Protein AF-0000000065783357 (afdb_homodimer)

Nearest PDB structures (foldseek):
  4jev-assembly1_B  TM=9.595E-01  e=3.327E-47  Salmonella enterica subsp. enterica serovar Typhimurium str. LT2
  8ht4-assembly1_A  TM=9.584E-01  e=3.482E-45  Corynebacterium glutamicum ATCC 13032
  6hx7-assembly3_C-3  TM=9.502E-01  e=4.377E-44  Homo sapiens
  7lom-assembly1_A  TM=9.579E-01  e=1.894E-42  Homo sapiens
  4jey-assembly1_A  TM=9.416E-01  e=1.497E-42  Salmonella enterica subsp. enterica serovar Typhimurium str. LT2

Structure (mmCIF, N/CA/C/O backbone):
data_AF-0000000065783357-model_v1
#
loop_
_entity.id
_entity.type
_entity.pdbx_description
1 polymer 'Acetylornithine aminotransferase'
#
loop_
_atom_site.group_PDB
_atom_site.id
_atom_site.type_symbol
_atom_site.label_atom_id
_atom_site.label_alt_id
_atom_site.label_comp_id
_atom_site.label_asym_id
_atom_site.label_entity_id
_atom_site.label_seq_id
_atom_site.pdbx_PDB_ins_code
_atom_site.Cartn_x
_atom_site.Cartn_y
_atom_site.Cartn_z
_atom_site.occupancy
_atom_site.B_iso_or_equiv
_atom_site.auth_seq_id
_atom_site.auth_comp_id
_atom_site.auth_asym_id
_atom_site.auth_atom_id
_atom_site.pdbx_PDB_model_num
ATOM 1 N N . MET A 1 1 ? 15.234 -8.477 22.422 1 91.56 1 MET A N 1
ATOM 2 C CA . MET A 1 1 ? 16.422 -7.871 21.828 1 91.56 1 MET A CA 1
ATOM 3 C C . MET A 1 1 ? 16.734 -6.527 22.484 1 91.56 1 MET A C 1
ATOM 5 O O . MET A 1 1 ? 15.836 -5.871 23.016 1 91.56 1 MET A O 1
ATOM 9 N N . THR A 1 2 ? 18 -6.133 22.375 1 95.94 2 THR A N 1
ATOM 10 C CA . THR A 1 2 ? 18.391 -4.812 22.859 1 95.94 2 THR A CA 1
ATOM 11 C C . THR A 1 2 ? 18.25 -3.768 21.75 1 95.94 2 THR A C 1
ATOM 13 O O . THR A 1 2 ? 18.125 -4.117 20.578 1 95.94 2 THR A O 1
ATOM 16 N N . SER A 1 3 ? 18.219 -2.535 22.188 1 97.06 3 SER A N 1
ATOM 17 C CA . SER A 1 3 ? 18.188 -1.426 21.234 1 97.06 3 SER A CA 1
ATOM 18 C C . SER A 1 3 ? 19.328 -1.528 20.234 1 97.06 3 SER A C 1
ATOM 20 O O . SER A 1 3 ? 19.109 -1.356 19.031 1 97.06 3 SER A O 1
ATOM 22 N N . ASP A 1 4 ? 20.5 -1.827 20.703 1 97.56 4 ASP A N 1
ATOM 23 C CA . ASP A 1 4 ? 21.688 -1.896 19.844 1 97.56 4 ASP A CA 1
ATOM 24 C C . ASP A 1 4 ? 21.562 -3.027 18.828 1 97.56 4 ASP A C 1
ATOM 26 O O . ASP A 1 4 ? 21.953 -2.873 17.672 1 97.56 4 ASP A O 1
ATOM 30 N N . GLN A 1 5 ? 21.078 -4.148 19.281 1 98.25 5 GLN A N 1
ATOM 31 C CA . GLN A 1 5 ? 20.875 -5.277 18.375 1 98.25 5 GLN A CA 1
ATOM 32 C C . GLN A 1 5 ? 19.891 -4.93 17.266 1 98.25 5 GLN A C 1
ATOM 34 O O . GLN A 1 5 ? 20.109 -5.258 16.109 1 98.25 5 GLN A O 1
ATOM 39 N N . ILE A 1 6 ? 18.812 -4.281 17.641 1 98.5 6 ILE A N 1
ATOM 40 C CA . ILE A 1 6 ? 17.781 -3.898 16.672 1 98.5 6 ILE A CA 1
ATOM 41 C C . ILE A 1 6 ? 18.359 -2.939 15.641 1 98.5 6 ILE A C 1
ATOM 43 O O . ILE A 1 6 ? 18.141 -3.102 14.438 1 98.5 6 ILE A O 1
ATOM 47 N N . LYS A 1 7 ? 19.109 -1.965 16.109 1 98.31 7 LYS A N 1
ATOM 48 C CA . LYS A 1 7 ? 19.734 -0.977 15.242 1 98.31 7 LYS A CA 1
ATOM 49 C C . LYS A 1 7 ? 20.75 -1.631 14.312 1 98.31 7 LYS A C 1
ATOM 51 O O . LYS A 1 7 ? 20.859 -1.253 13.141 1 98.31 7 LYS A O 1
ATOM 56 N N . GLN A 1 8 ? 21.453 -2.623 14.812 1 98.5 8 GLN A N 1
ATOM 57 C CA . GLN A 1 8 ? 22.438 -3.334 14.008 1 98.5 8 GLN A CA 1
ATOM 58 C C . GLN A 1 8 ? 21.766 -4.152 12.906 1 98.5 8 GLN A C 1
ATOM 60 O O . GLN A 1 8 ? 22.25 -4.184 11.773 1 98.5 8 GLN A O 1
ATOM 65 N N . LEU A 1 9 ? 20.719 -4.863 13.281 1 98.75 9 LEU A N 1
ATOM 66 C CA . LEU A 1 9 ? 19.969 -5.617 12.273 1 98.75 9 LEU A CA 1
ATOM 67 C C . LEU A 1 9 ? 19.422 -4.691 11.195 1 98.75 9 LEU A C 1
ATOM 69 O O . LEU A 1 9 ? 19.469 -5.012 10.008 1 98.75 9 LEU A O 1
ATOM 73 N N . ASP A 1 10 ? 18.859 -3.598 11.641 1 98.5 10 ASP A N 1
ATOM 74 C CA . ASP A 1 10 ? 18.375 -2.607 10.688 1 98.5 10 ASP A CA 1
ATOM 75 C C . ASP A 1 10 ? 19.469 -2.146 9.742 1 98.5 10 ASP A C 1
ATOM 77 O O . ASP A 1 10 ? 19.312 -2.191 8.523 1 98.5 10 ASP A O 1
ATOM 81 N N . ALA A 1 11 ? 20.656 -1.774 10.25 1 98.25 11 ALA A N 1
ATOM 82 C CA . ALA A 1 11 ? 21.781 -1.286 9.461 1 98.25 11 ALA A CA 1
ATOM 83 C C . ALA A 1 11 ? 22.266 -2.346 8.477 1 98.25 11 ALA A C 1
ATOM 85 O O . ALA A 1 11 ? 22.672 -2.025 7.359 1 98.25 11 ALA A O 1
ATOM 86 N N . ASN A 1 12 ? 22.188 -3.602 8.891 1 98.5 12 ASN A N 1
ATOM 87 C CA . ASN A 1 12 ? 22.734 -4.691 8.094 1 98.5 12 ASN A CA 1
ATOM 88 C C . ASN A 1 12 ? 21.781 -5.117 6.988 1 98.5 12 ASN A C 1
ATOM 90 O O . ASN A 1 12 ? 22.203 -5.492 5.898 1 98.5 12 ASN A O 1
ATOM 94 N N . TYR A 1 13 ? 20.422 -5.012 7.281 1 98.81 13 TYR A N 1
ATOM 95 C CA . TYR A 1 13 ? 19.562 -5.816 6.426 1 98.81 13 TYR A CA 1
ATOM 96 C C . TYR A 1 13 ? 18.469 -4.957 5.785 1 98.81 13 TYR A C 1
ATOM 98 O O . TYR A 1 13 ? 17.812 -5.391 4.848 1 98.81 13 TYR A O 1
ATOM 106 N N . ILE A 1 14 ? 18.25 -3.795 6.25 1 98.69 14 ILE A N 1
ATOM 107 C CA . ILE A 1 14 ? 17.219 -2.93 5.711 1 98.69 14 ILE A CA 1
ATOM 108 C C . ILE A 1 14 ? 17.844 -1.845 4.84 1 98.69 14 ILE A C 1
ATOM 110 O O . ILE A 1 14 ? 18.906 -1.304 5.18 1 98.69 14 ILE A O 1
ATOM 114 N N . ALA A 1 15 ? 17.266 -1.526 3.656 1 98.69 15 ALA A N 1
ATOM 115 C CA . ALA A 1 15 ? 17.719 -0.427 2.803 1 98.69 15 ALA A CA 1
ATOM 116 C C . ALA A 1 15 ? 17.781 0.883 3.584 1 98.69 15 ALA A C 1
ATOM 118 O O . ALA A 1 15 ? 16.859 1.198 4.352 1 98.69 15 ALA A O 1
ATOM 119 N N . GLN A 1 16 ? 18.844 1.651 3.494 1 98 16 GLN A N 1
ATOM 120 C CA . GLN A 1 16 ? 19.094 2.824 4.32 1 98 16 GLN A CA 1
ATOM 121 C C . GLN A 1 16 ? 18.562 4.09 3.668 1 98 16 GLN A C 1
ATOM 123 O O . GLN A 1 16 ? 19.312 5.016 3.367 1 98 16 GLN A O 1
ATOM 128 N N . THR A 1 17 ? 17.234 4.176 3.572 1 98.06 17 THR A N 1
ATOM 129 C CA . THR A 1 17 ? 16.594 5.262 2.844 1 98.06 17 THR A CA 1
ATOM 130 C C . THR A 1 17 ? 16.078 6.328 3.807 1 98.06 17 THR A C 1
ATOM 132 O O . THR A 1 17 ? 15.641 7.398 3.381 1 98.06 17 THR A O 1
ATOM 135 N N . TYR A 1 18 ? 16.109 6.094 5.133 1 96.88 18 TYR A N 1
ATOM 136 C CA . TYR A 1 18 ? 15.531 7 6.117 1 96.88 18 TYR A CA 1
ATOM 137 C C . TYR A 1 18 ? 16.594 7.504 7.078 1 96.88 18 TYR A C 1
ATOM 139 O O . TYR A 1 18 ? 17.484 6.75 7.48 1 96.88 18 TYR A O 1
ATOM 147 N N . ALA A 1 19 ? 16.547 8.789 7.418 1 95.44 19 ALA A N 1
ATOM 148 C CA . ALA A 1 19 ? 17.328 9.344 8.523 1 95.44 19 ALA A CA 1
ATOM 149 C C . ALA A 1 19 ? 16.594 9.18 9.852 1 95.44 19 ALA A C 1
ATOM 151 O O . ALA A 1 19 ? 15.867 10.078 10.281 1 95.44 19 ALA A O 1
ATOM 152 N N . LYS A 1 20 ? 16.875 8.148 10.586 1 97.06 20 LYS A N 1
ATOM 153 C CA . LYS A 1 20 ? 16.109 7.785 11.781 1 97.06 20 LYS A CA 1
ATOM 154 C C . LYS A 1 20 ? 16.688 8.469 13.023 1 97.06 20 LYS A C 1
ATOM 156 O O . LYS A 1 20 ? 17.891 8.695 13.117 1 97.06 20 LYS A O 1
ATOM 161 N N . PHE A 1 21 ? 15.711 8.719 13.914 1 97.31 21 PHE A N 1
ATOM 162 C CA . PHE A 1 21 ? 16.172 8.969 15.273 1 97.31 21 PHE A CA 1
ATOM 163 C C . PHE A 1 21 ? 16.938 7.762 15.812 1 97.31 21 PHE A C 1
ATOM 165 O O . PHE A 1 21 ? 16.594 6.621 15.492 1 97.31 21 PHE A O 1
ATOM 172 N N . ASP A 1 22 ? 18.031 8.031 16.547 1 97.06 22 ASP A N 1
ATOM 173 C CA . ASP A 1 22 ? 18.734 6.934 17.188 1 97.06 22 ASP A CA 1
ATOM 174 C C . ASP A 1 22 ? 17.938 6.371 18.359 1 97.06 22 ASP A C 1
ATOM 176 O O . ASP A 1 22 ? 18.391 6.418 19.516 1 97.06 22 ASP A O 1
ATOM 180 N N . LEU A 1 23 ? 16.75 5.859 18.031 1 97.94 23 LEU A N 1
ATOM 181 C CA . LEU A 1 23 ? 15.773 5.453 19.047 1 97.94 23 LEU A CA 1
ATOM 182 C C . LEU A 1 23 ? 15.016 4.207 18.594 1 97.94 23 LEU A C 1
ATOM 184 O O . LEU A 1 23 ? 14.344 4.219 17.562 1 97.94 23 LEU A O 1
ATOM 188 N N . ALA A 1 24 ? 15.164 3.096 19.266 1 98.38 24 ALA A N 1
ATOM 189 C CA . ALA A 1 24 ? 14.375 1.884 19.078 1 98.38 24 ALA A CA 1
ATOM 190 C C . ALA A 1 24 ? 13.195 1.843 20.062 1 98.38 24 ALA A C 1
ATOM 192 O O . ALA A 1 24 ? 13.391 1.843 21.281 1 98.38 24 ALA A O 1
ATOM 193 N N . LEU A 1 25 ? 12.016 1.84 19.562 1 98.69 25 LEU A N 1
ATOM 194 C CA . LEU A 1 25 ? 10.82 1.899 20.391 1 98.69 25 LEU A CA 1
ATOM 195 C C . LEU A 1 25 ? 10.344 0.499 20.766 1 98.69 25 LEU A C 1
ATOM 197 O O . LEU A 1 25 ? 10.391 -0.414 19.938 1 98.69 25 LEU A O 1
ATOM 201 N N . SER A 1 26 ? 9.883 0.353 21.984 1 98.5 26 SER A N 1
ATOM 202 C CA . SER A 1 26 ? 9.508 -0.957 22.516 1 98.5 26 SER A CA 1
ATOM 203 C C . SER A 1 26 ? 7.992 -1.106 22.594 1 98.5 26 SER A C 1
ATOM 205 O O . SER A 1 26 ? 7.438 -2.109 22.141 1 98.5 26 SER A O 1
ATOM 207 N N . HIS A 1 27 ? 7.336 -0.182 23.219 1 98.62 27 HIS A N 1
ATOM 208 C CA . HIS A 1 27 ? 5.891 -0.209 23.422 1 98.62 27 HIS A CA 1
ATOM 209 C C . HIS A 1 27 ? 5.352 1.184 23.734 1 98.62 27 HIS A C 1
ATOM 211 O O . HIS A 1 27 ? 6.109 2.08 24.109 1 98.62 27 HIS A O 1
ATOM 217 N N . GLY A 1 28 ? 4.078 1.383 23.438 1 98.56 28 GLY A N 1
ATOM 218 C CA . GLY A 1 28 ? 3.432 2.656 23.719 1 98.56 28 GLY A CA 1
ATOM 219 C C . GLY A 1 28 ? 2.033 2.506 24.281 1 98.56 28 GLY A C 1
ATOM 220 O O . GLY A 1 28 ? 1.443 1.426 24.219 1 98.56 28 GLY A O 1
ATOM 221 N N . GLN A 1 29 ? 1.503 3.518 24.859 1 98.44 29 GLN A N 1
ATOM 222 C CA . GLN A 1 29 ? 0.152 3.633 25.406 1 98.44 29 GLN A CA 1
ATOM 223 C C . GLN A 1 29 ? -0.334 5.078 25.375 1 98.44 29 GLN A C 1
ATOM 225 O O . GLN A 1 29 ? 0.333 5.977 25.891 1 98.44 29 GLN A O 1
ATOM 230 N N . GLY A 1 30 ? -1.524 5.195 24.797 1 98.38 30 GLY A N 1
ATOM 231 C CA . GLY A 1 30 ? -1.982 6.57 24.656 1 98.38 30 GLY A CA 1
ATOM 232 C C . GLY A 1 30 ? -1.014 7.445 23.891 1 98.38 30 GLY A C 1
ATOM 233 O O . GLY A 1 30 ? -0.6 7.098 22.781 1 98.38 30 GLY A O 1
ATOM 234 N N . CYS A 1 31 ? -0.59 8.57 24.516 1 98.75 31 CYS A N 1
ATOM 235 C CA . CYS A 1 31 ? 0.297 9.516 23.844 1 98.75 31 CYS A CA 1
ATOM 236 C C . CYS A 1 31 ? 1.736 9.344 24.312 1 98.75 31 CYS A C 1
ATOM 238 O O . CYS A 1 31 ? 2.584 10.203 24.078 1 98.75 31 CYS A O 1
ATOM 240 N N . GLU A 1 32 ? 2 8.195 24.984 1 98.75 32 GLU A N 1
ATOM 241 C CA . GLU A 1 32 ? 3.334 7.914 25.516 1 98.75 32 GLU A CA 1
ATOM 242 C C . GLU A 1 32 ? 3.93 6.664 24.875 1 98.75 32 GLU A C 1
ATOM 244 O O . GLU A 1 32 ? 3.211 5.707 24.578 1 98.75 32 GLU A O 1
ATOM 249 N N . VAL A 1 33 ? 5.223 6.684 24.719 1 98.69 33 VAL A N 1
ATOM 250 C CA . VAL A 1 33 ? 5.926 5.543 24.141 1 98.69 33 VAL A CA 1
ATOM 251 C C . VAL A 1 33 ? 7.258 5.34 24.859 1 98.69 33 VAL A C 1
ATOM 253 O O . VAL A 1 33 ? 7.836 6.293 25.391 1 98.69 33 VAL A O 1
ATOM 256 N N . TRP A 1 34 ? 7.711 4.145 24.922 1 98.69 34 TRP A N 1
ATOM 257 C CA . TRP A 1 34 ? 8.938 3.777 25.625 1 98.69 34 TRP A CA 1
ATOM 258 C C . TRP A 1 34 ? 9.945 3.139 24.688 1 98.69 34 TRP A C 1
ATOM 260 O O . TRP A 1 34 ? 9.562 2.508 23.688 1 98.69 34 TRP A O 1
ATOM 270 N N . ASP A 1 35 ? 11.25 3.357 24.953 1 98.06 35 ASP A N 1
ATOM 271 C CA . ASP A 1 35 ? 12.289 2.637 24.234 1 98.06 35 ASP A CA 1
ATOM 272 C C . ASP A 1 35 ? 12.719 1.38 24.984 1 98.06 35 ASP A C 1
ATOM 274 O O . ASP A 1 35 ? 12.117 1.032 26.016 1 98.06 35 ASP A O 1
ATOM 278 N N . PHE A 1 36 ? 13.664 0.66 24.5 1 97.56 36 PHE A N 1
ATOM 279 C CA . PHE A 1 36 ? 14.07 -0.624 25.062 1 97.56 36 PHE A CA 1
ATOM 280 C C . PHE A 1 36 ? 14.891 -0.425 26.328 1 97.56 36 PHE A C 1
ATOM 282 O O . PHE A 1 36 ? 15.109 -1.375 27.094 1 97.56 36 PHE A O 1
ATOM 289 N N . ASP A 1 37 ? 15.242 0.806 26.641 1 96.19 37 ASP A N 1
ATOM 290 C CA . ASP A 1 37 ? 16.016 1.104 27.844 1 96.19 37 ASP A CA 1
ATOM 291 C C . ASP A 1 37 ? 15.102 1.61 28.953 1 96.19 37 ASP A C 1
ATOM 293 O O . ASP A 1 37 ? 15.57 1.953 30.047 1 96.19 37 ASP A O 1
ATOM 297 N N . GLY A 1 38 ? 13.844 1.803 28.656 1 96.94 38 GLY A N 1
ATOM 298 C CA . GLY A 1 38 ? 12.867 2.191 29.672 1 96.94 38 GLY A CA 1
ATOM 299 C C . GLY A 1 38 ? 12.586 3.682 29.688 1 96.94 38 GLY A C 1
ATOM 300 O O . GLY A 1 38 ? 11.789 4.16 30.484 1 96.94 38 GLY A O 1
ATOM 301 N N . ASN A 1 39 ? 13.195 4.461 28.812 1 98.06 39 ASN A N 1
ATOM 302 C CA . ASN A 1 39 ? 12.891 5.887 28.703 1 98.06 39 ASN A CA 1
ATOM 303 C C . ASN A 1 39 ? 11.516 6.117 28.094 1 98.06 39 ASN A C 1
ATOM 305 O O . ASN A 1 39 ? 11.109 5.398 27.172 1 98.06 39 ASN A O 1
ATOM 309 N N . LYS A 1 40 ? 10.898 7.09 28.672 1 98.5 40 LYS A N 1
ATOM 310 C CA . LYS A 1 40 ? 9.547 7.434 28.234 1 98.5 40 LYS A CA 1
ATOM 311 C C . LYS A 1 40 ? 9.539 8.711 27.406 1 98.5 40 LYS A C 1
ATOM 313 O O . LYS A 1 40 ? 10.242 9.672 27.719 1 98.5 40 LYS A O 1
ATOM 318 N N . TYR A 1 41 ? 8.711 8.766 26.359 1 98.81 41 TYR A N 1
ATOM 319 C CA . TYR A 1 41 ? 8.602 9.922 25.484 1 98.81 41 TYR A CA 1
ATOM 320 C C . TYR A 1 41 ? 7.141 10.305 25.266 1 98.81 41 TYR A C 1
ATOM 322 O O . TYR A 1 41 ? 6.281 9.438 25.094 1 98.81 41 TYR A O 1
ATOM 330 N N . LEU A 1 42 ? 6.879 11.609 25.391 1 98.94 42 LEU A N 1
ATOM 331 C CA . LEU A 1 42 ? 5.586 12.148 24.984 1 98.94 42 LEU A CA 1
ATOM 332 C C . LEU A 1 42 ? 5.543 12.375 23.469 1 98.94 42 LEU A C 1
ATOM 334 O O . LEU A 1 42 ? 6.418 13.039 22.922 1 98.94 42 LEU A O 1
ATOM 338 N N . ASP A 1 43 ? 4.539 11.883 22.828 1 98.81 43 ASP A N 1
ATOM 339 C CA . ASP A 1 43 ? 4.496 11.805 21.375 1 98.81 43 ASP A CA 1
ATOM 340 C C . ASP A 1 43 ? 3.736 12.992 20.781 1 98.81 43 ASP A C 1
ATOM 342 O O . ASP A 1 43 ? 2.523 13.109 20.969 1 98.81 43 ASP A O 1
ATOM 346 N N . PHE A 1 44 ? 4.375 13.844 20.031 1 98.88 44 PHE A N 1
ATOM 347 C CA . PHE A 1 44 ? 3.746 14.891 19.234 1 98.88 44 PHE A CA 1
ATOM 348 C C . PHE A 1 44 ? 3.908 14.609 17.75 1 98.88 44 PHE A C 1
ATOM 350 O O . PHE A 1 44 ? 3.867 15.523 16.922 1 98.88 44 PHE A O 1
ATOM 357 N N . THR A 1 45 ? 4.141 13.336 17.391 1 98.62 45 THR A N 1
ATOM 358 C CA . THR A 1 45 ? 4.398 12.977 16 1 98.62 45 THR A CA 1
ATOM 359 C C . THR A 1 45 ? 3.26 12.117 15.453 1 98.62 45 THR A C 1
ATOM 361 O O . THR A 1 45 ? 2.92 12.211 14.273 1 98.62 45 THR A O 1
ATOM 364 N N . SER A 1 46 ? 2.73 11.18 16.359 1 98.38 46 SER A N 1
ATOM 365 C CA . SER A 1 46 ? 1.71 10.195 16.016 1 98.38 46 SER A CA 1
ATOM 366 C C . SER A 1 46 ? 2.131 9.359 14.82 1 98.38 46 SER A C 1
ATOM 368 O O . SER A 1 46 ? 1.317 9.086 13.93 1 98.38 46 SER A O 1
ATOM 370 N N . GLY A 1 47 ? 3.391 9 14.727 1 98.31 47 GLY A N 1
ATOM 371 C CA . GLY A 1 47 ? 3.861 8.258 13.562 1 98.31 47 GLY A CA 1
ATOM 372 C C . GLY A 1 47 ? 3.68 9.016 12.258 1 98.31 47 GLY A C 1
ATOM 373 O O . GLY A 1 47 ? 3.312 8.43 11.242 1 98.31 47 GLY A O 1
ATOM 374 N N . ILE A 1 48 ? 3.836 10.305 12.25 1 98.25 48 ILE A N 1
ATOM 375 C CA . ILE A 1 48 ? 3.639 11.242 11.148 1 98.25 48 ILE A CA 1
ATOM 376 C C . ILE A 1 48 ? 2.154 11.32 10.797 1 98.25 48 ILE A C 1
ATOM 378 O O . ILE A 1 48 ? 1.779 11.211 9.625 1 98.25 48 ILE A O 1
ATOM 382 N N . GLY A 1 49 ? 1.363 11.414 11.75 1 98.5 49 GLY A N 1
ATOM 383 C CA . GLY A 1 49 ? -0.057 11.672 11.586 1 98.5 49 GLY A CA 1
ATOM 384 C C . GLY A 1 49 ? -0.883 10.406 11.453 1 98.5 49 GLY A C 1
ATOM 385 O O . GLY A 1 49 ? -2.043 10.461 11.039 1 98.5 49 GLY A O 1
ATOM 386 N N . VAL A 1 50 ? -0.344 9.219 11.805 1 98.81 50 VAL A N 1
ATOM 387 C CA . VAL A 1 50 ? -1.014 7.945 11.562 1 98.81 50 VAL A CA 1
ATOM 388 C C . VAL A 1 50 ? -1.778 7.512 12.812 1 98.81 50 VAL A C 1
ATOM 390 O O . VAL A 1 50 ? -2.914 7.039 12.719 1 98.81 50 VAL A O 1
ATOM 393 N N . ASN A 1 51 ? -1.169 7.672 13.992 1 98.62 51 ASN A N 1
ATOM 394 C CA . ASN A 1 51 ? -1.746 7.191 15.242 1 98.62 51 ASN A CA 1
ATOM 395 C C . ASN A 1 51 ? -2.777 8.172 15.797 1 98.62 51 ASN A C 1
ATOM 397 O O . ASN A 1 51 ? -2.58 8.75 16.859 1 98.62 51 ASN A O 1
ATOM 401 N N . SER A 1 52 ? -3.891 8.227 15.133 1 98.38 52 SER A N 1
ATOM 402 C CA . SER A 1 52 ? -4.934 9.18 15.492 1 98.38 52 SER A CA 1
ATOM 403 C C . SER A 1 52 ? -5.352 9.016 16.953 1 98.38 52 SER A C 1
ATOM 405 O O . SER A 1 52 ? -5.637 10 17.641 1 98.38 52 SER A O 1
ATOM 407 N N . LEU A 1 53 ? -5.379 7.762 17.453 1 98.56 53 LEU A N 1
ATOM 408 C CA . LEU A 1 53 ? -5.875 7.488 18.797 1 98.56 53 LEU A CA 1
ATOM 409 C C . LEU A 1 53 ? -4.727 7.121 19.719 1 98.56 53 LEU A C 1
ATOM 411 O O . LEU A 1 53 ? -4.949 6.523 20.781 1 98.56 53 LEU A O 1
ATOM 415 N N . GLY A 1 54 ? -3.473 7.406 19.297 1 98.44 54 GLY A N 1
ATOM 416 C CA . GLY A 1 54 ? -2.318 7.016 20.094 1 98.44 54 GLY A CA 1
ATOM 417 C C . GLY A 1 54 ? -2.025 5.527 20.031 1 98.44 54 GLY A C 1
ATOM 418 O O . GLY A 1 54 ? -2.389 4.863 19.062 1 98.44 54 GLY A O 1
ATOM 419 N N . TRP A 1 55 ? -1.272 5.078 21 1 97.5 55 TRP A N 1
ATOM 420 C CA . TRP A 1 55 ? -0.842 3.684 21.031 1 97.5 55 TRP A CA 1
ATOM 421 C C . TRP A 1 55 ? -1.803 2.83 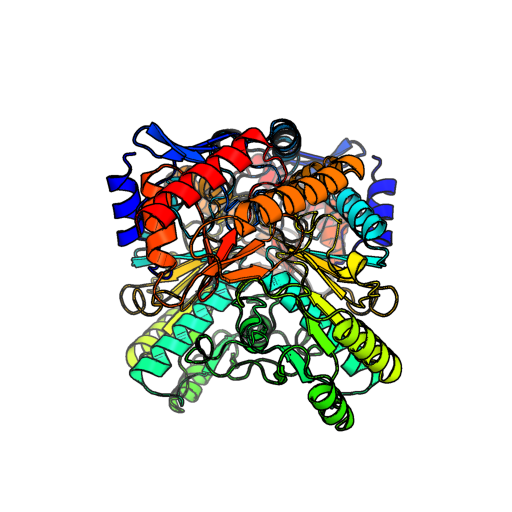21.844 1 97.5 55 TRP A C 1
ATOM 423 O O . TRP A 1 55 ? -2.221 3.23 22.938 1 97.5 55 TRP A O 1
ATOM 433 N N . ALA A 1 56 ? -2.172 1.702 21.266 1 97.75 56 ALA A N 1
ATOM 434 C CA . ALA A 1 56 ? -2.875 0.632 21.969 1 97.75 56 ALA A CA 1
ATOM 435 C C . ALA A 1 56 ? -4.188 1.137 22.562 1 97.75 56 ALA A C 1
ATOM 437 O O . ALA A 1 56 ? -4.496 0.863 23.734 1 97.75 56 ALA A O 1
ATOM 438 N N . ASP A 1 57 ? -4.91 1.949 21.828 1 98.38 57 ASP A N 1
ATOM 439 C CA . ASP A 1 57 ? -6.246 2.348 22.266 1 98.38 57 ASP A CA 1
ATOM 440 C C . ASP A 1 57 ? -7.133 1.128 22.5 1 98.38 57 ASP A C 1
ATOM 442 O O . ASP A 1 57 ? -7.254 0.264 21.625 1 98.38 57 ASP A O 1
ATOM 446 N N . PRO A 1 58 ? -7.801 1.045 23.672 1 98.38 58 PRO A N 1
ATOM 447 C CA . PRO A 1 58 ? -8.508 -0.189 24.016 1 98.38 58 PRO A CA 1
ATOM 448 C C . PRO A 1 58 ? -9.648 -0.516 23.062 1 98.38 58 PRO A C 1
ATOM 450 O O . PRO A 1 58 ? -9.867 -1.685 22.734 1 98.38 58 PRO A O 1
ATOM 453 N N . ASP A 1 59 ? -10.445 0.471 22.641 1 98.44 59 ASP A N 1
ATOM 454 C CA . ASP A 1 59 ? -11.547 0.237 21.719 1 98.44 59 ASP A CA 1
ATOM 455 C C . ASP A 1 59 ? -11.031 -0.194 20.344 1 98.44 59 ASP A C 1
ATOM 457 O O . ASP A 1 59 ? -11.609 -1.075 19.703 1 98.44 59 ASP A O 1
ATOM 461 N N . TRP A 1 60 ? -9.977 0.462 19.938 1 98.69 60 TRP A N 1
ATOM 462 C CA . TRP A 1 60 ? -9.32 0.116 18.688 1 98.69 60 TRP A CA 1
ATOM 463 C C . TRP A 1 60 ? -8.805 -1.318 18.719 1 98.69 60 TRP A C 1
ATOM 465 O O . TRP A 1 60 ? -9.039 -2.092 17.797 1 98.69 60 TRP A O 1
ATOM 475 N N . LEU A 1 61 ? -8.133 -1.711 19.812 1 98.75 61 LEU A N 1
ATOM 476 C CA . LEU A 1 61 ? -7.598 -3.057 20 1 98.75 61 LEU A CA 1
ATOM 477 C C . LEU A 1 61 ? -8.711 -4.098 19.938 1 98.75 61 LEU A C 1
ATOM 479 O O . LEU A 1 61 ? -8.57 -5.121 19.25 1 98.75 61 LEU A O 1
ATOM 483 N N . GLU A 1 62 ? -9.742 -3.822 20.609 1 98.75 62 GLU A N 1
ATOM 484 C CA . GLU A 1 62 ? -10.859 -4.766 20.656 1 98.75 62 GLU A CA 1
ATOM 485 C C . GLU A 1 62 ? -11.422 -5.023 19.266 1 98.75 62 GLU A C 1
ATOM 487 O O . GLU A 1 62 ? -11.641 -6.176 18.891 1 98.75 62 GLU A O 1
ATOM 492 N N . ALA A 1 63 ? -11.656 -3.982 18.5 1 98.81 63 ALA A N 1
ATOM 493 C CA . ALA A 1 63 ? -12.227 -4.09 17.156 1 98.81 63 ALA A CA 1
ATOM 494 C C . ALA A 1 63 ? -11.297 -4.867 16.234 1 98.81 63 ALA A C 1
ATOM 496 O O . ALA A 1 63 ? -11.742 -5.727 15.477 1 98.81 63 ALA A O 1
ATOM 497 N N . VAL A 1 64 ? -10.023 -4.547 16.312 1 98.88 64 VAL A N 1
ATOM 498 C CA . VAL A 1 64 ? -9.039 -5.16 15.422 1 98.88 64 VAL A CA 1
ATOM 499 C C . VAL A 1 64 ? -8.883 -6.641 15.773 1 98.88 64 VAL A C 1
ATOM 501 O O . VAL A 1 64 ? -8.898 -7.496 14.883 1 98.88 64 VAL A O 1
ATOM 504 N N . ILE A 1 65 ? -8.75 -6.949 17.047 1 98.81 65 ILE A N 1
ATOM 505 C CA . ILE A 1 65 ? -8.547 -8.32 17.5 1 98.81 65 ILE A CA 1
ATOM 506 C C . ILE A 1 65 ? -9.773 -9.164 17.172 1 98.81 65 ILE A C 1
ATOM 508 O O . ILE A 1 65 ? -9.641 -10.305 16.719 1 98.81 65 ILE A O 1
ATOM 512 N N . ALA A 1 66 ? -10.961 -8.625 17.391 1 98.81 66 ALA A N 1
ATOM 513 C CA . ALA A 1 66 ? -12.188 -9.344 17.031 1 98.81 66 ALA A CA 1
ATOM 514 C C . ALA A 1 66 ? -12.195 -9.719 15.555 1 98.81 66 ALA A C 1
ATOM 516 O O . ALA A 1 66 ? -12.562 -10.836 15.195 1 98.81 66 ALA A O 1
ATOM 517 N N . GLN A 1 67 ? -11.805 -8.82 14.719 1 98.81 67 GLN A N 1
ATOM 518 C CA . GLN A 1 67 ? -11.797 -9.07 13.281 1 98.81 67 GLN A CA 1
ATOM 519 C C . GLN A 1 67 ? -10.727 -10.102 12.906 1 98.81 67 GLN A C 1
ATOM 521 O O . GLN A 1 67 ? -10.938 -10.922 12.008 1 98.81 67 GLN A O 1
ATOM 526 N N . LEU A 1 68 ? -9.57 -10.023 13.547 1 98.75 68 LEU A N 1
ATOM 527 C CA . LEU A 1 68 ? -8.492 -10.969 13.289 1 98.75 68 LEU A CA 1
ATOM 528 C C . LEU A 1 68 ? -8.969 -12.406 13.492 1 98.75 68 LEU A C 1
ATOM 530 O O . LEU A 1 68 ? -8.539 -13.312 12.781 1 98.75 68 LEU A O 1
ATOM 534 N N . HIS A 1 69 ? -9.836 -12.586 14.414 1 98.56 69 HIS A N 1
ATOM 535 C CA . HIS A 1 69 ? -10.32 -13.922 14.742 1 98.56 69 HIS A CA 1
ATOM 536 C C . HIS A 1 69 ? -11.352 -14.398 13.719 1 98.56 69 HIS A C 1
ATOM 538 O O . HIS A 1 69 ? -11.719 -15.578 13.695 1 98.56 69 HIS A O 1
ATOM 544 N N . LYS A 1 70 ? -11.836 -13.555 12.812 1 98.31 70 LYS A N 1
ATOM 545 C CA . LYS A 1 70 ? -12.844 -13.891 11.812 1 98.31 70 LYS A CA 1
ATOM 546 C C . LYS A 1 70 ? -12.211 -14.039 10.422 1 98.31 70 LYS A C 1
ATOM 548 O O . LYS A 1 70 ? -12.094 -15.148 9.906 1 98.31 70 LYS A O 1
ATOM 553 N N . LEU A 1 71 ? -11.781 -12.961 9.82 1 97.88 71 LEU A N 1
ATOM 554 C CA . LEU A 1 71 ? -11.203 -12.875 8.477 1 97.88 71 LEU A CA 1
ATOM 555 C C . LEU A 1 71 ? -10.07 -11.859 8.438 1 97.88 71 LEU A C 1
ATOM 557 O O . LEU A 1 71 ? -10.289 -10.664 8.656 1 97.88 71 LEU A O 1
ATOM 561 N N . SER A 1 72 ? -8.906 -12.344 8.125 1 97.81 72 SER A N 1
ATOM 562 C CA . SER A 1 72 ? -7.793 -11.414 7.961 1 97.81 72 SER A CA 1
ATOM 563 C C . SER A 1 72 ? -7.734 -10.859 6.539 1 97.81 72 SER A C 1
ATOM 565 O O . SER A 1 72 ? -7.332 -9.719 6.328 1 97.81 72 SER A O 1
ATOM 567 N N . HIS A 1 73 ? -8.094 -11.656 5.582 1 98.62 73 HIS A N 1
ATOM 568 C CA . HIS A 1 73 ? -8.062 -11.273 4.176 1 98.62 73 HIS A CA 1
ATOM 569 C C . HIS A 1 73 ? -8.984 -12.148 3.342 1 98.62 73 HIS A C 1
ATOM 571 O O . HIS A 1 73 ? -9.086 -13.352 3.574 1 98.62 73 HIS A O 1
ATOM 577 N N . THR A 1 74 ? -9.688 -11.523 2.328 1 98.12 74 THR A N 1
ATOM 578 C CA . THR A 1 74 ? -10.609 -12.289 1.497 1 98.12 74 THR A CA 1
ATOM 579 C C . THR A 1 74 ? -10.383 -11.984 0.019 1 98.12 74 THR A C 1
ATOM 581 O O . THR A 1 74 ? -11.086 -12.516 -0.844 1 98.12 74 THR A O 1
ATOM 584 N N . SER A 1 75 ? -9.422 -11.102 -0.332 1 95.88 75 SER A N 1
ATOM 585 C CA . SER A 1 75 ? -9.266 -10.539 -1.67 1 95.88 75 SER A CA 1
ATOM 586 C C . SER A 1 75 ? -10.406 -9.586 -2.004 1 95.88 75 SER A C 1
ATOM 588 O O . SER A 1 75 ? -11.078 -9.07 -1.106 1 95.88 75 SER A O 1
ATOM 590 N N . ASN A 1 76 ? -10.555 -9.25 -3.23 1 95.62 76 ASN A N 1
ATOM 591 C CA . ASN A 1 76 ? -11.602 -8.336 -3.689 1 95.62 76 ASN A CA 1
ATOM 592 C C . ASN A 1 76 ? -12.758 -9.094 -4.332 1 95.62 76 ASN A C 1
ATOM 594 O O . ASN A 1 76 ? -13.602 -8.492 -5.004 1 95.62 76 ASN A O 1
ATOM 598 N N . LEU A 1 77 ? -12.727 -10.438 -4.09 1 96.88 77 LEU A N 1
ATOM 599 C CA . LEU A 1 77 ? -13.672 -11.281 -4.805 1 96.88 77 LEU A CA 1
ATOM 600 C C . LEU A 1 77 ? -14.891 -11.594 -3.939 1 96.88 77 LEU A C 1
ATOM 602 O O . LEU A 1 77 ? -15.844 -12.211 -4.406 1 96.88 77 LEU A O 1
ATOM 606 N N . PHE A 1 78 ? -14.883 -11.133 -2.658 1 98.44 78 PHE A N 1
ATOM 607 C CA . PHE A 1 78 ? -15.961 -11.414 -1.726 1 98.44 78 PHE A CA 1
ATOM 608 C C . PHE A 1 78 ? -16.391 -10.141 -1 1 98.44 78 PHE A C 1
ATOM 610 O O . PHE A 1 78 ? -15.664 -9.148 -0.986 1 98.44 78 PHE A O 1
ATOM 617 N N . TYR A 1 79 ? -17.625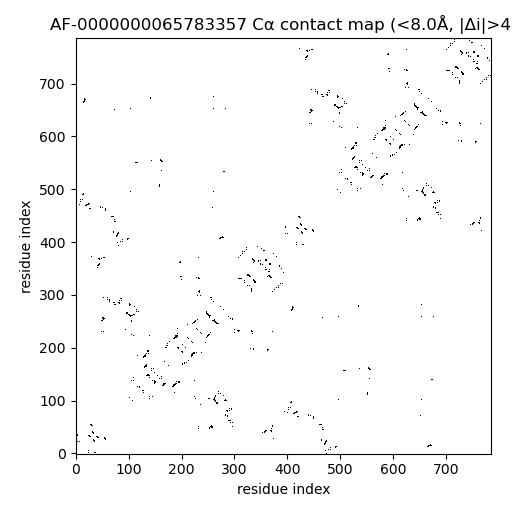 -10.172 -0.504 1 98.44 79 TYR A N 1
ATOM 618 C CA . TYR A 1 79 ? -18.125 -9.078 0.317 1 98.44 79 TYR A CA 1
ATOM 619 C C . TYR A 1 79 ? -17.75 -9.273 1.78 1 98.44 79 TYR A C 1
ATOM 621 O O . TYR A 1 79 ? -17.766 -10.398 2.287 1 98.44 79 TYR A O 1
ATOM 629 N N . THR A 1 80 ? -17.344 -8.242 2.434 1 98.44 80 THR A N 1
ATOM 630 C CA . THR A 1 80 ? -17.047 -8.289 3.861 1 98.44 80 THR A CA 1
ATOM 631 C C . THR A 1 80 ? -17.781 -7.176 4.605 1 98.44 80 THR A C 1
ATOM 633 O O . THR A 1 80 ? -18 -6.09 4.059 1 98.44 80 THR A O 1
ATOM 636 N N . GLU A 1 81 ? -18.125 -7.387 5.789 1 98.69 81 GLU A N 1
ATOM 637 C CA . GLU A 1 81 ? -18.875 -6.438 6.598 1 98.69 81 GLU A CA 1
ATOM 638 C C . GLU A 1 81 ? -18.047 -5.211 6.945 1 98.69 81 GLU A C 1
ATOM 640 O O . GLU A 1 81 ? -18.516 -4.078 6.824 1 98.69 81 GLU A O 1
ATOM 645 N N . PRO A 1 82 ? -16.766 -5.355 7.371 1 98.75 82 PRO A N 1
ATOM 646 C CA . PRO A 1 82 ? -16 -4.176 7.793 1 98.75 82 PRO A CA 1
ATOM 647 C C . PRO A 1 82 ? -15.844 -3.148 6.676 1 98.75 82 PRO A C 1
ATOM 649 O O . PRO A 1 82 ? -15.953 -1.944 6.918 1 98.75 82 PRO A O 1
ATOM 652 N N . SER A 1 83 ? -15.602 -3.584 5.453 1 98.62 83 SER A N 1
ATOM 653 C CA . SER A 1 83 ? -15.406 -2.645 4.355 1 98.62 83 SER A CA 1
ATOM 654 C C . SER A 1 83 ? -16.719 -1.952 3.98 1 98.62 83 SER A C 1
ATOM 656 O O . SER A 1 83 ? -16.719 -0.761 3.664 1 98.62 83 SER A O 1
ATOM 658 N N . ALA A 1 84 ? -17.812 -2.695 4.035 1 98.75 84 ALA A N 1
ATOM 659 C CA . ALA A 1 84 ? -19.125 -2.125 3.727 1 98.75 84 ALA A CA 1
ATOM 660 C C . ALA A 1 84 ? -19.5 -1.038 4.73 1 98.75 84 ALA A C 1
ATOM 662 O O . ALA A 1 84 ? -19.969 0.036 4.344 1 98.75 84 ALA A O 1
ATOM 663 N N . ARG A 1 85 ? -19.266 -1.327 6 1 98.81 85 ARG A N 1
ATOM 664 C CA . ARG A 1 85 ? -19.562 -0.365 7.059 1 98.81 85 ARG A CA 1
ATOM 665 C C . ARG A 1 85 ? -18.688 0.88 6.922 1 98.81 85 ARG A C 1
ATOM 667 O O . ARG A 1 85 ? -19.188 2.004 7.062 1 98.81 85 ARG A O 1
ATOM 674 N N . LEU A 1 86 ? -17.469 0.66 6.66 1 98.94 86 LEU A N 1
ATOM 675 C CA . LEU A 1 86 ? -16.531 1.77 6.531 1 98.94 86 LEU A CA 1
ATOM 676 C C . LEU A 1 86 ? -16.906 2.662 5.352 1 98.94 86 LEU A C 1
ATOM 678 O O . LEU A 1 86 ? -16.859 3.891 5.457 1 98.94 86 LEU A O 1
ATOM 682 N N . ALA A 1 87 ? -17.219 2.031 4.211 1 98.94 87 ALA A N 1
ATOM 683 C CA . ALA A 1 87 ? -17.594 2.783 3.018 1 98.94 87 ALA A CA 1
ATOM 684 C C . ALA A 1 87 ? -18.797 3.678 3.295 1 98.94 87 ALA A C 1
ATOM 686 O O . ALA A 1 87 ? -18.797 4.859 2.941 1 98.94 87 ALA A O 1
ATOM 687 N N . LYS A 1 88 ? -19.781 3.111 3.932 1 98.88 88 LYS A N 1
ATOM 688 C CA . LYS A 1 88 ? -20.969 3.879 4.281 1 98.88 88 LYS A CA 1
ATOM 689 C C . LYS A 1 88 ? -20.625 5.078 5.156 1 98.88 88 LYS A C 1
ATOM 691 O O . LYS A 1 88 ? -21.062 6.199 4.891 1 98.88 88 LYS A O 1
ATOM 696 N N . HIS A 1 89 ? -19.844 4.805 6.168 1 98.75 89 HIS A N 1
ATOM 697 C CA . HIS A 1 89 ? -19.453 5.859 7.102 1 98.75 89 HIS A CA 1
ATOM 698 C C . HIS A 1 89 ? -18.719 6.984 6.391 1 98.75 89 HIS A C 1
ATOM 700 O O . HIS A 1 89 ? -19.031 8.156 6.578 1 98.75 89 HIS A O 1
ATOM 706 N N . LEU A 1 90 ? -17.766 6.703 5.57 1 98.88 90 LEU A N 1
ATOM 707 C CA . LEU A 1 90 ? -16.938 7.691 4.875 1 98.88 90 LEU A CA 1
ATOM 708 C C . LEU A 1 90 ? -17.781 8.516 3.912 1 98.88 90 LEU A C 1
ATOM 710 O O . LEU A 1 90 ? -17.594 9.734 3.799 1 98.88 90 LEU A O 1
ATOM 714 N N . VAL A 1 91 ? -18.672 7.859 3.205 1 98.75 91 VAL A N 1
ATOM 715 C CA . VAL A 1 91 ? -19.531 8.547 2.254 1 98.75 91 VAL A CA 1
ATOM 716 C C . VAL A 1 91 ? -20.469 9.5 3 1 98.75 91 VAL A C 1
ATOM 718 O O . VAL A 1 91 ? -20.672 10.641 2.57 1 98.75 91 VAL A O 1
ATOM 721 N N . GLN A 1 92 ? -20.953 9.078 4.117 1 98.31 92 GLN A N 1
ATOM 722 C CA . GLN A 1 92 ? -21.891 9.883 4.887 1 98.31 92 GLN A CA 1
ATOM 723 C C . GLN A 1 92 ? -21.219 11.133 5.449 1 98.31 92 GLN A C 1
ATOM 725 O O . GLN A 1 92 ? -21.781 12.227 5.398 1 98.31 92 GLN A O 1
ATOM 730 N N . VAL A 1 93 ? -20.031 10.984 5.922 1 98.06 93 VAL A N 1
ATOM 731 C CA . VAL A 1 93 ? -19.391 12.117 6.594 1 98.06 93 VAL A CA 1
ATOM 732 C C . VAL A 1 93 ? -18.766 13.047 5.555 1 98.06 93 VAL A C 1
ATOM 734 O O . VAL A 1 93 ? -18.531 14.219 5.832 1 98.06 93 VAL A O 1
ATOM 737 N N . SER A 1 94 ? -18.453 12.555 4.352 1 98.38 94 SER A N 1
ATOM 738 C CA . SER A 1 94 ? -17.828 13.375 3.322 1 98.38 94 SER A CA 1
ATOM 739 C C . SER A 1 94 ? -18.875 14.047 2.436 1 98.38 94 SER A C 1
ATOM 741 O O . SER A 1 94 ? -18.625 15.094 1.845 1 98.38 94 SER A O 1
ATOM 743 N N . GLY A 1 95 ? -20.047 13.391 2.324 1 98.19 95 GLY A N 1
ATOM 744 C CA . GLY A 1 95 ? -21.047 13.844 1.378 1 98.19 95 GLY A CA 1
ATOM 745 C C . GLY A 1 95 ? -20.766 13.398 -0.047 1 98.19 95 GLY A C 1
ATOM 746 O O . GLY A 1 95 ? -21.484 13.781 -0.972 1 98.19 95 GLY A O 1
ATOM 747 N N . LEU A 1 96 ? -19.75 12.633 -0.286 1 98.69 96 LEU A N 1
ATOM 748 C CA . LEU A 1 96 ? -19.453 12.094 -1.607 1 98.69 96 LEU A CA 1
ATOM 749 C C . LEU A 1 96 ? -20.234 10.812 -1.857 1 98.69 96 LEU A C 1
ATOM 751 O O . LEU A 1 96 ? -21.188 10.516 -1.137 1 98.69 96 LEU A O 1
ATOM 755 N N . LYS A 1 97 ? -19.859 10.047 -2.916 1 98.88 97 LYS A N 1
ATOM 756 C CA . LYS A 1 97 ? -20.812 9.055 -3.379 1 98.88 97 LYS A CA 1
ATOM 757 C C . LYS A 1 97 ? -20.266 7.637 -3.191 1 98.88 97 LYS A C 1
ATOM 759 O O . LYS A 1 97 ? -21.016 6.723 -2.842 1 98.88 97 LYS A O 1
ATOM 764 N N . ARG A 1 98 ? -19 7.418 -3.52 1 98.81 98 ARG A N 1
ATOM 765 C CA . ARG A 1 98 ? -18.406 6.09 -3.453 1 98.81 98 ARG A CA 1
ATOM 766 C C . ARG A 1 98 ? -16.969 6.156 -2.955 1 98.81 98 ARG A C 1
ATOM 768 O O . ARG A 1 98 ? -16.328 7.211 -3.021 1 98.81 98 ARG A O 1
ATOM 775 N N . VAL A 1 99 ? -16.516 5.039 -2.473 1 98.88 99 VAL A N 1
ATOM 776 C CA . VAL A 1 99 ? -15.133 4.953 -2.012 1 98.88 99 VAL A CA 1
ATOM 777 C C . VAL A 1 99 ? -14.43 3.783 -2.695 1 98.88 99 VAL A C 1
ATOM 779 O O . VAL A 1 99 ? -15.047 2.746 -2.951 1 98.88 99 VAL A O 1
ATOM 782 N N . PHE A 1 100 ? -13.195 3.924 -3.109 1 98.88 100 PHE A N 1
ATOM 783 C CA . PHE A 1 100 ? -12.266 2.844 -3.41 1 98.88 100 PHE A CA 1
ATOM 784 C C . PHE A 1 100 ? -11.188 2.746 -2.338 1 98.88 100 PHE A C 1
ATOM 786 O O . PHE A 1 100 ? -10.602 3.758 -1.94 1 98.88 100 PHE A O 1
ATOM 793 N N . PHE A 1 101 ? -10.914 1.492 -1.882 1 98.88 101 PHE A N 1
ATOM 794 C CA . PHE A 1 101 ? -9.938 1.293 -0.823 1 98.88 101 PHE A CA 1
ATOM 795 C C . PHE A 1 101 ? -8.602 0.829 -1.4 1 98.88 101 PHE A C 1
ATOM 797 O O . PHE A 1 101 ? -8.57 -0.013 -2.301 1 98.88 101 PHE A O 1
ATOM 804 N N . ALA A 1 102 ? -7.547 1.429 -0.909 1 98.69 102 ALA A N 1
ATOM 805 C CA . ALA A 1 102 ? -6.16 1.107 -1.247 1 98.69 102 ALA A CA 1
ATOM 806 C C . ALA A 1 102 ? -5.336 0.843 0.009 1 98.69 102 ALA A C 1
ATOM 808 O O . ALA A 1 102 ? -5.887 0.517 1.063 1 98.69 102 ALA A O 1
ATOM 809 N N . ASN A 1 103 ? -3.947 0.935 -0.096 1 98.56 103 ASN A N 1
ATOM 810 C CA . ASN A 1 103 ? -3.117 0.506 1.023 1 98.56 103 ASN A CA 1
ATOM 811 C C . ASN A 1 103 ? -2.287 1.66 1.579 1 98.56 103 ASN A C 1
ATOM 813 O O . ASN A 1 103 ? -1.699 1.545 2.656 1 98.56 103 ASN A O 1
ATOM 817 N N . SER A 1 104 ? -2.238 2.773 0.881 1 98.75 104 SER A N 1
ATOM 818 C CA . SER A 1 104 ? -1.422 3.922 1.263 1 98.75 104 SER A CA 1
ATOM 819 C C . SER A 1 104 ? -1.932 5.203 0.613 1 98.75 104 SER A C 1
ATOM 821 O O . SER A 1 104 ? -2.824 5.164 -0.237 1 98.75 104 SER A O 1
ATOM 823 N N . GLY A 1 105 ? -1.377 6.324 1.068 1 98.81 105 GLY A N 1
ATOM 824 C CA . GLY A 1 105 ? -1.685 7.586 0.412 1 98.81 105 GLY A CA 1
ATOM 825 C C . GLY A 1 105 ? -1.25 7.621 -1.041 1 98.81 105 GLY A C 1
ATOM 826 O O . GLY A 1 105 ? -1.957 8.164 -1.893 1 98.81 105 GLY A O 1
ATOM 827 N N . ALA A 1 106 ? -0.068 7.051 -1.32 1 98.81 106 ALA A N 1
ATOM 828 C CA . ALA A 1 106 ? 0.43 6.992 -2.691 1 98.81 106 ALA A CA 1
ATOM 829 C C . ALA A 1 106 ? -0.537 6.234 -3.596 1 98.81 106 ALA A C 1
ATOM 831 O O . ALA A 1 106 ? -0.847 6.684 -4.703 1 98.81 106 ALA A O 1
ATOM 832 N N . GLU A 1 107 ? -1.041 5.129 -3.146 1 98.88 107 GLU A N 1
ATOM 833 C CA . GLU A 1 107 ? -1.969 4.344 -3.955 1 98.88 107 GLU A CA 1
ATOM 834 C C . GLU A 1 107 ? -3.318 5.043 -4.082 1 98.88 107 GLU A C 1
ATOM 836 O O . GLU A 1 107 ? -3.98 4.941 -5.117 1 98.88 107 GLU A O 1
ATOM 841 N N . ALA A 1 108 ? -3.744 5.707 -3.016 1 98.94 108 ALA A N 1
ATOM 842 C CA . ALA A 1 108 ? -4.969 6.5 -3.104 1 98.94 108 ALA A CA 1
ATOM 843 C C . ALA A 1 108 ? -4.84 7.59 -4.164 1 98.94 108 ALA A C 1
ATOM 845 O O . ALA A 1 108 ? -5.742 7.773 -4.984 1 98.94 108 ALA A O 1
ATOM 846 N N . ASN A 1 109 ? -3.691 8.289 -4.172 1 98.94 109 ASN A N 1
ATOM 847 C CA . ASN A 1 109 ? -3.473 9.352 -5.148 1 98.94 109 ASN A CA 1
ATOM 848 C C . ASN A 1 109 ? -3.299 8.789 -6.559 1 98.94 109 ASN A C 1
ATOM 850 O O . ASN A 1 109 ? -3.705 9.422 -7.535 1 98.94 109 ASN A O 1
ATOM 854 N N . GLU A 1 110 ? -2.678 7.609 -6.699 1 98.88 110 GLU A N 1
ATOM 855 C CA . GLU A 1 110 ? -2.66 6.906 -7.977 1 98.88 110 GLU A CA 1
ATOM 856 C C . GLU A 1 110 ? -4.074 6.703 -8.516 1 98.88 110 GLU A C 1
ATOM 858 O O . GLU A 1 110 ? -4.332 6.914 -9.703 1 98.88 110 GLU A O 1
ATOM 863 N N . GLY A 1 111 ? -4.961 6.23 -7.617 1 98.88 111 GLY A N 1
ATOM 864 C CA . GLY A 1 111 ? -6.344 6.035 -8.016 1 98.88 111 GLY A CA 1
ATOM 865 C C . GLY A 1 111 ? -7.031 7.316 -8.438 1 98.88 111 GLY A C 1
ATOM 866 O O . GLY A 1 111 ? -7.727 7.348 -9.461 1 98.88 111 GLY A O 1
ATOM 867 N N . ALA A 1 112 ? -6.84 8.391 -7.668 1 98.94 112 ALA A N 1
ATOM 868 C CA . ALA A 1 112 ? -7.434 9.688 -7.98 1 98.94 112 ALA A CA 1
ATOM 869 C C . ALA A 1 112 ? -6.957 10.195 -9.336 1 98.94 112 ALA A C 1
ATOM 871 O O . ALA A 1 112 ? -7.754 10.703 -10.133 1 98.94 112 ALA A O 1
ATOM 872 N N . ILE A 1 113 ? -5.637 10.086 -9.602 1 98.94 113 ILE A N 1
ATOM 873 C CA . ILE A 1 113 ? -5.031 10.508 -10.859 1 98.94 113 ILE A CA 1
ATOM 874 C C . ILE A 1 113 ? -5.645 9.711 -12.016 1 98.94 113 ILE A C 1
ATOM 876 O O . ILE A 1 113 ? -6.004 10.289 -13.047 1 98.94 113 ILE A O 1
ATOM 880 N N . LYS A 1 114 ? -5.816 8.461 -11.852 1 98.81 114 LYS A N 1
ATOM 881 C CA . LYS A 1 114 ? -6.375 7.59 -12.883 1 98.81 114 LYS A CA 1
ATOM 882 C C . LYS A 1 114 ? -7.828 7.945 -13.172 1 98.81 114 LYS A C 1
ATOM 884 O O . LYS A 1 114 ? -8.242 7.977 -14.336 1 98.81 114 LYS A O 1
ATOM 889 N N . VAL A 1 115 ? -8.594 8.211 -12.102 1 98.88 115 VAL A N 1
ATOM 890 C CA . VAL A 1 115 ? -9.992 8.594 -12.273 1 98.88 115 VAL A CA 1
ATOM 891 C C . VAL A 1 115 ? -10.07 9.898 -13.062 1 98.88 115 VAL A C 1
ATOM 893 O O . VAL A 1 115 ? -10.867 10.023 -14 1 98.88 115 VAL A O 1
ATOM 896 N N . ALA A 1 116 ? -9.227 10.844 -12.688 1 98.88 116 ALA A N 1
ATOM 897 C CA . ALA A 1 116 ? -9.242 12.148 -13.344 1 98.88 116 ALA A CA 1
ATOM 898 C C . ALA A 1 116 ? -8.922 12.016 -14.828 1 98.88 116 ALA A C 1
ATOM 900 O O . ALA A 1 116 ? -9.617 12.594 -15.672 1 98.88 116 ALA A O 1
ATOM 901 N N . ARG A 1 117 ? -7.93 11.312 -15.141 1 98.69 117 ARG A N 1
ATOM 902 C CA . ARG A 1 117 ? -7.496 11.172 -16.531 1 98.69 117 ARG A CA 1
ATOM 903 C C . ARG A 1 117 ? -8.516 10.383 -17.344 1 98.69 117 ARG A C 1
ATOM 905 O O . ARG A 1 117 ? -8.805 10.727 -18.484 1 98.69 117 ARG A O 1
ATOM 912 N N . LYS A 1 118 ? -9.07 9.312 -16.766 1 98.62 118 LYS A N 1
ATOM 913 C CA . LYS A 1 118 ? -10.07 8.531 -17.484 1 98.62 118 LYS A CA 1
ATOM 914 C C . LYS A 1 118 ? -11.336 9.352 -17.719 1 98.62 118 LYS A C 1
ATOM 916 O O . LYS A 1 118 ? -11.914 9.32 -18.797 1 98.62 118 LYS A O 1
ATOM 921 N N . TYR A 1 119 ? -11.797 10.062 -16.656 1 98.62 119 TYR A N 1
ATOM 922 C CA . TYR A 1 119 ? -12.977 10.906 -16.781 1 98.62 119 TYR A CA 1
ATOM 923 C C . TYR A 1 119 ? -12.82 11.898 -17.922 1 98.62 119 TYR A C 1
ATOM 925 O O . TYR A 1 119 ? -13.719 12.031 -18.766 1 98.62 119 TYR A O 1
ATOM 933 N N . SER A 1 120 ? -11.695 12.555 -17.922 1 98.38 120 SER A N 1
ATOM 934 C CA . SER A 1 120 ? -11.43 13.57 -18.938 1 98.38 120 SER A CA 1
ATOM 935 C C . SER A 1 120 ? -11.312 12.945 -20.312 1 98.38 120 SER A C 1
ATOM 937 O O . SER A 1 120 ? -11.844 13.484 -21.297 1 98.38 120 SER A O 1
ATOM 939 N N . HIS A 1 121 ? -10.617 11.867 -20.391 1 97.25 121 HIS A N 1
ATOM 940 C CA . HIS A 1 121 ? -10.453 11.164 -21.656 1 97.25 121 HIS A CA 1
ATOM 941 C C . HIS A 1 121 ? -11.805 10.75 -22.234 1 97.25 121 HIS A C 1
ATOM 943 O O . HIS A 1 121 ? -12.047 10.906 -23.438 1 97.25 121 HIS A O 1
ATOM 949 N N . ASP A 1 122 ? -12.633 10.156 -21.438 1 97.12 122 ASP A N 1
ATOM 950 C CA . ASP A 1 122 ? -13.93 9.656 -21.875 1 97.12 122 ASP A CA 1
ATOM 951 C C . ASP A 1 122 ? -14.812 10.797 -22.391 1 97.12 122 ASP A C 1
ATOM 953 O O . ASP A 1 122 ? -15.617 10.602 -23.297 1 97.12 122 ASP A O 1
ATOM 957 N N . LYS A 1 123 ? -14.648 11.93 -21.828 1 96.56 123 LYS A N 1
ATOM 958 C CA . LYS A 1 123 ? -15.539 13.047 -22.125 1 96.56 123 LYS A CA 1
ATOM 959 C C . LYS A 1 123 ? -14.938 13.945 -23.203 1 96.56 123 LYS A C 1
ATOM 961 O O . LYS A 1 123 ? -15.664 14.492 -24.047 1 96.56 123 LYS A O 1
ATOM 966 N N . TYR A 1 124 ? -13.531 14.156 -23.203 1 96.44 124 TYR A N 1
ATOM 967 C CA . TYR A 1 124 ? -12.953 15.219 -24.031 1 96.44 124 TYR A CA 1
ATOM 968 C C . TYR A 1 124 ? -11.891 14.664 -24.969 1 96.44 124 TYR A C 1
ATOM 970 O O . TYR A 1 124 ? -11.359 15.391 -25.812 1 96.44 124 TYR A O 1
ATOM 978 N N . GLY A 1 125 ? -11.562 13.398 -24.859 1 93.5 125 GLY A N 1
ATOM 979 C CA . GLY A 1 125 ? -10.531 12.797 -25.688 1 93.5 125 GLY A CA 1
ATOM 980 C C . GLY A 1 125 ? -9.156 12.859 -25.062 1 93.5 125 GLY A C 1
ATOM 981 O O . GLY A 1 125 ? -9.031 12.914 -23.844 1 93.5 125 GLY A O 1
ATOM 982 N N . ASP A 1 126 ? -8.094 12.805 -25.781 1 88.69 126 ASP A N 1
ATOM 983 C CA . ASP A 1 126 ? -6.754 12.508 -25.281 1 88.69 126 ASP A CA 1
ATOM 984 C C . ASP A 1 126 ? -5.941 13.789 -25.109 1 88.69 126 ASP A C 1
ATOM 986 O O . ASP A 1 126 ? -4.754 13.734 -24.781 1 88.69 126 ASP A O 1
ATOM 990 N N . THR A 1 127 ? -6.527 14.898 -25.25 1 90.81 127 THR A N 1
ATOM 991 C CA . THR A 1 127 ? -5.734 16.125 -25.25 1 90.81 127 THR A CA 1
ATOM 992 C C . THR A 1 127 ? -5.805 16.812 -23.906 1 90.81 127 THR A C 1
ATOM 994 O O . THR A 1 127 ? -5.125 17.828 -23.672 1 90.81 127 THR A O 1
ATOM 997 N N . ARG A 1 128 ? -6.609 16.375 -23.047 1 96.62 128 ARG A N 1
ATOM 998 C CA . ARG A 1 128 ? -6.832 16.984 -21.734 1 96.62 128 ARG A CA 1
ATOM 999 C C . ARG A 1 128 ? -6.449 16.047 -20.609 1 96.62 128 ARG A C 1
ATOM 1001 O O . ARG A 1 128 ? -7.316 15.43 -19.984 1 96.62 128 ARG A O 1
ATOM 1008 N N . SER A 1 129 ? -5.129 15.938 -20.359 1 98 129 SER A N 1
ATOM 1009 C CA . SER A 1 129 ? -4.684 14.938 -19.391 1 98 129 SER A CA 1
ATOM 1010 C C . SER A 1 129 ? -3.766 15.555 -18.344 1 98 129 SER A C 1
ATOM 1012 O O . SER A 1 129 ? -3.348 14.883 -17.391 1 98 129 SER A O 1
ATOM 1014 N N . THR A 1 130 ? -3.438 16.844 -18.422 1 98.75 130 THR A N 1
ATOM 1015 C CA . THR A 1 130 ? -2.502 17.5 -17.516 1 98.75 130 THR A CA 1
ATOM 1016 C C . THR A 1 130 ? -3.125 17.672 -16.141 1 98.75 130 THR A C 1
ATOM 1018 O O . THR A 1 130 ? -4.285 18.078 -16.016 1 98.75 130 THR A O 1
ATOM 1021 N N . ILE A 1 131 ? -2.426 17.328 -15.109 1 98.88 131 ILE A N 1
ATOM 1022 C CA . ILE A 1 131 ? -2.842 17.531 -13.727 1 98.88 131 ILE A CA 1
ATOM 1023 C C . ILE A 1 131 ? -1.932 18.562 -13.062 1 98.88 131 ILE A C 1
ATOM 1025 O O . ILE A 1 131 ? -0.708 18.406 -13.07 1 98.88 131 ILE A O 1
ATOM 1029 N N . ILE A 1 132 ? -2.52 19.578 -12.523 1 98.88 132 ILE A N 1
ATOM 1030 C CA . ILE A 1 132 ? -1.795 20.641 -11.812 1 98.88 132 ILE A CA 1
ATOM 1031 C C . ILE A 1 132 ? -1.684 20.281 -10.336 1 98.88 132 ILE A C 1
ATOM 1033 O O . ILE A 1 132 ? -2.646 19.797 -9.727 1 98.88 132 ILE A O 1
ATOM 1037 N N . SER A 1 133 ? -0.527 20.344 -9.773 1 98.81 133 SER A N 1
ATOM 1038 C CA . SER A 1 133 ? -0.289 20.391 -8.336 1 98.81 133 SER A CA 1
ATOM 1039 C C . SER A 1 133 ? 0.481 21.656 -7.945 1 98.81 133 SER A C 1
ATOM 1041 O O . SER A 1 133 ? 0.676 22.547 -8.766 1 98.81 133 SER A O 1
ATOM 1043 N N . LEU A 1 134 ? 0.842 21.781 -6.66 1 98.88 134 LEU A N 1
ATOM 1044 C CA . LEU A 1 134 ? 1.445 23.031 -6.227 1 98.88 134 LEU A CA 1
ATOM 1045 C C . LEU A 1 134 ? 2.904 22.828 -5.828 1 98.88 134 LEU A C 1
ATOM 1047 O O . LEU A 1 134 ? 3.277 21.75 -5.363 1 98.88 134 LEU A O 1
ATOM 1051 N N . VAL A 1 135 ? 3.689 23.875 -5.996 1 98.31 135 VAL A N 1
ATOM 1052 C CA . VAL A 1 135 ? 5.059 23.875 -5.492 1 98.31 135 VAL A CA 1
ATOM 1053 C C . VAL A 1 135 ? 5.059 23.594 -3.992 1 98.31 135 VAL A C 1
ATOM 1055 O O . VAL A 1 135 ? 4.219 24.109 -3.256 1 98.31 135 VAL A O 1
ATOM 1058 N N . ASN A 1 136 ? 5.902 22.672 -3.531 1 97.5 136 ASN A N 1
ATOM 1059 C CA . ASN A 1 136 ? 6.102 22.25 -2.148 1 97.5 136 ASN A CA 1
ATOM 1060 C C . ASN A 1 136 ? 5.074 21.203 -1.725 1 97.5 136 ASN A C 1
ATOM 1062 O O . ASN A 1 136 ? 5.039 20.797 -0.562 1 97.5 136 ASN A O 1
ATOM 1066 N N . SER A 1 137 ? 4.289 20.766 -2.646 1 98.5 137 SER A N 1
ATOM 1067 C CA . SER A 1 137 ? 3.324 19.719 -2.334 1 98.5 137 SER A CA 1
ATOM 1068 C C . SER A 1 137 ? 4 18.359 -2.225 1 98.5 137 SER A C 1
ATOM 1070 O O . SER A 1 137 ? 5.156 18.188 -2.627 1 98.5 137 SER A O 1
ATOM 1072 N N . PHE A 1 138 ? 3.359 17.406 -1.646 1 98.5 138 PHE A N 1
ATOM 1073 C CA . PHE A 1 138 ? 3.752 16.016 -1.542 1 98.5 138 PHE A CA 1
ATOM 1074 C C . PHE A 1 138 ? 2.557 15.094 -1.771 1 98.5 138 PHE A C 1
ATOM 1076 O O . PHE A 1 138 ? 1.563 15.164 -1.045 1 98.5 138 PHE A O 1
ATOM 1083 N N . HIS A 1 139 ? 2.693 14.156 -2.73 1 98.81 139 HIS A N 1
ATOM 1084 C CA . HIS A 1 139 ? 1.531 13.344 -3.084 1 98.81 139 HIS A CA 1
ATOM 1085 C C . HIS A 1 139 ? 1.893 11.867 -3.164 1 98.81 139 HIS A C 1
ATOM 1087 O O . HIS A 1 139 ? 1.074 11.047 -3.582 1 98.81 139 HIS A O 1
ATOM 1093 N N . GLY A 1 140 ? 3.088 11.5 -2.805 1 98.19 140 GLY A N 1
ATOM 1094 C CA . GLY A 1 140 ? 3.438 10.094 -2.744 1 98.19 140 GLY A CA 1
ATOM 1095 C C . GLY A 1 140 ? 4.793 9.781 -3.354 1 98.19 140 GLY A C 1
ATOM 1096 O O . GLY A 1 140 ? 5.473 10.688 -3.846 1 98.19 140 GLY A O 1
ATOM 1097 N N . ARG A 1 141 ? 5.164 8.484 -3.359 1 97.88 141 ARG A N 1
ATOM 1098 C CA . ARG A 1 141 ? 6.523 8.094 -3.734 1 97.88 141 ARG A CA 1
ATOM 1099 C C . ARG A 1 141 ? 6.512 7.141 -4.926 1 97.88 141 ARG A C 1
ATOM 1101 O O . ARG A 1 141 ? 7.559 6.652 -5.344 1 97.88 141 ARG A O 1
ATOM 1108 N N . THR A 1 142 ? 5.348 6.77 -5.523 1 98.56 142 THR A N 1
ATOM 1109 C CA . THR A 1 142 ? 5.371 6.094 -6.816 1 98.56 142 THR A CA 1
ATOM 1110 C C . THR A 1 142 ? 5.852 7.039 -7.914 1 98.56 142 THR A C 1
ATOM 1112 O O . THR A 1 142 ? 5.855 8.258 -7.73 1 98.56 142 THR A O 1
ATOM 1115 N N . ILE A 1 143 ? 6.176 6.516 -9.023 1 98.69 143 ILE A N 1
ATOM 1116 C CA . ILE A 1 143 ? 6.734 7.34 -10.094 1 98.69 143 ILE A CA 1
ATOM 1117 C C . ILE A 1 143 ? 5.719 8.406 -10.508 1 98.69 143 ILE A C 1
ATOM 1119 O O . ILE A 1 143 ? 6.066 9.57 -10.68 1 98.69 143 ILE A O 1
ATOM 1123 N N . SER A 1 144 ? 4.449 8.047 -10.609 1 98.75 144 SER A N 1
ATOM 1124 C CA . SER A 1 144 ? 3.424 8.992 -11.039 1 98.75 144 SER A CA 1
ATOM 1125 C C . SER A 1 144 ? 3.107 10 -9.938 1 98.75 144 SER A C 1
ATOM 1127 O O . SER A 1 144 ? 2.975 11.195 -10.203 1 98.75 144 SER A O 1
ATOM 1129 N N . THR A 1 145 ? 2.979 9.5 -8.695 1 98.81 145 THR A N 1
ATOM 1130 C CA . THR A 1 145 ? 2.674 10.422 -7.605 1 98.81 145 THR A CA 1
ATOM 1131 C C . THR A 1 145 ? 3.881 11.297 -7.285 1 98.81 145 THR A C 1
ATOM 1133 O O . THR A 1 145 ? 3.729 12.445 -6.855 1 98.81 145 THR A O 1
ATOM 1136 N N . LEU A 1 146 ? 5.047 10.781 -7.535 1 98.44 146 LEU A N 1
ATOM 1137 C CA . LEU A 1 146 ? 6.254 11.586 -7.398 1 98.44 146 LEU A CA 1
ATOM 1138 C C . LEU A 1 146 ? 6.27 12.719 -8.422 1 98.44 146 LEU A C 1
ATOM 1140 O O . LEU A 1 146 ? 6.684 13.836 -8.109 1 98.44 146 LEU A O 1
ATOM 1144 N N . ALA A 1 147 ? 5.828 12.383 -9.648 1 98.56 147 ALA A N 1
ATOM 1145 C CA . ALA A 1 147 ? 5.707 13.406 -10.68 1 98.56 147 ALA A CA 1
ATOM 1146 C C . ALA A 1 147 ? 4.727 14.5 -10.258 1 98.56 147 ALA A C 1
ATOM 1148 O O . ALA A 1 147 ? 4.918 15.672 -10.578 1 98.56 147 ALA A O 1
ATOM 1149 N N . ALA A 1 148 ? 3.725 14.141 -9.531 1 98.75 148 ALA A N 1
ATOM 1150 C CA . ALA A 1 148 ? 2.721 15.086 -9.039 1 98.75 148 ALA A CA 1
ATOM 1151 C C . ALA A 1 148 ? 3.266 15.914 -7.879 1 98.75 148 ALA A C 1
ATOM 1153 O O . ALA A 1 148 ? 2.807 17.031 -7.641 1 98.75 148 ALA A O 1
ATOM 1154 N N . THR A 1 149 ? 4.227 15.367 -7.125 1 98.69 149 THR A N 1
ATOM 1155 C CA . THR A 1 149 ? 4.82 16.031 -5.969 1 98.69 149 THR A CA 1
ATOM 1156 C C . THR A 1 149 ? 5.637 17.25 -6.406 1 98.69 149 THR A C 1
ATOM 1158 O O . THR A 1 149 ? 6.559 17.125 -7.215 1 98.69 149 THR A O 1
ATOM 1161 N N . GLY A 1 150 ? 5.312 18.469 -5.855 1 98.31 150 GLY A N 1
ATOM 1162 C CA . GLY A 1 150 ? 5.918 19.703 -6.312 1 98.31 150 GLY A CA 1
ATOM 1163 C C . GLY A 1 150 ? 7.195 20.062 -5.574 1 98.31 150 GLY A C 1
ATOM 1164 O O . GLY A 1 150 ? 7.355 21.172 -5.086 1 98.31 150 GLY A O 1
ATOM 1165 N N . GLN A 1 151 ? 8.109 19.125 -5.426 1 97.12 151 GLN A N 1
ATOM 1166 C CA . GLN A 1 151 ? 9.414 19.312 -4.805 1 97.12 151 GLN A CA 1
ATOM 1167 C C . GLN A 1 151 ? 10.531 18.812 -5.715 1 97.12 151 GLN A C 1
ATOM 1169 O O . GLN A 1 151 ? 10.703 17.609 -5.891 1 97.12 151 GLN A O 1
ATOM 1174 N N . LYS A 1 152 ? 11.414 19.594 -6.18 1 94.62 152 LYS A N 1
ATOM 1175 C CA . LYS A 1 152 ? 12.43 19.312 -7.191 1 94.62 152 LYS A CA 1
ATOM 1176 C C . LYS A 1 152 ? 13.406 18.25 -6.707 1 94.62 152 LYS A C 1
ATOM 1178 O O . LYS A 1 152 ? 13.953 17.5 -7.512 1 94.62 152 LYS A O 1
ATOM 1183 N N . LEU A 1 153 ? 13.555 18.188 -5.426 1 93.31 153 LEU A N 1
ATOM 1184 C CA . LEU A 1 153 ? 14.539 17.266 -4.859 1 93.31 153 LEU A CA 1
ATOM 1185 C C . LEU A 1 153 ? 14.172 15.812 -5.18 1 93.31 153 LEU A C 1
ATOM 1187 O O . LEU A 1 153 ? 15.047 14.953 -5.25 1 93.31 153 LEU A O 1
ATOM 1191 N N . PHE A 1 154 ? 12.93 15.5 -5.492 1 94.5 154 PHE A N 1
ATOM 1192 C CA . PHE A 1 154 ? 12.484 14.133 -5.734 1 94.5 154 PHE A CA 1
ATOM 1193 C C . PHE A 1 154 ? 12.562 13.797 -7.219 1 94.5 154 PHE A C 1
ATOM 1195 O O . PHE A 1 154 ? 12.273 12.664 -7.617 1 94.5 154 PHE A O 1
ATOM 1202 N N . HIS A 1 155 ? 12.984 14.727 -8.039 1 95.5 155 HIS A N 1
ATOM 1203 C CA . HIS A 1 155 ? 12.961 14.523 -9.484 1 95.5 155 HIS A CA 1
ATOM 1204 C C . HIS A 1 155 ? 14.375 14.375 -10.047 1 95.5 155 HIS A C 1
ATOM 1206 O O . HIS A 1 155 ? 14.648 14.773 -11.18 1 95.5 155 HIS A O 1
ATOM 1212 N N . GLN A 1 156 ? 15.242 13.891 -9.234 1 92.44 156 GLN A N 1
ATOM 1213 C CA . GLN A 1 156 ? 16.641 13.812 -9.641 1 92.44 156 GLN A CA 1
ATOM 1214 C C . GLN A 1 156 ? 16.953 12.461 -10.266 1 92.44 156 GLN A C 1
ATOM 1216 O O . GLN A 1 156 ? 17.906 12.336 -11.039 1 92.44 156 GLN A O 1
ATOM 1221 N N . HIS A 1 157 ? 16.125 11.492 -9.828 1 91.88 157 HIS A N 1
ATOM 1222 C CA . HIS A 1 157 ? 16.359 10.125 -10.258 1 91.88 157 HIS A CA 1
ATOM 1223 C C . HIS A 1 157 ? 15.086 9.484 -10.797 1 91.88 157 HIS A C 1
ATOM 1225 O O . HIS A 1 157 ? 14.023 10.117 -10.805 1 91.88 157 HIS A O 1
ATOM 1231 N N . PHE A 1 158 ? 15.188 8.234 -11.438 1 96.25 158 PHE A N 1
ATOM 1232 C CA . PHE A 1 158 ? 14.094 7.316 -11.727 1 96.25 158 PHE A CA 1
ATOM 1233 C C . PHE A 1 158 ? 13.445 7.645 -13.062 1 96.25 158 PHE A C 1
ATOM 1235 O O . PHE A 1 158 ? 12.336 7.176 -13.352 1 96.25 158 PHE A O 1
ATOM 1242 N N . PHE A 1 159 ? 14.039 8.492 -13.852 1 96.31 159 PHE A N 1
ATOM 1243 C CA . PHE A 1 159 ? 13.492 8.844 -15.164 1 96.31 159 PHE A CA 1
ATOM 1244 C C . PHE A 1 159 ? 13.312 7.605 -16.031 1 96.31 159 PHE A C 1
ATOM 1246 O O . PHE A 1 159 ? 14.062 6.633 -15.891 1 96.31 159 PHE A O 1
ATOM 1253 N N . PRO A 1 160 ? 12.375 7.711 -16.984 1 97.12 160 PRO A N 1
ATOM 1254 C CA . PRO A 1 160 ? 11.445 8.805 -17.25 1 97.12 160 PRO A CA 1
ATOM 1255 C C . PRO A 1 160 ? 10.258 8.82 -16.281 1 97.12 160 PRO A C 1
ATOM 1257 O O . PRO A 1 160 ? 9.742 7.766 -15.914 1 97.12 160 PRO A O 1
ATOM 1260 N N . PHE A 1 161 ? 9.844 9.992 -15.898 1 97.62 161 PHE A N 1
ATOM 1261 C CA . PHE A 1 161 ? 8.648 10.156 -15.086 1 97.62 161 PHE A CA 1
ATOM 1262 C C . PHE A 1 161 ? 7.395 10.109 -15.945 1 97.62 161 PHE A C 1
ATOM 1264 O O . PHE A 1 161 ? 7.465 10.312 -17.156 1 97.62 161 PHE A O 1
ATOM 1271 N N . THR A 1 162 ? 6.297 9.773 -15.336 1 98.25 162 THR A N 1
ATOM 1272 C CA . THR A 1 162 ? 5.012 9.891 -16.016 1 98.25 162 THR A CA 1
ATOM 1273 C C . THR A 1 162 ? 4.762 11.328 -16.453 1 98.25 162 THR A C 1
ATOM 1275 O O . THR A 1 162 ? 4.91 12.266 -15.672 1 98.25 162 THR A O 1
ATOM 1278 N N . ALA A 1 163 ? 4.379 11.57 -17.656 1 97.75 163 ALA A N 1
ATOM 1279 C CA . ALA A 1 163 ? 4.141 12.906 -18.203 1 97.75 163 ALA A CA 1
ATOM 1280 C C . ALA A 1 163 ? 2.789 13.453 -17.75 1 97.75 163 ALA A C 1
ATOM 1282 O O . ALA A 1 163 ? 1.964 12.711 -17.219 1 97.75 163 ALA A O 1
ATOM 1283 N N . GLY A 1 164 ? 2.598 14.742 -17.891 1 98.12 164 GLY A N 1
ATOM 1284 C CA . GLY A 1 164 ? 1.284 15.336 -17.688 1 98.12 164 GLY A CA 1
ATOM 1285 C C . GLY A 1 164 ? 1.101 15.93 -16.312 1 98.12 164 GLY A C 1
ATOM 1286 O O . GLY A 1 164 ? -0.018 15.992 -15.797 1 98.12 164 GLY A O 1
ATOM 1287 N N . PHE A 1 165 ? 2.154 16.312 -15.688 1 98.62 165 PHE A N 1
ATOM 1288 C CA . PHE A 1 165 ? 2.076 17 -14.406 1 98.62 165 PHE A CA 1
ATOM 1289 C C . PHE A 1 165 ? 2.783 18.359 -14.469 1 98.62 165 PHE A C 1
ATOM 1291 O O . PHE A 1 165 ? 3.824 18.484 -15.117 1 98.62 165 PHE A O 1
ATOM 1298 N N . GLU A 1 166 ? 2.209 19.312 -13.867 1 98.69 166 GLU A N 1
ATOM 1299 C CA . GLU A 1 166 ? 2.791 20.641 -13.742 1 98.69 166 GLU A CA 1
ATOM 1300 C C . GLU A 1 166 ? 2.576 21.219 -12.344 1 98.69 166 GLU A C 1
ATOM 1302 O O . GLU A 1 166 ? 1.596 20.891 -11.68 1 98.69 166 GLU A O 1
ATOM 1307 N N . HIS A 1 167 ? 3.506 22.062 -11.891 1 98.69 167 HIS A N 1
ATOM 1308 C CA . HIS A 1 167 ? 3.457 22.625 -10.547 1 98.69 167 HIS A CA 1
ATOM 1309 C C . HIS A 1 167 ? 3.33 24.141 -10.594 1 98.69 167 HIS A C 1
ATOM 1311 O O . HIS A 1 167 ? 4.176 24.828 -11.18 1 98.69 167 HIS A O 1
ATOM 1317 N N . LEU A 1 168 ? 2.303 24.641 -9.992 1 98.75 168 LEU A N 1
ATOM 1318 C CA . LEU A 1 168 ? 2.121 26.078 -9.883 1 98.75 168 LEU A CA 1
ATOM 1319 C C . LEU A 1 168 ? 2.426 26.562 -8.469 1 98.75 168 LEU A C 1
ATOM 1321 O O . LEU A 1 168 ? 2.408 25.766 -7.523 1 98.75 168 LEU A O 1
ATOM 1325 N N . ILE A 1 169 ? 2.686 27.859 -8.32 1 98.19 169 ILE A N 1
ATOM 1326 C CA . ILE A 1 169 ? 2.961 28.453 -7.02 1 98.19 169 ILE A CA 1
ATOM 1327 C C . ILE A 1 169 ? 1.672 28.531 -6.207 1 98.19 169 ILE A C 1
ATOM 1329 O O . ILE A 1 169 ? 0.627 28.938 -6.719 1 98.19 169 ILE A O 1
ATOM 1333 N N . ALA A 1 170 ? 1.753 28.109 -4.984 1 97.81 170 ALA A N 1
ATOM 1334 C CA . ALA A 1 170 ? 0.607 28.156 -4.078 1 97.81 170 ALA A CA 1
ATOM 1335 C C . ALA A 1 170 ? 0.06 29.578 -3.959 1 97.81 170 ALA A C 1
ATOM 1337 O O . ALA A 1 170 ? 0.827 30.547 -3.891 1 97.81 170 ALA A O 1
ATOM 1338 N N . ASN A 1 171 ? -1.28 29.734 -4.023 1 98.12 171 ASN A N 1
ATOM 1339 C CA . ASN A 1 171 ? -2.014 30.969 -3.811 1 98.12 171 ASN A CA 1
ATOM 1340 C C . ASN A 1 171 ? -1.795 31.953 -4.953 1 98.12 171 ASN A C 1
ATOM 1342 O O . ASN A 1 171 ? -2.1 33.156 -4.824 1 98.12 171 ASN A O 1
ATOM 1346 N N . ASP A 1 172 ? -1.233 31.531 -6.051 1 98.44 172 ASP A N 1
ATOM 1347 C CA . ASP A 1 172 ? -1.12 32.344 -7.258 1 98.44 172 ASP A CA 1
ATOM 1348 C C . ASP A 1 172 ? -2.277 32.062 -8.219 1 98.44 172 ASP A C 1
ATOM 1350 O O . ASP A 1 172 ? -2.115 31.344 -9.203 1 98.44 172 ASP A O 1
ATOM 1354 N N . LEU A 1 173 ? -3.348 32.812 -7.945 1 98.31 173 LEU A N 1
ATOM 1355 C CA . LEU A 1 173 ? -4.566 32.594 -8.719 1 98.31 173 LEU A CA 1
ATOM 1356 C C . LEU A 1 173 ? -4.359 32.969 -10.18 1 98.31 173 LEU A C 1
ATOM 1358 O O . LEU A 1 173 ? -4.93 32.344 -11.078 1 98.31 173 LEU A O 1
ATOM 1362 N N . ASN A 1 174 ? -3.594 33.969 -10.453 1 98.31 174 ASN A N 1
ATOM 1363 C CA . ASN A 1 174 ? -3.344 34.438 -11.82 1 98.31 174 ASN A CA 1
ATOM 1364 C C . ASN A 1 174 ? -2.627 33.344 -12.633 1 98.31 174 ASN A C 1
ATOM 1366 O O . ASN A 1 174 ? -2.936 33.156 -13.812 1 98.31 174 ASN A O 1
ATOM 1370 N N . ALA A 1 175 ? -1.71 32.719 -12.031 1 98.38 175 ALA A N 1
ATOM 1371 C CA . ALA A 1 175 ? -1.009 31.641 -12.711 1 98.38 175 ALA A CA 1
ATOM 1372 C C . ALA A 1 175 ? -1.976 30.531 -13.109 1 98.38 175 ALA A C 1
ATOM 1374 O O . ALA A 1 175 ? -1.866 29.969 -14.195 1 98.38 175 ALA A O 1
ATOM 1375 N N . PHE A 1 176 ? -2.871 30.266 -12.227 1 98.25 176 PHE A N 1
ATOM 1376 C CA . PHE A 1 176 ? -3.85 29.219 -12.516 1 98.25 176 PHE A CA 1
ATOM 1377 C C . PHE A 1 176 ? -4.777 29.656 -13.648 1 98.25 176 PHE A C 1
ATOM 1379 O O . PHE A 1 176 ? -5.023 28.875 -14.578 1 98.25 176 PHE A O 1
ATOM 1386 N N . LYS A 1 177 ? -5.242 30.812 -13.594 1 97.94 177 LYS A N 1
ATOM 1387 C CA . LYS A 1 177 ? -6.121 31.344 -14.633 1 97.94 177 LYS A CA 1
ATOM 1388 C C . LYS A 1 177 ? -5.449 31.297 -16 1 97.94 177 LYS A C 1
ATOM 1390 O O . LYS A 1 177 ? -6.074 30.922 -16.984 1 97.94 177 LYS A O 1
ATOM 1395 N N . THR A 1 178 ? -4.246 31.672 -16 1 98.19 178 THR A N 1
ATOM 1396 C CA . THR A 1 178 ? -3.494 31.688 -17.25 1 98.19 178 THR A CA 1
ATOM 1397 C C . THR A 1 178 ? -3.332 30.266 -17.797 1 98.19 178 THR A C 1
ATOM 1399 O O . THR A 1 178 ? -3.496 30.016 -18.984 1 98.19 178 THR A O 1
ATOM 1402 N N . ARG A 1 179 ? -3.062 29.406 -16.922 1 97.94 179 ARG A N 1
ATOM 1403 C CA . ARG A 1 179 ? -2.74 28.047 -17.344 1 97.94 179 ARG A CA 1
ATOM 1404 C C . ARG A 1 179 ? -3.984 27.328 -17.859 1 97.94 179 ARG A C 1
ATOM 1406 O O . ARG A 1 179 ? -3.904 26.531 -18.797 1 97.94 179 ARG A O 1
ATOM 1413 N N . ILE A 1 180 ? -5.102 27.5 -17.219 1 96.56 180 ILE A N 1
ATOM 1414 C CA . ILE A 1 180 ? -6.297 26.766 -17.594 1 96.56 180 ILE A CA 1
ATOM 1415 C C . ILE A 1 180 ? -6.781 27.219 -18.969 1 96.56 180 ILE A C 1
ATOM 1417 O O . ILE A 1 180 ? -7.555 26.516 -19.625 1 96.56 180 ILE A O 1
ATOM 1421 N N . ALA A 1 181 ? -6.328 28.344 -19.438 1 95.38 181 ALA A N 1
ATOM 1422 C CA . ALA A 1 181 ? -6.719 28.875 -20.75 1 95.38 181 ALA A CA 1
ATOM 1423 C C . ALA A 1 181 ? -6.223 27.969 -21.875 1 95.38 181 ALA A C 1
ATOM 1425 O O . ALA A 1 181 ? -6.77 27.984 -22.969 1 95.38 181 ALA A O 1
ATOM 1426 N N . GLN A 1 182 ? -5.25 27.172 -21.625 1 95.81 182 GLN A N 1
ATOM 1427 C CA . GLN A 1 182 ? -4.691 26.266 -22.625 1 95.81 182 GLN A CA 1
ATOM 1428 C C . GLN A 1 182 ? -5.609 25.062 -22.859 1 95.81 182 GLN A C 1
ATOM 1430 O O . GLN A 1 182 ? -5.445 24.344 -23.828 1 95.81 182 GLN A O 1
ATOM 1435 N N . ASN A 1 183 ? -6.543 24.766 -22.016 1 96.62 183 ASN A N 1
ATOM 1436 C CA . ASN A 1 183 ? -7.629 23.797 -22.156 1 96.62 183 ASN A CA 1
ATOM 1437 C C . ASN A 1 183 ? -7.102 22.375 -22.25 1 96.62 183 ASN A C 1
ATOM 1439 O O . ASN A 1 183 ? -7.566 21.594 -23.078 1 96.62 183 ASN A O 1
ATOM 1443 N N . ASP A 1 184 ? -6.035 22.047 -21.5 1 98 184 ASP A N 1
ATOM 1444 C CA . ASP A 1 184 ? -5.492 20.703 -21.531 1 98 184 ASP A CA 1
ATOM 1445 C C . ASP A 1 184 ? -5.391 20.109 -20.125 1 98 184 ASP A C 1
ATOM 1447 O O . ASP A 1 184 ? -4.773 19.062 -19.922 1 98 184 ASP A O 1
ATOM 1451 N N . ILE A 1 185 ? -6 20.828 -19.172 1 98.56 185 ILE A N 1
ATOM 1452 C CA . ILE A 1 185 ? -5.953 20.391 -17.781 1 98.56 185 ILE A CA 1
ATOM 1453 C C . ILE A 1 185 ? -7.172 19.531 -17.453 1 98.56 185 ILE A C 1
ATOM 1455 O O . ILE A 1 185 ? -8.305 19.922 -17.75 1 98.56 185 ILE A O 1
ATOM 1459 N N . CYS A 1 186 ? -6.902 18.359 -16.844 1 98.56 186 CYS A N 1
ATOM 1460 C CA . CYS A 1 186 ? -8.023 17.5 -16.484 1 98.56 186 CYS A CA 1
ATOM 1461 C C . CYS A 1 186 ? -8.336 17.609 -14.992 1 98.56 186 CYS A C 1
ATOM 1463 O O . CYS A 1 186 ? -9.469 17.375 -14.57 1 98.56 186 CYS A O 1
ATOM 1465 N N . ALA A 1 187 ? -7.312 17.984 -14.188 1 98.94 187 ALA A N 1
ATOM 1466 C CA . ALA A 1 187 ? -7.547 18.062 -12.742 1 98.94 187 ALA A CA 1
ATOM 1467 C C . ALA A 1 187 ? -6.508 18.953 -12.062 1 98.94 187 ALA A C 1
ATOM 1469 O O . ALA A 1 187 ? -5.461 19.25 -12.648 1 98.94 187 ALA A O 1
ATOM 1470 N N . ILE A 1 188 ? -6.809 19.422 -10.922 1 98.94 188 ILE A N 1
ATOM 1471 C CA . ILE A 1 188 ? -5.863 20 -9.969 1 98.94 188 ILE A CA 1
ATOM 1472 C C . ILE A 1 188 ? -5.938 19.219 -8.648 1 98.94 188 ILE A C 1
ATOM 1474 O O . ILE A 1 188 ? -7.023 18.859 -8.203 1 98.94 188 ILE A O 1
ATOM 1478 N N . ILE A 1 189 ? -4.816 18.812 -8.078 1 98.94 189 ILE A N 1
ATOM 1479 C CA . ILE A 1 189 ? -4.734 18.125 -6.797 1 98.94 189 ILE A CA 1
ATOM 1480 C C . ILE A 1 189 ? -4.062 19.031 -5.766 1 98.94 189 ILE A C 1
ATOM 1482 O O . ILE A 1 189 ? -2.971 19.547 -6.004 1 98.94 189 ILE A O 1
ATOM 1486 N N . LEU A 1 190 ? -4.762 19.172 -4.602 1 98.5 190 LEU A N 1
ATOM 1487 C CA . LEU A 1 190 ? -4.316 20.141 -3.602 1 98.5 190 LEU A CA 1
ATOM 1488 C C . LEU A 1 190 ? -4.332 19.531 -2.207 1 98.5 190 LEU A C 1
ATOM 1490 O O . LEU A 1 190 ? -5.172 18.688 -1.905 1 98.5 190 LEU A O 1
ATOM 1494 N N . GLU A 1 191 ? -3.373 19.953 -1.407 1 98.44 191 GLU A N 1
ATOM 1495 C CA . GLU A 1 191 ? -3.465 19.891 0.048 1 98.44 191 GLU A CA 1
ATOM 1496 C C . GLU A 1 191 ? -3.955 21.203 0.637 1 98.44 191 GLU A C 1
ATOM 1498 O O . GLU A 1 191 ? -3.316 22.25 0.464 1 98.44 191 GLU A O 1
ATOM 1503 N N . VAL A 1 192 ? -5.012 21.109 1.394 1 98.06 192 VAL A N 1
ATOM 1504 C CA . VAL A 1 192 ? -5.504 22.344 2.016 1 98.06 192 VAL A CA 1
ATOM 1505 C C . VAL A 1 192 ? -4.426 22.922 2.928 1 98.06 192 VAL A C 1
ATOM 1507 O O . VAL A 1 192 ? -4.25 24.141 2.992 1 98.06 192 VAL A O 1
ATOM 1510 N N . VAL A 1 193 ? -3.764 22.078 3.654 1 98.44 193 VAL A N 1
ATOM 1511 C CA . VAL A 1 193 ? -2.541 22.391 4.391 1 98.44 193 VAL A CA 1
ATOM 1512 C C . VAL A 1 193 ? -1.399 21.516 3.875 1 98.44 193 VAL A C 1
ATOM 1514 O O . VAL A 1 193 ? -1.458 20.281 3.973 1 98.44 193 VAL A O 1
ATOM 1517 N N . GLN A 1 194 ? -0.434 22.141 3.262 1 98.19 194 GLN A N 1
ATOM 1518 C CA . GLN A 1 194 ? 0.718 21.375 2.816 1 98.19 194 GLN A CA 1
ATOM 1519 C C . GLN A 1 194 ? 1.54 20.875 4.004 1 98.19 194 GLN A C 1
ATOM 1521 O O . GLN A 1 194 ? 2.203 21.656 4.68 1 98.19 194 GLN A O 1
ATOM 1526 N N . GLY A 1 195 ? 1.564 19.578 4.277 1 96.56 195 GLY A N 1
ATOM 1527 C CA . GLY A 1 195 ? 2.252 19 5.422 1 96.56 195 GLY A CA 1
ATOM 1528 C C . GLY A 1 195 ? 3.764 19.047 5.293 1 96.56 195 GLY A C 1
ATOM 1529 O O . GLY A 1 195 ? 4.422 19.875 5.918 1 96.56 195 GLY A O 1
ATOM 1530 N N . GLU A 1 196 ? 4.285 18.281 4.336 1 92.5 196 GLU A N 1
ATOM 1531 C CA . GLU A 1 196 ? 5.719 18.188 4.09 1 92.5 196 GLU A CA 1
ATOM 1532 C C . GLU A 1 196 ? 6.277 19.531 3.619 1 92.5 196 GLU A C 1
ATOM 1534 O O . GLU A 1 196 ? 7.453 19.828 3.83 1 92.5 196 GLU A O 1
ATOM 1539 N N . GLY A 1 197 ? 5.363 20.297 3.072 1 94.56 197 GLY A N 1
ATOM 1540 C CA . GLY A 1 197 ? 5.762 21.578 2.508 1 94.56 197 GLY A CA 1
ATOM 1541 C C . GLY A 1 197 ? 5.922 22.672 3.553 1 94.56 197 GLY A C 1
ATOM 1542 O O . GLY A 1 197 ? 6.086 23.844 3.215 1 94.56 197 GLY A O 1
ATOM 1543 N N . GLY A 1 198 ? 5.801 22.328 4.844 1 95.69 198 GLY A N 1
ATOM 1544 C CA . GLY A 1 198 ? 6.047 23.328 5.879 1 95.69 198 GLY A CA 1
ATOM 1545 C C . GLY A 1 198 ? 4.801 23.688 6.672 1 95.69 198 GLY A C 1
ATOM 1546 O O . GLY A 1 198 ? 4.738 24.75 7.285 1 95.69 198 GLY A O 1
ATOM 1547 N N . VAL A 1 199 ? 3.834 22.812 6.547 1 97.81 199 VAL A N 1
ATOM 1548 C CA . VAL A 1 199 ? 2.584 23.016 7.273 1 97.81 199 VAL A CA 1
ATOM 1549 C C . VAL A 1 199 ? 1.994 24.375 6.922 1 97.81 199 VAL A C 1
ATOM 1551 O O . VAL A 1 199 ? 1.672 25.172 7.809 1 97.81 199 VAL A O 1
ATOM 1554 N N . CYS A 1 200 ? 1.876 24.656 5.672 1 96.12 200 CYS A N 1
ATOM 1555 C CA . CYS A 1 200 ? 1.346 25.938 5.18 1 96.12 200 CYS A CA 1
ATOM 1556 C C . CYS A 1 200 ? -0.055 25.75 4.609 1 96.12 200 CYS A C 1
ATOM 1558 O O . CYS A 1 200 ? -0.259 24.953 3.691 1 96.12 200 CYS A O 1
ATOM 1560 N N . SER A 1 201 ? -0.993 26.516 5.07 1 95.62 201 SER A N 1
ATOM 1561 C CA . SER A 1 201 ? -2.369 26.469 4.586 1 95.62 201 SER A CA 1
ATOM 1562 C C . SER A 1 201 ? -2.545 27.312 3.33 1 95.62 201 SER A C 1
ATOM 1564 O O . SER A 1 201 ? -1.942 28.375 3.209 1 95.62 201 SER A O 1
ATOM 1566 N N . LEU A 1 202 ? -3.348 26.859 2.441 1 97.88 202 LEU A N 1
ATOM 1567 C CA . LEU A 1 202 ? -3.775 27.688 1.312 1 97.88 202 LEU A CA 1
ATOM 1568 C C . LEU A 1 202 ? -4.797 28.719 1.755 1 97.88 202 LEU A C 1
ATOM 1570 O O . LEU A 1 202 ? -5.516 28.516 2.736 1 97.88 202 LEU A O 1
ATOM 1574 N N . ASP A 1 203 ? -4.836 29.828 1.01 1 97.75 203 ASP A N 1
ATOM 1575 C CA . ASP A 1 203 ? -5.789 30.891 1.311 1 97.75 203 ASP A CA 1
ATOM 1576 C C . ASP A 1 203 ? -7.211 30.484 0.934 1 97.75 203 ASP A C 1
ATOM 1578 O O . ASP A 1 203 ? -7.43 29.859 -0.114 1 97.75 203 ASP A O 1
ATOM 1582 N N . GLN A 1 204 ? -8.117 30.844 1.816 1 97.5 204 GLN A N 1
ATOM 1583 C CA . GLN A 1 204 ? -9.523 30.531 1.557 1 97.5 204 GLN A CA 1
ATOM 1584 C C . GLN A 1 204 ? -9.969 31.109 0.22 1 97.5 204 GLN A C 1
ATOM 1586 O O . GLN A 1 204 ? -10.656 30.438 -0.558 1 97.5 204 GLN A O 1
ATOM 1591 N N . ALA A 1 205 ? -9.602 32.375 -0.047 1 98.06 205 ALA A N 1
ATOM 1592 C CA . ALA A 1 205 ? -10 33.031 -1.286 1 98.06 205 ALA A CA 1
ATOM 1593 C C . ALA A 1 205 ? -9.43 32.312 -2.502 1 98.06 205 ALA A C 1
ATOM 1595 O O . ALA A 1 205 ? -10.102 32.188 -3.529 1 98.06 205 ALA A O 1
ATOM 1596 N N . TYR A 1 206 ? -8.203 31.922 -2.412 1 98.38 206 TYR A N 1
ATOM 1597 C CA . TYR A 1 206 ? -7.57 31.156 -3.48 1 98.38 206 TYR A CA 1
ATOM 1598 C C . TYR A 1 206 ? -8.312 29.859 -3.732 1 98.38 206 TYR A C 1
ATOM 1600 O O . TYR A 1 206 ? -8.648 29.531 -4.875 1 98.38 206 TYR A O 1
ATOM 1608 N N . LEU A 1 207 ? -8.625 29.078 -2.639 1 98.81 207 LEU A N 1
ATOM 1609 C CA . LEU A 1 207 ? -9.305 27.781 -2.736 1 98.81 207 LEU A CA 1
ATOM 1610 C C . LEU A 1 207 ? -10.68 27.938 -3.371 1 98.81 207 LEU A C 1
ATOM 1612 O O . LEU A 1 207 ? -11.055 27.156 -4.246 1 98.81 207 LEU A O 1
ATOM 1616 N N . GLN A 1 208 ? -11.398 28.938 -2.953 1 98.44 208 GLN A N 1
ATOM 1617 C CA . GLN A 1 208 ? -12.734 29.172 -3.484 1 98.44 208 GLN A CA 1
ATOM 1618 C C . GLN A 1 208 ? -12.68 29.562 -4.957 1 98.44 208 GLN A C 1
ATOM 1620 O O . GLN A 1 208 ? -13.508 29.125 -5.754 1 98.44 208 GLN A O 1
ATOM 1625 N N . ALA A 1 209 ? -11.727 30.406 -5.27 1 98.62 209 ALA A N 1
ATOM 1626 C CA . ALA A 1 209 ? -11.578 30.844 -6.66 1 98.62 209 ALA A CA 1
ATOM 1627 C C . ALA A 1 209 ? -11.195 29.672 -7.559 1 98.62 209 ALA A C 1
ATOM 1629 O O . ALA A 1 209 ? -11.727 29.531 -8.664 1 98.62 209 ALA A O 1
ATOM 1630 N N . VAL A 1 210 ? -10.281 28.844 -7.098 1 98.75 210 VAL A N 1
ATOM 1631 C CA . VAL A 1 210 ? -9.859 27.672 -7.855 1 98.75 210 VAL A CA 1
ATOM 1632 C C . VAL A 1 210 ? -11.047 26.734 -8.078 1 98.75 210 VAL A C 1
ATOM 1634 O O . VAL A 1 210 ? -11.258 26.25 -9.195 1 98.75 210 VAL A O 1
ATOM 1637 N N . GLN A 1 211 ? -11.805 26.5 -7.012 1 98.69 211 GLN A N 1
ATOM 1638 C CA . GLN A 1 211 ? -12.992 25.656 -7.129 1 98.69 211 GLN A CA 1
ATOM 1639 C C . GLN A 1 211 ? -13.945 26.203 -8.188 1 98.69 211 GLN A C 1
ATOM 1641 O O . GLN A 1 211 ? -14.461 25.438 -9.008 1 98.69 211 GLN A O 1
ATOM 1646 N N . GLY A 1 212 ? -14.211 27.484 -8.094 1 98.62 212 GLY A N 1
ATOM 1647 C CA . GLY A 1 212 ? -15.094 28.094 -9.078 1 98.62 212 GLY A CA 1
ATOM 1648 C C . GLY A 1 212 ? -14.609 27.906 -10.508 1 98.62 212 GLY A C 1
ATOM 1649 O O . GLY A 1 212 ? -15.398 27.578 -11.391 1 98.62 212 GLY A O 1
ATOM 1650 N N . LEU A 1 213 ? -13.336 28.141 -10.766 1 98.56 213 LEU A N 1
ATOM 1651 C CA . LEU A 1 213 ? -12.742 28 -12.086 1 98.56 213 LEU A CA 1
ATOM 1652 C C . LEU A 1 213 ? -12.805 26.547 -12.562 1 98.56 213 LEU A C 1
ATOM 1654 O O . LEU A 1 213 ? -13.062 26.281 -13.734 1 98.56 213 LEU A O 1
ATOM 1658 N N . CYS A 1 214 ? -12.516 25.625 -11.633 1 98.62 214 CYS A N 1
ATOM 1659 C CA . CYS A 1 214 ? -12.594 24.203 -11.945 1 98.62 214 CYS A CA 1
ATOM 1660 C C . CYS A 1 214 ? -14 23.812 -12.391 1 98.62 214 CYS A C 1
ATOM 1662 O O . CYS A 1 214 ? -14.164 23.078 -13.359 1 98.62 214 CYS A O 1
ATOM 1664 N N . GLN A 1 215 ? -15.016 24.328 -11.68 1 98 215 GLN A N 1
ATOM 1665 C CA . GLN A 1 215 ? -16.406 24.031 -12.008 1 98 215 GLN A CA 1
ATOM 1666 C C . GLN A 1 215 ? -16.766 24.531 -13.406 1 98 215 GLN A C 1
ATOM 1668 O O . GLN A 1 215 ? -17.391 23.812 -14.188 1 98 215 GLN A O 1
ATOM 1673 N N . VAL A 1 216 ? -16.297 25.672 -13.711 1 97.56 216 VAL A N 1
ATOM 1674 C CA . VAL A 1 216 ? -16.641 26.312 -14.977 1 97.56 216 VAL A CA 1
ATOM 1675 C C . VAL A 1 216 ? -16 25.547 -16.125 1 97.56 216 VAL A C 1
ATOM 1677 O O . VAL A 1 216 ? -16.609 25.375 -17.188 1 97.56 216 VAL A O 1
ATOM 1680 N N . GLN A 1 217 ? -14.844 25.062 -15.961 1 97.44 217 GLN A N 1
ATOM 1681 C CA . GLN A 1 217 ? -14.078 24.469 -17.047 1 97.44 217 GLN A CA 1
ATOM 1682 C C . GLN A 1 217 ? -14.109 22.938 -16.984 1 97.44 217 GLN A C 1
ATOM 1684 O O . GLN A 1 217 ? -13.406 22.266 -17.734 1 97.44 217 GLN A O 1
ATOM 1689 N N . ASP A 1 218 ? -14.852 22.375 -16.094 1 98.25 218 ASP A N 1
ATOM 1690 C CA . ASP A 1 218 ? -14.953 20.938 -15.859 1 98.25 218 ASP A CA 1
ATOM 1691 C C . ASP A 1 218 ? -13.586 20.312 -15.586 1 98.25 218 ASP A C 1
ATOM 1693 O O . ASP A 1 218 ? -13.211 19.328 -16.219 1 98.25 218 ASP A O 1
ATOM 1697 N N . ILE A 1 219 ? -12.734 20.984 -14.859 1 98.75 219 ILE A N 1
ATOM 1698 C CA . ILE A 1 219 ? -11.5 20.484 -14.273 1 98.75 219 ILE A CA 1
ATOM 1699 C C . ILE A 1 219 ? -11.789 19.844 -12.922 1 98.75 219 ILE A C 1
ATOM 1701 O O . ILE A 1 219 ? -12.453 20.438 -12.07 1 98.75 219 ILE A O 1
ATOM 1705 N N . LEU A 1 220 ? -11.383 18.594 -12.719 1 98.94 220 LEU A N 1
ATOM 1706 C CA . LEU A 1 220 ? -11.695 17.922 -11.461 1 98.94 220 LEU A CA 1
ATOM 1707 C C . LEU A 1 220 ? -10.867 18.484 -10.312 1 98.94 220 LEU A C 1
ATOM 1709 O O . LEU A 1 220 ? -9.656 18.672 -10.453 1 98.94 220 LEU A O 1
ATOM 1713 N N . LEU A 1 221 ? -11.516 18.797 -9.25 1 98.94 221 LEU A N 1
ATOM 1714 C CA . LEU A 1 221 ? -10.867 19.234 -8.016 1 98.94 221 LEU A CA 1
ATOM 1715 C C . LEU A 1 221 ? -10.594 18.047 -7.098 1 98.94 221 LEU A C 1
ATOM 1717 O O . LEU A 1 221 ? -11.523 17.453 -6.559 1 98.94 221 LEU A O 1
ATOM 1721 N N . ILE A 1 222 ? -9.352 17.703 -6.918 1 99 222 ILE A N 1
ATOM 1722 C CA . ILE A 1 222 ? -8.914 16.641 -6.027 1 99 222 ILE A CA 1
ATOM 1723 C C . ILE A 1 222 ? -8.336 17.234 -4.746 1 99 222 ILE A C 1
ATOM 1725 O O . ILE A 1 222 ? -7.418 18.062 -4.797 1 99 222 ILE A O 1
ATOM 1729 N N . ILE A 1 223 ? -8.867 16.844 -3.625 1 98.94 223 ILE A N 1
ATOM 1730 C CA . ILE A 1 223 ? -8.297 17.281 -2.35 1 98.94 223 ILE A CA 1
ATOM 1731 C C . ILE A 1 223 ? -7.582 16.109 -1.681 1 98.94 223 ILE A C 1
ATOM 1733 O O . ILE A 1 223 ? -8.195 15.094 -1.366 1 98.94 223 ILE A O 1
ATOM 1737 N N . ASP A 1 224 ? -6.309 16.281 -1.506 1 98.94 224 ASP A N 1
ATOM 1738 C CA . ASP A 1 224 ? -5.461 15.328 -0.802 1 98.94 224 ASP A CA 1
ATOM 1739 C C . ASP A 1 224 ? -5.562 15.508 0.711 1 98.94 224 ASP A C 1
ATOM 1741 O O . ASP A 1 224 ? -4.91 16.391 1.279 1 98.94 224 ASP A O 1
ATOM 1745 N N . GLU A 1 225 ? -6.387 14.672 1.354 1 98.81 225 GLU A N 1
ATOM 1746 C CA . GLU A 1 225 ? -6.645 14.719 2.789 1 98.81 225 GLU A CA 1
ATOM 1747 C C . GLU A 1 225 ? -5.832 13.664 3.531 1 98.81 225 GLU A C 1
ATOM 1749 O O . GLU A 1 225 ? -6.145 13.32 4.676 1 98.81 225 GLU A O 1
ATOM 1754 N N . VAL A 1 226 ? -4.789 13.141 2.918 1 98.88 226 VAL A N 1
ATOM 1755 C CA . VAL A 1 226 ? -4.008 12.047 3.488 1 98.88 226 VAL A CA 1
ATOM 1756 C C . VAL A 1 226 ? -3.516 12.43 4.883 1 98.88 226 VAL A C 1
ATOM 1758 O O . VAL A 1 226 ? -3.619 11.641 5.824 1 98.88 226 VAL A O 1
ATOM 1761 N N . GLN A 1 227 ? -2.99 13.609 5.062 1 98.56 227 GLN A N 1
ATOM 1762 C CA . GLN A 1 227 ? -2.486 13.992 6.379 1 98.56 227 GLN A CA 1
ATOM 1763 C C . GLN A 1 227 ? -3.498 14.859 7.121 1 98.56 227 GLN A C 1
ATOM 1765 O O . GLN A 1 227 ? -3.605 14.781 8.352 1 98.56 227 GLN A O 1
ATOM 1770 N N . THR A 1 228 ? -4.332 15.648 6.422 1 98.69 228 THR A N 1
ATOM 1771 C CA . THR A 1 228 ? -5.211 16.641 7.031 1 98.69 228 THR A CA 1
ATOM 1772 C C . THR A 1 228 ? -6.52 16 7.48 1 98.69 228 THR A C 1
ATOM 1774 O O . THR A 1 228 ? -7.211 16.531 8.352 1 98.69 228 THR A O 1
ATOM 1777 N N . GLY A 1 229 ? -6.891 14.859 6.887 1 98.5 229 GLY A N 1
ATOM 1778 C CA . GLY A 1 229 ? -8.211 14.297 7.113 1 98.5 229 GLY A CA 1
ATOM 1779 C C . GLY A 1 229 ? -8.32 13.547 8.43 1 98.5 229 GLY A C 1
ATOM 1780 O O . GLY A 1 229 ? -7.422 13.617 9.266 1 98.5 229 GLY A O 1
ATOM 1781 N N . ILE A 1 230 ? -9.453 12.992 8.609 1 98.81 230 ILE A N 1
ATOM 1782 C CA . ILE A 1 230 ? -9.781 12.102 9.719 1 98.81 230 ILE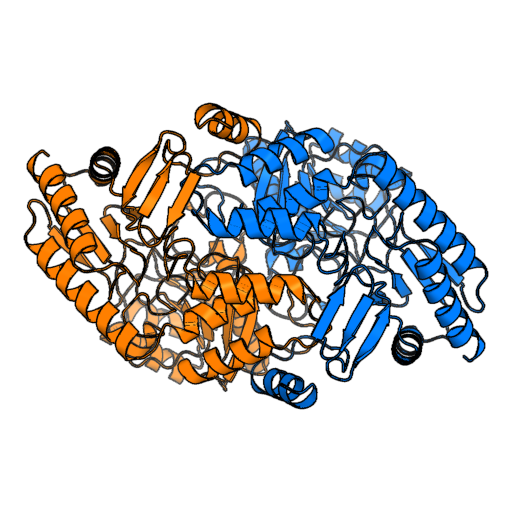 A CA 1
ATOM 1783 C C . ILE A 1 230 ? -9.609 12.844 11.047 1 98.81 230 ILE A C 1
ATOM 1785 O O . ILE A 1 230 ? -8.914 12.359 11.945 1 98.81 230 ILE A O 1
ATOM 1789 N N . GLY A 1 231 ? -10.086 14.031 11.156 1 98.81 231 GLY A N 1
ATOM 1790 C CA . GLY A 1 231 ? -10.211 14.773 12.406 1 98.81 231 GLY A CA 1
ATOM 1791 C C . GLY A 1 231 ? -8.977 15.586 12.742 1 98.81 231 GLY A C 1
ATOM 1792 O O . GLY A 1 231 ? -8.984 16.359 13.695 1 98.81 231 GLY A O 1
ATOM 1793 N N . ARG A 1 232 ? -7.855 15.469 12 1 98.88 232 ARG A N 1
ATOM 1794 C CA . ARG A 1 232 ? -6.555 16.078 12.289 1 98.88 232 ARG A CA 1
ATOM 1795 C C . ARG A 1 232 ? -6.668 17.578 12.43 1 98.88 232 ARG A C 1
ATOM 1797 O O . ARG A 1 232 ? -6.035 18.188 13.305 1 98.88 232 ARG A O 1
ATOM 1804 N N . THR A 1 233 ? -7.59 18.219 11.602 1 98.44 233 THR A N 1
ATOM 1805 C CA . THR A 1 233 ? -7.652 19.672 11.539 1 98.44 233 THR A CA 1
ATOM 1806 C C . THR A 1 233 ? -8.844 20.203 12.336 1 98.44 233 THR A C 1
ATOM 1808 O O . THR A 1 233 ? -9.094 21.406 12.375 1 98.44 233 THR A O 1
ATOM 1811 N N . GLY A 1 234 ? -9.586 19.281 12.945 1 98.19 234 GLY A N 1
ATOM 1812 C CA . GLY A 1 234 ? -10.695 19.703 13.781 1 98.19 234 GLY A CA 1
ATOM 1813 C C . GLY A 1 234 ? -12.055 19.406 13.172 1 98.19 234 GLY A C 1
ATOM 1814 O O . GLY A 1 234 ? -13.07 19.438 13.875 1 98.19 234 GLY A O 1
ATOM 1815 N N . THR A 1 235 ? -12.188 19.219 11.93 1 98.38 235 THR A N 1
ATOM 1816 C CA . THR A 1 235 ? -13.312 18.625 11.219 1 98.38 235 THR A CA 1
ATOM 1817 C C . THR A 1 235 ? -12.922 17.266 10.633 1 98.38 235 THR A C 1
ATOM 1819 O O . THR A 1 235 ? -11.742 16.906 10.633 1 98.38 235 THR A O 1
ATOM 1822 N N . MET A 1 236 ? -13.914 16.484 10.227 1 98.69 236 MET A N 1
ATOM 1823 C CA . MET A 1 236 ? -13.57 15.18 9.656 1 98.69 236 MET A CA 1
ATOM 1824 C C . MET A 1 236 ? -12.57 15.328 8.516 1 98.69 236 MET A C 1
ATOM 1826 O O . MET A 1 236 ? -11.617 14.555 8.414 1 98.69 236 MET A O 1
ATOM 1830 N N . PHE A 1 237 ? -12.867 16.312 7.648 1 98.75 237 PHE A N 1
ATOM 1831 C CA . PHE A 1 237 ? -11.969 16.656 6.551 1 98.75 237 PHE A CA 1
ATOM 1832 C C . PHE A 1 237 ? -11.688 18.156 6.539 1 98.75 237 PHE A C 1
ATOM 1834 O O . PHE A 1 237 ? -12.578 18.969 6.824 1 98.75 237 PHE A O 1
ATOM 1841 N N . ALA A 1 238 ? -10.469 18.531 6.145 1 98.69 238 ALA A N 1
ATOM 1842 C CA . ALA A 1 238 ? -10.055 19.922 6.152 1 98.69 238 ALA A CA 1
ATOM 1843 C C . ALA A 1 238 ? -10.836 20.75 5.133 1 98.69 238 ALA A C 1
ATOM 1845 O O . ALA A 1 238 ? -11.156 21.906 5.375 1 98.69 238 ALA A O 1
ATOM 1846 N N . TYR A 1 239 ? -11.148 20.141 3.969 1 98.62 239 TYR A N 1
ATOM 1847 C CA . TYR A 1 239 ? -11.812 20.891 2.9 1 98.62 239 TYR A CA 1
ATOM 1848 C C . TYR A 1 239 ? -13.172 21.406 3.359 1 98.62 239 TYR A C 1
ATOM 1850 O O . TYR A 1 239 ? -13.688 22.375 2.811 1 98.62 239 TYR A O 1
ATOM 1858 N N . GLN A 1 240 ? -13.766 20.781 4.41 1 98.38 240 GLN A N 1
ATOM 1859 C CA . GLN A 1 240 ? -15.078 21.172 4.926 1 98.38 240 GLN A CA 1
ATOM 1860 C C . GLN A 1 240 ? -15.008 22.547 5.602 1 98.38 240 GLN A C 1
ATOM 1862 O O . GLN A 1 240 ? -16.016 23.266 5.656 1 98.38 240 GLN A O 1
ATOM 1867 N N . GLN A 1 241 ? -13.852 22.922 6.086 1 97.88 241 GLN A N 1
ATOM 1868 C CA . GLN A 1 241 ? -13.648 24.219 6.742 1 97.88 241 GLN A CA 1
ATOM 1869 C C . GLN A 1 241 ? -13.539 25.344 5.723 1 97.88 241 GLN A C 1
ATOM 1871 O O . GLN A 1 241 ? -13.625 26.516 6.078 1 97.88 241 GLN A O 1
ATOM 1876 N N . PHE A 1 242 ? -13.383 24.969 4.469 1 97.94 242 PHE A N 1
ATOM 1877 C CA . PHE A 1 242 ? -13.172 25.969 3.418 1 97.94 242 PHE A CA 1
ATOM 1878 C C . PHE A 1 242 ? -14.336 25.953 2.43 1 97.94 242 PHE A C 1
ATOM 1880 O O . PHE A 1 242 ? -14.258 26.578 1.371 1 97.94 242 PHE A O 1
ATOM 1887 N N . GLU A 1 243 ? -15.375 25.172 2.734 1 96.5 243 GLU A N 1
ATOM 1888 C CA . GLU A 1 243 ? -16.594 25.078 1.936 1 96.5 243 GLU A CA 1
ATOM 1889 C C . GLU A 1 243 ? -16.297 24.625 0.51 1 96.5 243 GLU A C 1
ATOM 1891 O O . GLU A 1 243 ? -16.781 25.234 -0.453 1 96.5 243 GLU A O 1
ATOM 1896 N N . LEU A 1 244 ? -15.414 23.75 0.405 1 98.56 244 LEU A N 1
ATOM 1897 C CA . LEU A 1 244 ? -15.086 23.172 -0.89 1 98.56 244 LEU A CA 1
ATOM 1898 C C . LEU A 1 244 ? -15.984 21.969 -1.197 1 98.56 244 LEU A C 1
ATOM 1900 O O . LEU A 1 244 ? -16.484 21.312 -0.282 1 98.56 244 LEU A O 1
ATOM 1904 N N . LYS A 1 245 ? -16.266 21.719 -2.43 1 98.31 245 LYS A N 1
ATOM 1905 C CA . LYS A 1 245 ? -16.984 20.562 -2.957 1 98.31 245 LYS A CA 1
ATOM 1906 C C . LYS A 1 245 ? -16.125 19.766 -3.926 1 98.31 245 LYS A C 1
ATOM 1908 O O . LYS A 1 245 ? -16.359 19.781 -5.137 1 98.31 245 LYS A O 1
ATOM 1913 N N . PRO A 1 246 ? -15.18 19.047 -3.361 1 98.88 246 PRO A N 1
ATOM 1914 C CA . PRO A 1 246 ? -14.234 18.312 -4.219 1 98.88 246 PRO A CA 1
ATOM 1915 C C . PRO A 1 246 ? -14.906 17.234 -5.055 1 98.88 246 PRO A C 1
ATOM 1917 O O . PRO A 1 246 ? -15.945 16.703 -4.66 1 98.88 246 PRO A O 1
ATOM 1920 N N . ASP A 1 247 ? -14.289 16.891 -6.199 1 98.94 247 ASP A N 1
ATOM 1921 C CA . ASP A 1 247 ? -14.719 15.758 -7.02 1 98.94 247 ASP A CA 1
ATOM 1922 C C . ASP A 1 247 ? -14.133 14.445 -6.496 1 98.94 247 ASP A C 1
ATOM 1924 O O . ASP A 1 247 ? -14.727 13.383 -6.664 1 98.94 247 ASP A O 1
ATOM 1928 N N . ILE A 1 248 ? -12.945 14.508 -5.977 1 98.94 248 ILE A N 1
ATOM 1929 C CA . ILE A 1 248 ? -12.234 13.359 -5.426 1 98.94 248 ILE A CA 1
ATOM 1930 C C . ILE A 1 248 ? -11.523 13.766 -4.141 1 98.94 248 ILE A C 1
ATOM 1932 O O . ILE A 1 248 ? -10.938 14.852 -4.062 1 98.94 248 ILE A O 1
ATOM 1936 N N . VAL A 1 249 ? -11.555 12.945 -3.105 1 99 249 VAL A N 1
ATOM 1937 C CA . VAL A 1 249 ? -10.828 13.133 -1.854 1 99 249 VAL A CA 1
ATOM 1938 C C . VAL A 1 249 ? -9.992 11.891 -1.553 1 99 249 VAL A C 1
ATOM 1940 O O . VAL A 1 249 ? -10.484 10.766 -1.643 1 99 249 VAL A O 1
ATOM 1943 N N . THR A 1 250 ? -8.734 12.062 -1.271 1 98.94 250 THR A N 1
ATOM 1944 C CA . THR A 1 250 ? -7.879 10.93 -0.939 1 98.94 250 THR A CA 1
ATOM 1945 C C . THR A 1 250 ? -7.582 10.891 0.558 1 98.94 250 THR A C 1
ATOM 1947 O O . THR A 1 250 ? -7.461 11.938 1.195 1 98.94 250 THR A O 1
ATOM 1950 N N . LEU A 1 251 ? -7.535 9.688 1.123 1 98.94 251 LEU A N 1
ATOM 1951 C CA . LEU A 1 251 ? -7.344 9.445 2.551 1 98.94 251 LEU A CA 1
ATOM 1952 C C . LEU A 1 251 ? -6.273 8.391 2.785 1 98.94 251 LEU A C 1
ATOM 1954 O O . LEU A 1 251 ? -6.047 7.527 1.932 1 98.94 251 LEU A O 1
ATOM 1958 N N . ALA A 1 252 ? -5.656 8.445 3.908 1 98.81 252 ALA A N 1
ATOM 1959 C CA . ALA A 1 252 ? -4.77 7.414 4.441 1 98.81 252 ALA A CA 1
ATOM 1960 C C . ALA A 1 252 ? -4.434 7.688 5.906 1 98.81 252 ALA A C 1
ATOM 1962 O O . ALA A 1 252 ? -5.328 7.879 6.73 1 98.81 252 ALA A O 1
ATOM 1963 N N . LYS A 1 253 ? -3.254 7.523 6.27 1 98.56 253 LYS A N 1
ATOM 1964 C CA . LYS A 1 253 ? -2.639 7.816 7.559 1 98.56 253 LYS A CA 1
ATOM 1965 C C . LYS A 1 253 ? -3.621 7.586 8.703 1 98.56 253 LYS A C 1
ATOM 1967 O O . LYS A 1 253 ? -3.943 6.441 9.031 1 98.56 253 LYS A O 1
ATOM 1972 N N . GLY A 1 254 ? -4.191 8.641 9.219 1 98.81 254 GLY A N 1
ATOM 1973 C CA . GLY A 1 254 ? -4.992 8.586 10.43 1 98.81 254 GLY A CA 1
ATOM 1974 C C . GLY A 1 254 ? -6.215 7.695 10.297 1 98.81 254 GLY A C 1
ATOM 1975 O O . GLY A 1 254 ? -6.84 7.34 11.297 1 98.81 254 GLY A O 1
ATOM 1976 N N . LEU A 1 255 ? -6.5 7.172 9.164 1 98.88 255 LEU A N 1
ATOM 1977 C CA . LEU A 1 255 ? -7.762 6.504 8.859 1 98.88 255 LEU A CA 1
ATOM 1978 C C . LEU A 1 255 ? -7.906 5.219 9.672 1 98.88 255 LEU A C 1
ATOM 1980 O O . LEU A 1 255 ? -8.961 4.969 10.258 1 98.88 255 LEU A O 1
ATOM 1984 N N . ALA A 1 256 ? -6.816 4.422 9.703 1 98.81 256 ALA A N 1
ATOM 1985 C CA . ALA A 1 256 ? -6.926 3.148 10.406 1 98.81 256 ALA A CA 1
ATOM 1986 C C . ALA A 1 256 ? -6.141 3.178 11.719 1 98.81 256 ALA A C 1
ATOM 1988 O O . ALA A 1 256 ? -5.973 2.145 12.367 1 98.81 256 ALA A O 1
ATOM 1989 N N . GLY A 1 257 ? -5.578 4.297 12.109 1 98.31 257 GLY A N 1
ATOM 1990 C CA . GLY A 1 257 ? -4.969 4.488 13.414 1 98.31 257 GLY A CA 1
ATOM 1991 C C . GLY A 1 257 ? -3.77 3.592 13.656 1 98.31 257 GLY A C 1
ATOM 1992 O O . GLY A 1 257 ? -3.496 3.197 14.789 1 98.31 257 GLY A O 1
ATOM 1993 N N . GLY A 1 258 ? -3.102 3.209 12.617 1 98.5 258 GLY A N 1
ATOM 1994 C CA . GLY A 1 258 ? -1.901 2.416 12.828 1 98.5 258 GLY A CA 1
ATOM 1995 C C . GLY A 1 258 ? -1.654 1.407 11.719 1 98.5 258 GLY A C 1
ATOM 1996 O O . GLY A 1 258 ? -0.504 1.115 11.383 1 98.5 258 GLY A O 1
ATOM 1997 N N . LEU A 1 259 ? -2.705 0.895 11.117 1 98.81 259 LEU A N 1
ATOM 1998 C CA . LEU A 1 259 ? -2.58 -0.153 10.109 1 98.81 259 LEU A CA 1
ATOM 1999 C C . LEU A 1 259 ? -2.6 0.439 8.703 1 98.81 259 LEU A C 1
ATOM 2001 O O . LEU A 1 259 ? -3.197 1.495 8.477 1 98.81 259 LEU A O 1
ATOM 2005 N N . PRO A 1 260 ? -1.944 -0.23 7.723 1 98.81 260 PRO A N 1
ATOM 2006 C CA . PRO A 1 260 ? -1.915 0.287 6.355 1 98.81 260 PRO A CA 1
ATOM 2007 C C . PRO A 1 260 ? -3.305 0.39 5.73 1 98.81 260 PRO A C 1
ATOM 2009 O O . PRO A 1 260 ? -4.094 -0.556 5.812 1 98.81 260 PRO A O 1
ATOM 2012 N N . ILE A 1 261 ? -3.6 1.541 5.152 1 98.81 261 ILE A N 1
ATOM 2013 C CA . ILE A 1 261 ? -4.855 1.77 4.449 1 98.81 261 ILE A CA 1
ATOM 2014 C C . ILE A 1 261 ? -4.754 3.039 3.607 1 98.81 261 ILE A C 1
ATOM 2016 O O . ILE A 1 261 ? -4 3.955 3.945 1 98.81 261 ILE A O 1
ATOM 2020 N N . GLY A 1 262 ? -5.289 3.102 2.516 1 98.81 262 GLY A N 1
ATOM 2021 C CA . GLY A 1 262 ? -5.602 4.254 1.686 1 98.81 262 GLY A CA 1
ATOM 2022 C C . GLY A 1 262 ? -6.992 4.199 1.086 1 98.81 262 GLY A C 1
ATOM 2023 O O . GLY A 1 262 ? -7.621 3.139 1.053 1 98.81 262 GLY A O 1
ATOM 2024 N N . ALA A 1 263 ? -7.496 5.289 0.69 1 98.94 263 ALA A N 1
ATOM 2025 C CA . ALA A 1 263 ? -8.797 5.34 0.029 1 98.94 263 ALA A CA 1
ATOM 2026 C C . ALA A 1 263 ? -8.938 6.605 -0.811 1 98.94 263 ALA A C 1
ATOM 2028 O O . ALA A 1 263 ? -8.25 7.602 -0.562 1 98.94 263 ALA A O 1
ATOM 2029 N N . PHE A 1 264 ? -9.688 6.535 -1.771 1 98.94 264 PHE A N 1
ATOM 2030 C CA . PHE A 1 264 ? -10.148 7.758 -2.42 1 98.94 264 PHE A CA 1
ATOM 2031 C C . PHE A 1 264 ? -11.664 7.742 -2.588 1 98.94 264 PHE A C 1
ATOM 2033 O O . PHE A 1 264 ? -12.258 6.695 -2.859 1 98.94 264 PHE A O 1
ATOM 2040 N N . LEU A 1 265 ? -12.266 8.828 -2.227 1 98.94 265 LEU A N 1
ATOM 2041 C CA . LEU A 1 265 ? -13.703 9.047 -2.334 1 98.94 265 LEU A CA 1
ATOM 2042 C C . LEU A 1 265 ? -14.047 9.742 -3.648 1 98.94 265 LEU A C 1
ATOM 2044 O O . LEU A 1 265 ? -13.297 10.602 -4.121 1 98.94 265 LEU A O 1
ATOM 2048 N N . LEU A 1 266 ? -15.164 9.375 -4.203 1 98.94 266 LEU A N 1
ATOM 2049 C CA . LEU A 1 266 ? -15.617 9.898 -5.488 1 98.94 266 LEU A CA 1
ATOM 2050 C C . LEU A 1 266 ? -16.953 10.617 -5.34 1 98.94 266 LEU A C 1
ATOM 2052 O O . LEU A 1 266 ? -17.906 10.07 -4.773 1 98.94 266 LEU A O 1
ATOM 2056 N N . ALA A 1 267 ? -16.984 11.844 -5.836 1 98.88 267 ALA A N 1
ATOM 2057 C CA . ALA A 1 267 ? -18.266 12.555 -5.898 1 98.88 267 ALA A CA 1
ATOM 2058 C C . ALA A 1 267 ? -19.188 11.945 -6.953 1 98.88 267 ALA A C 1
ATOM 2060 O O . ALA A 1 267 ? -18.766 11.062 -7.711 1 98.88 267 ALA A O 1
ATOM 2061 N N . ASP A 1 268 ? -20.469 12.422 -6.98 1 98.44 268 ASP A N 1
ATOM 2062 C CA . ASP A 1 268 ? -21.469 11.891 -7.891 1 98.44 268 ASP A CA 1
ATOM 2063 C C . ASP A 1 268 ? -21 11.953 -9.336 1 98.44 268 ASP A C 1
ATOM 2065 O O . ASP A 1 268 ? -21.141 10.992 -10.094 1 98.44 268 ASP A O 1
ATOM 2069 N N . LYS A 1 269 ? -20.328 13.031 -9.672 1 97.88 269 LYS A N 1
ATOM 2070 C CA . LYS A 1 269 ? -19.875 13.336 -11.031 1 97.88 269 LYS A CA 1
ATOM 2071 C C . LYS A 1 269 ? -18.922 12.258 -11.547 1 97.88 269 LYS A C 1
ATOM 2073 O O . LYS A 1 269 ? -18.922 11.953 -12.742 1 97.88 269 LYS A O 1
ATOM 2078 N N . VAL A 1 270 ? -18.109 11.633 -10.664 1 98.81 270 VAL A N 1
ATOM 2079 C CA . VAL A 1 270 ? -17.062 10.727 -11.117 1 98.81 270 VAL A CA 1
ATOM 2080 C C . VAL A 1 270 ? -17.266 9.344 -10.5 1 98.81 270 VAL A C 1
ATOM 2082 O O . VAL A 1 270 ? -16.422 8.461 -10.633 1 98.81 270 VAL A O 1
ATOM 2085 N N . ALA A 1 271 ? -18.375 9.023 -9.898 1 98.62 271 ALA A N 1
ATOM 2086 C CA . ALA A 1 271 ? -18.625 7.832 -9.086 1 98.62 271 ALA A CA 1
ATOM 2087 C C . ALA A 1 271 ? -18.625 6.574 -9.945 1 98.62 271 ALA A C 1
ATOM 2089 O O . ALA A 1 271 ? -18.344 5.477 -9.453 1 98.62 271 ALA A O 1
ATOM 2090 N N . GLU A 1 272 ? -18.922 6.695 -11.227 1 98.12 272 GLU A N 1
ATOM 2091 C CA . GLU A 1 272 ? -19.031 5.535 -12.102 1 98.12 272 GLU A CA 1
ATOM 2092 C C . GLU A 1 272 ? -17.906 5.512 -13.141 1 98.12 272 GLU A C 1
ATOM 2094 O O . GLU A 1 272 ? -17.984 4.766 -14.117 1 98.12 272 GLU A O 1
ATOM 2099 N N . THR A 1 273 ? -16.891 6.34 -12.914 1 98.62 273 THR A N 1
ATOM 2100 C CA . THR A 1 273 ? -15.812 6.469 -13.898 1 98.62 273 THR A CA 1
ATOM 2101 C C . THR A 1 273 ? -15.047 5.156 -14.039 1 98.62 273 THR A C 1
ATOM 2103 O O . THR A 1 273 ? -14.672 4.766 -15.141 1 98.62 273 THR A O 1
ATOM 2106 N N . LEU A 1 274 ? -14.789 4.488 -12.938 1 98.25 274 LEU A N 1
ATOM 2107 C CA . LEU A 1 274 ? -14.086 3.211 -12.969 1 98.25 274 LEU A CA 1
ATOM 2108 C C . LEU A 1 274 ? -15.062 2.053 -13.125 1 98.25 274 LEU A C 1
ATOM 2110 O O . LEU A 1 274 ? -15.961 1.876 -12.297 1 98.25 274 LEU A O 1
ATOM 2114 N N . ALA A 1 275 ? -14.859 1.301 -14.133 1 97.06 275 ALA A N 1
ATOM 2115 C CA . ALA A 1 275 ? -15.664 0.11 -14.383 1 97.06 275 ALA A CA 1
ATOM 2116 C C . ALA A 1 275 ? -14.961 -1.146 -13.875 1 97.06 275 ALA A C 1
ATOM 2118 O O . ALA A 1 275 ? -13.828 -1.08 -13.398 1 97.06 275 ALA A O 1
ATOM 2119 N N . LYS A 1 276 ? -15.703 -2.268 -13.93 1 96.31 276 LYS A N 1
ATOM 2120 C CA . LYS A 1 276 ? -15.125 -3.553 -13.539 1 96.31 276 LYS A CA 1
ATOM 2121 C C . LYS A 1 276 ? -13.836 -3.83 -14.305 1 96.31 276 LYS A C 1
ATOM 2123 O O . LYS A 1 276 ? -13.789 -3.715 -15.531 1 96.31 276 LYS A O 1
ATOM 2128 N N . GLY A 1 277 ? -12.781 -4.082 -13.5 1 95.38 277 GLY A N 1
ATOM 2129 C CA . GLY A 1 277 ? -11.508 -4.418 -14.109 1 95.38 277 GLY A CA 1
ATOM 2130 C C . GLY A 1 277 ? -10.602 -3.217 -14.297 1 95.38 277 GLY A C 1
ATOM 2131 O O . GLY A 1 277 ? -9.391 -3.367 -14.484 1 95.38 277 GLY A O 1
ATOM 2132 N N . ASP A 1 278 ? -11.062 -1.984 -14.219 1 97.12 278 ASP A N 1
ATOM 2133 C CA . ASP A 1 278 ? -10.297 -0.776 -14.516 1 97.12 278 ASP A CA 1
ATOM 2134 C C . ASP A 1 278 ? -9.203 -0.553 -13.477 1 97.12 278 ASP A C 1
ATOM 2136 O O . ASP A 1 278 ? -8.148 0.004 -13.781 1 97.12 278 ASP A O 1
ATOM 2140 N N . HIS A 1 279 ? -9.516 -0.907 -12.281 1 97.94 279 HIS A N 1
ATOM 2141 C CA . HIS A 1 279 ? -8.594 -0.7 -11.172 1 97.94 279 HIS A CA 1
ATOM 2142 C C . HIS A 1 279 ? -8.797 -1.742 -10.078 1 97.94 279 HIS A C 1
ATOM 2144 O O . HIS A 1 279 ? -9.836 -2.414 -10.039 1 97.94 279 HIS A O 1
ATOM 2150 N N . GLY A 1 280 ? -7.766 -1.975 -9.312 1 97.56 280 GLY A N 1
ATOM 2151 C CA . GLY A 1 280 ? -7.832 -2.961 -8.242 1 97.56 280 GLY A CA 1
ATOM 2152 C C . GLY A 1 280 ? -6.613 -2.953 -7.344 1 97.56 280 GLY A C 1
ATOM 2153 O O . GLY A 1 280 ? -5.598 -2.336 -7.672 1 97.56 280 GLY A O 1
ATOM 2154 N N . SER A 1 281 ? -6.738 -3.566 -6.254 1 97.75 281 SER A N 1
ATOM 2155 C CA . SER A 1 281 ? -5.684 -3.771 -5.27 1 97.75 281 SER A CA 1
ATOM 2156 C C . SER A 1 281 ? -5.945 -5.02 -4.43 1 97.75 281 SER A C 1
ATOM 2158 O O . SER A 1 281 ? -6.98 -5.117 -3.762 1 97.75 281 SER A O 1
ATOM 2160 N N . THR A 1 282 ? -4.988 -5.926 -4.383 1 97.88 282 THR A N 1
ATOM 2161 C CA . THR A 1 282 ? -5.176 -7.191 -3.678 1 97.88 282 THR A CA 1
ATOM 2162 C C . THR A 1 282 ? -5.574 -6.945 -2.225 1 97.88 282 THR A C 1
ATOM 2164 O O . THR A 1 282 ? -6.543 -7.527 -1.732 1 97.88 282 THR A O 1
ATOM 2167 N N . PHE A 1 283 ? -4.918 -6.027 -1.558 1 98.56 283 PHE A N 1
ATOM 2168 C CA . PHE A 1 283 ? -5.121 -5.805 -0.131 1 98.56 283 PHE A CA 1
ATOM 2169 C C . PHE A 1 283 ? -6.184 -4.738 0.104 1 98.56 283 PHE A C 1
ATOM 2171 O O . PHE A 1 283 ? -6.531 -4.441 1.25 1 98.56 283 PHE A O 1
ATOM 2178 N N . GLY A 1 284 ? -6.656 -4.051 -1.01 1 98.38 284 GLY A N 1
ATOM 2179 C CA . GLY A 1 284 ? -7.656 -3.01 -0.83 1 98.38 284 GLY A CA 1
ATOM 2180 C C . GLY A 1 284 ? -8.867 -3.48 -0.049 1 98.38 284 GLY A C 1
ATOM 2181 O O . GLY A 1 284 ? -9.383 -4.578 -0.285 1 98.38 284 GLY A O 1
ATOM 2182 N N . ALA A 1 285 ? -9.281 -2.707 0.927 1 98.38 285 ALA A N 1
ATOM 2183 C CA . ALA A 1 285 ? -10.422 -3.014 1.79 1 98.38 285 ALA A CA 1
ATOM 2184 C C . ALA A 1 285 ? -10.117 -4.211 2.688 1 98.38 285 ALA A C 1
ATOM 2186 O O . ALA A 1 285 ? -11.016 -5.008 2.99 1 98.38 285 ALA A O 1
ATOM 2187 N N . ASN A 1 286 ? -8.852 -4.402 3.051 1 98.75 286 ASN A N 1
ATOM 2188 C CA . ASN A 1 286 ? -8.508 -5.441 4.016 1 98.75 286 ASN A CA 1
ATOM 2189 C C . ASN A 1 286 ? -9.406 -5.395 5.242 1 98.75 286 ASN A C 1
ATOM 2191 O O . ASN A 1 286 ? -9.523 -4.355 5.895 1 98.75 286 ASN A O 1
ATOM 2195 N N . PRO A 1 287 ? -10.031 -6.516 5.559 1 98.81 287 PRO A N 1
ATOM 2196 C CA . PRO A 1 287 ? -11.039 -6.508 6.617 1 98.81 287 PRO A CA 1
ATOM 2197 C C . PRO A 1 287 ? -10.492 -6.008 7.953 1 98.81 287 PRO A C 1
ATOM 2199 O O . PRO A 1 287 ? -11.195 -5.312 8.695 1 98.81 287 PRO A O 1
ATOM 2202 N N . VAL A 1 288 ? -9.289 -6.297 8.258 1 98.94 288 VAL A N 1
ATOM 2203 C CA . VAL A 1 288 ? -8.695 -5.922 9.539 1 98.94 288 VAL A CA 1
ATOM 2204 C C . VAL A 1 288 ? -8.43 -4.418 9.562 1 98.94 288 VAL A C 1
ATOM 2206 O O . VAL A 1 288 ? -8.75 -3.74 10.539 1 98.94 288 VAL A O 1
ATOM 2209 N N . SER A 1 289 ? -7.836 -3.871 8.516 1 98.94 289 SER A N 1
ATOM 2210 C CA . SER A 1 289 ? -7.621 -2.432 8.406 1 98.94 289 SER A CA 1
ATOM 2211 C C . SER A 1 289 ? -8.945 -1.672 8.43 1 98.94 289 SER A C 1
ATOM 2213 O O . SER A 1 289 ? -9.039 -0.593 9.016 1 98.94 289 SER A O 1
ATOM 2215 N N . CYS A 1 290 ? -9.961 -2.236 7.77 1 98.94 290 CYS A N 1
ATOM 2216 C CA . CYS A 1 290 ? -11.266 -1.588 7.754 1 98.94 290 CYS A CA 1
ATOM 2217 C C . CYS A 1 290 ? -11.891 -1.584 9.141 1 98.94 290 CYS A C 1
ATOM 2219 O O . CYS A 1 290 ? -12.539 -0.613 9.531 1 98.94 290 CYS A O 1
ATOM 2221 N N . ALA A 1 291 ? -11.727 -2.686 9.852 1 98.94 291 ALA A N 1
ATOM 2222 C CA . ALA A 1 291 ? -12.211 -2.725 11.227 1 98.94 291 ALA A CA 1
ATOM 2223 C C . ALA A 1 291 ? -11.531 -1.665 12.086 1 98.94 291 ALA A C 1
ATOM 2225 O O . ALA A 1 291 ? -12.172 -1.007 12.906 1 98.94 291 ALA A O 1
ATOM 2226 N N . ALA A 1 292 ? -10.25 -1.531 11.914 1 98.94 292 ALA A N 1
ATOM 2227 C CA . ALA A 1 292 ? -9.484 -0.498 12.602 1 98.94 292 ALA A CA 1
ATOM 2228 C C . ALA A 1 292 ? -10.023 0.893 12.281 1 98.94 292 ALA A C 1
ATOM 2230 O O . ALA A 1 292 ? -10.219 1.716 13.18 1 98.94 292 ALA A O 1
ATOM 2231 N N . ALA A 1 293 ? -10.25 1.124 11.016 1 98.94 293 ALA A N 1
ATOM 2232 C CA . ALA A 1 293 ? -10.75 2.422 10.555 1 98.94 293 ALA A CA 1
ATOM 2233 C C . ALA A 1 293 ? -12.125 2.715 11.133 1 98.94 293 ALA A C 1
ATOM 2235 O O . ALA A 1 293 ? -12.414 3.85 11.523 1 98.94 293 ALA A O 1
ATOM 2236 N N . ASN A 1 294 ? -12.984 1.687 11.141 1 98.88 294 ASN A N 1
ATOM 2237 C CA . ASN A 1 294 ? -14.305 1.857 11.742 1 98.88 294 ASN A CA 1
ATOM 2238 C C . ASN A 1 294 ? -14.203 2.271 13.211 1 98.88 294 ASN A C 1
ATOM 2240 O O . ASN A 1 294 ? -14.984 3.104 13.68 1 98.88 294 ASN A O 1
ATOM 2244 N N . ALA A 1 295 ? -13.266 1.671 13.906 1 98.88 295 ALA A N 1
ATOM 2245 C CA . ALA A 1 295 ? -13.078 2.021 15.312 1 98.88 295 ALA A CA 1
ATOM 2246 C C . ALA A 1 295 ? -12.641 3.479 15.461 1 98.88 295 ALA A C 1
ATOM 2248 O O . ALA A 1 295 ? -13.102 4.18 16.359 1 98.88 295 ALA A O 1
ATOM 2249 N N . VAL A 1 296 ? -11.766 3.961 14.602 1 98.88 296 VAL A N 1
ATOM 2250 C CA . VAL A 1 296 ? -11.305 5.348 14.625 1 98.88 296 VAL A CA 1
ATOM 2251 C C . VAL A 1 296 ? -12.484 6.281 14.367 1 98.88 296 VAL A C 1
ATOM 2253 O O . VAL A 1 296 ? -12.719 7.223 15.133 1 98.88 296 VAL A O 1
ATOM 2256 N N . LEU A 1 297 ? -13.234 6.004 13.289 1 98.75 297 LEU A N 1
ATOM 2257 C CA . LEU A 1 297 ? -14.32 6.891 12.898 1 98.75 297 LEU A CA 1
ATOM 2258 C C . LEU A 1 297 ? -15.406 6.926 13.961 1 98.75 297 LEU A C 1
ATOM 2260 O O . LEU A 1 297 ? -16.047 7.961 14.164 1 98.75 297 LEU A O 1
ATOM 2264 N N . THR A 1 298 ? -15.625 5.801 14.625 1 98.12 298 THR A N 1
ATOM 2265 C CA . THR A 1 298 ? -16.625 5.742 15.68 1 98.12 298 THR A CA 1
ATOM 2266 C C . THR A 1 298 ? -16.266 6.699 16.812 1 98.12 298 THR A C 1
ATOM 2268 O O . THR A 1 298 ? -17.156 7.297 17.438 1 98.12 298 THR A O 1
ATOM 2271 N N . LYS A 1 299 ? -15.008 6.906 17.062 1 97.69 299 LYS A N 1
ATOM 2272 C CA . LYS A 1 299 ? -14.555 7.754 18.156 1 97.69 299 LYS A CA 1
ATOM 2273 C C . LYS A 1 299 ? -14.594 9.227 17.766 1 97.69 299 LYS A C 1
ATOM 2275 O O . LYS A 1 299 ? -14.633 10.102 18.641 1 97.69 299 LYS A O 1
ATOM 2280 N N . LEU A 1 300 ? -14.57 9.508 16.453 1 97.94 300 LEU A N 1
ATOM 2281 C CA . LEU A 1 300 ? -14.477 10.883 15.977 1 97.94 300 LEU A CA 1
ATOM 2282 C C . LEU A 1 300 ? -15.859 11.523 15.891 1 97.94 300 LEU A C 1
ATOM 2284 O O . LEU A 1 300 ? -16.219 12.094 14.852 1 97.94 300 LEU A O 1
ATOM 2288 N N . GLU A 1 301 ? -16.594 11.508 16.938 1 96.25 301 GLU A N 1
ATOM 2289 C CA . GLU A 1 301 ? -17.891 12.164 17.047 1 96.25 301 GLU A CA 1
ATOM 2290 C C . GLU A 1 301 ? -17.734 13.68 17.125 1 96.25 301 GLU A C 1
ATOM 2292 O O . GLU A 1 301 ? -16.641 14.18 17.406 1 96.25 301 GLU A O 1
ATOM 2297 N N . PRO A 1 302 ? -18.797 14.438 16.922 1 96.19 302 PRO A N 1
ATOM 2298 C CA . PRO A 1 302 ? -18.703 15.898 16.859 1 96.19 302 PRO A CA 1
ATOM 2299 C C . PRO A 1 302 ? -18.031 16.5 18.078 1 96.19 302 PRO A C 1
ATOM 2301 O O . PRO A 1 302 ? -17.203 17.406 17.953 1 96.19 302 PRO A O 1
ATOM 2304 N N . LEU A 1 303 ? -18.344 16 19.25 1 97.56 303 LEU A N 1
ATOM 2305 C CA . LEU A 1 303 ? -17.75 16.547 20.469 1 97.56 303 LEU A CA 1
ATOM 2306 C C . LEU A 1 303 ? -16.234 16.281 20.484 1 97.56 303 LEU A C 1
ATOM 2308 O O . LEU A 1 303 ? -15.477 17.109 20.984 1 97.56 303 LEU A O 1
ATOM 2312 N N . PHE A 1 304 ? -15.828 15.125 20.031 1 98.19 304 PHE A N 1
ATOM 2313 C CA . PHE A 1 304 ? -14.414 14.797 19.922 1 98.19 304 PHE A CA 1
ATOM 2314 C C . PHE A 1 304 ? -13.695 15.789 19.031 1 98.19 304 PHE A C 1
ATOM 2316 O O . PHE A 1 304 ? -12.617 16.281 19.375 1 98.19 304 PHE A O 1
ATOM 2323 N N . LEU A 1 305 ? -14.273 16.109 17.891 1 98.44 305 LEU A N 1
ATOM 2324 C CA . LEU A 1 305 ? -13.68 17 16.906 1 98.44 305 LEU A CA 1
ATOM 2325 C C . LEU A 1 305 ? -13.617 18.438 17.453 1 98.44 305 LEU A C 1
ATOM 2327 O O . LEU A 1 305 ? -12.664 19.156 17.188 1 98.44 305 LEU A O 1
ATOM 2331 N N . THR A 1 306 ? -14.625 18.812 18.219 1 98.19 306 THR A N 1
ATOM 2332 C CA . THR A 1 306 ? -14.617 20.109 18.875 1 98.19 306 THR A CA 1
ATOM 2333 C C . THR A 1 306 ? -13.438 20.234 19.828 1 98.19 306 THR A C 1
ATOM 2335 O O . THR A 1 306 ? -12.805 21.297 19.922 1 98.19 306 THR A O 1
ATOM 2338 N N . GLU A 1 307 ? -13.195 19.156 20.5 1 98.25 307 GLU A N 1
ATOM 2339 C CA . GLU A 1 307 ? -12.062 19.141 21.406 1 98.25 307 GLU A CA 1
ATOM 2340 C C . GLU A 1 307 ? -10.742 19.25 20.656 1 98.25 307 GLU A C 1
ATOM 2342 O O . GLU A 1 307 ? -9.789 19.859 21.156 1 98.25 307 GLU A O 1
ATOM 2347 N N . VAL A 1 308 ? -10.641 18.641 19.484 1 98.69 308 VAL A N 1
ATOM 2348 C CA . VAL A 1 308 ? -9.445 18.766 18.672 1 98.69 308 VAL A CA 1
ATOM 2349 C C . VAL A 1 308 ? -9.203 20.234 18.312 1 98.69 308 VAL A C 1
ATOM 2351 O O . VAL A 1 308 ? -8.078 20.719 18.406 1 98.69 308 VAL A O 1
ATOM 2354 N N . MET A 1 309 ? -10.25 20.922 17.953 1 98.12 309 MET A N 1
ATOM 2355 C CA . MET A 1 309 ? -10.172 22.328 17.609 1 98.12 309 MET A CA 1
ATOM 2356 C C . MET A 1 309 ? -9.742 23.156 18.828 1 98.12 309 MET A C 1
ATOM 2358 O O . MET A 1 309 ? -8.875 24.031 18.719 1 98.12 309 MET A O 1
ATOM 2362 N N . ARG A 1 310 ? -10.383 22.891 19.922 1 98.56 310 ARG A N 1
ATOM 2363 C CA . ARG A 1 310 ? -10.07 23.609 21.156 1 98.56 310 ARG A CA 1
ATOM 2364 C C . ARG A 1 310 ? -8.609 23.422 21.547 1 98.56 310 ARG A C 1
ATOM 2366 O O . ARG A 1 310 ? -7.918 24.375 21.875 1 98.56 310 ARG A O 1
ATOM 2373 N N . LYS A 1 311 ? -8.156 22.203 21.562 1 98.81 311 LYS A N 1
ATOM 2374 C CA . LYS A 1 311 ? -6.773 21.891 21.906 1 98.81 311 LYS A CA 1
ATOM 2375 C C . LYS A 1 311 ? -5.793 22.547 20.953 1 98.81 311 LYS A C 1
ATOM 2377 O O . LYS A 1 311 ? -4.723 23 21.359 1 98.81 311 LYS A O 1
ATOM 2382 N N . GLY A 1 312 ? -6.168 22.531 19.625 1 98.5 312 GLY A N 1
ATOM 2383 C CA . GLY A 1 312 ? -5.344 23.219 18.656 1 98.5 312 GLY A CA 1
ATOM 2384 C C . GLY A 1 312 ? -5.18 24.703 18.953 1 98.5 312 GLY A C 1
ATOM 2385 O O . GLY A 1 312 ? -4.078 25.25 18.844 1 98.5 312 GLY A O 1
ATOM 2386 N N . GLN A 1 313 ? -6.266 25.328 19.328 1 98.25 313 GLN A N 1
ATOM 2387 C CA . GLN A 1 313 ? -6.238 26.75 19.672 1 98.25 313 GLN A CA 1
ATOM 2388 C C . GLN A 1 313 ? -5.41 27 20.938 1 98.25 313 GLN A C 1
ATOM 2390 O O . GLN A 1 313 ? -4.633 27.953 20.984 1 98.25 313 GLN A O 1
ATOM 2395 N N . LYS A 1 314 ? -5.625 26.156 21.891 1 98.19 314 LYS A N 1
ATOM 2396 C CA . LYS A 1 314 ? -4.855 26.266 23.125 1 98.19 314 LYS A CA 1
ATOM 2397 C C . LYS A 1 314 ? -3.359 26.141 22.844 1 98.19 314 LYS A C 1
ATOM 2399 O O . LYS A 1 314 ? -2.561 26.922 23.375 1 98.19 314 LYS A O 1
ATOM 2404 N N . LEU A 1 315 ? -3.016 25.141 22.125 1 98.56 315 LEU A N 1
ATOM 2405 C CA . LEU A 1 315 ? -1.617 24.906 21.781 1 98.56 315 LEU A CA 1
ATOM 2406 C C . LEU A 1 315 ? -1.026 26.094 21.031 1 98.56 315 LEU A C 1
ATOM 2408 O O . LEU A 1 315 ? 0.092 26.516 21.328 1 98.56 315 LEU A O 1
ATOM 2412 N N . ARG A 1 316 ? -1.745 26.609 20.047 1 98.12 316 ARG A N 1
ATOM 2413 C CA . ARG A 1 316 ? -1.298 27.75 19.266 1 98.12 316 ARG A CA 1
ATOM 2414 C C . ARG A 1 316 ? -1 28.938 20.172 1 98.12 316 ARG A C 1
ATOM 2416 O O . ARG A 1 316 ? 0.034 29.594 20.016 1 98.12 316 ARG A O 1
ATOM 2423 N N . LYS A 1 317 ? -1.9 29.234 21.078 1 98.12 317 LYS A N 1
ATOM 2424 C CA . LYS A 1 317 ? -1.732 30.359 22 1 98.12 317 LYS A CA 1
ATOM 2425 C C . LYS A 1 317 ? -0.497 30.172 22.875 1 98.12 317 LYS A C 1
ATOM 2427 O O . LYS A 1 317 ? 0.27 31.109 23.078 1 98.12 317 LYS A O 1
ATOM 2432 N N . ALA A 1 318 ? -0.357 29 23.344 1 98.5 318 ALA A N 1
ATOM 2433 C CA . ALA A 1 318 ? 0.788 28.688 24.188 1 98.5 318 ALA A CA 1
ATOM 2434 C C . ALA A 1 318 ? 2.1 28.844 23.422 1 98.5 318 ALA A C 1
ATOM 2436 O O . ALA A 1 318 ? 3.088 29.344 23.969 1 98.5 318 ALA A O 1
ATOM 2437 N N . LEU A 1 319 ? 2.125 28.406 22.172 1 98.69 319 LEU A N 1
ATOM 2438 C CA . LEU A 1 319 ? 3.326 28.453 21.344 1 98.69 319 LEU A CA 1
ATOM 2439 C C . LEU A 1 319 ? 3.697 29.891 21 1 98.69 319 LEU A C 1
ATOM 2441 O O . LEU A 1 319 ? 4.883 30.219 20.922 1 98.69 319 LEU A O 1
ATOM 2445 N N . GLN A 1 320 ? 2.697 30.703 20.766 1 97.56 320 GLN A N 1
ATOM 2446 C CA . GLN A 1 320 ? 2.9 32.094 20.359 1 97.56 320 GLN A CA 1
ATOM 2447 C C . GLN A 1 320 ? 3.674 32.875 21.422 1 97.56 320 GLN A C 1
ATOM 2449 O O . GLN A 1 320 ? 4.395 33.812 21.109 1 97.56 320 GLN A O 1
ATOM 2454 N N . SER A 1 321 ? 3.592 32.438 22.625 1 96.5 321 SER A N 1
ATOM 2455 C CA . SER A 1 321 ? 4.176 33.156 23.75 1 96.5 321 SER A CA 1
ATOM 2456 C C . SER A 1 321 ? 5.609 32.688 24.016 1 96.5 321 SER A C 1
ATOM 2458 O O . SER A 1 321 ? 6.305 33.281 24.844 1 96.5 321 SER A O 1
ATOM 2460 N N . LEU A 1 322 ? 6.062 31.781 23.312 1 98.31 322 LEU A N 1
ATOM 2461 C CA . LEU A 1 322 ? 7.391 31.234 23.562 1 98.31 322 LEU A CA 1
ATOM 2462 C C . LEU A 1 322 ? 8.469 32.125 22.922 1 98.31 322 LEU A C 1
ATOM 2464 O O . LEU A 1 322 ? 8.227 32.75 21.906 1 98.31 322 LEU A O 1
ATOM 2468 N N . PRO A 1 323 ? 9.648 32.125 23.5 1 97.44 323 PRO A N 1
ATOM 2469 C CA . PRO A 1 323 ? 10.75 32.875 22.875 1 97.44 323 PRO A CA 1
ATOM 2470 C C . PRO A 1 323 ? 11.141 32.312 21.5 1 97.44 323 PRO A C 1
ATOM 2472 O O . PRO A 1 323 ? 11.055 31.094 21.281 1 97.44 323 PRO A O 1
ATOM 2475 N N . HIS A 1 324 ? 11.523 33.125 20.578 1 97.75 324 HIS A N 1
ATOM 2476 C CA . HIS A 1 324 ? 12.117 32.812 19.297 1 97.75 324 HIS A CA 1
ATOM 2477 C C . HIS A 1 324 ? 11.062 32.344 18.297 1 97.75 324 HIS A C 1
ATOM 2479 O O . HIS A 1 324 ? 11.383 32 17.156 1 97.75 324 HIS A O 1
ATOM 2485 N N . VAL A 1 325 ? 9.828 32.25 18.719 1 98.44 325 VAL A N 1
ATOM 2486 C CA . VAL A 1 325 ? 8.773 31.859 17.781 1 98.44 325 VAL A CA 1
ATOM 2487 C C . VAL A 1 325 ? 8.43 33.031 16.859 1 98.44 325 VAL A C 1
ATOM 2489 O O . VAL A 1 325 ? 8.055 34.125 17.328 1 98.44 325 VAL A O 1
ATOM 2492 N N . LYS A 1 326 ? 8.516 32.812 15.578 1 98 326 LYS A N 1
ATOM 2493 C CA . LYS A 1 326 ? 8.242 33.844 14.57 1 98 326 LYS A CA 1
ATOM 2494 C C . LYS A 1 326 ? 6.805 33.75 14.07 1 98 326 LYS A C 1
ATOM 2496 O O . LYS A 1 326 ? 6.152 34.781 13.867 1 98 326 LYS A O 1
ATOM 2501 N N . SER A 1 327 ? 6.332 32.531 13.789 1 97.75 327 SER A N 1
ATOM 2502 C CA . SER A 1 327 ? 4.977 32.344 13.281 1 97.75 327 SER A CA 1
ATOM 2503 C C . SER A 1 327 ? 4.484 30.938 13.523 1 97.75 327 SER A C 1
ATOM 2505 O O . SER A 1 327 ? 5.285 30.016 13.75 1 97.75 327 SER A O 1
ATOM 2507 N N . ILE A 1 328 ? 3.27 30.797 13.594 1 98.12 328 ILE A N 1
ATOM 2508 C CA . ILE A 1 328 ? 2.596 29.5 13.75 1 98.12 328 ILE A CA 1
ATOM 2509 C C . ILE A 1 328 ? 1.635 29.281 12.586 1 98.12 328 ILE A C 1
ATOM 2511 O O . ILE A 1 328 ? 0.909 30.203 12.188 1 98.12 328 ILE A O 1
ATOM 2515 N N . SER A 1 329 ? 1.684 28.125 11.938 1 97.62 329 SER A N 1
ATOM 2516 C CA . SER A 1 329 ? 0.81 27.766 10.828 1 97.62 329 SER A CA 1
ATOM 2517 C C . SER A 1 329 ? 0.085 26.453 11.102 1 97.62 329 SER A C 1
ATOM 2519 O O . SER A 1 329 ? 0.338 25.797 12.117 1 97.62 329 SER A O 1
ATOM 2521 N N . GLY A 1 330 ? -0.873 26.094 10.195 1 97.38 330 GLY A N 1
ATOM 2522 C CA . GLY A 1 330 ? -1.602 24.844 10.289 1 97.38 330 GLY A CA 1
ATOM 2523 C C . GLY A 1 330 ? -3.016 25 10.812 1 97.38 330 GLY A C 1
ATOM 2524 O O . GLY A 1 330 ? -3.514 26.125 10.914 1 97.38 330 GLY A O 1
ATOM 2525 N N . LEU A 1 331 ? -3.662 23.891 10.992 1 97.88 331 LEU A N 1
ATOM 2526 C CA . LEU A 1 331 ? -5.043 23.812 11.461 1 97.88 331 LEU A CA 1
ATOM 2527 C C . LEU A 1 331 ? -5.203 22.688 12.477 1 97.88 331 LEU A C 1
ATOM 2529 O O . LEU A 1 331 ? -4.594 21.625 12.336 1 97.88 331 LEU A O 1
ATOM 2533 N N . GLY A 1 332 ? -6.062 22.938 13.531 1 98.25 332 GLY A N 1
ATOM 2534 C CA . GLY A 1 332 ? -6.293 21.906 14.539 1 98.25 332 GLY A CA 1
ATOM 2535 C C . GLY A 1 332 ? -5.02 21.422 15.195 1 98.25 332 GLY A C 1
ATOM 2536 O O . GLY A 1 332 ? -4.223 22.219 15.695 1 98.25 332 GLY A O 1
ATOM 2537 N N . LEU A 1 333 ? -4.793 20.141 15.172 1 98.81 333 LEU A N 1
ATOM 2538 C CA . LEU A 1 333 ? -3.611 19.547 15.797 1 98.81 333 LEU A CA 1
ATOM 2539 C C . LEU A 1 333 ? -2.568 19.188 14.742 1 98.81 333 LEU A C 1
ATOM 2541 O O . LEU A 1 333 ? -1.836 18.203 14.906 1 98.81 333 LEU A O 1
ATOM 2545 N N . MET A 1 334 ? -2.629 19.844 13.656 1 98.75 334 MET A N 1
ATOM 2546 C CA . MET A 1 334 ? -1.565 19.922 12.656 1 98.75 334 MET A CA 1
ATOM 2547 C C . MET A 1 334 ? -0.931 21.312 12.656 1 98.75 334 MET A C 1
ATOM 2549 O O . MET A 1 334 ? -1.453 22.234 12.031 1 98.75 334 MET A O 1
ATOM 2553 N N . ILE A 1 335 ? 0.227 21.406 13.336 1 98.62 335 ILE A N 1
ATOM 2554 C CA . ILE A 1 335 ? 0.748 22.734 13.656 1 98.62 335 ILE A CA 1
ATOM 2555 C C . ILE A 1 335 ? 2.207 22.828 13.219 1 98.62 335 ILE A C 1
ATOM 2557 O O . ILE A 1 335 ? 2.984 21.891 13.406 1 98.62 335 ILE A O 1
ATOM 2561 N N . GLY A 1 336 ? 2.545 23.922 12.562 1 98.56 336 GLY A N 1
ATOM 2562 C CA . GLY A 1 336 ? 3.91 24.297 12.219 1 98.56 336 GLY A CA 1
ATOM 2563 C C . GLY A 1 336 ? 4.402 25.516 12.961 1 98.56 336 GLY A C 1
ATOM 2564 O O . GLY A 1 336 ? 3.646 26.469 13.156 1 98.56 336 GLY A O 1
ATOM 2565 N N . VAL A 1 337 ? 5.613 25.5 13.477 1 98.75 337 VAL A N 1
ATOM 2566 C CA . VAL A 1 337 ? 6.195 26.641 14.18 1 98.75 337 VAL A CA 1
ATOM 2567 C C . VAL A 1 337 ? 7.473 27.094 13.469 1 98.75 337 VAL A C 1
ATOM 2569 O O . VAL A 1 337 ? 8.398 26.297 13.281 1 98.75 337 VAL A O 1
ATOM 2572 N N . GLU A 1 338 ? 7.496 28.25 13.055 1 98.38 338 GLU A N 1
ATOM 2573 C CA . GLU A 1 338 ? 8.688 28.875 12.492 1 98.38 338 GLU A CA 1
ATOM 2574 C C . GLU A 1 338 ? 9.469 29.625 13.562 1 98.38 338 GLU A C 1
ATOM 2576 O O . GLU A 1 338 ? 8.891 30.391 14.352 1 98.38 338 GLU A O 1
ATOM 2581 N N . PHE A 1 339 ? 10.711 29.438 13.594 1 98.5 339 PHE A N 1
ATOM 2582 C CA . PHE A 1 339 ? 11.555 30.109 14.578 1 98.5 339 PHE A CA 1
ATOM 2583 C C . PHE A 1 339 ? 12.383 31.203 13.938 1 98.5 339 PHE A C 1
ATOM 2585 O O . PHE A 1 339 ? 12.406 31.344 12.711 1 98.5 339 PHE A O 1
ATOM 2592 N N . ASP A 1 340 ? 13.016 32 14.812 1 97.81 340 ASP A N 1
ATOM 2593 C CA . ASP A 1 340 ? 13.992 32.969 14.344 1 97.81 340 ASP A CA 1
ATOM 2594 C C . ASP A 1 340 ? 15.078 32.312 13.508 1 97.81 340 ASP A C 1
ATOM 2596 O O . ASP A 1 340 ? 15.383 31.125 13.703 1 97.81 340 ASP A O 1
ATOM 2600 N N . GLU A 1 341 ? 15.727 33.031 12.648 1 95.56 341 GLU A N 1
ATOM 2601 C CA . GLU A 1 341 ? 16.656 32.531 11.648 1 95.56 341 GLU A CA 1
ATOM 2602 C C . GLU A 1 341 ? 17.844 31.812 12.312 1 95.56 341 GLU A C 1
ATOM 2604 O O . GLU A 1 341 ? 18.391 30.875 11.75 1 95.56 341 GLU A O 1
ATOM 2609 N N . HIS A 1 342 ? 18.188 32.281 13.477 1 95.75 342 HIS A N 1
ATOM 2610 C CA . HIS A 1 342 ? 19.359 31.703 14.117 1 95.75 342 HIS A CA 1
ATOM 2611 C C . HIS A 1 342 ? 19.047 30.391 14.812 1 95.75 342 HIS A C 1
ATOM 2613 O O . HIS A 1 342 ? 19.953 29.672 15.242 1 95.75 342 HIS A O 1
ATOM 2619 N N . ILE A 1 343 ? 17.797 30.031 14.961 1 97.56 343 ILE A N 1
ATOM 2620 C CA . ILE A 1 343 ? 17.375 28.797 15.617 1 97.56 343 ILE A CA 1
ATOM 2621 C C . ILE A 1 343 ? 17.281 27.672 14.578 1 97.56 343 ILE A C 1
ATOM 2623 O O . ILE A 1 343 ? 16.469 27.75 13.656 1 97.56 343 ILE A O 1
ATOM 2627 N N . ASN A 1 344 ? 18.031 26.703 14.695 1 97.38 344 ASN A N 1
ATOM 2628 C CA . ASN A 1 344 ? 17.969 25.5 13.859 1 97.38 344 ASN A CA 1
ATOM 2629 C C . ASN A 1 344 ? 16.938 24.516 14.391 1 97.38 344 ASN A C 1
ATOM 2631 O O . ASN A 1 344 ? 17.109 23.953 15.469 1 97.38 344 ASN A O 1
ATOM 2635 N N . VAL A 1 345 ? 15.914 24.234 13.648 1 98.12 345 VAL A N 1
ATOM 2636 C CA . VAL A 1 345 ? 14.789 23.422 14.094 1 98.12 345 VAL A CA 1
ATOM 2637 C C . VAL A 1 345 ? 15.258 22 14.406 1 98.12 345 VAL A C 1
ATOM 2639 O O . VAL A 1 345 ? 14.75 21.359 15.328 1 98.12 345 VAL A O 1
ATOM 2642 N N . ALA A 1 346 ? 16.219 21.469 13.688 1 97.69 346 ALA A N 1
ATOM 2643 C CA . ALA A 1 346 ? 16.75 20.141 13.961 1 97.69 346 ALA A CA 1
ATOM 2644 C C . ALA A 1 346 ? 17.312 20.047 15.367 1 97.69 346 ALA A C 1
ATOM 2646 O O . ALA A 1 346 ? 17.172 19.016 16.047 1 97.69 346 ALA A O 1
ATOM 2647 N N . ASP A 1 347 ? 17.969 21.109 15.773 1 98.25 347 ASP A N 1
ATOM 2648 C CA . ASP A 1 347 ? 18.516 21.156 17.125 1 98.25 347 ASP A CA 1
ATOM 2649 C C . ASP A 1 347 ? 17.391 21.188 18.172 1 98.25 347 ASP A C 1
ATOM 2651 O O . ASP A 1 347 ? 17.516 20.594 19.234 1 98.25 347 ASP A O 1
ATOM 2655 N N . VAL A 1 348 ? 16.359 21.984 17.875 1 98.75 348 VAL A N 1
ATOM 2656 C CA . VAL A 1 348 ? 15.211 22.047 18.766 1 98.75 348 VAL A CA 1
ATOM 2657 C C . VAL A 1 348 ? 14.641 20.641 18.969 1 98.75 348 VAL A C 1
ATOM 2659 O O . VAL A 1 348 ? 14.406 20.219 20.109 1 98.75 348 VAL A O 1
ATOM 2662 N N . VAL A 1 349 ? 14.469 19.875 17.891 1 98.69 349 VAL A N 1
ATOM 2663 C CA . VAL A 1 349 ? 13.891 18.531 17.922 1 98.69 349 VAL A CA 1
ATOM 2664 C C . VAL A 1 349 ? 14.797 17.609 18.719 1 98.69 349 VAL A C 1
ATOM 2666 O O . VAL A 1 349 ? 14.32 16.859 19.578 1 98.69 349 VAL A O 1
ATOM 2669 N N . THR A 1 350 ? 16.094 17.656 18.484 1 98.25 350 THR A N 1
ATOM 2670 C CA . THR A 1 350 ? 17.062 16.797 19.172 1 98.25 350 THR A CA 1
ATOM 2671 C C . THR A 1 350 ? 17.062 17.094 20.672 1 98.25 350 THR A C 1
ATOM 2673 O O . THR A 1 350 ? 17.109 16.156 21.484 1 98.25 350 THR A O 1
ATOM 2676 N N . ASN A 1 351 ? 17.047 18.359 21.016 1 98.62 351 ASN A N 1
ATOM 2677 C CA . ASN A 1 351 ? 17.094 18.734 22.422 1 98.62 351 ASN A CA 1
ATOM 2678 C C . ASN A 1 351 ? 15.789 18.375 23.141 1 98.62 351 ASN A C 1
ATOM 2680 O O . ASN A 1 351 ? 15.805 18.016 24.312 1 98.62 351 ASN A O 1
ATOM 2684 N N . CYS A 1 352 ? 14.656 18.531 22.469 1 98.81 352 CYS A N 1
ATOM 2685 C CA . CYS A 1 352 ? 13.383 18.125 23.062 1 98.81 352 CYS A CA 1
ATOM 2686 C C . CYS A 1 352 ? 13.336 16.609 23.25 1 98.81 352 CYS A C 1
ATOM 2688 O O . CYS A 1 352 ? 12.797 16.125 24.25 1 98.81 352 CYS A O 1
ATOM 2690 N N . LEU A 1 353 ? 13.883 15.875 22.281 1 98.69 353 LEU A N 1
ATOM 2691 C CA . LEU A 1 353 ? 13.961 14.422 22.391 1 98.69 353 LEU A CA 1
ATOM 2692 C C . LEU A 1 353 ? 14.727 14.016 23.641 1 98.69 353 LEU A C 1
ATOM 2694 O O . LEU A 1 353 ? 14.312 13.094 24.359 1 98.69 353 LEU A O 1
ATOM 2698 N N . LYS A 1 354 ? 15.828 14.68 23.953 1 98.12 354 LYS A N 1
ATOM 2699 C CA . LYS A 1 354 ? 16.641 14.391 25.141 1 98.12 354 LYS A CA 1
ATOM 2700 C C . LYS A 1 354 ? 15.828 14.602 26.406 1 98.12 354 LYS A C 1
ATOM 2702 O O . LYS A 1 354 ? 16.141 14.016 27.453 1 98.12 354 LYS A O 1
ATOM 2707 N N . GLN A 1 355 ? 14.82 15.445 26.25 1 98.5 355 GLN A N 1
ATOM 2708 C CA . GLN A 1 355 ? 13.992 15.75 27.406 1 98.5 355 GLN A CA 1
ATOM 2709 C C . GLN A 1 355 ? 12.688 14.953 27.375 1 98.5 355 GLN A C 1
ATOM 2711 O O . GLN A 1 355 ? 11.773 15.211 28.172 1 98.5 355 GLN A O 1
ATOM 2716 N N . GLY A 1 356 ? 12.523 14.078 26.453 1 98.62 356 GLY A N 1
ATOM 2717 C CA . GLY A 1 356 ? 11.438 13.109 26.484 1 98.62 356 GLY A CA 1
ATOM 2718 C C . GLY A 1 356 ? 10.227 13.547 25.672 1 98.62 356 GLY A C 1
ATOM 2719 O O . GLY A 1 356 ? 9.109 13.102 25.938 1 98.62 356 GLY A O 1
ATOM 2720 N N . VAL A 1 357 ? 10.391 14.445 24.75 1 98.88 357 VAL A N 1
ATOM 2721 C CA . VAL A 1 357 ? 9.289 14.844 23.891 1 98.88 357 VAL A CA 1
ATOM 2722 C C . VAL A 1 357 ? 9.68 14.664 22.422 1 98.88 357 VAL A C 1
ATOM 2724 O O . VAL A 1 357 ? 10.75 15.117 22 1 98.88 357 VAL A O 1
ATOM 2727 N N . LEU A 1 358 ? 8.836 14.008 21.609 1 98.88 358 LEU A N 1
ATOM 2728 C CA . LEU A 1 358 ? 9.094 13.734 20.203 1 98.88 358 LEU A CA 1
ATOM 2729 C C . LEU A 1 358 ? 8.375 14.75 19.312 1 98.88 358 LEU A C 1
ATOM 2731 O O . LEU A 1 358 ? 7.152 14.867 19.375 1 98.88 358 LEU A O 1
ATOM 2735 N N . PHE A 1 359 ? 9.086 15.477 18.547 1 98.75 359 PHE A N 1
ATOM 2736 C CA . PHE A 1 359 ? 8.555 16.391 17.531 1 98.75 359 PHE A CA 1
ATOM 2737 C C . PHE A 1 359 ? 9.078 16.016 16.141 1 98.75 359 PHE A C 1
ATOM 2739 O O . PHE A 1 359 ? 9.945 15.148 16.016 1 98.75 359 PHE A O 1
ATOM 2746 N N . LEU A 1 360 ? 8.508 16.594 15.117 1 98.44 360 LEU A N 1
ATOM 2747 C CA . LEU A 1 360 ? 8.938 16.438 13.734 1 98.44 360 LEU A CA 1
ATOM 2748 C C . LEU A 1 360 ? 9.398 17.781 13.148 1 98.44 360 LEU A C 1
ATOM 2750 O O . LEU A 1 360 ? 9.266 18.812 13.797 1 98.44 360 LEU A O 1
ATOM 2754 N N . THR A 1 361 ? 9.945 17.703 12.023 1 97.75 361 THR A N 1
ATOM 2755 C CA . THR A 1 361 ? 10.258 18.891 11.227 1 97.75 361 THR A CA 1
ATOM 2756 C C . THR A 1 361 ? 9.516 18.859 9.891 1 97.75 361 THR A C 1
ATOM 2758 O O . THR A 1 361 ? 9.117 17.797 9.43 1 97.75 361 THR A O 1
ATOM 2761 N N . ALA A 1 362 ? 9.234 19.875 9.344 1 96.44 362 ALA A N 1
ATOM 2762 C CA . ALA A 1 362 ? 8.812 20.094 7.957 1 96.44 362 ALA A CA 1
ATOM 2763 C C . ALA A 1 362 ? 9.539 21.297 7.348 1 96.44 362 ALA A C 1
ATOM 2765 O O . ALA A 1 362 ? 9.25 22.438 7.691 1 96.44 362 ALA A O 1
ATOM 2766 N N . LYS A 1 363 ? 10.406 21.016 6.414 1 95.06 363 LYS A N 1
ATOM 2767 C CA . LYS A 1 363 ? 11.297 22.047 5.922 1 95.06 363 LYS A CA 1
ATOM 2768 C C . LYS A 1 363 ? 12.023 22.75 7.07 1 95.06 363 LYS A C 1
ATOM 2770 O O . LYS A 1 363 ? 12.711 22.094 7.859 1 95.06 363 LYS A O 1
ATOM 2775 N N . THR A 1 364 ? 11.789 24.016 7.277 1 95.5 364 THR A N 1
ATOM 2776 C CA . THR A 1 364 ? 12.508 24.766 8.305 1 95.5 364 THR A CA 1
ATOM 2777 C C . THR A 1 364 ? 11.648 24.938 9.547 1 95.5 364 THR A C 1
ATOM 2779 O O . THR A 1 364 ? 12.031 25.641 10.484 1 95.5 364 THR A O 1
ATOM 2782 N N . LYS A 1 365 ? 10.523 24.266 9.672 1 98.06 365 LYS A N 1
ATOM 2783 C CA . LYS A 1 365 ? 9.602 24.453 10.789 1 98.06 365 LYS A CA 1
ATOM 2784 C C . LYS A 1 365 ? 9.562 23.234 11.695 1 98.06 365 LYS A C 1
ATOM 2786 O O . LYS A 1 365 ? 9.906 22.125 11.266 1 98.06 365 LYS A O 1
ATOM 2791 N N . LEU A 1 366 ? 9.234 23.562 12.953 1 98.69 366 LEU A N 1
ATOM 2792 C CA . LEU A 1 366 ? 8.797 22.484 13.836 1 98.69 366 LEU A CA 1
ATOM 2793 C C . LEU A 1 366 ? 7.395 22.016 13.461 1 98.69 366 LEU A C 1
ATOM 2795 O O . LEU A 1 366 ? 6.496 22.828 13.266 1 98.69 366 LEU A O 1
ATOM 2799 N N . ARG A 1 367 ? 7.203 20.781 13.234 1 98.69 367 ARG A N 1
ATOM 2800 C CA . ARG A 1 367 ? 5.902 20.219 12.891 1 98.69 367 ARG A CA 1
ATOM 2801 C C . ARG A 1 367 ? 5.363 19.359 14.031 1 98.69 367 ARG A C 1
ATOM 2803 O O . ARG A 1 367 ? 6.059 18.469 14.539 1 98.69 367 ARG A O 1
ATOM 2810 N N . MET A 1 368 ? 4.152 19.656 14.469 1 98.81 368 MET A N 1
ATOM 2811 C CA . MET A 1 368 ? 3.496 18.938 15.555 1 98.81 368 MET A CA 1
ATOM 2812 C C . MET A 1 368 ? 2.232 18.234 15.055 1 98.81 368 MET A C 1
ATOM 2814 O O . MET A 1 368 ? 1.353 18.875 14.477 1 98.81 368 MET A O 1
ATOM 2818 N N . LEU A 1 369 ? 2.186 16.953 15.227 1 98.81 369 LEU A N 1
ATOM 2819 C CA . LEU A 1 369 ? 1.041 16.109 14.898 1 98.81 369 LEU A CA 1
ATOM 2820 C C . LEU A 1 369 ? 0.689 15.188 16.062 1 98.81 369 LEU A C 1
ATOM 2822 O O . LEU A 1 369 ? 0.648 13.969 15.914 1 98.81 369 LEU A O 1
ATOM 2826 N N . PRO A 1 370 ? 0.392 15.703 17.25 1 98.88 370 PRO A N 1
ATOM 2827 C CA . PRO A 1 370 ? 0.099 14.797 18.375 1 98.88 370 PRO A CA 1
ATOM 2828 C C . PRO A 1 370 ? -1.114 13.906 18.109 1 98.88 370 PRO A C 1
ATOM 2830 O O . PRO A 1 370 ? -1.963 14.25 17.281 1 98.88 370 PRO A O 1
ATOM 2833 N N . PRO A 1 371 ? -1.182 12.719 18.828 1 98.88 371 PRO A N 1
ATOM 2834 C CA . PRO A 1 371 ? -2.453 11.992 18.766 1 98.88 371 PRO A CA 1
ATOM 2835 C C . PRO A 1 371 ? -3.652 12.875 19.109 1 98.88 371 PRO A C 1
ATOM 2837 O O . PRO A 1 371 ? -3.553 13.758 19.969 1 98.88 371 PRO A O 1
ATOM 2840 N N . LEU A 1 372 ? -4.777 12.562 18.484 1 98.88 372 LEU A N 1
ATOM 2841 C CA . LEU A 1 372 ? -5.953 13.406 18.672 1 98.88 372 LEU A CA 1
ATOM 2842 C C . LEU A 1 372 ? -6.465 13.32 20.094 1 98.88 372 LEU A C 1
ATOM 2844 O O . LEU A 1 372 ? -7.184 14.211 20.562 1 98.88 372 LEU A O 1
ATOM 2848 N N . ILE A 1 373 ? -6.043 12.312 20.859 1 98.69 373 ILE A N 1
ATOM 2849 C CA . ILE A 1 373 ? -6.547 12.078 22.203 1 98.69 373 ILE A CA 1
ATOM 2850 C C . ILE A 1 373 ? -5.652 12.789 23.219 1 98.69 373 ILE A C 1
ATOM 2852 O O . ILE A 1 373 ? -5.855 12.664 24.438 1 98.69 373 ILE A O 1
ATOM 2856 N N . ILE A 1 374 ? -4.598 13.508 22.766 1 98.81 374 ILE A N 1
ATOM 2857 C CA . ILE A 1 374 ? -3.703 14.18 23.703 1 98.81 374 ILE A CA 1
ATOM 2858 C C . ILE A 1 374 ? -4.512 15.094 24.625 1 98.81 374 ILE A C 1
ATOM 2860 O O . ILE A 1 374 ? -5.461 15.742 24.188 1 98.81 374 ILE A O 1
ATOM 2864 N N . ASN A 1 375 ? -4.211 15.094 25.859 1 98.44 375 ASN A N 1
ATOM 2865 C CA . ASN A 1 375 ? -4.98 15.914 26.797 1 98.44 375 ASN A CA 1
ATOM 2866 C C . ASN A 1 375 ? -4.258 17.219 27.125 1 98.44 375 ASN A C 1
ATOM 2868 O O . ASN A 1 375 ? -3.125 17.438 26.688 1 98.44 375 ASN A O 1
ATOM 2872 N N . ASP A 1 376 ? -4.91 18.047 27.875 1 98.62 376 ASP A N 1
ATOM 2873 C CA . ASP A 1 376 ? -4.41 19.391 28.156 1 98.62 376 ASP A CA 1
ATOM 2874 C C . ASP A 1 376 ? -3.107 19.328 28.953 1 98.62 376 ASP A C 1
ATOM 2876 O O . ASP A 1 376 ? -2.195 20.125 28.719 1 98.62 376 ASP A O 1
ATOM 2880 N N . GLU A 1 377 ? -3.041 18.422 29.859 1 98.69 377 GLU A N 1
ATOM 2881 C CA . GLU A 1 377 ? -1.839 18.281 30.688 1 98.69 377 GLU A CA 1
ATOM 2882 C C . GLU A 1 377 ? -0.641 17.875 29.828 1 98.69 377 GLU A C 1
ATOM 2884 O O . GLU A 1 377 ? 0.461 18.391 30 1 98.69 377 GLU A O 1
ATOM 2889 N N . GLN A 1 378 ? -0.834 16.953 28.953 1 98.81 378 GLN A N 1
ATOM 2890 C CA . GLN A 1 378 ? 0.215 16.5 28.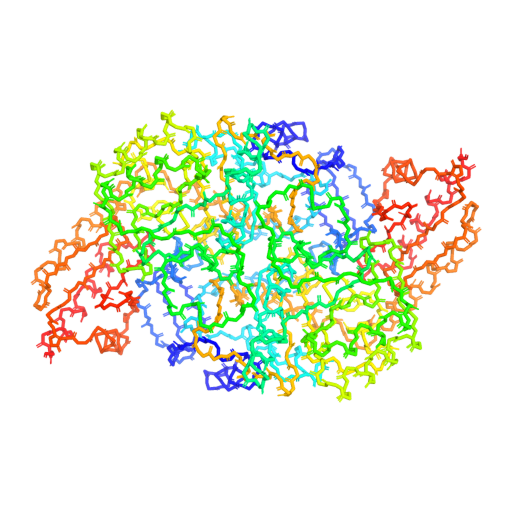062 1 98.81 378 GLN A CA 1
ATOM 2891 C C . GLN A 1 378 ? 0.648 17.609 27.109 1 98.81 378 GLN A C 1
ATOM 2893 O O . GLN A 1 378 ? 1.838 17.766 26.828 1 98.81 378 GLN A O 1
ATOM 2898 N N . LEU A 1 379 ? -0.303 18.375 26.578 1 98.69 379 LEU A N 1
ATOM 2899 C CA . LEU A 1 379 ? 0.02 19.531 25.75 1 98.69 379 LEU A CA 1
ATOM 2900 C C . LEU A 1 379 ? 0.92 20.5 26.516 1 98.69 379 LEU A C 1
ATOM 2902 O O . LEU A 1 379 ? 1.921 20.984 25.969 1 98.69 379 LEU A O 1
ATOM 2906 N N . GLU A 1 380 ? 0.547 20.734 27.734 1 98.38 380 GLU A N 1
ATOM 2907 C CA . GLU A 1 380 ? 1.315 21.656 28.562 1 98.38 380 GLU A CA 1
ATOM 2908 C C . GLU A 1 380 ? 2.729 21.125 28.812 1 98.38 380 GLU A C 1
ATOM 2910 O O . GLU A 1 380 ? 3.691 21.906 28.797 1 98.38 380 GLU A O 1
ATOM 2915 N N . ARG A 1 381 ? 2.848 19.875 29.047 1 98.62 381 ARG A N 1
ATOM 2916 C CA . ARG A 1 381 ? 4.16 19.266 29.25 1 98.62 381 ARG A CA 1
ATOM 2917 C C . ARG A 1 381 ? 5.043 19.438 28.031 1 98.62 381 ARG A C 1
ATOM 2919 O O . ARG A 1 381 ? 6.223 19.781 28.156 1 98.62 381 ARG A O 1
ATOM 2926 N N . GLY A 1 382 ? 4.469 19.203 26.828 1 98.75 382 GLY A N 1
ATOM 2927 C CA . GLY A 1 382 ? 5.223 19.406 25.609 1 98.75 382 GLY A CA 1
ATOM 2928 C C . GLY A 1 382 ? 5.68 20.844 25.422 1 98.75 382 GLY A C 1
ATOM 2929 O O . GLY A 1 382 ? 6.832 21.094 25.047 1 98.75 382 GLY A O 1
ATOM 2930 N N . VAL A 1 383 ? 4.77 21.75 25.719 1 98.75 383 VAL A N 1
ATOM 2931 C CA . VAL A 1 383 ? 5.062 23.172 25.562 1 98.75 383 VAL A CA 1
ATOM 2932 C C . VAL A 1 383 ? 6.137 23.594 26.562 1 98.75 383 VAL A C 1
ATOM 2934 O O . VAL A 1 383 ? 7.012 24.391 26.25 1 98.75 383 VAL A O 1
ATOM 2937 N N . THR A 1 384 ? 6.031 23.078 27.766 1 98.69 384 THR A N 1
ATOM 2938 C CA . THR A 1 384 ? 6.996 23.391 28.812 1 98.69 384 THR A CA 1
ATOM 2939 C C . THR A 1 384 ? 8.398 22.953 28.406 1 98.69 384 THR A C 1
ATOM 2941 O O . THR A 1 384 ? 9.367 23.719 28.562 1 98.69 384 THR A O 1
ATOM 2944 N N . VAL A 1 385 ? 8.531 21.781 27.906 1 98.81 385 VAL A N 1
ATOM 2945 C CA . VAL A 1 385 ? 9.82 21.266 27.453 1 98.81 385 VAL A CA 1
ATOM 2946 C C . VAL A 1 385 ? 10.344 22.125 26.312 1 98.81 385 VAL A C 1
ATOM 2948 O O . VAL A 1 385 ? 11.531 22.484 26.281 1 98.81 385 VAL A O 1
ATOM 2951 N N . LEU A 1 386 ? 9.477 22.484 25.359 1 98.81 386 LEU A N 1
ATOM 2952 C CA . LEU A 1 386 ? 9.867 23.328 24.234 1 98.81 386 LEU A CA 1
ATOM 2953 C C . LEU A 1 386 ? 10.344 24.688 24.719 1 98.81 386 LEU A C 1
ATOM 2955 O O . LEU A 1 386 ? 11.344 25.219 24.219 1 98.81 386 LEU A O 1
ATOM 2959 N N . ALA A 1 387 ? 9.625 25.234 25.688 1 98.69 387 ALA A N 1
ATOM 2960 C CA . ALA A 1 387 ? 9.984 26.531 26.266 1 98.69 387 ALA A CA 1
ATOM 2961 C C . ALA A 1 387 ? 11.375 26.484 26.875 1 98.69 387 ALA A C 1
ATOM 2963 O O . ALA A 1 387 ? 12.172 27.406 26.703 1 98.69 387 ALA A O 1
ATOM 2964 N N . GLN A 1 388 ? 11.594 25.469 27.594 1 98.56 388 GLN A N 1
ATOM 2965 C CA . GLN A 1 388 ? 12.891 25.297 28.234 1 98.56 388 GLN A CA 1
ATOM 2966 C C . GLN A 1 388 ? 14.016 25.203 27.203 1 98.56 388 GLN A C 1
ATOM 2968 O O . GLN A 1 388 ? 15.039 25.875 27.328 1 98.56 388 GLN A O 1
ATOM 2973 N N . VAL A 1 389 ? 13.812 24.375 26.203 1 98.62 389 VAL A N 1
ATOM 2974 C CA . VAL A 1 389 ? 14.812 24.172 25.156 1 98.62 389 VAL A CA 1
ATOM 2975 C C . VAL A 1 389 ? 15.086 25.5 24.438 1 98.62 389 VAL A C 1
ATOM 2977 O O . VAL A 1 389 ? 16.234 25.859 24.203 1 98.62 389 VAL A O 1
ATOM 2980 N N . LEU A 1 390 ? 14.023 26.266 24.125 1 98.44 390 LEU A N 1
ATOM 2981 C CA . LEU A 1 390 ? 14.164 27.516 23.391 1 98.44 390 LEU A CA 1
ATOM 2982 C C . LEU A 1 390 ? 14.844 28.578 24.25 1 98.44 390 LEU A C 1
ATOM 2984 O O . LEU A 1 390 ? 15.602 29.406 23.734 1 98.44 390 LEU A O 1
ATOM 2988 N N . SER A 1 391 ? 14.586 28.547 25.547 1 97.69 391 SER A N 1
ATOM 2989 C CA . SER A 1 391 ? 15.18 29.531 26.453 1 97.69 391 SER A CA 1
ATOM 2990 C C . SER A 1 391 ? 16.688 29.344 26.562 1 97.69 391 SER A C 1
ATOM 2992 O O . SER A 1 391 ? 17.422 30.297 26.859 1 97.69 391 SER A O 1
ATOM 2994 N N . GLU A 1 392 ? 17.125 28.156 26.281 1 96.62 392 GLU A N 1
ATOM 2995 C CA . GLU A 1 392 ? 18.547 27.828 26.406 1 96.62 392 GLU A CA 1
ATOM 2996 C C . GLU A 1 392 ? 19.281 28.031 25.078 1 96.62 392 GLU A C 1
ATOM 2998 O O . GLU A 1 392 ? 20.5 27.906 25.016 1 96.62 392 GLU A O 1
ATOM 3003 N N . MET A 1 393 ? 18.609 28.297 24.062 1 94.69 393 MET A N 1
ATOM 3004 C CA . MET A 1 393 ? 19.188 28.453 22.734 1 94.69 393 MET A CA 1
ATOM 3005 C C . MET A 1 393 ? 19.344 29.922 22.375 1 94.69 393 MET A C 1
ATOM 3007 O O . MET A 1 393 ? 20.141 30.266 21.5 1 94.69 393 MET A O 1
ATOM 3011 N N . MET B 1 1 ? -24.969 -7.934 10.703 1 91.69 1 MET B N 1
ATOM 3012 C CA . MET B 1 1 ? -25.609 -7.633 9.43 1 91.69 1 MET B CA 1
ATOM 3013 C C . MET B 1 1 ? -25.891 -8.914 8.641 1 91.69 1 MET B C 1
ATOM 3015 O O . MET B 1 1 ? -25.219 -9.922 8.844 1 91.69 1 MET B O 1
ATOM 3019 N N . THR B 1 2 ? -26.859 -8.812 7.734 1 96 2 THR B N 1
ATOM 3020 C CA . THR B 1 2 ? -27.141 -9.93 6.84 1 96 2 THR B CA 1
ATOM 3021 C C . THR B 1 2 ? -26.297 -9.828 5.574 1 96 2 THR B C 1
ATOM 3023 O O . THR B 1 2 ? -25.734 -8.766 5.277 1 96 2 THR B O 1
ATOM 3026 N N . SER B 1 3 ? -26.188 -10.953 4.902 1 97.06 3 SER B N 1
ATOM 3027 C CA . SER B 1 3 ? -25.484 -10.984 3.617 1 97.06 3 SER B CA 1
ATOM 3028 C C . SER B 1 3 ? -26.047 -9.938 2.664 1 97.06 3 SER B C 1
ATOM 3030 O O . SER B 1 3 ? -25.281 -9.211 2.016 1 97.06 3 SER B O 1
ATOM 3032 N N . ASP B 1 4 ? -27.344 -9.828 2.604 1 97.56 4 ASP B N 1
ATOM 3033 C CA . ASP B 1 4 ? -28 -8.898 1.685 1 97.56 4 ASP B CA 1
ATOM 3034 C C . ASP B 1 4 ? -27.672 -7.453 2.049 1 97.56 4 ASP B C 1
ATOM 3036 O O . ASP B 1 4 ? -27.453 -6.617 1.169 1 97.56 4 ASP B O 1
ATOM 3040 N N . GLN B 1 5 ? -27.703 -7.168 3.318 1 98.25 5 GLN B N 1
ATOM 3041 C CA . GLN B 1 5 ? -27.375 -5.824 3.773 1 98.25 5 GLN B CA 1
ATOM 3042 C C . GLN B 1 5 ? -25.938 -5.449 3.395 1 98.25 5 GLN B C 1
ATOM 3044 O O . GLN B 1 5 ? -25.688 -4.336 2.938 1 98.25 5 GLN B O 1
ATOM 3049 N N . ILE B 1 6 ? -25.031 -6.371 3.59 1 98.5 6 ILE B N 1
ATOM 3050 C CA . ILE B 1 6 ? -23.625 -6.141 3.283 1 98.5 6 ILE B CA 1
ATOM 3051 C C . ILE B 1 6 ? -23.453 -5.875 1.788 1 98.5 6 ILE B C 1
ATOM 3053 O O . ILE B 1 6 ? -22.766 -4.938 1.391 1 98.5 6 ILE B O 1
ATOM 3057 N N . LYS B 1 7 ? -24.094 -6.691 0.984 1 98.31 7 LYS B N 1
ATOM 3058 C CA . LYS B 1 7 ? -24.031 -6.551 -0.468 1 98.31 7 LYS B CA 1
ATOM 3059 C C . LYS B 1 7 ? -24.641 -5.227 -0.92 1 98.31 7 LYS B C 1
ATOM 3061 O O . LYS B 1 7 ? -24.125 -4.59 -1.845 1 98.31 7 LYS B O 1
ATOM 3066 N N . GLN B 1 8 ? -25.688 -4.797 -0.26 1 98.5 8 GLN B N 1
ATOM 3067 C CA . GLN B 1 8 ? -26.328 -3.535 -0.597 1 98.5 8 GLN B CA 1
ATOM 3068 C C . GLN B 1 8 ? -25.438 -2.35 -0.255 1 98.5 8 GLN B C 1
ATOM 3070 O O . GLN B 1 8 ? -25.344 -1.393 -1.027 1 98.5 8 GLN B O 1
ATOM 3075 N N . LEU B 1 9 ? -24.844 -2.385 0.933 1 98.75 9 LEU B N 1
ATOM 3076 C CA . LEU B 1 9 ? -23.922 -1.322 1.304 1 98.75 9 LEU B CA 1
ATOM 3077 C C . LEU B 1 9 ? -22.75 -1.252 0.323 1 98.75 9 LEU B C 1
ATOM 3079 O O . LEU B 1 9 ? -22.344 -0.162 -0.074 1 98.75 9 LEU B O 1
ATOM 3083 N N . ASP B 1 10 ? -22.234 -2.406 0.003 1 98.5 10 ASP B N 1
ATOM 3084 C CA . ASP B 1 10 ? -21.156 -2.459 -0.982 1 98.5 10 ASP B CA 1
ATOM 3085 C C . ASP B 1 10 ? -21.594 -1.823 -2.303 1 98.5 10 ASP B C 1
ATOM 3087 O O . ASP B 1 10 ? -20.906 -0.938 -2.822 1 98.5 10 ASP B O 1
ATOM 3091 N N . ALA B 1 11 ? -22.75 -2.174 -2.848 1 98.25 11 ALA B N 1
ATOM 3092 C CA . ALA B 1 11 ? -23.266 -1.668 -4.113 1 98.25 11 ALA B CA 1
ATOM 3093 C C . ALA B 1 11 ? -23.469 -0.157 -4.059 1 98.25 11 ALA B C 1
ATOM 3095 O O . ALA B 1 11 ? -23.25 0.542 -5.051 1 98.25 11 ALA B O 1
ATOM 3096 N N . ASN B 1 12 ? -23.875 0.323 -2.889 1 98.5 12 ASN B N 1
ATOM 3097 C CA . ASN B 1 12 ? -24.234 1.731 -2.746 1 98.5 12 ASN B CA 1
ATOM 3098 C C . ASN B 1 12 ? -22.984 2.605 -2.572 1 98.5 12 ASN B C 1
ATOM 3100 O O . ASN B 1 12 ? -22.953 3.738 -3.057 1 98.5 12 ASN B O 1
ATOM 3104 N N . TYR B 1 13 ? -21.938 2.037 -1.902 1 98.81 13 TYR B N 1
ATOM 3105 C CA . TYR B 1 13 ? -20.969 2.996 -1.361 1 98.81 13 TYR B CA 1
ATOM 3106 C C . TYR B 1 13 ? -19.562 2.674 -1.829 1 98.81 13 TYR B C 1
ATOM 3108 O O . TYR B 1 13 ? -18.656 3.498 -1.694 1 98.81 13 TYR B O 1
ATOM 3116 N N . ILE B 1 14 ? -19.328 1.533 -2.344 1 98.69 14 ILE B N 1
ATOM 3117 C CA . ILE B 1 14 ? -18 1.145 -2.787 1 98.69 14 ILE B CA 1
ATOM 3118 C C . ILE B 1 14 ? -17.906 1.22 -4.309 1 98.69 14 ILE B C 1
ATOM 3120 O O . ILE B 1 14 ? -18.859 0.855 -5.008 1 98.69 14 ILE B O 1
ATOM 3124 N N . ALA B 1 15 ? -16.812 1.757 -4.887 1 98.69 15 ALA B N 1
ATOM 3125 C CA . ALA B 1 15 ? -16.578 1.77 -6.328 1 98.69 15 ALA B CA 1
ATOM 3126 C C . ALA B 1 15 ? -16.688 0.366 -6.914 1 98.69 15 ALA B C 1
ATOM 3128 O O . ALA B 1 15 ? -16.172 -0.597 -6.348 1 98.69 15 ALA B O 1
ATOM 3129 N N . GLN B 1 16 ? -17.406 0.166 -8 1 98 16 GLN B N 1
ATOM 3130 C CA . GLN B 1 16 ? -17.75 -1.139 -8.562 1 98 16 GLN B CA 1
ATOM 3131 C C . GLN B 1 16 ? -16.703 -1.595 -9.578 1 98 16 GLN B C 1
ATOM 3133 O O . GLN B 1 16 ? -17.031 -1.809 -10.75 1 98 16 GLN B O 1
ATOM 3138 N N . THR B 1 17 ? -15.508 -1.864 -9.094 1 98.06 17 THR B N 1
ATOM 3139 C CA . THR B 1 17 ? -14.383 -2.172 -9.977 1 98.06 17 THR B CA 1
ATOM 3140 C C . THR B 1 17 ? -14.141 -3.678 -10.031 1 98.06 17 THR B C 1
ATOM 3142 O O . THR B 1 17 ? -13.344 -4.152 -10.844 1 98.06 17 THR B O 1
ATOM 3145 N N . TYR B 1 18 ? -14.797 -4.488 -9.18 1 96.88 18 TYR B N 1
ATOM 3146 C CA . TYR B 1 18 ? -14.547 -5.922 -9.086 1 96.88 18 TYR B CA 1
ATOM 3147 C C . TYR B 1 18 ? -15.789 -6.723 -9.445 1 96.88 18 TYR B C 1
ATOM 3149 O O . TYR B 1 18 ? -16.906 -6.336 -9.086 1 96.88 18 TYR B O 1
ATOM 3157 N N . ALA B 1 19 ? -15.617 -7.809 -10.188 1 95.44 19 ALA B N 1
ATOM 3158 C CA . ALA B 1 19 ? -16.672 -8.805 -10.375 1 95.44 19 ALA B CA 1
ATOM 3159 C C . ALA B 1 19 ? -16.672 -9.828 -9.25 1 95.44 19 ALA B C 1
ATOM 3161 O O . ALA B 1 19 ? -16.047 -10.891 -9.367 1 95.44 19 ALA B O 1
ATOM 3162 N N . LYS B 1 20 ? -17.453 -9.641 -8.242 1 97.06 20 LYS B N 1
ATOM 3163 C CA . LYS B 1 20 ? -17.422 -10.453 -7.023 1 97.06 20 LYS B CA 1
ATOM 3164 C C . LYS B 1 20 ? -18.328 -11.672 -7.148 1 97.06 20 LYS B C 1
ATOM 3166 O O . LYS B 1 20 ? -19.375 -11.617 -7.809 1 97.06 20 LYS B O 1
ATOM 3171 N N . PHE B 1 21 ? -17.844 -12.703 -6.445 1 97.38 21 PHE B N 1
ATOM 3172 C CA . PHE B 1 21 ? -18.797 -13.758 -6.152 1 97.38 21 PHE B CA 1
ATOM 3173 C C . PHE B 1 21 ? -19.969 -13.219 -5.324 1 97.38 21 PHE B C 1
ATOM 3175 O O . PHE B 1 21 ? -19.781 -12.312 -4.5 1 97.38 21 PHE B O 1
ATOM 3182 N N . ASP B 1 22 ? -21.188 -13.68 -5.637 1 97.06 22 ASP B N 1
ATOM 3183 C CA . ASP B 1 22 ? -22.328 -13.297 -4.816 1 97.06 22 ASP B CA 1
ATOM 3184 C C . ASP B 1 22 ? -22.281 -13.969 -3.449 1 97.06 22 ASP B C 1
ATOM 3186 O O . ASP B 1 22 ? -23.156 -14.75 -3.104 1 97.06 22 ASP B O 1
ATOM 3190 N N . LEU B 1 23 ? -21.219 -13.656 -2.705 1 98 23 LEU B N 1
ATOM 3191 C CA . LEU B 1 23 ? -20.922 -14.344 -1.455 1 98 23 LEU B CA 1
ATOM 3192 C C . LEU B 1 23 ? -20.328 -13.383 -0.43 1 98 23 LEU B C 1
ATOM 3194 O O . LEU B 1 23 ? -19.281 -12.773 -0.67 1 98 23 LEU B O 1
ATOM 3198 N N . ALA B 1 24 ? -21 -13.125 0.66 1 98.38 24 ALA B N 1
ATOM 3199 C CA . ALA B 1 24 ? -20.484 -12.383 1.81 1 98.38 24 ALA B CA 1
ATOM 3200 C C . ALA B 1 24 ? -19.922 -13.328 2.865 1 98.38 24 ALA B C 1
ATOM 3202 O O . ALA B 1 24 ? -20.641 -14.172 3.398 1 98.38 24 ALA B O 1
ATOM 3203 N N . LEU B 1 25 ? -18.672 -13.211 3.143 1 98.69 25 LEU B N 1
ATOM 3204 C CA . LEU B 1 25 ? -18 -14.125 4.062 1 98.69 25 LEU B CA 1
ATOM 3205 C C . LEU B 1 25 ? -18.062 -13.594 5.492 1 98.69 25 LEU B C 1
ATOM 3207 O O . LEU B 1 25 ? -17.922 -12.391 5.719 1 98.69 25 LEU B O 1
ATOM 3211 N N . SER B 1 26 ? -18.25 -14.492 6.434 1 98.5 26 SER B N 1
ATOM 3212 C CA . SER B 1 26 ? -18.438 -14.117 7.832 1 98.5 26 SER B CA 1
ATOM 3213 C C . SER B 1 26 ? -17.203 -14.414 8.664 1 98.5 26 SER B C 1
ATOM 3215 O O . SER B 1 26 ? -16.734 -13.555 9.414 1 98.5 26 SER B O 1
ATOM 3217 N N . HIS B 1 27 ? -16.703 -15.609 8.609 1 98.62 27 HIS B N 1
ATOM 3218 C CA . HIS B 1 27 ? -15.555 -16.047 9.375 1 98.62 27 HIS B CA 1
ATOM 3219 C C . HIS B 1 27 ? -14.922 -17.297 8.758 1 98.62 27 HIS B C 1
ATOM 3221 O O . HIS B 1 27 ? -15.555 -17.984 7.953 1 98.62 27 HIS B O 1
ATOM 3227 N N . GLY B 1 28 ? -13.641 -17.484 9.031 1 98.56 28 GLY B N 1
ATOM 3228 C CA . GLY B 1 28 ? -12.93 -18.656 8.531 1 98.56 28 GLY B CA 1
ATOM 3229 C C . GLY B 1 28 ? -12 -19.266 9.562 1 98.56 28 GLY B C 1
ATOM 3230 O O . GLY B 1 28 ? -11.695 -18.656 10.586 1 98.56 28 GLY B O 1
ATOM 3231 N N . GLN B 1 29 ? -11.578 -20.469 9.352 1 98.44 29 GLN B N 1
ATOM 3232 C CA . GLN B 1 29 ? -10.625 -21.219 10.156 1 98.44 29 GLN B CA 1
ATOM 3233 C C . GLN B 1 29 ? -9.875 -22.25 9.297 1 98.44 29 GLN B C 1
ATOM 3235 O O . GLN B 1 29 ? -10.492 -23.062 8.609 1 98.44 29 GLN B O 1
ATOM 3240 N N . GLY B 1 30 ? -8.57 -22.156 9.453 1 98.38 30 GLY B N 1
ATOM 3241 C CA . GLY B 1 30 ? -7.812 -23.047 8.586 1 98.38 30 GLY B CA 1
ATOM 3242 C C . GLY B 1 30 ? -8.117 -22.844 7.113 1 98.38 30 GLY B C 1
ATOM 3243 O O . GLY B 1 30 ? -8.055 -21.703 6.617 1 98.38 30 GLY B O 1
ATOM 3244 N N . CYS B 1 31 ? -8.516 -23.938 6.422 1 98.75 31 CYS B N 1
ATOM 3245 C CA . CYS B 1 31 ? -8.773 -23.859 4.988 1 98.75 31 CYS B CA 1
ATOM 3246 C C . CYS B 1 31 ? -10.266 -23.781 4.711 1 98.75 31 CYS B C 1
ATOM 3248 O O . CYS B 1 31 ? -10.703 -23.969 3.572 1 98.75 31 CYS B O 1
ATOM 3250 N N . GLU B 1 32 ? -11.047 -23.469 5.77 1 98.75 32 GLU B N 1
ATOM 3251 C CA . GLU B 1 32 ? -12.5 -23.391 5.641 1 98.75 32 GLU B CA 1
ATOM 3252 C C . GLU B 1 32 ? -13 -21.984 5.965 1 98.75 32 GLU B C 1
ATOM 3254 O O . GLU B 1 32 ? -12.453 -21.312 6.844 1 98.75 32 GLU B O 1
ATOM 3259 N N . VAL B 1 33 ? -14.047 -21.594 5.285 1 98.69 33 VAL B N 1
ATOM 3260 C CA . VAL B 1 33 ? -14.648 -20.281 5.512 1 98.69 33 VAL B CA 1
ATOM 3261 C C . VAL B 1 33 ? -16.172 -20.391 5.43 1 98.69 33 VAL B C 1
ATOM 3263 O O . VAL B 1 33 ? -16.703 -21.266 4.742 1 98.69 33 VAL B O 1
ATOM 3266 N N . TRP B 1 34 ? -16.859 -19.578 6.137 1 98.69 34 TRP B N 1
ATOM 3267 C CA . TRP B 1 34 ? -18.312 -19.594 6.219 1 98.69 34 TRP B CA 1
ATOM 3268 C C . TRP B 1 34 ? -18.891 -18.266 5.75 1 98.69 34 TRP B C 1
ATOM 3270 O O . TRP B 1 34 ? -18.25 -17.219 5.871 1 98.69 34 TRP B O 1
ATOM 3280 N N . ASP B 1 35 ? -20.109 -18.312 5.148 1 98.06 35 ASP B N 1
ATOM 3281 C CA . ASP B 1 35 ? -20.844 -17.094 4.836 1 98.06 35 ASP B CA 1
ATOM 3282 C C . ASP B 1 35 ? -21.828 -16.75 5.957 1 98.06 35 ASP B C 1
ATOM 3284 O O . ASP B 1 35 ? -21.844 -17.406 7 1 98.06 35 ASP B O 1
ATOM 3288 N N . PHE B 1 36 ? -22.578 -15.727 5.805 1 97.62 36 PHE B N 1
ATOM 3289 C CA . PHE B 1 36 ? -23.469 -15.219 6.848 1 97.62 36 PHE B CA 1
ATOM 3290 C C . PHE B 1 36 ? -24.703 -16.094 6.988 1 97.62 36 PHE B C 1
ATOM 3292 O O . PHE B 1 36 ? -25.438 -15.992 7.969 1 97.62 36 PHE B O 1
ATOM 3299 N N . ASP B 1 37 ? -24.891 -17.047 6.086 1 96.25 37 ASP B N 1
ATOM 3300 C CA . ASP B 1 37 ? -26.031 -17.953 6.145 1 96.25 37 ASP B CA 1
ATOM 3301 C C . ASP B 1 37 ? -25.625 -19.297 6.754 1 96.25 37 ASP B C 1
ATOM 3303 O O . ASP B 1 37 ? -26.453 -20.203 6.848 1 96.25 37 ASP B O 1
ATOM 3307 N N . GLY B 1 38 ? -24.359 -19.469 7.027 1 97 38 GLY B N 1
ATOM 3308 C CA . GLY B 1 38 ? -23.875 -20.672 7.695 1 97 38 GLY B CA 1
ATOM 3309 C C . GLY B 1 38 ? -23.312 -21.703 6.734 1 97 38 GLY B C 1
ATOM 3310 O O . GLY B 1 38 ? -22.891 -22.781 7.156 1 97 38 GLY B O 1
ATOM 3311 N N . ASN B 1 39 ? -23.281 -21.438 5.438 1 98.12 39 ASN B N 1
ATOM 3312 C CA . ASN B 1 39 ? -22.672 -22.344 4.477 1 98.12 39 ASN B CA 1
ATOM 3313 C C . ASN B 1 39 ? -21.141 -22.344 4.609 1 98.12 39 ASN B C 1
ATOM 3315 O O . ASN B 1 39 ? -20.547 -21.297 4.859 1 98.12 39 ASN B O 1
ATOM 3319 N N . LYS B 1 40 ? -20.656 -23.531 4.465 1 98.5 40 LYS B N 1
ATOM 3320 C CA . LYS B 1 40 ? -19.219 -23.734 4.598 1 98.5 40 LYS B CA 1
ATOM 3321 C C . LYS B 1 40 ? -18.562 -23.938 3.236 1 98.5 40 LYS B C 1
ATOM 3323 O O . LYS B 1 40 ? -19.109 -24.641 2.379 1 98.5 40 LYS B O 1
ATOM 3328 N N . TYR B 1 41 ? -17.359 -23.375 3.033 1 98.81 41 TYR B N 1
ATOM 3329 C CA . TYR B 1 41 ? -16.609 -23.516 1.785 1 98.81 41 TYR B CA 1
ATOM 3330 C C . TYR B 1 41 ? -15.172 -23.922 2.051 1 98.81 41 TYR B C 1
ATOM 3332 O O . TYR B 1 41 ? -14.539 -23.422 2.99 1 98.81 41 TYR B O 1
ATOM 3340 N N . LEU B 1 42 ? -14.719 -24.906 1.285 1 98.94 42 LEU B N 1
ATOM 3341 C CA . LEU B 1 42 ? -13.297 -25.234 1.261 1 98.94 42 LEU B CA 1
ATOM 3342 C C . LEU B 1 42 ? -12.531 -24.297 0.345 1 98.94 42 LEU B C 1
ATOM 3344 O O . LEU B 1 42 ? -12.891 -24.125 -0.822 1 98.94 42 LEU B O 1
ATOM 3348 N N . ASP B 1 43 ? -11.484 -23.719 0.824 1 98.81 43 ASP B N 1
ATOM 3349 C CA . ASP B 1 43 ? -10.805 -22.609 0.16 1 98.81 43 ASP B CA 1
ATOM 3350 C C . ASP B 1 43 ? -9.625 -23.109 -0.671 1 98.81 43 ASP B C 1
ATOM 3352 O O . ASP B 1 43 ? -8.625 -23.578 -0.121 1 98.81 43 ASP B O 1
ATOM 3356 N N . PHE B 1 44 ? -9.648 -22.969 -1.972 1 98.88 44 PHE B N 1
ATOM 3357 C CA . PHE B 1 44 ? -8.516 -23.188 -2.863 1 98.88 44 PHE B CA 1
ATOM 3358 C C . PHE B 1 44 ? -8.055 -21.891 -3.488 1 98.88 44 PHE B C 1
ATOM 3360 O O . PHE B 1 44 ? -7.453 -21.875 -4.566 1 98.88 44 PHE B O 1
ATOM 3367 N N . THR B 1 45 ? -8.375 -20.766 -2.84 1 98.62 45 THR B N 1
ATOM 3368 C CA . THR B 1 45 ? -8.047 -19.453 -3.396 1 98.62 45 THR B CA 1
ATOM 3369 C C . THR B 1 45 ? -7.004 -18.734 -2.541 1 98.62 45 THR B C 1
ATOM 3371 O O . THR B 1 45 ? -6.164 -18 -3.062 1 98.62 45 THR B O 1
ATOM 3374 N N . SER B 1 46 ? -7.164 -18.922 -1.149 1 98.38 46 SER B N 1
ATOM 3375 C CA . SER B 1 46 ? -6.344 -18.25 -0.143 1 98.38 46 SER B CA 1
ATOM 3376 C C . SER B 1 46 ? -6.344 -16.734 -0.338 1 98.38 46 SER B C 1
ATOM 3378 O O . SER B 1 46 ? -5.297 -16.094 -0.222 1 98.38 46 SER B O 1
ATOM 3380 N N . GLY B 1 47 ? -7.469 -16.156 -0.699 1 98.31 47 GLY B N 1
ATOM 3381 C CA . GLY B 1 47 ? -7.516 -14.727 -0.966 1 98.31 47 GLY B CA 1
ATOM 3382 C C . GLY B 1 47 ? -6.605 -14.305 -2.107 1 98.31 47 GLY B C 1
ATOM 3383 O O . GLY B 1 47 ? -5.957 -13.266 -2.035 1 98.31 47 GLY B O 1
ATOM 3384 N N . ILE B 1 48 ? -6.457 -15.109 -3.121 1 98.19 48 ILE B N 1
ATOM 3385 C CA . ILE B 1 48 ? -5.586 -14.953 -4.281 1 98.19 48 ILE B CA 1
ATOM 3386 C C . ILE B 1 48 ? -4.125 -15.07 -3.85 1 98.19 48 ILE B C 1
ATOM 3388 O O . ILE B 1 48 ? -3.301 -14.227 -4.203 1 98.19 48 ILE B O 1
ATOM 3392 N N . GLY B 1 49 ? -3.846 -16 -3.072 1 98.56 49 GLY B N 1
ATOM 3393 C CA . GLY B 1 49 ? -2.482 -16.359 -2.711 1 98.56 49 GLY B CA 1
ATOM 3394 C C . GLY B 1 49 ? -1.98 -15.617 -1.484 1 98.56 49 GLY B C 1
ATOM 3395 O O . GLY B 1 49 ? -0.776 -15.586 -1.223 1 98.56 49 GLY B O 1
ATOM 3396 N N . VAL B 1 50 ? -2.871 -14.992 -0.667 1 98.81 50 VAL B N 1
ATOM 3397 C CA . VAL B 1 50 ? -2.455 -14.141 0.438 1 98.81 50 VAL B CA 1
ATOM 3398 C C . VAL B 1 50 ? -2.447 -14.938 1.739 1 98.81 50 VAL B C 1
ATOM 3400 O O . VAL B 1 50 ? -1.522 -14.812 2.545 1 98.81 50 VAL B O 1
ATOM 3403 N N . ASN B 1 51 ? -3.471 -15.773 1.955 1 98.69 51 ASN B N 1
ATOM 3404 C CA . ASN B 1 51 ? -3.635 -16.516 3.205 1 98.69 51 ASN B CA 1
ATOM 3405 C C . ASN B 1 51 ? -2.775 -17.766 3.23 1 98.69 51 ASN B C 1
ATOM 3407 O O . ASN B 1 51 ? -3.303 -18.891 3.258 1 98.69 51 ASN B O 1
ATOM 3411 N N . SER B 1 52 ? -1.498 -17.562 3.357 1 98.38 52 SER B N 1
ATOM 3412 C CA . SER B 1 52 ? -0.55 -18.672 3.316 1 98.38 52 SER B CA 1
ATOM 3413 C C . SER B 1 52 ? -0.882 -19.719 4.371 1 98.38 52 SER B C 1
ATOM 3415 O O . SER B 1 52 ? -0.738 -20.922 4.125 1 98.38 52 SER B O 1
ATOM 3417 N N . LEU B 1 53 ? -1.356 -19.281 5.547 1 98.56 53 LEU B N 1
ATOM 3418 C CA . LEU B 1 53 ? -1.597 -20.203 6.66 1 98.56 53 LEU B CA 1
ATOM 3419 C C . LEU B 1 53 ? -3.092 -20.391 6.891 1 98.56 53 LEU B C 1
ATOM 3421 O O . LEU B 1 53 ? -3.508 -20.828 7.965 1 98.56 53 LEU B O 1
ATOM 3425 N N . GLY B 1 54 ? -3.92 -19.984 5.902 1 98.44 54 GLY B N 1
ATOM 3426 C CA . GLY B 1 54 ? -5.363 -20.062 6.074 1 98.44 54 GLY B CA 1
ATOM 3427 C C . GLY B 1 54 ? -5.91 -18.984 6.996 1 98.44 54 GLY B C 1
ATOM 3428 O O . GLY B 1 54 ? -5.305 -17.922 7.148 1 98.44 54 GLY B O 1
ATOM 3429 N N . TRP B 1 55 ? -7.102 -19.234 7.477 1 97.44 55 TRP B N 1
ATOM 3430 C CA . TRP B 1 55 ? -7.789 -18.266 8.32 1 97.44 55 TRP B CA 1
ATOM 3431 C C . TRP B 1 55 ? -7.512 -18.531 9.797 1 97.44 55 TRP B C 1
ATOM 3433 O O . TRP B 1 55 ? -7.555 -19.672 10.25 1 97.44 55 TRP B O 1
ATOM 3443 N N . ALA B 1 56 ? -7.184 -17.453 10.484 1 97.69 56 ALA B N 1
ATOM 3444 C CA . ALA B 1 56 ? -7.121 -17.422 11.945 1 97.69 56 ALA B CA 1
ATOM 3445 C C . ALA B 1 56 ? -6.145 -18.469 12.469 1 97.69 56 ALA B C 1
ATOM 3447 O O . ALA B 1 56 ? -6.465 -19.219 13.398 1 97.69 56 ALA B O 1
ATOM 3448 N N . ASP B 1 57 ? -5.008 -18.625 11.82 1 98.38 57 ASP B N 1
ATOM 3449 C CA . ASP B 1 57 ? -3.967 -19.484 12.352 1 98.38 57 ASP B CA 1
ATOM 3450 C C . ASP B 1 57 ? -3.572 -19.078 13.766 1 98.38 57 ASP B C 1
ATOM 3452 O O . ASP B 1 57 ? -3.264 -17.906 14.016 1 98.38 57 ASP B O 1
ATOM 3456 N N . PRO B 1 58 ? -3.533 -20.016 14.719 1 98.38 58 PRO B N 1
ATOM 3457 C CA . PRO B 1 58 ? -3.354 -19.625 16.125 1 98.38 58 PRO B CA 1
ATOM 3458 C C . PRO B 1 58 ? -2.004 -18.969 16.391 1 98.38 58 PRO B C 1
ATOM 3460 O O . PRO B 1 58 ? -1.921 -18.016 17.172 1 98.38 58 PRO B O 1
ATOM 3463 N N . ASP B 1 59 ? -0.908 -19.484 15.82 1 98.44 59 ASP B N 1
ATOM 3464 C CA . ASP B 1 59 ? 0.414 -18.891 16.016 1 98.44 59 ASP B CA 1
ATOM 3465 C C . ASP B 1 59 ? 0.49 -17.5 15.391 1 98.44 59 ASP B C 1
ATOM 3467 O O . ASP B 1 59 ? 1.086 -16.578 15.969 1 98.44 59 ASP B O 1
ATOM 3471 N N . TRP B 1 60 ? -0.099 -17.391 14.227 1 98.69 60 TRP B N 1
ATOM 3472 C CA . TRP B 1 60 ? -0.173 -16.109 13.539 1 98.69 60 TRP B CA 1
ATOM 3473 C C . TRP B 1 60 ? -0.949 -15.086 14.375 1 98.69 60 TRP B C 1
ATOM 3475 O O . TRP B 1 60 ? -0.493 -13.961 14.57 1 98.69 60 TRP B O 1
ATOM 3485 N N . LEU B 1 61 ? -2.105 -15.492 14.93 1 98.75 61 LEU B N 1
ATOM 3486 C CA . LEU B 1 61 ? -2.943 -14.633 15.766 1 98.75 61 LEU B CA 1
ATOM 3487 C C . LEU B 1 61 ? -2.178 -14.156 17 1 98.75 61 LEU B C 1
ATOM 3489 O O . LEU B 1 61 ? -2.217 -12.977 17.344 1 98.75 61 LEU B O 1
ATOM 3493 N N . GLU B 1 62 ? -1.525 -15.062 17.609 1 98.75 62 GLU B N 1
ATOM 3494 C CA . GLU B 1 62 ? -0.786 -14.727 18.812 1 98.75 62 GLU B CA 1
ATOM 3495 C C . GLU B 1 62 ? 0.272 -13.664 18.547 1 98.75 62 GLU B C 1
ATOM 3497 O O . GLU B 1 62 ? 0.387 -12.688 19.297 1 98.75 62 GLU B O 1
ATOM 3502 N N . ALA B 1 63 ? 1.049 -13.836 17.484 1 98.81 63 ALA B N 1
ATOM 3503 C CA . ALA B 1 63 ? 2.119 -12.906 17.141 1 98.81 63 ALA B CA 1
ATOM 3504 C C . ALA B 1 63 ? 1.562 -11.523 16.812 1 98.81 63 ALA B C 1
ATOM 3506 O O . ALA B 1 63 ? 2.107 -10.508 17.25 1 98.81 63 ALA B O 1
ATOM 3507 N N . VAL B 1 64 ? 0.49 -11.508 16.062 1 98.88 64 VAL B N 1
ATOM 3508 C CA . VAL B 1 64 ? -0.1 -10.25 15.609 1 98.88 64 VAL B CA 1
ATOM 3509 C C . VAL B 1 64 ? -0.712 -9.516 16.797 1 98.88 64 VAL B C 1
ATOM 3511 O O . VAL B 1 64 ? -0.488 -8.32 16.984 1 98.88 64 VAL B O 1
ATOM 3514 N N . ILE B 1 65 ? -1.468 -10.227 17.625 1 98.81 65 ILE B N 1
ATOM 3515 C CA . ILE B 1 65 ? -2.154 -9.625 18.766 1 98.81 65 ILE B CA 1
ATOM 3516 C C . ILE B 1 65 ? -1.128 -9.102 19.766 1 98.81 65 ILE B C 1
ATOM 3518 O O . ILE B 1 65 ? -1.285 -8.008 20.312 1 98.81 65 ILE B O 1
ATOM 3522 N N . ALA B 1 66 ? -0.068 -9.859 20.016 1 98.81 66 ALA B N 1
ATOM 3523 C CA . ALA B 1 66 ? 0.99 -9.398 20.906 1 98.81 66 ALA B CA 1
ATOM 3524 C C . ALA B 1 66 ? 1.581 -8.078 20.438 1 98.81 66 ALA B C 1
ATOM 3526 O O . ALA B 1 66 ? 1.82 -7.172 21.234 1 98.81 66 ALA B O 1
ATOM 3527 N N . GLN B 1 67 ? 1.815 -7.969 19.172 1 98.81 67 GLN B N 1
ATOM 3528 C CA . GLN B 1 67 ? 2.4 -6.75 18.609 1 98.81 67 GLN B CA 1
ATOM 3529 C C . GLN B 1 67 ? 1.422 -5.582 18.688 1 98.81 67 GLN B C 1
ATOM 3531 O O . GLN B 1 67 ? 1.825 -4.441 18.922 1 98.81 67 GLN B O 1
ATOM 3536 N N . LEU B 1 68 ? 0.151 -5.852 18.438 1 98.75 68 LEU B N 1
ATOM 3537 C CA . LEU B 1 68 ? -0.875 -4.816 18.516 1 98.75 68 LEU B CA 1
ATOM 3538 C C . LEU B 1 68 ? -0.865 -4.145 19.891 1 98.75 68 LEU B C 1
ATOM 3540 O O . LEU B 1 68 ? -1.12 -2.943 20 1 98.75 68 LEU B O 1
ATOM 3544 N N . HIS B 1 69 ? -0.574 -4.887 20.891 1 98.56 69 HIS B N 1
ATOM 3545 C CA . HIS B 1 69 ? -0.584 -4.371 22.25 1 98.56 69 HIS B CA 1
ATOM 3546 C C . HIS B 1 69 ? 0.664 -3.545 22.531 1 98.56 69 HIS B C 1
ATOM 3548 O O . HIS B 1 69 ? 0.729 -2.844 23.547 1 98.56 69 HIS B O 1
ATOM 3554 N N . LYS B 1 70 ? 1.682 -3.537 21.672 1 98.31 70 LYS B N 1
ATOM 3555 C CA . LYS B 1 70 ? 2.932 -2.809 21.859 1 98.31 70 LYS B CA 1
ATOM 3556 C C . LYS B 1 70 ? 2.98 -1.56 20.984 1 98.31 70 LYS B C 1
ATOM 3558 O O . LYS B 1 70 ? 2.873 -0.438 21.484 1 98.31 70 LYS B O 1
ATOM 3563 N N . LEU B 1 71 ? 3.1 -1.713 19.688 1 97.88 71 LEU B N 1
ATOM 3564 C CA . LEU B 1 71 ? 3.215 -0.66 18.688 1 97.88 71 LEU B CA 1
ATOM 3565 C C . LEU B 1 71 ? 2.475 -1.042 17.406 1 97.88 71 LEU B C 1
ATOM 3567 O O . LEU B 1 71 ? 2.826 -2.025 16.75 1 97.88 71 LEU B O 1
ATOM 3571 N N . SER B 1 72 ? 1.51 -0.25 17.078 1 97.81 72 SER B N 1
ATOM 3572 C CA . SER B 1 72 ? 0.826 -0.496 15.812 1 97.81 72 SER B CA 1
ATOM 3573 C C . SER B 1 72 ? 1.528 0.21 14.656 1 97.81 72 SER B C 1
ATOM 3575 O O . SER B 1 72 ? 1.516 -0.277 13.523 1 97.81 72 SER B O 1
ATOM 3577 N N . HIS B 1 73 ? 2.104 1.348 14.914 1 98.62 73 HIS B N 1
ATOM 3578 C CA . HIS B 1 73 ? 2.787 2.139 13.898 1 98.62 73 HIS B CA 1
ATOM 3579 C C . HIS B 1 73 ? 3.771 3.119 14.531 1 98.62 73 HIS B C 1
ATOM 3581 O O . HIS B 1 73 ? 3.484 3.705 15.57 1 98.62 73 HIS B O 1
ATOM 3587 N N . THR B 1 74 ? 4.969 3.307 13.875 1 98.19 74 THR B N 1
ATOM 3588 C CA . THR B 1 74 ? 5.969 4.211 14.43 1 98.19 74 THR B CA 1
ATOM 3589 C C . THR B 1 74 ? 6.5 5.152 13.352 1 98.19 74 THR B C 1
ATOM 3591 O O . THR B 1 74 ? 7.355 5.996 13.625 1 98.19 74 THR B O 1
ATOM 3594 N N . SER B 1 75 ? 6.027 5.039 12.094 1 95.94 75 SER B N 1
ATOM 3595 C CA . SER B 1 75 ? 6.617 5.688 10.922 1 95.94 75 SER B CA 1
ATOM 3596 C C . SER B 1 75 ? 7.969 5.066 10.57 1 95.94 75 SER B C 1
ATOM 3598 O O . SER B 1 75 ? 8.266 3.939 10.977 1 95.94 75 SER B O 1
ATOM 3600 N N . ASN B 1 76 ? 8.719 5.711 9.758 1 95.69 76 ASN B N 1
ATOM 3601 C CA . ASN B 1 76 ? 10.023 5.23 9.328 1 95.69 76 ASN B CA 1
ATOM 3602 C C . ASN B 1 76 ? 11.156 5.941 10.062 1 95.69 76 ASN B C 1
ATOM 3604 O O . ASN B 1 76 ? 12.312 5.863 9.656 1 95.69 76 ASN B O 1
ATOM 3608 N N . LEU B 1 77 ? 10.719 6.645 11.148 1 96.94 77 LEU B N 1
ATOM 3609 C CA . LEU B 1 77 ? 11.68 7.508 11.828 1 96.94 77 LEU B CA 1
ATOM 3610 C C . LEU B 1 77 ? 12.273 6.805 13.047 1 96.94 77 LEU B C 1
ATOM 3612 O O . LEU B 1 77 ? 13.172 7.336 13.695 1 96.94 77 LEU B O 1
ATOM 3616 N N . PHE B 1 78 ? 11.789 5.578 13.359 1 98.44 78 PHE B N 1
ATOM 3617 C CA . PHE B 1 78 ? 12.242 4.84 14.531 1 98.44 78 PHE B CA 1
ATOM 3618 C C . PHE B 1 78 ? 12.562 3.395 14.164 1 98.44 78 PHE B C 1
ATOM 3620 O O . PHE B 1 78 ? 12.148 2.906 13.117 1 98.44 78 PHE B O 1
ATOM 3627 N N . TYR B 1 79 ? 13.406 2.779 15 1 98.44 79 TYR B N 1
ATOM 3628 C CA . TYR B 1 79 ? 13.711 1.361 14.844 1 98.44 79 TYR B CA 1
ATOM 3629 C C . TYR B 1 79 ? 12.68 0.499 15.57 1 98.44 79 TYR B C 1
ATOM 3631 O O . TYR B 1 79 ? 12.227 0.85 16.656 1 98.44 79 TYR B O 1
ATOM 3639 N N . THR B 1 80 ? 12.266 -0.556 14.961 1 98.44 80 THR B N 1
ATOM 3640 C CA . THR B 1 80 ? 11.359 -1.506 15.594 1 98.44 80 THR B CA 1
ATOM 3641 C C . THR B 1 80 ? 11.898 -2.928 15.492 1 98.44 80 THR B C 1
ATOM 3643 O O . THR B 1 80 ? 12.57 -3.27 14.516 1 98.44 80 THR B O 1
ATOM 3646 N N . GLU B 1 81 ? 11.602 -3.736 16.406 1 98.69 81 GLU B N 1
ATOM 3647 C CA . GLU B 1 81 ? 12.109 -5.105 16.453 1 98.69 81 GLU B CA 1
ATOM 3648 C C . GLU B 1 81 ? 11.492 -5.969 15.359 1 98.69 81 GLU B C 1
ATOM 3650 O O . GLU B 1 81 ? 12.203 -6.711 14.68 1 98.69 81 GLU B O 1
ATOM 3655 N N . PRO B 1 82 ? 10.164 -5.91 15.109 1 98.81 82 PRO B N 1
ATOM 3656 C CA . PRO B 1 82 ? 9.578 -6.82 14.125 1 98.81 82 PRO B CA 1
ATOM 3657 C C . PRO B 1 82 ? 10.164 -6.633 12.727 1 98.81 82 PRO B C 1
ATOM 3659 O O . PRO B 1 82 ? 10.414 -7.613 12.023 1 98.81 82 PRO B O 1
ATOM 3662 N N . SER B 1 83 ? 10.406 -5.406 12.312 1 98.62 83 SER B N 1
ATOM 3663 C CA . SER B 1 83 ? 10.93 -5.168 10.969 1 98.62 83 SER B CA 1
ATOM 3664 C C . SER B 1 83 ? 12.383 -5.621 10.867 1 98.62 83 SER B C 1
ATOM 3666 O O . SER B 1 83 ? 12.797 -6.156 9.836 1 98.62 83 SER B O 1
ATOM 3668 N N . ALA B 1 84 ? 13.156 -5.41 11.93 1 98.75 84 ALA B N 1
ATOM 3669 C CA . ALA B 1 84 ? 14.555 -5.832 11.945 1 98.75 84 ALA B CA 1
ATOM 3670 C C . ALA B 1 84 ? 14.664 -7.352 11.836 1 98.75 84 ALA B C 1
ATOM 3672 O O . ALA B 1 84 ? 15.477 -7.863 11.055 1 98.75 84 ALA B O 1
ATOM 3673 N N . ARG B 1 85 ? 13.836 -8.055 12.586 1 98.81 85 ARG B N 1
ATOM 3674 C CA . ARG B 1 85 ? 13.828 -9.508 12.555 1 98.81 85 ARG B CA 1
ATOM 3675 C C . ARG B 1 85 ? 13.414 -10.023 11.188 1 98.81 85 ARG B C 1
ATOM 3677 O O . ARG B 1 85 ? 14.016 -10.961 10.656 1 98.81 85 ARG B O 1
ATOM 3684 N N . LEU B 1 86 ? 12.414 -9.43 10.656 1 98.94 86 LEU B N 1
ATOM 3685 C CA . LEU B 1 86 ? 11.898 -9.852 9.359 1 98.94 86 LEU B CA 1
ATOM 3686 C C . LEU B 1 86 ? 12.945 -9.641 8.273 1 98.94 86 LEU B C 1
ATOM 3688 O O . LEU B 1 86 ? 13.125 -10.508 7.406 1 98.94 86 LEU B O 1
ATOM 3692 N N . ALA B 1 87 ? 13.594 -8.469 8.297 1 98.94 87 ALA B N 1
ATOM 3693 C CA . ALA B 1 87 ? 14.625 -8.156 7.309 1 98.94 87 ALA B CA 1
ATOM 3694 C C . ALA B 1 87 ? 15.742 -9.195 7.336 1 98.94 87 ALA B C 1
ATOM 3696 O O . ALA B 1 87 ? 16.156 -9.695 6.289 1 98.94 87 ALA B O 1
ATOM 3697 N N . LYS B 1 88 ? 16.188 -9.508 8.516 1 98.88 88 LYS B N 1
ATOM 3698 C CA . LYS B 1 88 ? 17.219 -10.516 8.664 1 98.88 88 LYS B CA 1
ATOM 3699 C C . LYS B 1 88 ? 16.781 -11.859 8.078 1 98.88 88 LYS B C 1
ATOM 3701 O O . LYS B 1 88 ? 17.531 -12.477 7.312 1 98.88 88 LYS B O 1
ATOM 3706 N N . HIS B 1 89 ? 15.594 -12.25 8.445 1 98.75 89 HIS B N 1
ATOM 3707 C CA . HIS B 1 89 ? 15.078 -13.539 7.977 1 98.75 89 HIS B CA 1
ATOM 3708 C C . HIS B 1 89 ? 15 -13.578 6.453 1 98.75 89 HIS B C 1
ATOM 3710 O O . HIS B 1 89 ? 15.445 -14.547 5.832 1 98.75 89 HIS B O 1
ATOM 3716 N N . LEU B 1 90 ? 14.484 -12.602 5.816 1 98.88 90 LEU B N 1
ATOM 3717 C CA . LEU B 1 90 ? 14.297 -12.547 4.367 1 98.88 90 LEU B CA 1
ATOM 3718 C C . LEU B 1 90 ? 15.648 -12.555 3.65 1 98.88 90 LEU B C 1
ATOM 3720 O O . LEU B 1 90 ? 15.797 -13.219 2.619 1 98.88 90 LEU B O 1
ATOM 3724 N N . VAL B 1 91 ? 16.578 -11.797 4.164 1 98.75 91 VAL B N 1
ATOM 3725 C CA . VAL B 1 91 ? 17.906 -11.734 3.564 1 98.75 91 VAL B CA 1
ATOM 3726 C C . VAL B 1 91 ? 18.594 -13.102 3.666 1 98.75 91 VAL B C 1
ATOM 3728 O O . VAL B 1 91 ? 19.219 -13.57 2.707 1 98.75 91 VAL B O 1
ATOM 3731 N N . GLN B 1 92 ? 18.422 -13.75 4.77 1 98.31 92 GLN B N 1
ATOM 3732 C CA . GLN B 1 92 ? 19.062 -15.039 4.996 1 98.31 92 GLN B CA 1
ATOM 3733 C C . GLN B 1 92 ? 18.5 -16.109 4.07 1 98.31 92 GLN B C 1
ATOM 3735 O O . GLN B 1 92 ? 19.25 -16.891 3.492 1 98.31 92 GLN B O 1
ATOM 3740 N N . VAL B 1 93 ? 17.219 -16.109 3.877 1 98.06 93 VAL B N 1
ATOM 3741 C CA . VAL B 1 93 ? 16.625 -17.188 3.107 1 98.06 93 VAL B CA 1
ATOM 3742 C C . VAL B 1 93 ? 16.734 -16.891 1.615 1 98.06 93 VAL B C 1
ATOM 3744 O O . VAL B 1 93 ? 16.656 -17.797 0.786 1 98.06 93 VAL B O 1
ATOM 3747 N N . SER B 1 94 ? 16.906 -15.625 1.218 1 98.38 94 SER B N 1
ATOM 3748 C CA . SER B 1 94 ? 17 -15.273 -0.193 1 98.38 94 SER B CA 1
ATOM 3749 C C . SER B 1 94 ? 18.453 -15.281 -0.668 1 98.38 94 SER B C 1
ATOM 3751 O O . SER B 1 94 ? 18.719 -15.469 -1.856 1 98.38 94 SER B O 1
ATOM 3753 N N . GLY B 1 95 ? 19.375 -15.016 0.279 1 98.12 95 GLY B N 1
ATOM 3754 C CA . GLY B 1 95 ? 20.766 -14.836 -0.082 1 98.12 95 GLY B CA 1
ATOM 3755 C C . GLY B 1 95 ? 21.078 -13.453 -0.619 1 98.12 95 GLY B C 1
ATOM 3756 O O . GLY B 1 95 ? 22.188 -13.18 -1.055 1 98.12 95 GLY B O 1
ATOM 3757 N N . LEU B 1 96 ? 20.125 -12.562 -0.636 1 98.69 96 LEU B N 1
ATOM 3758 C CA . LEU B 1 96 ? 20.344 -11.18 -1.047 1 98.69 96 LEU B CA 1
ATOM 3759 C C . LEU B 1 96 ? 20.859 -10.344 0.118 1 98.69 96 LEU B C 1
ATOM 3761 O O . LEU B 1 96 ? 21.297 -10.891 1.131 1 98.69 96 LEU B O 1
ATOM 3765 N N . LYS B 1 97 ? 20.828 -8.984 -0.037 1 98.88 97 LYS B N 1
ATOM 3766 C CA . LYS B 1 97 ? 21.656 -8.211 0.888 1 98.88 97 LYS B CA 1
ATOM 3767 C C . LYS B 1 97 ? 20.797 -7.316 1.773 1 98.88 97 LYS B C 1
ATOM 3769 O O . LYS B 1 97 ? 21.094 -7.137 2.957 1 98.88 97 LYS B O 1
ATOM 3774 N N . ARG B 1 98 ? 19.781 -6.664 1.193 1 98.81 98 ARG B N 1
ATOM 3775 C CA . ARG B 1 98 ? 18.953 -5.727 1.931 1 98.81 98 ARG B CA 1
ATOM 3776 C C . ARG B 1 98 ? 17.5 -5.824 1.488 1 98.81 98 ARG B C 1
ATOM 3778 O O . ARG B 1 98 ? 17.203 -6.324 0.399 1 98.81 98 ARG B O 1
ATOM 3785 N N . VAL B 1 99 ? 16.641 -5.355 2.359 1 98.88 99 VAL B N 1
ATOM 3786 C CA . VAL B 1 99 ? 15.219 -5.336 2.037 1 98.88 99 VAL B CA 1
ATOM 3787 C C . VAL B 1 99 ? 14.664 -3.926 2.229 1 98.88 99 VAL B C 1
ATOM 3789 O O . VAL B 1 99 ? 15.086 -3.203 3.135 1 98.88 99 VAL B O 1
ATOM 3792 N N . PHE B 1 100 ? 13.812 -3.449 1.359 1 98.88 100 PHE B N 1
ATOM 3793 C CA . PHE B 1 100 ? 12.906 -2.326 1.576 1 98.88 100 PHE B CA 1
ATOM 3794 C C . PHE B 1 100 ? 11.469 -2.812 1.711 1 98.88 100 PHE B C 1
ATOM 3796 O O . PHE B 1 100 ? 11.008 -3.627 0.912 1 98.88 100 PHE B O 1
ATOM 3803 N N . PHE B 1 101 ? 10.758 -2.273 2.732 1 98.88 101 PHE B N 1
ATOM 3804 C CA . PHE B 1 101 ? 9.383 -2.705 2.98 1 98.88 101 PHE B CA 1
ATOM 3805 C C . PHE B 1 101 ? 8.391 -1.692 2.428 1 98.88 101 PHE B C 1
ATOM 3807 O O . PHE B 1 101 ? 8.586 -0.483 2.566 1 98.88 101 PHE B O 1
ATOM 3814 N N . ALA B 1 102 ? 7.383 -2.209 1.77 1 98.62 102 ALA B N 1
ATOM 3815 C CA . ALA B 1 102 ? 6.266 -1.449 1.213 1 98.62 102 ALA B CA 1
ATOM 3816 C C . ALA B 1 102 ? 4.93 -2.021 1.675 1 98.62 102 ALA B C 1
ATOM 3818 O O . ALA B 1 102 ? 4.859 -2.699 2.701 1 98.62 102 ALA B O 1
ATOM 3819 N N . ASN B 1 103 ? 3.793 -1.704 0.919 1 98.56 103 ASN B N 1
ATOM 3820 C CA . ASN B 1 103 ? 2.477 -2.066 1.43 1 98.56 103 ASN B CA 1
ATOM 3821 C C . ASN B 1 103 ? 1.76 -3.039 0.496 1 98.56 103 ASN B C 1
ATOM 3823 O O . ASN B 1 103 ? 0.743 -3.627 0.867 1 98.56 103 ASN B O 1
ATOM 3827 N N . SER B 1 104 ? 2.275 -3.232 -0.694 1 98.75 104 SER B N 1
ATOM 3828 C CA . SER B 1 104 ? 1.646 -4.07 -1.708 1 98.75 104 SER B CA 1
ATOM 3829 C C . SER B 1 104 ? 2.658 -4.535 -2.748 1 98.75 104 SER B C 1
ATOM 3831 O O . SER B 1 104 ? 3.805 -4.082 -2.754 1 98.75 104 SER B O 1
ATOM 3833 N N . GLY B 1 105 ? 2.217 -5.473 -3.588 1 98.81 105 GLY B N 1
ATOM 3834 C CA . GLY B 1 105 ? 3.053 -5.879 -4.707 1 98.81 105 GLY B CA 1
ATOM 3835 C C . GLY B 1 105 ? 3.338 -4.746 -5.676 1 98.81 105 GLY B C 1
ATOM 3836 O O . GLY B 1 105 ? 4.453 -4.633 -6.195 1 98.81 105 GLY B O 1
ATOM 3837 N N . ALA B 1 106 ? 2.318 -3.91 -5.926 1 98.81 106 ALA B N 1
ATOM 3838 C CA . ALA B 1 106 ? 2.492 -2.76 -6.809 1 98.81 106 ALA B CA 1
ATOM 3839 C C . ALA B 1 106 ? 3.572 -1.82 -6.281 1 98.81 106 ALA B C 1
ATOM 3841 O O . ALA B 1 106 ? 4.438 -1.37 -7.035 1 98.81 106 ALA B O 1
ATOM 3842 N N . GLU B 1 107 ? 3.568 -1.553 -5.016 1 98.88 107 GLU B N 1
ATOM 3843 C CA . GLU B 1 107 ? 4.562 -0.654 -4.438 1 98.88 107 GLU B CA 1
ATOM 3844 C C . GLU B 1 107 ? 5.941 -1.306 -4.402 1 98.88 107 GLU B C 1
ATOM 3846 O O . GLU B 1 107 ? 6.961 -0.627 -4.562 1 98.88 107 GLU B O 1
ATOM 3851 N N . ALA B 1 108 ? 5.973 -2.605 -4.16 1 98.94 108 ALA B N 1
ATOM 3852 C CA . ALA B 1 108 ? 7.246 -3.318 -4.238 1 98.94 108 ALA B CA 1
ATOM 3853 C C . ALA B 1 108 ? 7.848 -3.215 -5.633 1 98.94 108 ALA B C 1
ATOM 3855 O O . ALA B 1 108 ? 9.039 -2.93 -5.781 1 98.94 108 ALA B O 1
ATOM 3856 N N . ASN B 1 109 ? 7.012 -3.41 -6.664 1 98.94 109 ASN B N 1
ATOM 3857 C CA . ASN B 1 109 ? 7.496 -3.332 -8.039 1 98.94 109 ASN B CA 1
ATOM 3858 C C . ASN B 1 109 ? 7.855 -1.9 -8.422 1 98.94 109 ASN B C 1
ATOM 3860 O O . ASN B 1 109 ? 8.781 -1.678 -9.203 1 98.94 109 ASN B O 1
ATOM 3864 N N . GLU B 1 110 ? 7.125 -0.9 -7.91 1 98.88 110 GLU B N 1
ATOM 3865 C CA . GLU B 1 110 ? 7.531 0.494 -8.055 1 98.88 110 GLU B CA 1
ATOM 3866 C C . GLU B 1 110 ? 8.953 0.71 -7.547 1 98.88 110 GLU B C 1
ATOM 3868 O O . GLU B 1 110 ? 9.758 1.388 -8.195 1 98.88 110 GLU B O 1
ATOM 3873 N N . GLY B 1 111 ? 9.211 0.16 -6.344 1 98.88 111 GLY B N 1
ATOM 3874 C CA . GLY B 1 111 ? 10.547 0.277 -5.781 1 98.88 111 GLY B CA 1
ATOM 3875 C C . GLY B 1 111 ? 11.609 -0.389 -6.633 1 98.88 111 GLY B C 1
ATOM 3876 O O . GLY B 1 111 ? 12.68 0.184 -6.863 1 98.88 111 GLY B O 1
ATOM 3877 N N . ALA B 1 112 ? 11.328 -1.599 -7.117 1 98.94 112 ALA B N 1
ATOM 3878 C CA . ALA B 1 112 ? 12.266 -2.336 -7.961 1 98.94 112 ALA B CA 1
ATOM 3879 C C . ALA B 1 112 ? 12.57 -1.565 -9.242 1 98.94 112 ALA B C 1
ATOM 3881 O O . ALA B 1 112 ? 13.727 -1.48 -9.664 1 98.94 112 ALA B O 1
ATOM 3882 N N . ILE B 1 113 ? 11.531 -1.017 -9.883 1 98.94 113 ILE B N 1
ATOM 3883 C CA . ILE B 1 113 ? 11.664 -0.228 -11.102 1 98.94 113 ILE B CA 1
ATOM 3884 C C . ILE B 1 113 ? 12.539 0.993 -10.836 1 98.94 113 ILE B C 1
ATOM 3886 O O . ILE B 1 113 ? 13.445 1.3 -11.617 1 98.94 113 ILE B O 1
ATOM 3890 N N . LYS B 1 114 ? 12.336 1.637 -9.758 1 98.81 114 LYS B N 1
ATOM 3891 C CA . LYS B 1 114 ? 13.102 2.83 -9.398 1 98.81 114 LYS B CA 1
ATOM 3892 C C . LYS B 1 114 ? 14.57 2.494 -9.156 1 98.81 114 LYS B C 1
ATOM 3894 O O . LYS B 1 114 ? 15.461 3.23 -9.586 1 98.81 114 LYS B O 1
ATOM 3899 N N . VAL B 1 115 ? 14.805 1.378 -8.453 1 98.88 115 VAL B N 1
ATOM 3900 C CA . VAL B 1 115 ? 16.172 0.949 -8.195 1 98.88 115 VAL B CA 1
ATOM 3901 C C . VAL B 1 115 ? 16.891 0.666 -9.523 1 98.88 115 VAL B C 1
ATOM 3903 O O . VAL B 1 115 ? 18.016 1.1 -9.734 1 98.88 115 VAL B O 1
ATOM 3906 N N . ALA B 1 116 ? 16.188 -0.028 -10.398 1 98.88 116 ALA B N 1
ATOM 3907 C CA . ALA B 1 116 ? 16.781 -0.394 -11.688 1 98.88 116 ALA B CA 1
ATOM 3908 C C . ALA B 1 116 ? 17.156 0.847 -12.492 1 98.88 116 ALA B C 1
ATOM 3910 O O . ALA B 1 116 ? 18.25 0.94 -13.031 1 98.88 116 ALA B O 1
ATOM 3911 N N . ARG B 1 117 ? 16.281 1.748 -12.57 1 98.69 117 ARG B N 1
ATOM 3912 C CA . ARG B 1 117 ? 16.5 2.951 -13.375 1 98.69 117 ARG B CA 1
ATOM 3913 C C . ARG B 1 117 ? 17.578 3.83 -12.75 1 98.69 117 ARG B C 1
ATOM 3915 O O . ARG B 1 117 ? 18.422 4.383 -13.461 1 98.69 117 ARG B O 1
ATOM 3922 N N . LYS B 1 118 ? 17.562 3.979 -11.422 1 98.62 118 LYS B N 1
ATOM 3923 C CA . LYS B 1 118 ? 18.578 4.785 -10.766 1 98.62 118 LYS B CA 1
ATOM 3924 C C . LYS B 1 118 ? 19.969 4.148 -10.914 1 98.62 118 LYS B C 1
ATOM 3926 O O . LYS B 1 118 ? 20.938 4.84 -11.195 1 98.62 118 LYS B O 1
ATOM 3931 N N . TYR B 1 119 ? 20.031 2.816 -10.688 1 98.62 119 TYR B N 1
ATOM 3932 C CA . TYR B 1 119 ? 21.297 2.098 -10.844 1 98.62 119 TYR B CA 1
ATOM 3933 C C . TYR B 1 119 ? 21.891 2.332 -12.219 1 98.62 119 TYR B C 1
ATOM 3935 O O . TYR B 1 119 ? 23.078 2.664 -12.344 1 98.62 119 TYR B O 1
ATOM 3943 N N . SER B 1 120 ? 21.062 2.152 -13.211 1 98.44 120 SER B N 1
ATOM 3944 C CA . SER B 1 120 ? 21.516 2.297 -14.586 1 98.44 120 SER B CA 1
ATOM 3945 C C . SER B 1 120 ? 21.906 3.74 -14.898 1 98.44 120 SER B C 1
ATOM 3947 O O . SER B 1 120 ? 22.922 3.99 -15.547 1 98.44 120 SER B O 1
ATOM 3949 N N . HIS B 1 121 ? 21.094 4.633 -14.445 1 97.31 121 HIS B N 1
ATOM 3950 C CA . HIS B 1 121 ? 21.375 6.051 -14.656 1 97.31 121 HIS B CA 1
ATOM 3951 C C . HIS B 1 121 ? 22.703 6.445 -14.039 1 97.31 121 HIS B C 1
ATOM 3953 O O . HIS B 1 121 ? 23.484 7.168 -14.656 1 97.31 121 HIS B O 1
ATOM 3959 N N . ASP B 1 122 ? 22.938 6.07 -12.828 1 97.19 122 ASP B N 1
ATOM 3960 C CA . ASP B 1 122 ? 24.156 6.43 -12.102 1 97.19 122 ASP B CA 1
ATOM 3961 C C . ASP B 1 122 ? 25.391 5.875 -12.797 1 97.19 122 ASP B C 1
ATOM 3963 O O . ASP B 1 122 ? 26.469 6.488 -12.758 1 97.19 122 ASP B O 1
ATOM 3967 N N . LYS B 1 123 ? 25.25 4.773 -13.43 1 96.62 123 LYS B N 1
ATOM 3968 C CA . LYS B 1 123 ? 26.391 4.078 -14 1 96.62 123 LYS B CA 1
ATOM 3969 C C . LYS B 1 123 ? 26.562 4.418 -15.477 1 96.62 123 LYS B C 1
ATOM 3971 O O . LYS B 1 123 ? 27.688 4.523 -15.977 1 96.62 123 LYS B O 1
ATOM 3976 N N . TYR B 1 124 ? 25.391 4.586 -16.266 1 96.5 124 TYR B N 1
ATOM 3977 C CA . TYR B 1 124 ? 25.484 4.633 -17.719 1 96.5 124 TYR B CA 1
ATOM 3978 C C . TYR B 1 124 ? 24.859 5.914 -18.266 1 96.5 124 TYR B C 1
ATOM 3980 O O . TYR B 1 124 ? 24.953 6.18 -19.469 1 96.5 124 TYR B O 1
ATOM 3988 N N . GLY B 1 125 ? 24.266 6.73 -17.422 1 93.69 125 GLY B N 1
ATOM 3989 C CA . GLY B 1 125 ? 23.625 7.945 -17.875 1 93.69 125 GLY B CA 1
ATOM 3990 C C . GLY B 1 125 ? 22.156 7.75 -18.219 1 93.69 125 GLY B C 1
ATOM 3991 O O . GLY B 1 125 ? 21.5 6.848 -17.688 1 93.69 125 GLY B O 1
ATOM 3992 N N . ASP B 1 126 ? 21.547 8.531 -19.016 1 88.81 126 ASP B N 1
ATOM 3993 C CA . ASP B 1 126 ? 20.094 8.641 -19.141 1 88.81 126 ASP B CA 1
ATOM 3994 C C . ASP B 1 126 ? 19.594 7.871 -20.375 1 88.81 126 ASP B C 1
ATOM 3996 O O . ASP B 1 126 ? 18.406 7.949 -20.719 1 88.81 126 ASP B O 1
ATOM 4000 N N . THR B 1 127 ? 20.406 7.113 -20.984 1 91 127 THR B N 1
ATOM 4001 C CA . THR B 1 127 ? 20 6.504 -22.234 1 91 127 THR B CA 1
ATOM 4002 C C . THR B 1 127 ? 19.578 5.051 -22.031 1 91 127 THR B C 1
ATOM 4004 O O . THR B 1 127 ? 19.109 4.398 -22.953 1 91 127 THR B O 1
ATOM 4007 N N . ARG B 1 128 ? 19.797 4.531 -20.891 1 96.69 128 ARG B N 1
ATOM 4008 C CA . ARG B 1 128 ? 19.516 3.131 -20.578 1 96.69 128 ARG B CA 1
ATOM 4009 C C . ARG B 1 128 ? 18.469 3.01 -19.484 1 96.69 128 ARG B C 1
ATOM 4011 O O . ARG B 1 128 ? 18.797 2.771 -18.312 1 96.69 128 ARG B O 1
ATOM 4018 N N . SER B 1 129 ? 17.188 3.174 -19.891 1 98 129 SER B N 1
ATOM 4019 C CA . SER B 1 129 ? 16.156 3.213 -18.859 1 98 129 SER B CA 1
ATOM 4020 C C . SER B 1 129 ? 15.016 2.25 -19.188 1 98 129 SER B C 1
ATOM 4022 O O . SER B 1 129 ? 14.086 2.09 -18.406 1 98 129 SER B O 1
ATOM 4024 N N . THR B 1 130 ? 15.062 1.562 -20.328 1 98.75 130 THR B N 1
ATOM 4025 C CA . THR B 1 130 ? 13.984 0.681 -20.75 1 98.75 130 THR B CA 1
ATOM 4026 C C . THR B 1 130 ? 13.938 -0.578 -19.891 1 98.75 130 THR B C 1
ATOM 4028 O O . THR B 1 130 ? 14.977 -1.178 -19.609 1 98.75 130 THR B O 1
ATOM 4031 N N . ILE B 1 131 ? 12.797 -0.955 -19.438 1 98.88 131 ILE B N 1
ATOM 4032 C CA . ILE B 1 131 ? 12.578 -2.188 -18.688 1 98.88 131 ILE B CA 1
ATOM 4033 C C . ILE B 1 131 ? 11.711 -3.143 -19.516 1 98.88 131 ILE B C 1
ATOM 4035 O O . ILE B 1 131 ? 10.617 -2.777 -19.953 1 98.88 131 ILE B O 1
ATOM 4039 N N . ILE B 1 132 ? 12.203 -4.324 -19.719 1 98.88 132 ILE B N 1
ATOM 4040 C CA . ILE B 1 132 ? 11.484 -5.359 -20.453 1 98.88 132 ILE B CA 1
ATOM 4041 C C . ILE B 1 132 ? 10.648 -6.191 -19.484 1 98.88 132 ILE B C 1
ATOM 4043 O O . ILE B 1 132 ? 11.109 -6.535 -18.391 1 98.88 132 ILE B O 1
ATOM 4047 N N . SER B 1 133 ? 9.414 -6.41 -19.766 1 98.81 133 SER B N 1
ATOM 4048 C CA . SER B 1 133 ? 8.57 -7.445 -19.172 1 98.81 133 SER B CA 1
ATOM 4049 C C . SER B 1 133 ? 8 -8.375 -20.234 1 98.81 133 SER B C 1
ATOM 4051 O O . SER B 1 133 ? 8.398 -8.312 -21.406 1 98.81 133 SER B O 1
ATOM 4053 N N . LEU B 1 134 ? 7.145 -9.312 -19.844 1 98.88 134 LEU B N 1
ATOM 4054 C CA . LEU B 1 134 ? 6.699 -10.312 -20.812 1 98.88 134 LEU B CA 1
ATOM 4055 C C . LEU B 1 134 ? 5.215 -10.156 -21.109 1 98.88 134 LEU B C 1
ATOM 4057 O O . LEU B 1 134 ? 4.445 -9.719 -20.25 1 98.88 134 LEU B O 1
ATOM 4061 N N . VAL B 1 135 ? 4.836 -10.539 -22.312 1 98.38 135 VAL B N 1
ATOM 4062 C CA . VAL B 1 135 ? 3.422 -10.609 -22.672 1 98.38 135 VAL B CA 1
ATOM 4063 C C . VAL B 1 135 ? 2.688 -11.523 -21.703 1 98.38 135 VAL B C 1
ATOM 4065 O O . VAL B 1 135 ? 3.199 -12.586 -21.328 1 98.38 135 VAL B O 1
ATOM 4068 N N . ASN B 1 136 ? 1.545 -11.078 -21.156 1 97.56 136 ASN B N 1
ATOM 4069 C CA . ASN B 1 136 ? 0.658 -11.773 -20.234 1 97.56 136 ASN B CA 1
ATOM 4070 C C . ASN B 1 136 ? 1.127 -11.633 -18.797 1 97.56 136 ASN B C 1
ATOM 4072 O O . ASN B 1 136 ? 0.544 -12.227 -17.891 1 97.56 136 ASN B O 1
ATOM 4076 N N . SER B 1 137 ? 2.125 -10.844 -18.594 1 98.5 137 SER B N 1
ATOM 4077 C CA . SER B 1 137 ? 2.592 -10.602 -17.234 1 98.5 137 SER B CA 1
ATOM 4078 C C . SER B 1 137 ? 1.655 -9.664 -16.484 1 98.5 137 SER B C 1
ATOM 4080 O O . SER B 1 137 ? 0.797 -9.023 -17.094 1 98.5 137 SER B O 1
ATOM 4082 N N . PHE B 1 138 ? 1.749 -9.609 -15.211 1 98.5 138 PHE B N 1
ATOM 4083 C CA . PHE B 1 138 ? 1.056 -8.688 -14.312 1 98.5 138 PHE B CA 1
ATOM 4084 C C . PHE B 1 138 ? 1.992 -8.188 -13.219 1 98.5 138 PHE B C 1
ATOM 4086 O O . PHE B 1 138 ? 2.541 -8.984 -12.453 1 98.5 138 PHE B O 1
ATOM 4093 N N . HIS B 1 139 ? 2.104 -6.855 -13.078 1 98.81 139 HIS B N 1
ATOM 4094 C CA . HIS B 1 139 ? 3.094 -6.332 -12.148 1 98.81 139 HIS B CA 1
ATOM 4095 C C . HIS B 1 139 ? 2.496 -5.238 -11.266 1 98.81 139 HIS B C 1
ATOM 4097 O O . HIS B 1 139 ? 3.215 -4.59 -10.508 1 98.81 139 HIS B O 1
ATOM 4103 N N . GLY B 1 140 ? 1.214 -5 -11.352 1 98.19 140 GLY B N 1
ATOM 4104 C CA . GLY B 1 140 ? 0.578 -4.062 -10.445 1 98.19 140 GLY B CA 1
ATOM 4105 C C . GLY B 1 140 ? -0.384 -3.117 -11.141 1 98.19 140 GLY B C 1
ATOM 4106 O O . GLY B 1 140 ? -0.552 -3.178 -12.359 1 98.19 140 GLY B O 1
ATOM 4107 N N . ARG B 1 141 ? -0.99 -2.189 -10.352 1 97.88 141 ARG B N 1
ATOM 4108 C CA . ARG B 1 141 ? -2.078 -1.366 -10.867 1 97.88 141 ARG B CA 1
ATOM 4109 C C . ARG B 1 141 ? -1.738 0.117 -10.766 1 97.88 141 ARG B C 1
ATOM 4111 O O . ARG B 1 141 ? -2.568 0.972 -11.078 1 97.88 141 ARG B O 1
ATOM 4118 N N . THR B 1 142 ? -0.541 0.54 -10.281 1 98.56 142 THR B N 1
ATOM 4119 C CA . THR B 1 142 ? -0.124 1.926 -10.469 1 98.56 142 THR B CA 1
ATOM 4120 C C . THR B 1 142 ? 0.154 2.219 -11.938 1 98.56 142 THR B C 1
ATOM 4122 O O . THR B 1 142 ? 0.33 1.299 -12.734 1 98.56 142 THR B O 1
ATOM 4125 N N . ILE B 1 143 ? 0.255 3.443 -12.273 1 98.69 143 ILE B N 1
ATOM 4126 C CA . ILE B 1 143 ? 0.428 3.803 -13.672 1 98.69 143 ILE B CA 1
ATOM 4127 C C . ILE B 1 143 ? 1.726 3.199 -14.203 1 98.69 143 ILE B C 1
ATOM 4129 O O . ILE B 1 143 ? 1.754 2.645 -15.305 1 98.69 143 ILE B O 1
ATOM 4133 N N . SER B 1 144 ? 2.799 3.238 -13.438 1 98.75 144 SER B N 1
ATOM 4134 C CA . SER B 1 144 ? 4.086 2.719 -13.891 1 98.75 144 SER B CA 1
ATOM 4135 C C . SER B 1 144 ? 4.086 1.193 -13.922 1 98.75 144 SER B C 1
ATOM 4137 O O . SER B 1 144 ? 4.578 0.587 -14.875 1 98.75 144 SER B O 1
ATOM 4139 N N . THR B 1 145 ? 3.535 0.57 -12.859 1 98.81 145 THR B N 1
ATOM 4140 C CA . THR B 1 145 ? 3.514 -0.889 -12.844 1 98.81 145 THR B CA 1
ATOM 4141 C C . THR B 1 145 ? 2.512 -1.424 -13.867 1 98.81 145 THR B C 1
ATOM 4143 O O . THR B 1 145 ? 2.701 -2.508 -14.422 1 98.81 145 THR B O 1
ATOM 4146 N N . LEU B 1 146 ? 1.494 -0.655 -14.125 1 98.44 1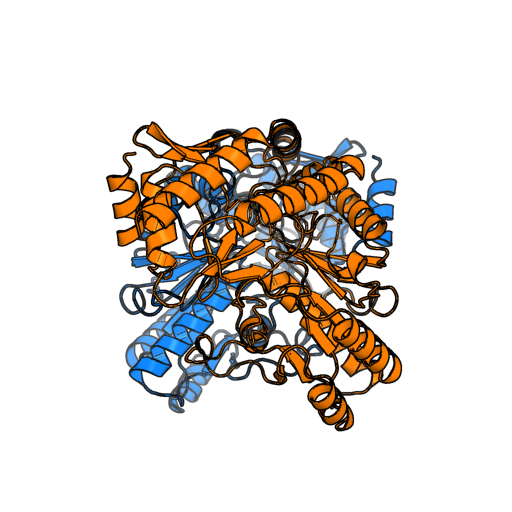46 LEU B N 1
ATOM 4147 C CA . LEU B 1 146 ? 0.561 -1.016 -15.188 1 98.44 146 LEU B CA 1
ATOM 4148 C C . LEU B 1 146 ? 1.249 -0.992 -16.547 1 98.44 146 LEU B C 1
ATOM 4150 O O . LEU B 1 146 ? 0.993 -1.853 -17.391 1 98.44 146 LEU B O 1
ATOM 4154 N N . ALA B 1 147 ? 2.104 0.027 -16.734 1 98.62 147 ALA B N 1
ATOM 4155 C CA . ALA B 1 147 ? 2.895 0.095 -17.953 1 98.62 147 ALA B CA 1
ATOM 4156 C C . ALA B 1 147 ? 3.789 -1.132 -18.109 1 98.62 147 ALA B C 1
ATOM 4158 O O . ALA B 1 147 ? 4.02 -1.611 -19.219 1 98.62 147 ALA B O 1
ATOM 4159 N N . ALA B 1 148 ? 4.262 -1.649 -17.031 1 98.81 148 ALA B N 1
ATOM 4160 C CA . ALA B 1 148 ? 5.121 -2.832 -17.016 1 98.81 148 ALA B CA 1
ATOM 4161 C C . ALA B 1 148 ? 4.309 -4.098 -17.281 1 98.81 148 ALA B C 1
ATOM 4163 O O . ALA B 1 148 ? 4.844 -5.094 -17.781 1 98.81 148 ALA B O 1
ATOM 4164 N N . THR B 1 149 ? 3.018 -4.105 -16.922 1 98.69 149 THR B N 1
ATOM 4165 C CA . THR B 1 149 ? 2.135 -5.254 -17.094 1 98.69 149 THR B CA 1
ATOM 4166 C C . THR B 1 149 ? 1.889 -5.543 -18.562 1 98.69 149 THR B C 1
ATOM 4168 O O . THR B 1 149 ? 1.432 -4.668 -19.297 1 98.69 149 THR B O 1
ATOM 4171 N N . GLY B 1 150 ? 2.184 -6.793 -19.031 1 98.31 150 GLY B N 1
ATOM 4172 C CA . GLY B 1 150 ? 2.135 -7.137 -20.438 1 98.31 150 GLY B CA 1
ATOM 4173 C C . GLY B 1 150 ? 0.771 -7.621 -20.891 1 98.31 150 GLY B C 1
ATOM 4174 O O . GLY B 1 150 ? 0.659 -8.672 -21.531 1 98.31 150 GLY B O 1
ATOM 4175 N N . GLN B 1 151 ? -0.286 -6.926 -20.547 1 97.19 151 GLN B N 1
ATOM 4176 C CA . GLN B 1 151 ? -1.657 -7.215 -20.953 1 97.19 151 GLN B CA 1
ATOM 4177 C C . GLN B 1 151 ? -2.326 -5.984 -21.562 1 97.19 151 GLN B C 1
ATOM 4179 O O . GLN B 1 151 ? -2.65 -5.035 -20.844 1 97.19 151 GLN B O 1
ATOM 4184 N N . LYS B 1 152 ? -2.717 -5.969 -22.766 1 94.81 152 LYS B N 1
ATOM 4185 C CA . LYS B 1 152 ? -3.199 -4.828 -23.531 1 94.81 152 LYS B CA 1
ATOM 4186 C C . LYS B 1 152 ? -4.496 -4.277 -22.953 1 94.81 152 LYS B C 1
ATOM 4188 O O . LYS B 1 152 ? -4.77 -3.078 -23.047 1 94.81 152 LYS B O 1
ATOM 4193 N N . LEU B 1 153 ? -5.223 -5.129 -22.312 1 93.56 153 LEU B N 1
ATOM 4194 C CA . LEU B 1 153 ? -6.523 -4.73 -21.781 1 93.56 153 LEU B CA 1
ATOM 4195 C C . LEU B 1 153 ? -6.379 -3.643 -20.719 1 93.56 153 LEU B C 1
ATOM 4197 O O . LEU B 1 153 ? -7.293 -2.842 -20.516 1 93.56 153 LEU B O 1
ATOM 4201 N N . PHE B 1 154 ? -5.227 -3.484 -20.094 1 94.69 154 PHE B N 1
ATOM 4202 C CA . PHE B 1 154 ? -5.023 -2.523 -19.016 1 94.69 154 PHE B CA 1
ATOM 4203 C C . PHE B 1 154 ? -4.504 -1.198 -19.562 1 94.69 154 PHE B C 1
ATOM 4205 O O . PHE B 1 154 ? -4.32 -0.24 -18.812 1 94.69 154 PHE B O 1
ATOM 4212 N N . HIS B 1 155 ? -4.297 -1.104 -20.859 1 95.69 155 HIS B N 1
ATOM 4213 C CA . HIS B 1 155 ? -3.67 0.077 -21.453 1 95.69 155 HIS B CA 1
ATOM 4214 C C . HIS B 1 155 ? -4.672 0.892 -22.25 1 95.69 155 HIS B C 1
ATOM 4216 O O . HIS B 1 155 ? -4.309 1.534 -23.234 1 95.69 155 HIS B O 1
ATOM 4222 N N . GLN B 1 156 ? -5.895 0.8 -21.875 1 92.5 156 GLN B N 1
ATOM 4223 C CA . GLN B 1 156 ? -6.938 1.457 -22.641 1 92.5 156 GLN B CA 1
ATOM 4224 C C . GLN B 1 156 ? -7.227 2.855 -22.109 1 92.5 156 GLN B C 1
ATOM 4226 O O . GLN B 1 156 ? -7.75 3.707 -22.828 1 92.5 156 GLN B O 1
ATOM 4231 N N . HIS B 1 157 ? -6.914 2.969 -20.797 1 91.81 157 HIS B N 1
ATOM 4232 C CA . HIS B 1 157 ? -7.234 4.219 -20.125 1 91.81 157 HIS B CA 1
ATOM 4233 C C . HIS B 1 157 ? -6.027 4.754 -19.359 1 91.81 157 HIS B C 1
ATOM 4235 O O . HIS B 1 157 ? -4.965 4.129 -19.344 1 91.81 157 HIS B O 1
ATOM 4241 N N . PHE B 1 158 ? -6.109 6.043 -18.828 1 96.31 158 PHE B N 1
ATOM 4242 C CA . PHE B 1 158 ? -5.238 6.617 -17.812 1 96.31 158 PHE B CA 1
ATOM 4243 C C . PHE B 1 158 ? -4 7.242 -18.438 1 96.31 158 PHE B C 1
ATOM 4245 O O . PHE B 1 158 ? -3.016 7.512 -17.75 1 96.31 158 PHE B O 1
ATOM 4252 N N . PHE B 1 159 ? -3.971 7.414 -19.734 1 96.31 159 PHE B N 1
ATOM 4253 C CA . PHE B 1 159 ? -2.838 8.023 -20.422 1 96.31 159 PHE B CA 1
ATOM 4254 C C . PHE B 1 159 ? -2.561 9.422 -19.875 1 96.31 159 PHE B C 1
ATOM 4256 O O . PHE B 1 159 ? -3.479 10.109 -19.422 1 96.31 159 PHE B O 1
ATOM 4263 N N . PRO B 1 160 ? -1.291 9.844 -20.016 1 97.12 160 PRO B N 1
ATOM 4264 C CA . PRO B 1 160 ? -0.124 9.133 -20.547 1 97.12 160 PRO B CA 1
ATOM 4265 C C . PRO B 1 160 ? 0.475 8.156 -19.531 1 97.12 160 PRO B C 1
ATOM 4267 O O . PRO B 1 160 ? 0.532 8.461 -18.344 1 97.12 160 PRO B O 1
ATOM 4270 N N . PHE B 1 161 ? 0.91 7.031 -20 1 97.69 161 PHE B N 1
ATOM 4271 C CA . PHE B 1 161 ? 1.618 6.066 -19.172 1 97.69 161 PHE B CA 1
ATOM 4272 C C . PHE B 1 161 ? 3.082 6.457 -19.016 1 97.69 161 PHE B C 1
ATOM 4274 O O . PHE B 1 161 ? 3.613 7.23 -19.812 1 97.69 161 PHE B O 1
ATOM 4281 N N . THR B 1 162 ? 3.684 5.984 -17.953 1 98.25 162 THR B N 1
ATOM 4282 C CA . THR B 1 162 ? 5.129 6.125 -17.812 1 98.25 162 THR B CA 1
ATOM 4283 C C . THR B 1 162 ? 5.855 5.473 -18.984 1 98.25 162 THR B C 1
ATOM 4285 O O . THR B 1 162 ? 5.574 4.324 -19.328 1 98.25 162 THR B O 1
ATOM 4288 N N . ALA B 1 163 ? 6.785 6.105 -19.609 1 97.75 163 ALA B N 1
ATOM 4289 C CA . ALA B 1 163 ? 7.527 5.594 -20.75 1 97.75 163 ALA B CA 1
ATOM 4290 C C . ALA B 1 163 ? 8.609 4.613 -20.312 1 97.75 163 ALA B C 1
ATOM 4292 O O . ALA B 1 163 ? 8.93 4.523 -19.125 1 97.75 163 ALA B O 1
ATOM 4293 N N . GLY B 1 164 ? 9.117 3.836 -21.25 1 98.12 164 GLY B N 1
ATOM 4294 C CA . GLY B 1 164 ? 10.297 3.025 -20.984 1 98.12 164 GLY B CA 1
ATOM 4295 C C . GLY B 1 164 ? 9.969 1.587 -20.641 1 98.12 164 GLY B C 1
ATOM 4296 O O . GLY B 1 164 ? 10.734 0.926 -19.922 1 98.12 164 GLY B O 1
ATOM 4297 N N . PHE B 1 165 ? 8.852 1.113 -21.062 1 98.62 165 PHE B N 1
ATOM 4298 C CA . PHE B 1 165 ? 8.5 -0.288 -20.875 1 98.62 165 PHE B CA 1
ATOM 4299 C C . PHE B 1 165 ? 8.211 -0.961 -22.203 1 98.62 165 PHE B C 1
ATOM 4301 O O . PHE B 1 165 ? 7.625 -0.348 -23.094 1 98.62 165 PHE B O 1
ATOM 4308 N N . GLU B 1 166 ? 8.648 -2.143 -22.328 1 98.69 166 GLU B N 1
ATOM 4309 C CA . GLU B 1 166 ? 8.391 -2.965 -23.516 1 98.69 166 GLU B CA 1
ATOM 4310 C C . GLU B 1 166 ? 8.07 -4.406 -23.125 1 98.69 166 GLU B C 1
ATOM 4312 O O . GLU B 1 166 ? 8.555 -4.895 -22.094 1 98.69 166 GLU B O 1
ATOM 4317 N N . HIS B 1 167 ? 7.238 -5.082 -23.922 1 98.69 167 HIS B N 1
ATOM 4318 C CA . HIS B 1 167 ? 6.805 -6.441 -23.625 1 98.69 167 HIS B CA 1
ATOM 4319 C C . HIS B 1 167 ? 7.27 -7.414 -24.703 1 98.69 167 HIS B C 1
ATOM 4321 O O . HIS B 1 167 ? 6.953 -7.238 -25.875 1 98.69 167 HIS B O 1
ATOM 4327 N N . LEU B 1 168 ? 7.996 -8.398 -24.297 1 98.75 168 LEU B N 1
ATOM 4328 C CA . LEU B 1 168 ? 8.422 -9.453 -25.203 1 98.75 168 LEU B CA 1
ATOM 4329 C C . LEU B 1 168 ? 7.625 -10.727 -24.969 1 98.75 168 LEU B C 1
ATOM 4331 O O . LEU B 1 168 ? 7.043 -10.914 -23.906 1 98.75 168 LEU B O 1
ATOM 4335 N N . ILE B 1 169 ? 7.613 -11.617 -25.969 1 98.19 169 ILE B N 1
ATOM 4336 C CA . ILE B 1 169 ? 6.918 -12.898 -25.859 1 98.19 169 ILE B CA 1
ATOM 4337 C C . ILE B 1 169 ? 7.684 -13.82 -24.922 1 98.19 169 ILE B C 1
ATOM 4339 O O . ILE B 1 169 ? 8.906 -13.938 -25.016 1 98.19 169 ILE B O 1
ATOM 4343 N N . ALA B 1 170 ? 6.973 -14.438 -24.031 1 97.75 170 ALA B N 1
ATOM 4344 C CA . ALA B 1 170 ? 7.57 -15.375 -23.078 1 97.75 170 ALA B CA 1
ATOM 4345 C C . ALA B 1 170 ? 8.297 -16.5 -23.812 1 97.75 170 ALA B C 1
ATOM 4347 O O . ALA B 1 170 ? 7.816 -17 -24.828 1 97.75 170 ALA B O 1
ATOM 4348 N N . ASN B 1 171 ? 9.523 -16.844 -23.359 1 98.12 171 ASN B N 1
ATOM 4349 C CA . ASN B 1 171 ? 10.328 -17.953 -23.828 1 98.12 171 ASN B CA 1
ATOM 4350 C C . ASN B 1 171 ? 10.867 -17.719 -25.234 1 98.12 171 ASN B C 1
ATOM 4352 O O . ASN B 1 171 ? 11.328 -18.641 -25.891 1 98.12 171 ASN B O 1
ATOM 4356 N N . ASP B 1 172 ? 10.781 -16.516 -25.734 1 98.38 172 ASP B N 1
ATOM 4357 C CA . ASP B 1 172 ? 11.406 -16.141 -27 1 98.38 172 ASP B CA 1
ATOM 4358 C C . ASP B 1 172 ? 12.773 -15.508 -26.766 1 98.38 172 ASP B C 1
ATOM 4360 O O . ASP B 1 172 ? 12.922 -14.281 -26.812 1 98.38 172 ASP B O 1
ATOM 4364 N N . LEU B 1 173 ? 13.742 -16.406 -26.688 1 98.31 173 LEU B N 1
ATOM 4365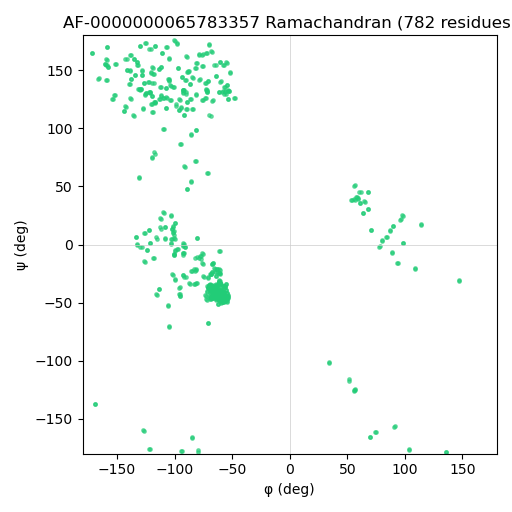 C CA . LEU B 1 173 ? 15.094 -15.969 -26.375 1 98.31 173 LEU B CA 1
ATOM 4366 C C . LEU B 1 173 ? 15.656 -15.102 -27.5 1 98.31 173 LEU B C 1
ATOM 4368 O O . LEU B 1 173 ? 16.406 -14.164 -27.25 1 98.31 173 LEU B O 1
ATOM 4372 N N . ASN B 1 174 ? 15.328 -15.383 -28.719 1 98.31 174 ASN B N 1
ATOM 4373 C CA . ASN B 1 174 ? 15.828 -14.617 -29.859 1 98.31 174 ASN B CA 1
ATOM 4374 C C . ASN B 1 174 ? 15.336 -13.172 -29.812 1 98.31 174 ASN B C 1
ATOM 4376 O O . ASN B 1 174 ? 16.094 -12.25 -30.125 1 98.31 174 ASN B O 1
ATOM 4380 N N . ALA B 1 175 ? 14.141 -13.016 -29.438 1 98.38 175 ALA B N 1
ATOM 4381 C CA . ALA B 1 175 ? 13.602 -11.664 -29.312 1 98.38 175 ALA B CA 1
ATOM 4382 C C . ALA B 1 175 ? 14.375 -10.859 -28.266 1 98.38 175 ALA B C 1
ATOM 4384 O O . ALA B 1 175 ? 14.648 -9.68 -28.469 1 98.38 175 ALA B O 1
ATOM 4385 N N . PHE B 1 176 ? 14.703 -11.531 -27.234 1 98.25 176 PHE B N 1
ATOM 4386 C CA . PHE B 1 176 ? 15.453 -10.859 -26.188 1 98.25 176 PHE B CA 1
ATOM 4387 C C . PHE B 1 176 ? 16.859 -10.508 -26.656 1 98.25 176 PHE B C 1
ATOM 4389 O O . PHE B 1 176 ? 17.328 -9.391 -26.453 1 98.25 176 PHE B O 1
ATOM 4396 N N . LYS B 1 177 ? 17.5 -11.398 -27.266 1 97.94 177 LYS B N 1
ATOM 4397 C CA . LYS B 1 177 ? 18.844 -11.18 -27.797 1 97.94 177 LYS B CA 1
ATOM 4398 C C . LYS B 1 177 ? 18.859 -10 -28.766 1 97.94 177 LYS B C 1
ATOM 4400 O O . LYS B 1 177 ? 19.766 -9.164 -28.719 1 97.94 177 LYS B O 1
ATOM 4405 N N . THR B 1 178 ? 17.906 -9.969 -29.578 1 98.12 178 THR B N 1
ATOM 4406 C CA . THR B 1 178 ? 17.812 -8.891 -30.562 1 98.12 178 THR B CA 1
ATOM 4407 C C . THR B 1 178 ? 17.609 -7.551 -29.875 1 98.12 178 THR B C 1
ATOM 4409 O O . THR B 1 178 ? 18.234 -6.555 -30.234 1 98.12 178 THR B O 1
ATOM 4412 N N . ARG B 1 179 ? 16.797 -7.578 -28.922 1 97.94 179 ARG B N 1
ATOM 4413 C CA . ARG B 1 179 ? 16.422 -6.32 -28.297 1 97.94 179 ARG B CA 1
ATOM 4414 C C . ARG B 1 179 ? 17.562 -5.754 -27.469 1 97.94 179 ARG B C 1
ATOM 4416 O O . ARG B 1 179 ? 17.75 -4.535 -27.391 1 97.94 179 ARG B O 1
ATOM 4423 N N . ILE B 1 180 ? 18.281 -6.578 -26.766 1 96.5 180 ILE B N 1
ATOM 4424 C CA . ILE B 1 180 ? 19.328 -6.09 -25.875 1 96.5 180 ILE B CA 1
ATOM 4425 C C . ILE B 1 180 ? 20.453 -5.473 -26.688 1 96.5 180 ILE B C 1
ATOM 4427 O O . ILE B 1 180 ? 21.266 -4.703 -26.156 1 96.5 180 ILE B O 1
ATOM 4431 N N . ALA B 1 181 ? 20.516 -5.746 -27.953 1 95.31 181 ALA B N 1
ATOM 4432 C CA . ALA B 1 181 ? 21.562 -5.219 -28.844 1 95.31 181 ALA B CA 1
ATOM 4433 C C . ALA B 1 181 ? 21.438 -3.703 -28.984 1 95.31 181 ALA B C 1
ATOM 4435 O O . ALA B 1 181 ? 22.406 -3.023 -29.312 1 95.31 181 ALA B O 1
ATOM 4436 N N . GLN B 1 182 ? 20.312 -3.158 -28.703 1 95.81 182 GLN B N 1
ATOM 4437 C CA . GLN B 1 182 ? 20.078 -1.723 -28.797 1 95.81 182 GLN B CA 1
ATOM 4438 C C . GLN B 1 182 ? 20.703 -0.977 -27.641 1 95.81 182 GLN B C 1
ATOM 4440 O O . GLN B 1 182 ? 20.844 0.247 -27.672 1 95.81 182 GLN B O 1
ATOM 4445 N N . ASN B 1 183 ? 21.078 -1.602 -26.562 1 96.69 183 ASN B N 1
ATOM 4446 C CA . ASN B 1 183 ? 21.875 -1.112 -25.453 1 96.69 183 ASN B CA 1
ATOM 4447 C C . ASN B 1 183 ? 21.156 -0.002 -24.688 1 96.69 183 ASN B C 1
ATOM 4449 O O . ASN B 1 183 ? 21.766 1.012 -24.344 1 96.69 183 ASN B O 1
ATOM 4453 N N . ASP B 1 184 ? 19.828 -0.114 -24.547 1 98.06 184 ASP B N 1
ATOM 4454 C CA . ASP B 1 184 ? 19.062 0.903 -23.812 1 98.06 184 ASP B CA 1
ATOM 4455 C C . ASP B 1 184 ? 18.219 0.274 -22.703 1 98.06 184 ASP B C 1
ATOM 4457 O O . ASP B 1 184 ? 17.375 0.939 -22.125 1 98.06 184 ASP B O 1
ATOM 4461 N N . ILE B 1 185 ? 18.484 -1.016 -22.469 1 98.56 185 ILE B N 1
ATOM 4462 C CA . ILE B 1 185 ? 17.719 -1.748 -21.453 1 98.56 185 ILE B CA 1
ATOM 4463 C C . ILE B 1 185 ? 18.453 -1.69 -20.125 1 98.56 185 ILE B C 1
ATOM 4465 O O . ILE B 1 185 ? 19.641 -1.968 -20.047 1 98.56 185 ILE B O 1
ATOM 4469 N N . CYS B 1 186 ? 17.688 -1.325 -19.062 1 98.62 186 CYS B N 1
ATOM 4470 C CA . CYS B 1 186 ? 18.297 -1.285 -17.75 1 98.62 186 CYS B CA 1
ATOM 4471 C C . CYS B 1 186 ? 17.938 -2.52 -16.922 1 98.62 186 CYS B C 1
ATOM 4473 O O . CYS B 1 186 ? 18.672 -2.918 -16.031 1 98.62 186 CYS B O 1
ATOM 4475 N N . ALA B 1 187 ? 16.766 -3.119 -17.25 1 98.94 187 ALA B N 1
ATOM 4476 C CA . ALA B 1 187 ? 16.328 -4.273 -16.469 1 98.94 187 ALA B CA 1
ATOM 4477 C C . ALA B 1 187 ? 15.32 -5.117 -17.234 1 98.94 187 ALA B C 1
ATOM 4479 O O . ALA B 1 187 ? 14.75 -4.66 -18.219 1 98.94 187 ALA B O 1
ATOM 4480 N N . ILE B 1 188 ? 15.18 -6.324 -16.859 1 98.94 188 ILE B N 1
ATOM 4481 C CA . ILE B 1 188 ? 14.055 -7.188 -17.203 1 98.94 188 ILE B CA 1
ATOM 4482 C C . ILE B 1 188 ? 13.359 -7.68 -15.945 1 98.94 188 ILE B C 1
ATOM 4484 O O . ILE B 1 188 ? 14.016 -8.008 -14.953 1 98.94 188 ILE B O 1
ATOM 4488 N N . ILE B 1 189 ? 12.039 -7.594 -15.852 1 98.94 189 ILE B N 1
ATOM 4489 C CA . ILE B 1 189 ? 11.242 -8.07 -14.734 1 98.94 189 ILE B CA 1
ATOM 4490 C C . ILE B 1 189 ? 10.391 -9.266 -15.172 1 98.94 189 ILE B C 1
ATOM 4492 O O . ILE B 1 189 ? 9.664 -9.188 -16.156 1 98.94 189 ILE B O 1
ATOM 4496 N N . LEU B 1 190 ? 10.508 -10.359 -14.367 1 98.44 190 LEU B N 1
ATOM 4497 C CA . LEU B 1 190 ? 9.883 -11.617 -14.766 1 98.44 190 LEU B CA 1
ATOM 4498 C C . LEU B 1 190 ? 9.133 -12.25 -13.594 1 98.44 190 LEU B C 1
ATOM 4500 O O . LEU B 1 190 ? 9.547 -12.102 -12.438 1 98.44 190 LEU B O 1
ATOM 4504 N N . GLU B 1 191 ? 8.039 -12.906 -13.93 1 98.44 191 GLU B N 1
ATOM 4505 C CA . GLU B 1 191 ? 7.449 -13.938 -13.086 1 98.44 191 GLU B CA 1
ATOM 4506 C C . GLU B 1 191 ? 7.898 -15.328 -13.531 1 98.44 191 GLU B C 1
ATOM 4508 O O . GLU B 1 191 ? 7.656 -15.734 -14.672 1 98.44 191 GLU B O 1
ATOM 4513 N N . VAL B 1 192 ? 8.453 -16.062 -12.594 1 98.06 192 VAL B N 1
ATOM 4514 C CA . VAL B 1 192 ? 8.867 -17.422 -12.945 1 98.06 192 VAL B CA 1
ATOM 4515 C C . VAL B 1 192 ? 7.648 -18.219 -13.391 1 98.06 192 VAL B C 1
ATOM 4517 O O . VAL B 1 192 ? 7.73 -19.016 -14.328 1 98.06 192 VAL B O 1
ATOM 4520 N N . VAL B 1 193 ? 6.562 -18.062 -12.711 1 98.5 193 VAL B N 1
ATOM 4521 C CA . VAL B 1 193 ? 5.238 -18.531 -13.109 1 98.5 193 VAL B CA 1
ATOM 4522 C C . VAL B 1 193 ? 4.293 -17.328 -13.242 1 98.5 193 VAL B C 1
ATOM 4524 O O . VAL B 1 193 ? 4.031 -16.625 -12.266 1 98.5 193 VAL B O 1
ATOM 4527 N N . GLN B 1 194 ? 3.863 -17.094 -14.453 1 98.25 194 GLN B N 1
ATOM 4528 C CA . GLN B 1 194 ? 2.896 -16.016 -14.633 1 98.25 194 GLN B CA 1
ATOM 4529 C C . GLN B 1 194 ? 1.543 -16.391 -14.031 1 98.25 194 GLN B C 1
ATOM 4531 O O . GLN B 1 194 ? 0.837 -17.25 -14.562 1 98.25 194 GLN B O 1
ATOM 4536 N N . GLY B 1 195 ? 1.117 -15.734 -12.945 1 96.69 195 GLY B N 1
ATOM 4537 C CA . GLY B 1 195 ? -0.121 -16.047 -12.258 1 96.69 195 GLY B CA 1
ATOM 4538 C C . GLY B 1 195 ? -1.36 -15.648 -13.031 1 96.69 195 GLY B C 1
ATOM 4539 O O . GLY B 1 195 ? -2.035 -16.5 -13.617 1 96.69 195 GLY B O 1
ATOM 4540 N N . GLU B 1 196 ? -1.544 -14.336 -13.172 1 92.88 196 GLU B N 1
ATOM 4541 C CA . GLU B 1 196 ? -2.691 -13.781 -13.891 1 92.88 196 GLU B CA 1
ATOM 4542 C C . GLU B 1 196 ? -2.668 -14.18 -15.359 1 92.88 196 GLU B C 1
ATOM 4544 O O . GLU B 1 196 ? -3.715 -14.266 -16 1 92.88 196 GLU B O 1
ATOM 4549 N N . GLY B 1 197 ? -1.457 -14.477 -15.797 1 94.75 197 GLY B N 1
ATOM 4550 C CA . GLY B 1 197 ? -1.27 -14.805 -17.203 1 94.75 197 GLY B CA 1
ATOM 4551 C C . GLY B 1 197 ? -1.646 -16.234 -17.531 1 94.75 197 GLY B C 1
ATOM 4552 O O . GLY B 1 197 ? -1.386 -16.703 -18.641 1 94.75 197 GLY B O 1
ATOM 4553 N N . GLY B 1 198 ? -2.203 -16.984 -16.578 1 95.75 198 GLY B N 1
ATOM 4554 C CA . GLY B 1 198 ? -2.672 -18.328 -16.891 1 95.75 198 GLY B CA 1
ATOM 4555 C C . GLY B 1 198 ? -1.878 -19.422 -16.188 1 95.75 198 GLY B C 1
ATOM 4556 O O . GLY B 1 198 ? -1.869 -20.562 -16.625 1 95.75 198 GLY B O 1
ATOM 4557 N N . VAL B 1 199 ? -1.169 -19 -15.188 1 97.88 199 VAL B N 1
ATOM 4558 C CA . VAL B 1 199 ? -0.371 -19.938 -14.406 1 97.88 199 VAL B CA 1
ATOM 4559 C C . VAL B 1 199 ? 0.593 -20.688 -15.32 1 97.88 199 VAL B C 1
ATOM 4561 O O . VAL B 1 199 ? 0.641 -21.906 -15.312 1 97.88 199 VAL B O 1
ATOM 4564 N N . CYS B 1 200 ? 1.324 -19.969 -16.109 1 96.19 200 CYS B N 1
ATOM 4565 C CA . CYS B 1 200 ? 2.277 -20.531 -17.047 1 96.19 200 CYS B CA 1
ATOM 4566 C C . CYS B 1 200 ? 3.711 -20.312 -16.578 1 96.19 200 CYS B C 1
ATOM 4568 O O . CYS B 1 200 ? 4.129 -19.172 -16.359 1 96.19 200 CYS B O 1
ATOM 4570 N N . SER B 1 201 ? 4.48 -21.344 -16.484 1 95.69 201 SER B N 1
ATOM 4571 C CA . SER B 1 201 ? 5.875 -21.266 -16.062 1 95.69 201 SER B CA 1
ATOM 4572 C C . SER B 1 201 ? 6.781 -20.938 -17.25 1 95.69 201 SER B C 1
ATOM 4574 O O . SER B 1 201 ? 6.547 -21.406 -18.375 1 95.69 201 SER B O 1
ATOM 4576 N N . LEU B 1 202 ? 7.785 -20.188 -17.016 1 97.88 202 LEU B N 1
ATOM 4577 C CA . LEU B 1 202 ? 8.844 -19.984 -18 1 97.88 202 LEU B CA 1
ATOM 4578 C C . LEU B 1 202 ? 9.758 -21.188 -18.078 1 97.88 202 LEU B C 1
ATOM 4580 O O . LEU B 1 202 ? 9.891 -21.938 -17.094 1 97.88 202 LEU B O 1
ATOM 4584 N N . ASP B 1 203 ? 10.367 -21.359 -19.234 1 97.75 203 ASP B N 1
ATOM 4585 C CA . ASP B 1 203 ? 11.281 -22.484 -19.438 1 97.75 203 ASP B CA 1
ATOM 4586 C C . ASP B 1 203 ? 12.594 -22.25 -18.688 1 97.75 203 ASP B C 1
ATOM 4588 O O . ASP B 1 203 ? 13.117 -21.125 -18.672 1 97.75 203 ASP B O 1
ATOM 4592 N N . GLN B 1 204 ? 13.07 -23.328 -18.094 1 97.5 204 GLN B N 1
ATOM 4593 C CA . GLN B 1 204 ? 14.344 -23.25 -17.375 1 97.5 204 GLN B CA 1
ATOM 4594 C C . GLN B 1 204 ? 15.453 -22.734 -18.281 1 97.5 204 GLN B C 1
ATOM 4596 O O . GLN B 1 204 ? 16.25 -21.875 -17.891 1 97.5 204 GLN B O 1
ATOM 4601 N N . ALA B 1 205 ? 15.523 -23.266 -19.516 1 98 205 ALA B N 1
ATOM 4602 C CA . ALA B 1 205 ? 16.578 -22.875 -20.469 1 98 205 ALA B CA 1
ATOM 4603 C C . ALA B 1 205 ? 16.469 -21.391 -20.812 1 98 205 ALA B C 1
ATOM 4605 O O . ALA B 1 205 ? 17.484 -20.703 -20.938 1 98 205 ALA B O 1
ATOM 4606 N N . TYR B 1 206 ? 15.273 -20.938 -21.031 1 98.38 206 TYR B N 1
ATOM 4607 C CA . TYR B 1 206 ? 15.031 -19.531 -21.297 1 98.38 206 TYR B CA 1
ATOM 4608 C C . TYR B 1 206 ? 15.508 -18.656 -20.141 1 98.38 206 TYR B C 1
ATOM 4610 O O . TYR B 1 206 ? 16.234 -17.688 -20.344 1 98.38 206 TYR B O 1
ATOM 4618 N N . LEU B 1 207 ? 15.125 -19.031 -18.875 1 98.81 207 LEU B N 1
ATOM 4619 C CA . LEU B 1 207 ? 15.469 -18.281 -17.672 1 98.81 207 LEU B CA 1
ATOM 4620 C C . LEU B 1 207 ? 16.984 -18.203 -17.484 1 98.81 207 LEU B C 1
ATOM 4622 O O . LEU B 1 207 ? 17.531 -17.141 -17.203 1 98.81 207 LEU B O 1
ATOM 4626 N N . GLN B 1 208 ? 17.641 -19.312 -17.672 1 98.44 208 GLN B N 1
ATOM 4627 C CA . GLN B 1 208 ? 19.094 -19.359 -17.531 1 98.44 208 GLN B CA 1
ATOM 4628 C C . GLN B 1 208 ? 19.781 -18.531 -18.594 1 98.44 208 GLN B C 1
ATOM 4630 O O . GLN B 1 208 ? 20.766 -17.844 -18.312 1 98.44 208 GLN B O 1
ATOM 4635 N N . ALA B 1 209 ? 19.281 -18.641 -19.812 1 98.62 209 ALA B N 1
ATOM 4636 C CA . ALA B 1 209 ? 19.859 -17.859 -20.891 1 98.62 209 ALA B CA 1
ATOM 4637 C C . ALA B 1 209 ? 19.688 -16.359 -20.672 1 98.62 209 ALA B C 1
ATOM 4639 O O . ALA B 1 209 ? 20.609 -15.578 -20.906 1 98.62 209 ALA B O 1
ATOM 4640 N N . VAL B 1 210 ? 18.516 -15.969 -20.234 1 98.75 210 VAL B N 1
ATOM 4641 C CA . VAL B 1 210 ? 18.234 -14.562 -19.953 1 98.75 210 VAL B CA 1
ATOM 4642 C C . VAL B 1 210 ? 19.156 -14.062 -18.859 1 98.75 210 VAL B C 1
ATOM 4644 O O . VAL B 1 210 ? 19.734 -12.977 -18.969 1 98.75 210 VAL B O 1
ATOM 4647 N N . GLN B 1 211 ? 19.281 -14.852 -17.797 1 98.69 211 GLN B N 1
ATOM 4648 C CA . GLN B 1 211 ? 20.172 -14.477 -16.703 1 98.69 211 GLN B CA 1
ATOM 4649 C C . GLN B 1 211 ? 21.594 -14.258 -17.219 1 98.69 211 GLN B C 1
ATOM 4651 O O . GLN B 1 211 ? 22.25 -13.273 -16.844 1 98.69 211 GLN B O 1
ATOM 4656 N N . GLY B 1 212 ? 22.062 -15.219 -18 1 98.62 212 GLY B N 1
ATOM 4657 C CA . GLY B 1 212 ? 23.406 -15.078 -18.547 1 98.62 212 GLY B CA 1
ATOM 4658 C C . GLY B 1 212 ? 23.578 -13.812 -19.359 1 98.62 212 GLY B C 1
ATOM 4659 O O . GLY B 1 212 ? 24.594 -13.117 -19.219 1 98.62 212 GLY B O 1
ATOM 4660 N N . LEU B 1 213 ? 22.656 -13.492 -20.234 1 98.56 213 LEU B N 1
ATOM 4661 C CA . LEU B 1 213 ? 22.703 -12.305 -21.078 1 98.56 213 LEU B CA 1
ATOM 4662 C C . LEU B 1 213 ? 22.656 -11.039 -20.219 1 98.56 213 LEU B C 1
ATOM 4664 O O . LEU B 1 213 ? 23.344 -10.062 -20.516 1 98.56 213 LEU B O 1
ATOM 4668 N N . CYS B 1 214 ? 21.781 -11.055 -19.203 1 98.62 214 CYS B N 1
ATOM 4669 C CA . CYS B 1 214 ? 21.688 -9.922 -18.281 1 98.62 214 CYS B CA 1
ATOM 4670 C C . CYS B 1 214 ? 23.016 -9.656 -17.609 1 98.62 214 CYS B C 1
ATOM 4672 O O . CYS B 1 214 ? 23.438 -8.5 -17.484 1 98.62 214 CYS B O 1
ATOM 4674 N N . GLN B 1 215 ? 23.688 -10.727 -17.156 1 98 215 GLN B N 1
ATOM 4675 C CA . GLN B 1 215 ? 24.984 -10.594 -16.469 1 98 215 GLN B CA 1
ATOM 4676 C C . GLN B 1 215 ? 26.031 -9.977 -17.391 1 98 215 GLN B C 1
ATOM 4678 O O . GLN B 1 215 ? 26.766 -9.078 -16.984 1 98 215 GLN B O 1
ATOM 4683 N N . VAL B 1 216 ? 26 -10.391 -18.609 1 97.56 216 VAL B N 1
ATOM 4684 C CA . VAL B 1 216 ? 27.016 -9.945 -19.562 1 97.56 216 VAL B CA 1
ATOM 4685 C C . VAL B 1 216 ? 26.812 -8.469 -19.891 1 97.56 216 VAL B C 1
ATOM 4687 O O . VAL B 1 216 ? 27.781 -7.719 -20.031 1 97.56 216 VAL B O 1
ATOM 4690 N N . GLN B 1 217 ? 25.609 -8.023 -19.953 1 97.5 217 GLN B N 1
ATOM 4691 C CA . GLN B 1 217 ? 25.312 -6.672 -20.422 1 97.5 217 GLN B CA 1
ATOM 4692 C C . GLN B 1 217 ? 24.984 -5.75 -19.25 1 97.5 217 GLN B C 1
ATOM 4694 O O . GLN B 1 217 ? 24.562 -4.609 -19.453 1 97.5 217 GLN B O 1
ATOM 4699 N N . ASP B 1 218 ? 25.094 -6.199 -18.047 1 98.25 218 ASP B N 1
ATOM 4700 C CA . ASP B 1 218 ? 24.781 -5.465 -16.828 1 98.25 218 ASP B CA 1
ATOM 4701 C C . ASP B 1 218 ? 23.328 -4.973 -16.844 1 98.25 218 ASP B C 1
ATOM 4703 O O . ASP B 1 218 ? 23.062 -3.791 -16.609 1 98.25 218 ASP B O 1
ATOM 4707 N N . ILE B 1 219 ? 22.406 -5.754 -17.344 1 98.75 219 ILE B N 1
ATOM 4708 C CA . ILE B 1 219 ? 20.969 -5.578 -17.234 1 98.75 219 ILE B CA 1
ATOM 4709 C C . ILE B 1 219 ? 20.469 -6.223 -15.945 1 98.75 219 ILE B C 1
ATOM 4711 O O . ILE B 1 219 ? 20.797 -7.379 -15.656 1 98.75 219 ILE B O 1
ATOM 4715 N N . LEU B 1 220 ? 19.766 -5.469 -15.109 1 98.94 220 LEU B N 1
ATOM 4716 C CA . LEU B 1 220 ? 19.328 -6.023 -13.828 1 98.94 220 LEU B CA 1
ATOM 4717 C C . LEU B 1 220 ? 18.219 -7.047 -14.031 1 98.94 220 LEU B C 1
ATOM 4719 O O . LEU B 1 220 ? 17.266 -6.805 -14.789 1 98.94 220 LEU B O 1
ATOM 4723 N N . LEU B 1 221 ? 18.359 -8.18 -13.43 1 98.94 221 LEU B N 1
ATOM 4724 C CA . LEU B 1 221 ? 17.344 -9.219 -13.414 1 98.94 221 LEU B CA 1
ATOM 4725 C C . LEU B 1 221 ? 16.438 -9.07 -12.203 1 98.94 221 LEU B C 1
ATOM 4727 O O . LEU B 1 221 ? 16.859 -9.281 -11.062 1 98.94 221 LEU B O 1
ATOM 4731 N N . ILE B 1 222 ? 15.203 -8.711 -12.414 1 99 222 ILE B N 1
ATOM 4732 C CA . ILE B 1 222 ? 14.195 -8.578 -11.375 1 99 222 ILE B CA 1
ATOM 4733 C C . ILE B 1 222 ? 13.242 -9.781 -11.414 1 99 222 ILE B C 1
ATOM 4735 O O . ILE B 1 222 ? 12.656 -10.07 -12.461 1 99 222 ILE B O 1
ATOM 4739 N N . ILE B 1 223 ? 13.109 -10.469 -10.328 1 98.94 223 ILE B N 1
ATOM 4740 C CA . ILE B 1 223 ? 12.148 -11.555 -10.242 1 98.94 223 ILE B CA 1
ATOM 4741 C C . ILE B 1 223 ? 10.969 -11.133 -9.367 1 98.94 223 ILE B C 1
ATOM 4743 O O . ILE B 1 223 ? 11.141 -10.844 -8.188 1 98.94 223 ILE B O 1
ATOM 4747 N N . ASP B 1 224 ? 9.82 -11.094 -9.977 1 98.94 224 ASP B N 1
ATOM 4748 C CA . ASP B 1 224 ? 8.562 -10.805 -9.297 1 98.94 224 ASP B CA 1
ATOM 4749 C C . ASP B 1 224 ? 8.008 -12.055 -8.609 1 98.94 224 ASP B C 1
ATOM 4751 O O . ASP B 1 224 ? 7.371 -12.891 -9.258 1 98.94 224 ASP B O 1
ATOM 4755 N N . GLU B 1 225 ? 8.258 -12.164 -7.301 1 98.81 225 GLU B N 1
ATOM 4756 C CA . GLU B 1 225 ? 7.848 -13.297 -6.477 1 98.81 225 GLU B CA 1
ATOM 4757 C C . GLU B 1 225 ? 6.582 -12.984 -5.688 1 98.81 225 GLU B C 1
ATOM 4759 O O . GLU B 1 225 ? 6.262 -13.664 -4.711 1 98.81 225 GLU B O 1
ATOM 4764 N N . VAL B 1 226 ? 5.836 -11.977 -6.094 1 98.88 226 VAL B N 1
ATOM 4765 C CA . VAL B 1 226 ? 4.668 -11.516 -5.352 1 98.88 226 VAL B CA 1
ATOM 4766 C C . VAL B 1 226 ? 3.699 -12.68 -5.145 1 98.88 226 VAL B C 1
ATOM 4768 O O . VAL B 1 226 ? 3.197 -12.883 -4.035 1 98.88 226 VAL B O 1
ATOM 4771 N N . GLN B 1 227 ? 3.416 -13.461 -6.137 1 98.56 227 GLN B N 1
ATOM 4772 C CA . GLN B 1 227 ? 2.473 -14.562 -5.973 1 98.56 227 GLN B CA 1
ATOM 4773 C C . GLN B 1 227 ? 3.203 -15.883 -5.766 1 98.56 227 GLN B C 1
ATOM 4775 O O . GLN B 1 227 ? 2.727 -16.75 -5.027 1 98.56 227 GLN B O 1
ATOM 4780 N N . THR B 1 228 ? 4.41 -16.062 -6.328 1 98.69 228 THR B N 1
ATOM 4781 C CA . THR B 1 228 ? 5.113 -17.344 -6.352 1 98.69 228 THR B CA 1
ATOM 4782 C C . THR B 1 228 ? 5.91 -17.531 -5.062 1 98.69 228 THR B C 1
ATOM 4784 O O . THR B 1 228 ? 6.242 -18.672 -4.703 1 98.69 228 THR B O 1
ATOM 4787 N N . GLY B 1 229 ? 6.246 -16.453 -4.367 1 98.5 229 GLY B N 1
ATOM 4788 C CA . GLY B 1 229 ? 7.168 -16.531 -3.244 1 98.5 229 GLY B CA 1
ATOM 4789 C C . GLY B 1 229 ? 6.508 -17.031 -1.971 1 98.5 229 GLY B C 1
ATOM 4790 O O . GLY B 1 229 ? 5.367 -17.5 -1.995 1 98.5 229 GLY B O 1
ATOM 4791 N N . ILE B 1 230 ? 7.289 -17.078 -0.97 1 98.81 230 ILE B N 1
ATOM 4792 C CA . ILE B 1 230 ? 6.879 -17.375 0.396 1 98.81 230 ILE B CA 1
ATOM 4793 C C . ILE B 1 230 ? 6.293 -18.781 0.456 1 98.81 230 ILE B C 1
ATOM 4795 O O . ILE B 1 230 ? 5.188 -18.984 0.964 1 98.81 230 ILE B O 1
ATOM 4799 N N . GLY B 1 231 ? 6.914 -19.734 -0.146 1 98.81 231 GLY B N 1
ATOM 4800 C CA . GLY B 1 231 ? 6.625 -21.156 0.008 1 98.81 231 GLY B CA 1
ATOM 4801 C C . GLY B 1 231 ? 5.578 -21.656 -0.966 1 98.81 231 GLY B C 1
ATOM 4802 O O . GLY B 1 231 ? 5.324 -22.859 -1.045 1 98.81 231 GLY B O 1
ATOM 4803 N N . ARG B 1 232 ? 4.918 -20.797 -1.772 1 98.88 232 ARG B N 1
ATOM 4804 C CA . ARG B 1 232 ? 3.791 -21.109 -2.646 1 98.88 232 ARG B CA 1
ATOM 4805 C C . ARG B 1 232 ? 4.156 -22.219 -3.631 1 98.88 232 ARG B C 1
ATOM 4807 O O . ARG B 1 232 ? 3.342 -23.109 -3.906 1 98.88 232 ARG B O 1
ATOM 4814 N N . THR B 1 233 ? 5.461 -22.219 -4.109 1 98.5 233 THR B N 1
ATOM 4815 C CA . THR B 1 233 ? 5.855 -23.141 -5.176 1 98.5 233 THR B CA 1
ATOM 4816 C C . THR B 1 233 ? 6.645 -24.312 -4.613 1 98.5 233 THR B C 1
ATOM 4818 O O . THR B 1 233 ? 7.098 -25.172 -5.363 1 98.5 233 THR B O 1
ATOM 4821 N N . GLY B 1 234 ? 6.816 -24.328 -3.291 1 98.19 234 GLY B N 1
ATOM 4822 C CA . GLY B 1 234 ? 7.492 -25.453 -2.678 1 98.19 234 GLY B CA 1
ATOM 4823 C C . GLY B 1 234 ? 8.883 -25.125 -2.168 1 98.19 234 GLY B C 1
ATOM 4824 O O . GLY B 1 234 ? 9.461 -25.875 -1.379 1 98.19 234 GLY B O 1
ATOM 4825 N N . THR B 1 235 ? 9.516 -24.109 -2.607 1 98.38 235 THR B N 1
ATOM 4826 C CA . THR B 1 235 ? 10.68 -23.438 -2.029 1 98.38 235 THR B CA 1
ATOM 4827 C C . THR B 1 235 ? 10.305 -22.062 -1.51 1 98.38 235 THR B C 1
ATOM 4829 O O . THR B 1 235 ? 9.211 -21.562 -1.771 1 98.38 235 THR B O 1
ATOM 4832 N N . MET B 1 236 ? 11.172 -21.469 -0.694 1 98.69 236 MET B N 1
ATOM 4833 C CA . MET B 1 236 ? 10.852 -20.141 -0.182 1 98.69 236 MET B CA 1
ATOM 4834 C C . MET B 1 236 ? 10.531 -19.188 -1.323 1 98.69 236 MET B C 1
ATOM 4836 O O . MET B 1 236 ? 9.578 -18.406 -1.238 1 98.69 236 MET B O 1
ATOM 4840 N N . PHE B 1 237 ? 11.391 -19.25 -2.352 1 98.75 237 PHE B N 1
ATOM 4841 C CA . PHE B 1 237 ? 11.18 -18.469 -3.57 1 98.75 237 PHE B CA 1
ATOM 4842 C C . PHE B 1 237 ? 11.266 -19.359 -4.801 1 98.75 237 PHE B C 1
ATOM 4844 O O . PHE B 1 237 ? 12.078 -20.281 -4.848 1 98.75 237 PHE B O 1
ATOM 4851 N N . ALA B 1 238 ? 10.477 -19.047 -5.824 1 98.69 238 ALA B N 1
ATOM 4852 C CA . ALA B 1 238 ? 10.414 -19.875 -7.031 1 98.69 238 ALA B CA 1
ATOM 4853 C C . ALA B 1 238 ? 11.734 -19.828 -7.797 1 98.69 238 ALA B C 1
ATOM 4855 O O . ALA B 1 238 ? 12.156 -20.828 -8.383 1 98.69 238 ALA B O 1
ATOM 4856 N N . TYR B 1 239 ? 12.391 -18.641 -7.82 1 98.62 239 TYR B N 1
ATOM 4857 C CA . TYR B 1 239 ? 13.609 -18.484 -8.609 1 98.62 239 TYR B CA 1
ATOM 4858 C C . TYR B 1 239 ? 14.688 -19.453 -8.141 1 98.62 239 TYR B C 1
ATOM 4860 O O . TYR B 1 239 ? 15.594 -19.797 -8.906 1 98.62 239 TYR B O 1
ATOM 4868 N N . GLN B 1 240 ? 14.594 -19.953 -6.875 1 98.38 240 GLN B N 1
ATOM 4869 C CA . GLN B 1 240 ? 15.578 -20.875 -6.312 1 98.38 240 GLN B CA 1
ATOM 4870 C C . GLN B 1 240 ? 15.523 -22.234 -7 1 98.38 240 GLN B C 1
ATOM 4872 O O . GLN B 1 240 ? 16.516 -22.953 -7.047 1 98.38 240 GLN B O 1
ATOM 4877 N N . GLN B 1 241 ? 14.391 -22.578 -7.562 1 97.88 241 GLN B N 1
ATOM 4878 C CA . GLN B 1 241 ? 14.203 -23.859 -8.258 1 97.88 241 GLN B CA 1
ATOM 4879 C C . GLN B 1 241 ? 14.812 -23.812 -9.656 1 97.88 241 GLN B C 1
ATOM 4881 O O . GLN B 1 241 ? 14.977 -24.844 -10.297 1 97.88 241 GLN B O 1
ATOM 4886 N N . PHE B 1 242 ? 15.164 -22.625 -10.086 1 97.94 242 PHE B N 1
ATOM 4887 C CA . PHE B 1 242 ? 15.672 -22.438 -11.445 1 97.94 242 PHE B CA 1
ATOM 4888 C C . PHE B 1 242 ? 17.125 -21.969 -11.422 1 97.94 242 PHE B C 1
ATOM 4890 O O . PHE B 1 242 ? 17.656 -21.578 -12.453 1 97.94 242 PHE B O 1
ATOM 4897 N N . GLU B 1 243 ? 17.719 -21.906 -10.234 1 96.5 243 GLU B N 1
ATOM 4898 C CA . GLU B 1 243 ? 19.109 -21.531 -10.023 1 96.5 243 GLU B CA 1
ATOM 4899 C C . GLU B 1 243 ? 19.375 -20.125 -10.562 1 96.5 243 GLU B C 1
ATOM 4901 O O . GLU B 1 243 ? 20.359 -19.906 -11.273 1 96.5 243 GLU B O 1
ATOM 4906 N N . LEU B 1 244 ? 18.484 -19.297 -10.359 1 98.56 244 LEU B N 1
ATOM 4907 C CA . LEU B 1 244 ? 18.656 -17.891 -10.742 1 98.56 244 LEU B CA 1
ATOM 4908 C C . LEU B 1 244 ? 19.312 -17.094 -9.625 1 98.56 244 LEU B C 1
ATOM 4910 O O . LEU B 1 244 ? 19.188 -17.453 -8.445 1 98.56 244 LEU B O 1
ATOM 4914 N N . LYS B 1 245 ? 20.047 -16.094 -9.945 1 98.31 245 LYS B N 1
ATOM 4915 C CA . LYS B 1 245 ? 20.641 -15.125 -9.047 1 98.31 245 LYS B CA 1
ATOM 4916 C C . LYS B 1 245 ? 20.156 -13.711 -9.352 1 98.31 245 LYS B C 1
ATOM 4918 O O . LYS B 1 245 ? 20.906 -12.883 -9.867 1 98.31 245 LYS B O 1
ATOM 4923 N N . PRO B 1 246 ? 18.938 -13.445 -8.953 1 98.88 246 PRO B N 1
ATOM 4924 C CA . PRO B 1 246 ? 18.344 -12.148 -9.289 1 98.88 246 PRO B CA 1
ATOM 4925 C C . PRO B 1 246 ? 19.062 -10.984 -8.617 1 98.88 246 PRO B C 1
ATOM 4927 O O . PRO B 1 246 ? 19.672 -11.156 -7.559 1 98.88 246 PRO B O 1
ATOM 4930 N N . ASP B 1 247 ? 18.984 -9.789 -9.227 1 98.94 247 ASP B N 1
ATOM 4931 C CA . ASP B 1 247 ? 19.469 -8.555 -8.625 1 98.94 247 ASP B CA 1
ATOM 4932 C C . ASP B 1 247 ? 18.453 -7.957 -7.664 1 98.94 247 ASP B C 1
ATOM 4934 O O . ASP B 1 247 ? 18.812 -7.281 -6.699 1 98.94 247 ASP B O 1
ATOM 4938 N N . ILE B 1 248 ? 17.188 -8.125 -7.973 1 98.94 248 ILE B N 1
ATOM 4939 C CA . ILE B 1 248 ? 16.078 -7.629 -7.172 1 98.94 248 ILE B CA 1
ATOM 4940 C C . ILE B 1 248 ? 14.969 -8.68 -7.133 1 98.94 248 ILE B C 1
ATOM 4942 O O . ILE B 1 248 ? 14.672 -9.312 -8.148 1 98.94 248 ILE B O 1
ATOM 4946 N N . VAL B 1 249 ? 14.352 -8.914 -5.984 1 99 249 VAL B N 1
ATOM 4947 C CA . VAL B 1 249 ? 13.203 -9.789 -5.809 1 99 249 VAL B CA 1
ATOM 4948 C C . VAL B 1 249 ? 12.07 -9.031 -5.125 1 99 249 VAL B C 1
ATOM 4950 O O . VAL B 1 249 ? 12.297 -8.344 -4.121 1 99 249 VAL B O 1
ATOM 4953 N N . THR B 1 250 ? 10.898 -9.07 -5.672 1 98.94 250 THR B N 1
ATOM 4954 C CA . THR B 1 250 ? 9.758 -8.398 -5.055 1 98.94 250 THR B CA 1
ATOM 4955 C C . THR B 1 250 ? 8.828 -9.406 -4.395 1 98.94 250 THR B C 1
ATOM 4957 O O . THR B 1 250 ? 8.664 -10.523 -4.887 1 98.94 250 THR B O 1
ATOM 4960 N N . LEU B 1 251 ? 8.266 -9.023 -3.248 1 98.94 251 LEU B N 1
ATOM 4961 C CA . LEU B 1 251 ? 7.406 -9.875 -2.428 1 98.94 251 LEU B CA 1
ATOM 4962 C C . LEU B 1 251 ? 6.145 -9.125 -2.016 1 98.94 251 LEU B C 1
ATOM 4964 O O . LEU B 1 251 ? 6.145 -7.898 -1.923 1 98.94 251 LEU B O 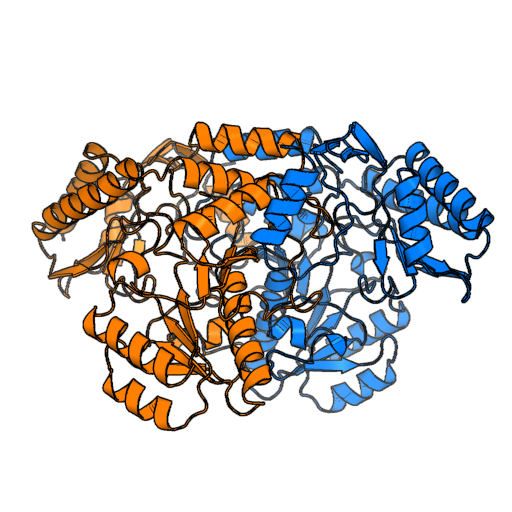1
ATOM 4968 N N . ALA B 1 252 ? 5.117 -9.859 -1.756 1 98.88 252 ALA B N 1
ATOM 4969 C CA . ALA B 1 252 ? 3.883 -9.391 -1.127 1 98.88 252 ALA B CA 1
ATOM 4970 C C . ALA B 1 252 ? 2.994 -10.562 -0.729 1 98.88 252 ALA B C 1
ATOM 4972 O O . ALA B 1 252 ? 3.436 -11.477 -0.025 1 98.88 252 ALA B O 1
ATOM 4973 N N . LYS B 1 253 ? 1.772 -10.469 -0.96 1 98.56 253 LYS B N 1
ATOM 4974 C CA . LYS B 1 253 ? 0.726 -11.477 -0.793 1 98.56 253 LYS B CA 1
ATOM 4975 C C . LYS B 1 253 ? 1.014 -12.375 0.404 1 98.56 253 LYS B C 1
ATOM 4977 O O . LYS B 1 253 ? 0.896 -11.945 1.554 1 98.56 253 LYS B O 1
ATOM 4982 N N . GLY B 1 254 ? 1.501 -13.562 0.151 1 98.81 254 GLY B N 1
ATOM 4983 C CA . GLY B 1 254 ? 1.64 -14.586 1.171 1 98.81 254 GLY B CA 1
ATOM 4984 C C . GLY B 1 254 ? 2.561 -14.18 2.307 1 98.81 254 GLY B C 1
ATOM 4985 O O . GLY B 1 254 ? 2.572 -14.82 3.361 1 98.81 254 GLY B O 1
ATOM 4986 N N . LEU B 1 255 ? 3.207 -13.07 2.242 1 98.88 255 LEU B N 1
ATOM 4987 C CA . LEU B 1 255 ? 4.293 -12.695 3.143 1 98.88 255 LEU B CA 1
ATOM 4988 C C . LEU B 1 255 ? 3.773 -12.492 4.562 1 98.88 255 LEU B C 1
ATOM 4990 O O . LEU B 1 255 ? 4.371 -12.977 5.523 1 98.88 255 LEU B O 1
ATOM 4994 N N . ALA B 1 256 ? 2.641 -11.766 4.676 1 98.81 256 ALA B N 1
ATOM 4995 C CA . ALA B 1 256 ? 2.141 -11.484 6.02 1 98.81 256 ALA B CA 1
ATOM 4996 C C . ALA B 1 256 ? 0.875 -12.281 6.312 1 98.81 256 ALA B C 1
ATOM 4998 O O . ALA B 1 256 ? 0.21 -12.055 7.324 1 98.81 256 ALA B O 1
ATOM 4999 N N . GLY B 1 257 ? 0.458 -13.172 5.441 1 98.31 257 GLY B N 1
ATOM 5000 C CA . GLY B 1 257 ? -0.615 -14.125 5.699 1 98.31 257 GLY B CA 1
ATOM 5001 C C . GLY B 1 257 ? -1.956 -13.453 5.938 1 98.31 257 GLY B C 1
ATOM 5002 O O . GLY B 1 257 ? -2.785 -13.969 6.691 1 98.31 257 GLY B O 1
ATOM 5003 N N . GLY B 1 258 ? -2.154 -12.305 5.387 1 98.5 258 GLY B N 1
ATOM 5004 C CA . GLY B 1 258 ? -3.461 -11.688 5.535 1 98.5 258 GLY B CA 1
ATOM 5005 C C . GLY B 1 258 ? -3.396 -10.172 5.602 1 98.5 258 GLY B C 1
ATOM 5006 O O . GLY B 1 258 ? -4.312 -9.484 5.137 1 98.5 258 GLY B O 1
ATOM 5007 N N . LEU B 1 259 ? -2.328 -9.625 6.129 1 98.81 259 LEU B N 1
ATOM 5008 C CA . LEU B 1 259 ? -2.213 -8.18 6.324 1 98.81 259 LEU B CA 1
ATOM 5009 C C . LEU B 1 259 ? -1.435 -7.539 5.18 1 98.81 259 LEU B C 1
ATOM 5011 O O . LEU B 1 259 ? -0.586 -8.188 4.559 1 98.81 259 LEU B O 1
ATOM 5015 N N . PRO B 1 260 ? -1.709 -6.25 4.875 1 98.81 260 PRO B N 1
ATOM 5016 C CA . PRO B 1 260 ? -1.008 -5.574 3.783 1 98.81 260 PRO B CA 1
ATOM 5017 C C . PRO B 1 260 ? 0.5 -5.488 4.012 1 98.81 260 PRO B C 1
ATOM 5019 O O . PRO B 1 260 ? 0.942 -5.109 5.098 1 98.81 260 PRO B O 1
ATOM 5022 N N . ILE B 1 261 ? 1.271 -5.863 3.004 1 98.88 261 ILE B N 1
ATOM 5023 C CA . ILE B 1 261 ? 2.727 -5.77 3.043 1 98.88 261 ILE B CA 1
ATOM 5024 C C . ILE B 1 261 ? 3.293 -5.949 1.636 1 98.88 261 ILE B C 1
ATOM 5026 O O . ILE B 1 261 ? 2.693 -6.629 0.8 1 98.88 261 ILE B O 1
ATOM 5030 N N . GLY B 1 262 ? 4.254 -5.305 1.276 1 98.81 262 GLY B N 1
ATOM 5031 C CA . GLY B 1 262 ? 5.148 -5.504 0.148 1 98.81 262 GLY B CA 1
ATOM 5032 C C . GLY B 1 262 ? 6.613 -5.336 0.51 1 98.81 262 GLY B C 1
ATOM 5033 O O . GLY B 1 262 ? 6.938 -4.758 1.549 1 98.81 262 GLY B O 1
ATOM 5034 N N . ALA B 1 263 ? 7.465 -5.863 -0.262 1 98.94 263 ALA B N 1
ATOM 5035 C CA . ALA B 1 263 ? 8.898 -5.695 -0.05 1 98.94 263 ALA B CA 1
ATOM 5036 C C . ALA B 1 263 ? 9.68 -5.934 -1.342 1 98.94 263 ALA B C 1
ATOM 5038 O O . ALA B 1 263 ? 9.195 -6.617 -2.248 1 98.94 263 ALA B O 1
ATOM 5039 N N . PHE B 1 264 ? 10.742 -5.352 -1.444 1 98.94 264 PHE B N 1
ATOM 5040 C CA . PHE B 1 264 ? 11.703 -5.766 -2.463 1 98.94 264 PHE B CA 1
ATOM 5041 C C . PHE B 1 264 ? 13.086 -5.965 -1.856 1 98.94 264 PHE B C 1
ATOM 5043 O O . PHE B 1 264 ? 13.492 -5.219 -0.962 1 98.94 264 PHE B O 1
ATOM 5050 N N . LEU B 1 265 ? 13.68 -7.051 -2.205 1 98.94 265 LEU B N 1
ATOM 5051 C CA . LEU B 1 265 ? 15.023 -7.43 -1.778 1 98.94 265 LEU B CA 1
ATOM 5052 C C . LEU B 1 265 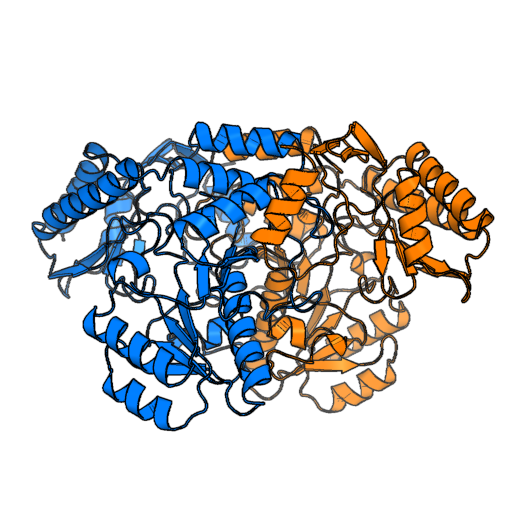? 16.062 -6.988 -2.803 1 98.94 265 LEU B C 1
ATOM 5054 O O . LEU B 1 265 ? 15.812 -7.031 -4.008 1 98.94 265 LEU B O 1
ATOM 5058 N N . LEU B 1 266 ? 17.203 -6.594 -2.312 1 98.94 266 LEU B N 1
ATOM 5059 C CA . LEU B 1 266 ? 18.281 -6.086 -3.146 1 98.94 266 LEU B CA 1
ATOM 5060 C C . LEU B 1 266 ? 19.531 -6.949 -3 1 98.94 266 LEU B C 1
ATOM 5062 O O . LEU B 1 266 ? 19.984 -7.215 -1.881 1 98.94 266 LEU B O 1
ATOM 5066 N N . ALA B 1 267 ? 20.062 -7.391 -4.129 1 98.88 267 ALA B N 1
ATOM 5067 C CA . ALA B 1 267 ? 21.359 -8.078 -4.105 1 98.88 267 ALA B CA 1
ATOM 5068 C C . ALA B 1 267 ? 22.484 -7.109 -3.787 1 98.88 267 ALA B C 1
ATOM 5070 O O . ALA B 1 267 ? 22.281 -5.895 -3.719 1 98.88 267 ALA B O 1
ATOM 5071 N N . ASP B 1 268 ? 23.703 -7.68 -3.584 1 98.44 268 ASP B N 1
ATOM 5072 C CA . ASP B 1 268 ? 24.875 -6.891 -3.207 1 98.44 268 ASP B CA 1
ATOM 5073 C C . ASP B 1 268 ? 25.125 -5.77 -4.211 1 98.44 268 ASP B C 1
ATOM 5075 O O . ASP B 1 268 ? 25.391 -4.629 -3.824 1 98.44 268 ASP B O 1
ATOM 5079 N N . LYS B 1 269 ? 24.922 -6.066 -5.473 1 97.88 269 LYS B N 1
ATOM 5080 C CA . LYS B 1 269 ? 25.203 -5.176 -6.594 1 97.88 269 LYS B CA 1
ATOM 5081 C C . LYS B 1 269 ? 24.391 -3.893 -6.496 1 97.88 269 LYS B C 1
ATOM 5083 O O . LYS B 1 269 ? 24.859 -2.82 -6.883 1 97.88 269 LYS B O 1
ATOM 5088 N N . VAL B 1 270 ? 23.156 -3.957 -5.938 1 98.81 270 VAL B N 1
ATOM 5089 C CA . VAL B 1 270 ? 22.25 -2.818 -5.977 1 98.81 270 VAL B CA 1
ATOM 5090 C C . VAL B 1 270 ? 21.844 -2.422 -4.559 1 98.81 270 VAL B C 1
ATOM 5092 O O . VAL B 1 270 ? 20.984 -1.569 -4.367 1 98.81 270 VAL B O 1
ATOM 5095 N N . ALA B 1 271 ? 22.469 -2.898 -3.516 1 98.62 271 ALA B N 1
ATOM 5096 C CA . ALA B 1 271 ? 22.062 -2.775 -2.119 1 98.62 271 ALA B CA 1
ATOM 5097 C C . ALA B 1 271 ? 22.172 -1.33 -1.642 1 98.62 271 ALA B C 1
ATOM 5099 O O . ALA B 1 271 ? 21.453 -0.923 -0.717 1 98.62 271 ALA B O 1
ATOM 5100 N N . GLU B 1 272 ? 23.031 -0.535 -2.25 1 98.19 272 GLU B N 1
ATOM 5101 C CA . GLU B 1 272 ? 23.266 0.832 -1.8 1 98.19 272 GLU B CA 1
ATOM 5102 C C . GLU B 1 272 ? 22.766 1.849 -2.814 1 98.19 272 GLU B C 1
ATOM 5104 O O . GLU B 1 272 ? 23.094 3.033 -2.74 1 98.19 272 GLU B O 1
ATOM 5109 N N . THR B 1 273 ? 21.938 1.373 -3.77 1 98.62 273 THR B N 1
ATOM 5110 C CA . THR B 1 273 ? 21.484 2.24 -4.848 1 98.62 273 THR B CA 1
ATOM 5111 C C . THR B 1 273 ? 20.594 3.357 -4.301 1 98.62 273 THR B C 1
ATOM 5113 O O . THR B 1 273 ? 20.672 4.5 -4.754 1 98.62 273 THR B O 1
ATOM 5116 N N . LEU B 1 274 ? 19.734 3.037 -3.365 1 98.25 274 LEU B N 1
ATOM 5117 C CA . LEU B 1 274 ? 18.859 4.035 -2.764 1 98.25 274 LEU B CA 1
ATOM 5118 C C . LEU B 1 274 ? 19.516 4.688 -1.557 1 98.25 274 LEU B C 1
ATOM 5120 O O . LEU B 1 274 ? 19.891 4 -0.601 1 98.25 274 LEU B O 1
ATOM 5124 N N . ALA B 1 275 ? 19.625 5.957 -1.618 1 97.12 275 ALA B N 1
ATOM 5125 C CA . ALA B 1 275 ? 20.188 6.734 -0.513 1 97.12 275 ALA B CA 1
ATOM 5126 C C . ALA B 1 275 ? 19.078 7.32 0.356 1 97.12 275 ALA B C 1
ATOM 5128 O O . ALA B 1 275 ? 17.891 7.18 0.043 1 97.12 275 ALA B O 1
ATOM 5129 N N . LYS B 1 276 ? 19.5 7.922 1.47 1 96.25 276 LYS B N 1
ATOM 5130 C CA . LYS B 1 276 ? 18.547 8.594 2.354 1 96.25 276 LYS B CA 1
ATOM 5131 C C . LYS B 1 276 ? 17.703 9.609 1.587 1 96.25 276 LYS B C 1
ATOM 5133 O O . LYS B 1 276 ? 18.25 10.438 0.852 1 96.25 276 LYS B O 1
ATOM 5138 N N . GLY B 1 277 ? 16.375 9.422 1.719 1 95.31 277 GLY B N 1
ATOM 5139 C CA . GLY B 1 277 ? 15.469 10.359 1.08 1 95.31 277 GLY B CA 1
ATOM 5140 C C . GLY B 1 277 ? 15.031 9.914 -0.303 1 95.31 277 GLY B C 1
ATOM 5141 O O . GLY B 1 277 ? 14.031 10.414 -0.83 1 95.31 277 GLY B O 1
ATOM 5142 N N . ASP B 1 278 ? 15.664 8.969 -0.959 1 97.12 278 ASP B N 1
ATOM 5143 C CA . ASP B 1 278 ? 15.398 8.57 -2.338 1 97.12 278 ASP B CA 1
ATOM 5144 C C . ASP B 1 278 ? 14.031 7.898 -2.465 1 97.12 278 ASP B C 1
ATOM 5146 O O . ASP B 1 278 ? 13.383 7.996 -3.506 1 97.12 278 ASP B O 1
ATOM 5150 N N . HIS B 1 279 ? 13.695 7.188 -1.449 1 97.94 279 HIS B N 1
ATOM 5151 C CA . HIS B 1 279 ? 12.438 6.441 -1.451 1 97.94 279 HIS B CA 1
ATOM 5152 C C . HIS B 1 279 ? 11.898 6.266 -0.036 1 97.94 279 HIS B C 1
ATOM 5154 O O . HIS B 1 279 ? 12.633 6.441 0.939 1 97.94 279 HIS B O 1
ATOM 5160 N N . GLY B 1 280 ? 10.617 6.086 0.064 1 97.56 280 GLY B N 1
ATOM 5161 C CA . GLY B 1 280 ? 9.977 5.926 1.363 1 97.56 280 GLY B CA 1
ATOM 5162 C C . GLY B 1 280 ? 8.523 5.527 1.271 1 97.56 280 GLY B C 1
ATOM 5163 O O . GLY B 1 280 ? 7.922 5.582 0.194 1 97.56 280 GLY B O 1
ATOM 5164 N N . SER B 1 281 ? 8.008 5.094 2.328 1 97.81 281 SER B N 1
ATOM 5165 C CA . SER B 1 281 ? 6.605 4.734 2.512 1 97.81 281 SER B CA 1
ATOM 5166 C C . SER B 1 281 ? 6.188 4.867 3.973 1 97.81 281 SER B C 1
ATOM 5168 O O . SER B 1 281 ? 6.766 4.227 4.852 1 97.81 281 SER B O 1
ATOM 5170 N N . THR B 1 282 ? 5.133 5.633 4.23 1 97.88 282 THR B N 1
ATOM 5171 C CA . THR B 1 282 ? 4.703 5.891 5.602 1 97.88 282 THR B CA 1
ATOM 5172 C C . THR B 1 282 ? 4.445 4.578 6.34 1 97.88 282 THR B C 1
ATOM 5174 O O . THR B 1 282 ? 4.93 4.387 7.457 1 97.88 282 THR B O 1
ATOM 5177 N N . PHE B 1 283 ? 3.781 3.639 5.711 1 98.56 283 PHE B N 1
ATOM 5178 C CA . PHE B 1 283 ? 3.361 2.406 6.367 1 98.56 283 PHE B CA 1
ATOM 5179 C C . PHE B 1 283 ? 4.406 1.312 6.184 1 98.56 283 PHE B C 1
ATOM 5181 O O . PHE B 1 283 ? 4.258 0.208 6.711 1 98.56 283 PHE B O 1
ATOM 5188 N N . GLY B 1 284 ? 5.465 1.578 5.324 1 98.38 284 GLY B N 1
ATOM 5189 C CA . GLY B 1 284 ? 6.477 0.556 5.105 1 98.38 284 GLY B CA 1
ATOM 5190 C C . GLY B 1 284 ? 7.078 0.024 6.391 1 98.38 284 GLY B C 1
ATOM 5191 O O . GLY B 1 284 ? 7.391 0.795 7.301 1 98.38 284 GLY B O 1
ATOM 5192 N N . ALA B 1 285 ? 7.172 -1.277 6.52 1 98.38 285 ALA B N 1
ATOM 5193 C CA . ALA B 1 285 ? 7.707 -1.955 7.695 1 98.38 285 ALA B CA 1
ATOM 5194 C C . ALA B 1 285 ? 6.781 -1.775 8.898 1 98.38 285 ALA B C 1
ATOM 5196 O O . ALA B 1 285 ? 7.246 -1.68 10.039 1 98.38 285 ALA B O 1
ATOM 5197 N N . ASN B 1 286 ? 5.477 -1.643 8.656 1 98.75 286 ASN B N 1
ATOM 5198 C CA . ASN B 1 286 ? 4.516 -1.601 9.75 1 98.75 286 ASN B CA 1
ATOM 5199 C C . ASN B 1 286 ? 4.758 -2.727 10.75 1 98.75 286 ASN B C 1
ATOM 5201 O O . ASN B 1 286 ? 4.797 -3.9 10.375 1 98.75 286 ASN B O 1
ATOM 5205 N N . PRO B 1 287 ? 4.906 -2.369 12.016 1 98.81 287 PRO B N 1
ATOM 5206 C CA . PRO B 1 287 ? 5.309 -3.373 13 1 98.81 287 PRO B CA 1
ATOM 5207 C C . PRO B 1 287 ? 4.34 -4.551 13.07 1 98.81 287 PRO B C 1
ATOM 5209 O O . PRO B 1 287 ? 4.766 -5.695 13.258 1 98.81 287 PRO B O 1
ATOM 5212 N N . VAL B 1 288 ? 3.098 -4.328 12.906 1 98.94 288 VAL B N 1
ATOM 5213 C CA . VAL B 1 288 ? 2.088 -5.379 13.008 1 98.94 288 VAL B CA 1
ATOM 5214 C C . VAL B 1 288 ? 2.18 -6.309 11.805 1 98.94 288 VAL B C 1
ATOM 5216 O O . VAL B 1 288 ? 2.164 -7.531 11.953 1 98.94 288 VAL B O 1
ATOM 5219 N N . SER B 1 289 ? 2.25 -5.766 10.602 1 98.94 289 SER B N 1
ATOM 5220 C CA . SER B 1 289 ? 2.424 -6.57 9.391 1 98.94 289 SER B CA 1
ATOM 5221 C C . SER B 1 289 ? 3.725 -7.367 9.445 1 98.94 289 SER B C 1
ATOM 5223 O O . SER B 1 289 ? 3.773 -8.516 8.992 1 98.94 289 SER B O 1
ATOM 5225 N N . CYS B 1 290 ? 4.785 -6.742 9.977 1 98.94 290 CYS B N 1
ATOM 5226 C CA . CYS B 1 290 ? 6.066 -7.43 10.078 1 98.94 290 CYS B CA 1
ATOM 5227 C C . CYS B 1 290 ? 5.984 -8.586 11.07 1 98.94 290 CYS B C 1
ATOM 5229 O O . CYS B 1 290 ? 6.582 -9.641 10.844 1 98.94 290 CYS B O 1
ATOM 5231 N N . ALA B 1 291 ? 5.273 -8.359 12.164 1 98.94 291 ALA B N 1
ATOM 5232 C CA . ALA B 1 291 ? 5.074 -9.445 13.117 1 98.94 291 ALA B CA 1
ATOM 5233 C C . ALA B 1 291 ? 4.324 -10.609 12.469 1 98.94 291 ALA B C 1
ATOM 5235 O O . ALA B 1 291 ? 4.656 -11.773 12.695 1 98.94 291 ALA B O 1
ATOM 5236 N N . ALA B 1 292 ? 3.328 -10.297 11.711 1 98.94 292 ALA B N 1
ATOM 5237 C CA . ALA B 1 292 ? 2.578 -11.297 10.961 1 98.94 292 ALA B CA 1
ATOM 5238 C C . ALA B 1 292 ? 3.492 -12.078 10.016 1 98.94 292 ALA B C 1
ATOM 5240 O O . ALA B 1 292 ? 3.432 -13.305 9.961 1 98.94 292 ALA B O 1
ATOM 5241 N N . ALA B 1 293 ? 4.301 -11.352 9.297 1 98.94 293 ALA B N 1
ATOM 5242 C CA . ALA B 1 293 ? 5.215 -11.961 8.336 1 98.94 293 ALA B CA 1
ATOM 5243 C C . ALA B 1 293 ? 6.219 -12.875 9.039 1 98.94 293 ALA B C 1
ATOM 5245 O O . ALA B 1 293 ? 6.539 -13.953 8.531 1 98.94 293 ALA B O 1
ATOM 5246 N N . ASN B 1 294 ? 6.738 -12.398 10.18 1 98.88 294 ASN B N 1
ATOM 5247 C CA . ASN B 1 294 ? 7.648 -13.234 10.953 1 98.88 294 ASN B CA 1
ATOM 5248 C C . ASN B 1 294 ? 6.992 -14.555 11.352 1 98.88 294 ASN B C 1
ATOM 5250 O O . ASN B 1 294 ? 7.637 -15.609 11.328 1 98.88 294 ASN B O 1
ATOM 5254 N N . ALA B 1 295 ? 5.734 -14.477 11.734 1 98.88 295 ALA B N 1
ATOM 5255 C CA . ALA B 1 295 ? 5.012 -15.688 12.109 1 98.88 295 ALA B CA 1
ATOM 5256 C C . ALA B 1 295 ? 4.883 -16.641 10.922 1 98.88 295 ALA B C 1
ATOM 5258 O O . ALA B 1 295 ? 5.027 -17.859 11.078 1 98.88 295 ALA B O 1
ATOM 5259 N N . VAL B 1 296 ? 4.617 -16.141 9.734 1 98.88 296 VAL B N 1
ATOM 5260 C CA . VAL B 1 296 ? 4.516 -16.953 8.531 1 98.88 296 VAL B CA 1
ATOM 5261 C C . VAL B 1 296 ? 5.855 -17.625 8.242 1 98.88 296 VAL B C 1
ATOM 5263 O O . VAL B 1 296 ? 5.918 -18.828 8.047 1 98.88 296 VAL B O 1
ATOM 5266 N N . LEU B 1 297 ? 6.926 -16.812 8.227 1 98.75 297 LEU B N 1
ATOM 5267 C CA . LEU B 1 297 ? 8.242 -17.328 7.867 1 98.75 297 LEU B CA 1
ATOM 5268 C C . LEU B 1 297 ? 8.711 -18.375 8.875 1 98.75 297 LEU B C 1
ATOM 5270 O O . LEU B 1 297 ? 9.398 -19.328 8.508 1 98.75 297 LEU B O 1
ATOM 5274 N N . THR B 1 298 ? 8.352 -18.172 10.133 1 98.12 298 THR B N 1
ATOM 5275 C CA . THR B 1 298 ? 8.734 -19.125 11.164 1 98.12 298 THR B CA 1
ATOM 5276 C C . THR B 1 298 ? 8.125 -20.5 10.883 1 98.12 298 THR B C 1
ATOM 5278 O O . THR B 1 298 ? 8.742 -21.531 11.156 1 98.12 298 THR B O 1
ATOM 5281 N N . LYS B 1 299 ? 6.965 -20.531 10.289 1 97.69 299 LYS B N 1
ATOM 5282 C CA . LYS B 1 299 ? 6.266 -21.797 10.023 1 97.69 299 LYS B CA 1
ATOM 5283 C C . LYS B 1 299 ? 6.797 -22.469 8.758 1 97.69 299 LYS B C 1
ATOM 5285 O O . LYS B 1 299 ? 6.629 -23.672 8.578 1 97.69 299 LYS B O 1
ATOM 5290 N N . LEU B 1 300 ? 7.434 -21.672 7.871 1 97.94 300 LEU B N 1
ATOM 5291 C CA . LEU B 1 300 ? 7.867 -22.188 6.578 1 97.94 300 LEU B CA 1
ATOM 5292 C C . LEU B 1 300 ? 9.242 -22.844 6.688 1 97.94 300 LEU B C 1
ATOM 5294 O O . LEU B 1 300 ? 10.141 -22.531 5.902 1 97.94 300 LEU B O 1
ATOM 5298 N N . GLU B 1 301 ? 9.398 -23.75 7.566 1 96.19 301 GLU B N 1
ATOM 5299 C CA . GLU B 1 301 ? 10.617 -24.547 7.723 1 96.19 301 GLU B CA 1
ATOM 5300 C C . GLU B 1 301 ? 10.773 -25.547 6.59 1 96.19 301 GLU B C 1
ATOM 5302 O O . GLU B 1 301 ? 9.812 -25.844 5.875 1 96.19 301 GLU B O 1
ATOM 5307 N N . PRO B 1 302 ? 11.953 -26.125 6.41 1 96.19 302 PRO B N 1
ATOM 5308 C CA . PRO B 1 302 ? 12.227 -27 5.27 1 96.19 302 PRO B CA 1
ATOM 5309 C C . PRO B 1 302 ? 11.219 -28.141 5.156 1 96.19 302 PRO B C 1
ATOM 5311 O O . PRO B 1 302 ? 10.758 -28.453 4.055 1 96.19 302 PRO B O 1
ATOM 5314 N N . LEU B 1 303 ? 10.852 -28.734 6.258 1 97.56 303 LEU B N 1
ATOM 5315 C CA . LEU B 1 303 ? 9.898 -29.844 6.215 1 97.56 303 LEU B CA 1
ATOM 5316 C C . LEU B 1 303 ? 8.531 -29.375 5.738 1 97.56 303 LEU B C 1
ATOM 5318 O O . LEU B 1 303 ? 7.824 -30.094 5.039 1 97.56 303 LEU B O 1
ATOM 5322 N N . PHE B 1 304 ? 8.133 -28.203 6.172 1 98.19 304 PHE B N 1
ATOM 5323 C CA . PHE B 1 304 ? 6.879 -27.594 5.723 1 98.19 304 PHE B CA 1
ATOM 5324 C C . PHE B 1 304 ? 6.879 -27.422 4.207 1 98.19 304 PHE B C 1
ATOM 5326 O O . PHE B 1 304 ? 5.898 -27.766 3.539 1 98.19 304 PHE B O 1
ATOM 5333 N N . LEU B 1 305 ? 7.957 -26.922 3.656 1 98.44 305 LEU B N 1
ATOM 5334 C CA . LEU B 1 305 ? 8.078 -26.656 2.227 1 98.44 305 LEU B CA 1
ATOM 5335 C C . LEU B 1 305 ? 8.094 -27.953 1.433 1 98.44 305 LEU B C 1
ATOM 5337 O O . LEU B 1 305 ? 7.543 -28.016 0.333 1 98.44 305 LEU B O 1
ATOM 5341 N N . THR B 1 306 ? 8.711 -28.969 1.993 1 98.25 306 THR B N 1
ATOM 5342 C CA . THR B 1 306 ? 8.695 -30.297 1.368 1 98.25 306 THR B CA 1
ATOM 5343 C C . THR B 1 306 ? 7.266 -30.812 1.238 1 98.25 306 THR B C 1
ATOM 5345 O O . THR B 1 306 ? 6.91 -31.438 0.232 1 98.25 306 THR B O 1
ATOM 5348 N N . GLU B 1 307 ? 6.523 -30.562 2.26 1 98.25 307 GLU B N 1
ATOM 5349 C CA . GLU B 1 307 ? 5.125 -30.969 2.234 1 98.25 307 GLU B CA 1
ATOM 5350 C C . GLU B 1 307 ? 4.34 -30.203 1.169 1 98.25 307 GLU B C 1
ATOM 5352 O O . GLU B 1 307 ? 3.426 -30.766 0.552 1 98.25 307 GLU B O 1
ATOM 5357 N N . VAL B 1 308 ? 4.641 -28.938 0.985 1 98.69 308 VAL B N 1
ATOM 5358 C CA . VAL B 1 308 ? 3.994 -28.156 -0.063 1 98.69 308 VAL B CA 1
ATOM 5359 C C . VAL B 1 308 ? 4.27 -28.781 -1.426 1 98.69 308 VAL B C 1
ATOM 5361 O O . VAL B 1 308 ? 3.359 -28.922 -2.248 1 98.69 308 VAL B O 1
ATOM 5364 N N . MET B 1 309 ? 5.496 -29.188 -1.646 1 98.19 309 MET B N 1
ATOM 5365 C CA . MET B 1 309 ? 5.887 -29.828 -2.895 1 98.19 309 MET B CA 1
ATOM 5366 C C . MET B 1 309 ? 5.156 -31.156 -3.074 1 98.19 309 MET B C 1
ATOM 5368 O O . MET B 1 309 ? 4.641 -31.438 -4.156 1 98.19 309 MET B O 1
ATOM 5372 N N . ARG B 1 310 ? 5.156 -31.922 -2.025 1 98.56 310 ARG B N 1
ATOM 5373 C CA . ARG B 1 310 ? 4.492 -33.219 -2.068 1 98.56 310 ARG B CA 1
ATOM 5374 C C . ARG B 1 310 ? 3.01 -33.062 -2.381 1 98.56 310 ARG B C 1
ATOM 5376 O O . ARG B 1 310 ? 2.471 -33.781 -3.232 1 98.56 310 ARG B O 1
ATOM 5383 N N . LYS B 1 311 ? 2.34 -32.219 -1.69 1 98.75 311 LYS B N 1
ATOM 5384 C CA . LYS B 1 311 ? 0.915 -31.953 -1.896 1 98.75 311 LYS B CA 1
ATOM 5385 C C . LYS B 1 311 ? 0.641 -31.469 -3.314 1 98.75 311 LYS B C 1
ATOM 5387 O O . LYS B 1 311 ? -0.373 -31.828 -3.918 1 98.75 311 LYS B O 1
ATOM 5392 N N . GLY B 1 312 ? 1.548 -30.562 -3.805 1 98.5 312 GLY B N 1
ATOM 5393 C CA . GLY B 1 312 ? 1.425 -30.109 -5.184 1 98.5 312 GLY B CA 1
ATOM 5394 C C . GLY B 1 312 ? 1.467 -31.25 -6.188 1 98.5 312 GLY B C 1
ATOM 5395 O O . GLY B 1 312 ? 0.68 -31.281 -7.137 1 98.5 312 GLY B O 1
ATOM 5396 N N . GLN B 1 313 ? 2.375 -32.188 -5.969 1 98.25 313 GLN B N 1
ATOM 5397 C CA . GLN B 1 313 ? 2.506 -33.344 -6.848 1 98.25 313 GLN B CA 1
ATOM 5398 C C . GLN B 1 313 ? 1.277 -34.219 -6.758 1 98.25 313 GLN B C 1
ATOM 5400 O O . GLN B 1 313 ? 0.785 -34.719 -7.777 1 98.25 313 GLN B O 1
ATOM 5405 N N . LYS B 1 314 ? 0.859 -34.438 -5.559 1 98.19 314 LYS B N 1
ATOM 5406 C CA . LYS B 1 314 ? -0.34 -35.25 -5.348 1 98.19 314 LYS B CA 1
ATOM 5407 C C . LYS B 1 314 ? -1.542 -34.656 -6.066 1 98.19 314 LYS B C 1
ATOM 5409 O O . LYS B 1 314 ? -2.297 -35.344 -6.734 1 98.19 314 LYS B O 1
ATOM 5414 N N . LEU B 1 315 ? -1.73 -33.406 -5.859 1 98.56 315 LEU B N 1
ATOM 5415 C CA . LEU B 1 315 ? -2.844 -32.688 -6.48 1 98.56 315 LEU B CA 1
ATOM 5416 C C . LEU B 1 315 ? -2.762 -32.781 -8 1 98.56 315 LEU B C 1
ATOM 5418 O O . LEU B 1 315 ? -3.768 -33.031 -8.672 1 98.56 315 LEU B O 1
ATOM 5422 N N . ARG B 1 316 ? -1.592 -32.531 -8.555 1 98.12 316 ARG B N 1
ATOM 5423 C CA . ARG B 1 316 ? -1.38 -32.594 -10 1 98.12 316 ARG B CA 1
ATOM 5424 C C . ARG B 1 316 ? -1.782 -33.969 -10.547 1 98.12 316 ARG B C 1
ATOM 5426 O O . ARG B 1 316 ? -2.469 -34.062 -11.57 1 98.12 316 ARG B O 1
ATOM 5433 N N . LYS B 1 317 ? -1.336 -35 -9.898 1 98.12 317 LYS B N 1
ATOM 5434 C CA . LYS B 1 317 ? -1.65 -36.375 -10.32 1 98.12 317 LYS B CA 1
ATOM 5435 C C . LYS B 1 317 ? -3.154 -36.625 -10.297 1 98.12 317 LYS B C 1
ATOM 5437 O O . LYS B 1 317 ? -3.709 -37.219 -11.219 1 98.12 317 LYS B O 1
ATOM 5442 N N . ALA B 1 318 ? -3.744 -36.188 -9.258 1 98.5 318 ALA B N 1
ATOM 5443 C CA . ALA B 1 318 ? -5.188 -36.375 -9.109 1 98.5 318 ALA B CA 1
ATOM 5444 C C . ALA B 1 318 ? -5.945 -35.625 -10.203 1 98.5 318 ALA B C 1
ATOM 5446 O O . ALA B 1 318 ? -6.941 -36.125 -10.727 1 98.5 318 ALA B O 1
ATOM 5447 N N . LEU B 1 319 ? -5.504 -34.406 -10.531 1 98.69 319 LEU B N 1
ATOM 5448 C CA . LEU B 1 319 ? -6.168 -33.562 -11.523 1 98.69 319 LEU B CA 1
ATOM 5449 C C . LEU B 1 319 ? -6.016 -34.156 -12.922 1 98.69 319 LEU B C 1
ATOM 5451 O O . LEU B 1 319 ? -6.93 -34.062 -13.742 1 98.69 319 LEU B O 1
ATOM 5455 N N . GLN B 1 320 ? -4.863 -34.719 -13.195 1 97.62 320 GLN B N 1
ATOM 5456 C CA . GLN B 1 320 ? -4.559 -35.281 -14.516 1 97.62 320 GLN B CA 1
ATOM 5457 C C . GLN B 1 320 ? -5.539 -36.406 -14.883 1 97.62 320 GLN B C 1
ATOM 5459 O O . GLN B 1 320 ? -5.82 -36.625 -16.062 1 97.62 320 GLN B O 1
ATOM 5464 N N . SER B 1 321 ? -6.105 -37 -13.906 1 96.5 321 SER B N 1
ATOM 5465 C CA . SER B 1 321 ? -6.965 -38.156 -14.125 1 96.5 321 SER B CA 1
ATOM 5466 C C . SER B 1 321 ? -8.422 -37.75 -14.305 1 96.5 321 SER B C 1
ATOM 5468 O O . SER B 1 321 ? -9.273 -38.594 -14.602 1 96.5 321 SER B O 1
ATOM 5470 N N . LEU B 1 322 ? -8.688 -36.562 -14.203 1 98.31 322 LEU B N 1
ATOM 5471 C CA . LEU B 1 322 ? -10.07 -36.094 -14.266 1 98.31 322 LEU B CA 1
ATOM 5472 C C . LEU B 1 322 ? -10.531 -35.969 -15.711 1 98.31 322 LEU B C 1
ATOM 5474 O O . LEU B 1 322 ? -9.719 -35.688 -16.609 1 98.31 322 LEU B O 1
ATOM 5478 N N . PRO B 1 323 ? -11.805 -36.125 -15.961 1 97.5 323 PRO B N 1
ATOM 5479 C CA . PRO B 1 323 ? -12.32 -35.906 -17.312 1 97.5 323 PRO B CA 1
ATOM 5480 C C . PRO B 1 323 ? -12.156 -34.469 -17.781 1 97.5 323 PRO B C 1
ATOM 5482 O O . PRO B 1 323 ? -12.242 -33.531 -16.969 1 97.5 323 PRO B O 1
ATOM 5485 N N . HIS B 1 324 ? -11.898 -34.219 -19.031 1 97.81 324 HIS B N 1
ATOM 5486 C CA . HIS B 1 324 ? -11.906 -32.938 -19.719 1 97.81 324 HIS B CA 1
ATOM 5487 C C . HIS B 1 324 ? -10.641 -32.156 -19.406 1 97.81 324 HIS B C 1
ATOM 5489 O O . HIS B 1 324 ? -10.469 -31.031 -19.906 1 97.81 324 HIS B O 1
ATOM 5495 N N . VAL B 1 325 ? -9.781 -32.688 -18.594 1 98.44 325 VAL B N 1
ATOM 5496 C CA . VAL B 1 325 ? -8.539 -31.984 -18.297 1 98.44 325 VAL B CA 1
ATOM 5497 C C . VAL B 1 325 ? -7.57 -32.125 -19.469 1 98.44 325 VAL B C 1
ATOM 5499 O O . VAL B 1 325 ? -7.227 -33.25 -19.859 1 98.44 325 VAL B O 1
ATOM 5502 N N . LYS B 1 326 ? -7.113 -31.031 -20 1 98 326 LYS B N 1
ATOM 5503 C CA . LYS B 1 326 ? -6.207 -31.016 -21.141 1 98 326 LYS B CA 1
ATOM 5504 C C . LYS B 1 326 ? -4.754 -30.906 -20.703 1 98 326 LYS B C 1
ATOM 5506 O O . LYS B 1 326 ? -3.873 -31.547 -21.266 1 98 326 LYS B O 1
ATOM 5511 N N . SER B 1 327 ? -4.48 -30.016 -19.734 1 97.81 327 SER B N 1
ATOM 5512 C CA . SER B 1 327 ? -3.115 -29.828 -19.25 1 97.81 327 SER B CA 1
ATOM 5513 C C . SER B 1 327 ? -3.105 -29.188 -17.875 1 97.81 327 SER B C 1
ATOM 5515 O O . SER B 1 327 ? -4.102 -28.594 -17.438 1 97.81 327 SER B O 1
ATOM 5517 N N . ILE B 1 328 ? -2.117 -29.422 -17.188 1 98.12 328 ILE B N 1
ATOM 5518 C CA . ILE B 1 328 ? -1.883 -28.844 -15.867 1 98.12 328 ILE B CA 1
ATOM 5519 C C . ILE B 1 328 ? -0.571 -28.062 -15.859 1 98.12 328 ILE B C 1
ATOM 5521 O O . ILE B 1 328 ? 0.434 -28.531 -16.406 1 98.12 328 ILE B O 1
ATOM 5525 N N . SER B 1 329 ? -0.568 -26.828 -15.359 1 97.62 329 SER B N 1
ATOM 5526 C CA . SER B 1 329 ? 0.611 -25.984 -15.266 1 97.62 329 SER B CA 1
ATOM 5527 C C . SER B 1 329 ? 0.828 -25.484 -13.836 1 97.62 329 SER B C 1
ATOM 5529 O O . SER B 1 329 ? 0.009 -25.75 -12.953 1 97.62 329 SER B O 1
ATOM 5531 N N . GLY B 1 330 ? 1.989 -24.797 -13.609 1 97.44 330 GLY B N 1
ATOM 5532 C CA . GLY B 1 330 ? 2.303 -24.219 -12.312 1 97.44 330 GLY B CA 1
ATOM 5533 C C . GLY B 1 330 ? 3.328 -25.031 -11.531 1 97.44 330 GLY B C 1
ATOM 5534 O O . GLY B 1 330 ? 3.951 -25.938 -12.07 1 97.44 330 GLY B O 1
ATOM 5535 N N . LEU B 1 331 ? 3.574 -24.578 -10.336 1 97.88 331 LEU B N 1
ATOM 5536 C CA . LEU B 1 331 ? 4.535 -25.172 -9.414 1 97.88 331 LEU B CA 1
ATOM 5537 C C . LEU B 1 331 ? 3.973 -25.219 -8 1 97.88 331 LEU B C 1
ATOM 5539 O O . LEU B 1 331 ? 3.275 -24.297 -7.566 1 97.88 331 LEU B O 1
ATOM 5543 N N . GLY B 1 332 ? 4.293 -26.344 -7.25 1 98.31 332 GLY B N 1
ATOM 5544 C CA . GLY B 1 332 ? 3.818 -26.469 -5.883 1 98.31 332 GLY B CA 1
ATOM 5545 C C . GLY B 1 332 ? 2.311 -26.359 -5.762 1 98.31 332 GLY B C 1
ATOM 5546 O O . GLY B 1 332 ? 1.572 -27.047 -6.457 1 98.31 332 GLY B O 1
ATOM 5547 N N . LEU B 1 333 ? 1.846 -25.453 -4.934 1 98.88 333 LEU B N 1
ATOM 5548 C CA . LEU B 1 333 ? 0.415 -25.266 -4.719 1 98.88 333 LEU B CA 1
ATOM 5549 C C . LEU B 1 333 ? -0.092 -24.031 -5.453 1 98.88 333 LEU B C 1
ATOM 5551 O O . LEU B 1 333 ? -0.992 -23.344 -4.969 1 98.88 333 LEU B O 1
ATOM 5555 N N . MET B 1 334 ? 0.587 -23.688 -6.473 1 98.75 334 MET B N 1
ATOM 5556 C CA . MET B 1 334 ? 0.134 -22.781 -7.527 1 98.75 334 MET B CA 1
ATOM 5557 C C . MET B 1 334 ? -0.111 -23.547 -8.828 1 98.75 334 MET B C 1
ATOM 5559 O O . MET B 1 334 ? 0.824 -23.797 -9.586 1 98.75 334 MET B O 1
ATOM 5563 N N . ILE B 1 335 ? -1.403 -23.844 -9.062 1 98.62 335 ILE B N 1
ATOM 5564 C CA . ILE B 1 335 ? -1.71 -24.812 -10.102 1 98.62 335 ILE B CA 1
ATOM 5565 C C . ILE B 1 335 ? -2.756 -24.234 -11.062 1 98.62 335 ILE B C 1
ATOM 5567 O O . ILE B 1 335 ? -3.721 -23.609 -10.625 1 98.62 335 ILE B O 1
ATOM 5571 N N . GLY B 1 336 ? -2.514 -24.391 -12.352 1 98.56 336 GLY B N 1
ATOM 5572 C CA . GLY B 1 336 ? -3.459 -24.078 -13.406 1 98.56 336 GLY B CA 1
ATOM 5573 C C . GLY B 1 336 ? -3.949 -25.297 -14.156 1 98.56 336 GLY B C 1
ATOM 5574 O O . GLY B 1 336 ? -3.176 -26.234 -14.414 1 98.56 336 GLY B O 1
ATOM 5575 N N . VAL B 1 337 ? -5.234 -25.406 -14.414 1 98.75 337 VAL B N 1
ATOM 5576 C CA . VAL B 1 337 ? -5.809 -26.531 -15.148 1 98.75 337 VAL B CA 1
ATOM 5577 C C . VAL B 1 337 ? -6.492 -26.016 -16.422 1 98.75 337 VAL B C 1
ATOM 5579 O O . VAL B 1 337 ? -7.383 -25.172 -16.359 1 98.75 337 VAL B O 1
ATOM 5582 N N . GLU B 1 338 ? -6.078 -26.453 -17.484 1 98.38 338 GLU B N 1
ATOM 5583 C CA . GLU B 1 338 ? -6.715 -26.203 -18.781 1 98.38 338 GLU B CA 1
ATOM 5584 C C . GLU B 1 338 ? -7.715 -27.297 -19.125 1 98.38 338 GLU B C 1
ATOM 5586 O O . GLU B 1 338 ? -7.402 -28.484 -19.016 1 98.38 338 GLU B O 1
ATOM 5591 N N . PHE B 1 339 ? -8.844 -26.922 -19.547 1 98.5 339 PHE B N 1
ATOM 5592 C CA . PHE B 1 339 ? -9.875 -27.891 -19.906 1 98.5 339 PHE B CA 1
ATOM 5593 C C . PHE B 1 339 ? -10.062 -27.953 -21.406 1 98.5 339 PHE B C 1
ATOM 5595 O O . PHE B 1 339 ? -9.508 -27.125 -22.141 1 98.5 339 PHE B O 1
ATOM 5602 N N . ASP B 1 340 ? -10.836 -28.969 -21.828 1 97.88 340 ASP B N 1
ATOM 5603 C CA . ASP B 1 340 ? -11.258 -29.031 -23.219 1 97.88 340 ASP B CA 1
ATOM 5604 C C . ASP B 1 340 ? -11.977 -27.75 -23.641 1 97.88 340 ASP B C 1
ATOM 5606 O O . ASP B 1 340 ? -12.586 -27.078 -22.812 1 97.88 340 ASP B O 1
ATOM 5610 N N . GLU B 1 341 ? -11.992 -27.469 -24.906 1 95.62 341 GLU B N 1
ATOM 5611 C CA . GLU B 1 341 ? -12.477 -26.203 -25.469 1 95.62 341 GLU B CA 1
ATOM 5612 C C . GLU B 1 341 ? -13.945 -25.984 -25.141 1 95.62 341 GLU B C 1
ATOM 5614 O O . GLU B 1 341 ? -14.375 -24.828 -24.984 1 95.62 341 GLU B O 1
ATOM 5619 N N . HIS B 1 342 ? -14.664 -27.047 -25.016 1 95.69 342 HIS B N 1
ATOM 5620 C CA . HIS B 1 342 ? -16.094 -26.891 -24.812 1 95.69 342 HIS B CA 1
ATOM 5621 C C . HIS B 1 342 ? -16.422 -26.609 -23.344 1 95.69 342 HIS B C 1
ATOM 5623 O O . HIS B 1 342 ? -17.547 -26.281 -23 1 95.69 342 HIS B O 1
ATOM 5629 N N . ILE B 1 343 ? -15.477 -26.766 -22.438 1 97.56 343 ILE B N 1
ATOM 5630 C CA . ILE B 1 343 ? -15.672 -26.531 -21.016 1 97.56 343 ILE B CA 1
ATOM 5631 C C . ILE B 1 343 ? -15.367 -25.078 -20.688 1 97.56 343 ILE B C 1
ATOM 5633 O O . ILE B 1 343 ? -14.234 -24.609 -20.844 1 97.56 343 ILE B O 1
ATOM 5637 N N . ASN B 1 344 ? -16.281 -24.359 -20.25 1 97.38 344 ASN B N 1
ATOM 5638 C CA . ASN B 1 344 ? -16.109 -22.984 -19.766 1 97.38 344 ASN B CA 1
ATOM 5639 C C . ASN B 1 344 ? -15.672 -22.969 -18.297 1 97.38 344 ASN B C 1
ATOM 5641 O O . ASN B 1 344 ? -16.438 -23.359 -17.406 1 97.38 344 ASN B O 1
ATOM 5645 N N . VAL B 1 345 ? -14.523 -22.469 -18.016 1 98.19 345 VAL B N 1
ATOM 5646 C CA . VAL B 1 345 ? -13.922 -22.516 -16.688 1 98.19 345 VAL B CA 1
ATOM 5647 C C . VAL B 1 345 ? -14.781 -21.734 -15.703 1 98.19 345 VAL B C 1
ATOM 5649 O O . VAL B 1 345 ? -14.891 -22.094 -14.539 1 98.19 345 VAL B O 1
ATOM 5652 N N . ALA B 1 346 ? -15.398 -20.656 -16.125 1 97.69 346 ALA B N 1
ATOM 5653 C CA . ALA B 1 346 ? -16.266 -19.875 -15.242 1 97.69 346 ALA B CA 1
ATOM 5654 C C . ALA B 1 346 ? -17.422 -20.719 -14.711 1 97.69 346 ALA B C 1
ATOM 5656 O O . ALA B 1 346 ? -17.812 -20.594 -13.555 1 97.69 346 ALA B O 1
ATOM 5657 N N . ASP B 1 347 ? -17.938 -21.562 -15.57 1 98.25 347 ASP B N 1
ATOM 5658 C CA . ASP B 1 347 ? -19 -22.469 -15.156 1 98.25 347 ASP B CA 1
ATOM 5659 C C . ASP B 1 347 ? -18.484 -23.5 -14.156 1 98.25 347 ASP B C 1
ATOM 5661 O O . ASP B 1 347 ? -19.203 -23.875 -13.219 1 98.25 347 ASP B O 1
ATOM 5665 N N . VAL B 1 348 ? -17.297 -24 -14.422 1 98.75 348 VAL B N 1
ATOM 5666 C CA . VAL B 1 348 ? -16.688 -24.953 -13.492 1 98.75 348 VAL B CA 1
ATOM 5667 C C . VAL B 1 348 ? -16.594 -24.328 -12.102 1 98.75 348 VAL B C 1
ATOM 5669 O O . VAL B 1 348 ? -16.984 -24.938 -11.109 1 98.75 348 VAL B O 1
ATOM 5672 N N . VAL B 1 349 ? -16.109 -23.078 -12.016 1 98.69 349 VAL B N 1
ATOM 5673 C CA . VAL B 1 349 ? -15.922 -22.359 -10.758 1 98.69 349 VAL B CA 1
ATOM 5674 C C . VAL B 1 349 ? -17.281 -22.156 -10.07 1 98.69 349 VAL B C 1
ATOM 5676 O O . VAL B 1 349 ? -17.406 -22.391 -8.875 1 98.69 349 VAL B O 1
ATOM 5679 N N . THR B 1 350 ? -18.281 -21.734 -10.82 1 98.25 350 THR B N 1
ATOM 5680 C CA . THR B 1 350 ? -19.609 -21.469 -10.281 1 98.25 350 THR B CA 1
ATOM 5681 C C . THR B 1 350 ? -20.234 -22.75 -9.727 1 98.25 350 THR B C 1
ATOM 5683 O O . THR B 1 350 ? -20.828 -22.734 -8.656 1 98.25 350 THR B O 1
ATOM 5686 N N . ASN B 1 351 ? -20.094 -23.812 -10.477 1 98.62 351 ASN B N 1
ATOM 5687 C CA . ASN B 1 351 ? -20.672 -25.078 -10.055 1 98.62 351 ASN B CA 1
ATOM 5688 C C . ASN B 1 351 ? -19.953 -25.656 -8.836 1 98.62 351 ASN B C 1
ATOM 5690 O O . ASN B 1 351 ? -20.578 -26.281 -7.977 1 98.62 351 ASN B O 1
ATOM 5694 N N . CYS B 1 352 ? -18.641 -25.531 -8.781 1 98.81 352 CYS B N 1
ATOM 5695 C CA . CYS B 1 352 ? -17.891 -25.969 -7.613 1 98.81 352 CYS B CA 1
ATOM 5696 C C . CYS B 1 352 ? -18.266 -25.156 -6.383 1 98.81 352 CYS B C 1
ATOM 5698 O O . CYS B 1 352 ? -18.359 -25.688 -5.277 1 98.81 352 CYS B O 1
ATOM 5700 N N . LEU B 1 353 ? -18.469 -23.844 -6.582 1 98.69 353 LEU B N 1
ATOM 5701 C CA . LEU B 1 353 ? -18.891 -22.984 -5.496 1 98.69 353 LEU B CA 1
ATOM 5702 C C . LEU B 1 353 ? -20.219 -23.469 -4.898 1 98.69 353 LEU B C 1
ATOM 5704 O O . LEU B 1 353 ? -20.375 -23.484 -3.676 1 98.69 353 LEU B O 1
ATOM 5708 N N . LYS B 1 354 ? -21.156 -23.875 -5.727 1 98.12 354 LYS B N 1
ATOM 5709 C CA . LYS B 1 354 ? -22.453 -24.375 -5.273 1 98.12 354 LYS B CA 1
ATOM 5710 C C . LYS B 1 354 ? -22.281 -25.625 -4.414 1 98.12 354 LYS B C 1
ATOM 5712 O O . LYS B 1 354 ? -23.141 -25.953 -3.59 1 98.12 354 LYS B O 1
ATOM 5717 N N . GLN B 1 355 ? -21.156 -26.281 -4.66 1 98.5 355 GLN B N 1
ATOM 5718 C CA . GLN B 1 355 ? -20.891 -27.5 -3.92 1 98.5 355 GLN B CA 1
ATOM 5719 C C . GLN B 1 355 ? -19.922 -27.25 -2.762 1 98.5 355 GLN B C 1
ATOM 5721 O O . GLN B 1 355 ? -19.422 -28.188 -2.141 1 98.5 355 GLN B O 1
ATOM 5726 N N . GLY B 1 356 ? -19.547 -26.047 -2.514 1 98.62 356 GLY B N 1
ATOM 5727 C CA . GLY B 1 356 ? -18.844 -25.672 -1.301 1 98.62 356 GLY B CA 1
ATOM 5728 C C . GLY B 1 356 ? -17.328 -25.625 -1.484 1 98.62 356 GLY B C 1
ATOM 5729 O O . GLY B 1 356 ? -16.578 -25.781 -0.521 1 98.62 356 GLY B O 1
ATOM 5730 N N . VAL B 1 357 ? -16.859 -25.484 -2.697 1 98.94 357 VAL B N 1
ATOM 5731 C CA . VAL B 1 357 ? -15.422 -25.359 -2.93 1 98.94 357 VAL B CA 1
ATOM 5732 C C . VAL B 1 357 ? -15.141 -24.078 -3.725 1 98.94 357 VAL B C 1
ATOM 5734 O O . VAL B 1 357 ? -15.781 -23.828 -4.75 1 98.94 357 VAL B O 1
ATOM 5737 N N . LEU B 1 358 ? -14.195 -23.25 -3.277 1 98.88 358 LEU B N 1
ATOM 5738 C CA . LEU B 1 358 ? -13.844 -21.984 -3.916 1 98.88 358 LEU B CA 1
ATOM 5739 C C . LEU B 1 358 ? -12.602 -22.156 -4.789 1 98.88 358 LEU B C 1
ATOM 5741 O O . LEU B 1 358 ? -11.539 -22.547 -4.305 1 98.88 358 LEU B O 1
ATOM 5745 N N . PHE B 1 359 ? -12.711 -21.891 -6.039 1 98.75 359 PHE B N 1
ATOM 5746 C CA . PHE B 1 359 ? -11.602 -21.859 -6.984 1 98.75 359 PHE B CA 1
ATOM 5747 C C . PHE B 1 359 ? -11.508 -20.5 -7.664 1 98.75 359 PHE B C 1
ATOM 5749 O O . PHE B 1 359 ? -12.391 -19.656 -7.484 1 98.75 359 PHE B O 1
ATOM 5756 N N . LEU B 1 360 ? -10.438 -20.25 -8.359 1 98.44 360 LEU B N 1
ATOM 5757 C CA . LEU B 1 360 ? -10.211 -19.047 -9.141 1 98.44 360 LEU B CA 1
ATOM 5758 C C . LEU B 1 360 ? -10.062 -19.375 -10.625 1 98.44 360 LEU B C 1
ATOM 5760 O O . LEU B 1 360 ? -10.016 -20.547 -11 1 98.44 360 LEU B O 1
ATOM 5764 N N . THR B 1 361 ? -10.039 -18.375 -11.391 1 97.75 361 THR B N 1
ATOM 5765 C CA . THR B 1 361 ? -9.695 -18.5 -12.805 1 97.75 361 THR B CA 1
ATOM 5766 C C . THR B 1 361 ? -8.461 -17.656 -13.125 1 97.75 361 THR B C 1
ATOM 5768 O O . THR B 1 361 ? -8.141 -16.719 -12.398 1 97.75 361 THR B O 1
ATOM 5771 N N . ALA B 1 362 ? -7.742 -17.969 -14.031 1 96.5 362 ALA B N 1
ATOM 5772 C CA . ALA B 1 362 ? -6.711 -17.172 -14.703 1 96.5 362 ALA B CA 1
ATOM 5773 C C . ALA B 1 362 ? -6.797 -17.344 -16.219 1 96.5 362 ALA B C 1
ATOM 5775 O O . ALA B 1 362 ? -6.449 -18.406 -16.75 1 96.5 362 ALA B O 1
ATOM 5776 N N . LYS B 1 363 ? -7.191 -16.281 -16.891 1 95.12 363 LYS B N 1
ATOM 5777 C CA . LYS B 1 363 ? -7.508 -16.406 -18.312 1 95.12 363 LYS B CA 1
ATOM 5778 C C . LYS B 1 363 ? -8.5 -17.547 -18.547 1 95.12 363 LYS B C 1
ATOM 5780 O O . LYS B 1 363 ? -9.586 -17.562 -17.969 1 95.12 363 LYS B O 1
ATOM 5785 N N . THR B 1 364 ? -8.117 -18.562 -19.281 1 95.56 364 THR B N 1
ATOM 5786 C CA . THR B 1 364 ? -9.047 -19.625 -19.625 1 95.56 364 THR B CA 1
ATOM 5787 C C . THR B 1 364 ? -8.82 -20.844 -18.719 1 95.56 364 THR B C 1
ATOM 5789 O O . THR B 1 364 ? -9.43 -21.891 -18.922 1 95.56 364 THR B O 1
ATOM 5792 N N . LYS B 1 365 ? -8.047 -20.75 -17.656 1 98.06 365 LYS B N 1
ATOM 5793 C CA . LYS B 1 365 ? -7.707 -21.891 -16.812 1 98.06 365 LYS B CA 1
ATOM 5794 C C . LYS B 1 365 ? -8.352 -21.766 -15.438 1 98.06 365 LYS B C 1
ATOM 5796 O O . LYS B 1 365 ? -8.695 -20.672 -15 1 98.06 365 LYS B O 1
ATOM 5801 N N . LEU B 1 366 ? -8.57 -22.969 -14.883 1 98.69 366 LEU B N 1
ATOM 5802 C CA . LEU B 1 366 ? -8.82 -23.016 -13.445 1 98.69 366 LEU B CA 1
ATOM 5803 C C . LEU B 1 366 ? -7.539 -22.766 -12.664 1 98.69 366 LEU B C 1
ATOM 5805 O O . LEU B 1 366 ? -6.492 -23.344 -12.961 1 98.69 366 LEU B O 1
ATOM 5809 N N . ARG B 1 367 ? -7.531 -21.844 -11.789 1 98.69 367 ARG B N 1
ATOM 5810 C CA . ARG B 1 367 ? -6.375 -21.516 -10.961 1 98.69 367 ARG B CA 1
ATOM 5811 C C . ARG B 1 367 ? -6.605 -21.922 -9.508 1 98.69 367 ARG B C 1
ATOM 5813 O O . ARG B 1 367 ? -7.625 -21.562 -8.922 1 98.69 367 ARG B O 1
ATOM 5820 N N . MET B 1 368 ? -5.688 -22.688 -8.969 1 98.81 368 MET B N 1
ATOM 5821 C CA . MET B 1 368 ? -5.766 -23.156 -7.586 1 98.81 368 MET B CA 1
ATOM 5822 C C . MET B 1 368 ? -4.598 -22.609 -6.766 1 98.81 368 MET B C 1
ATOM 5824 O O . MET B 1 368 ? -3.436 -22.797 -7.133 1 98.81 368 MET B O 1
ATOM 5828 N N . LEU B 1 369 ? -4.91 -21.922 -5.715 1 98.81 369 LEU B N 1
ATOM 5829 C CA . LEU B 1 369 ? -3.955 -21.391 -4.75 1 98.81 369 LEU B CA 1
ATOM 5830 C C . LEU B 1 369 ? -4.375 -21.734 -3.324 1 98.81 369 LEU B C 1
ATOM 5832 O O . LEU B 1 369 ? -4.539 -20.828 -2.492 1 98.81 369 LEU B O 1
ATOM 5836 N N . PRO B 1 370 ? -4.547 -22.984 -2.959 1 98.88 370 PRO B N 1
ATOM 5837 C CA . PRO B 1 370 ? -4.992 -23.281 -1.596 1 98.88 370 PRO B CA 1
ATOM 5838 C C . PRO B 1 370 ? -4.016 -22.781 -0.533 1 98.88 370 PRO B C 1
ATOM 5840 O O . PRO B 1 370 ? -2.834 -22.578 -0.823 1 98.88 370 PRO B O 1
ATOM 5843 N N . PRO B 1 371 ? -4.551 -22.562 0.732 1 98.88 371 PRO B N 1
ATOM 5844 C CA . PRO B 1 371 ? -3.58 -22.328 1.806 1 98.88 371 PRO B CA 1
ATOM 5845 C C . PRO B 1 371 ? -2.502 -23.406 1.871 1 98.88 371 PRO B C 1
ATOM 5847 O O . PRO B 1 371 ? -2.783 -24.578 1.616 1 98.88 371 PRO B O 1
ATOM 5850 N N . LEU B 1 372 ? -1.308 -22.984 2.285 1 98.88 372 LEU B N 1
ATOM 5851 C CA . LEU B 1 372 ? -0.187 -23.922 2.283 1 98.88 372 LEU B CA 1
ATOM 5852 C C . LEU B 1 372 ? -0.404 -25.031 3.307 1 98.88 372 LEU B C 1
ATOM 5854 O O . LEU B 1 372 ? 0.208 -26.109 3.209 1 98.88 372 LEU B O 1
ATOM 5858 N N . ILE B 1 373 ? -1.331 -24.844 4.246 1 98.69 373 ILE B N 1
ATOM 5859 C CA . ILE B 1 373 ? -1.548 -25.797 5.332 1 98.69 373 ILE B CA 1
ATOM 5860 C C . ILE B 1 373 ? -2.621 -26.812 4.93 1 98.69 373 ILE B C 1
ATOM 5862 O O . ILE B 1 373 ? -3.012 -27.656 5.73 1 98.69 373 ILE B O 1
ATOM 5866 N N . ILE B 1 374 ? -3.18 -26.719 3.709 1 98.81 374 ILE B N 1
ATOM 5867 C CA . ILE B 1 374 ? -4.227 -27.641 3.285 1 98.81 374 ILE B CA 1
ATOM 5868 C C . ILE B 1 374 ? -3.742 -29.078 3.453 1 98.81 374 ILE B C 1
ATOM 5870 O O . ILE B 1 374 ? -2.58 -29.391 3.184 1 98.81 374 ILE B O 1
ATOM 5874 N N . ASN B 1 375 ? -4.566 -29.922 3.945 1 98.44 375 ASN B N 1
ATOM 5875 C CA . ASN B 1 375 ? -4.141 -31.297 4.164 1 98.44 375 ASN B CA 1
ATOM 5876 C C . ASN B 1 375 ? -4.629 -32.219 3.051 1 98.44 375 ASN B C 1
ATOM 5878 O O . ASN B 1 375 ? -5.367 -31.797 2.164 1 98.44 375 ASN B O 1
ATOM 5882 N N . ASP B 1 376 ? -4.215 -33.438 3.131 1 98.62 376 ASP B N 1
ATOM 5883 C CA . ASP B 1 376 ? -4.484 -34.406 2.068 1 98.62 376 ASP B CA 1
ATOM 5884 C C . ASP B 1 376 ? -5.984 -34.688 1.935 1 98.62 376 ASP B C 1
ATOM 5886 O O . ASP B 1 376 ? -6.496 -34.812 0.823 1 98.62 376 ASP B O 1
ATOM 5890 N N . GLU B 1 377 ? -6.648 -34.75 3.031 1 98.69 377 GLU B N 1
ATOM 5891 C CA . GLU B 1 377 ? -8.086 -35 3.012 1 98.69 377 GLU B CA 1
ATOM 5892 C C . GLU B 1 377 ? -8.828 -33.844 2.34 1 98.69 377 GLU B C 1
ATOM 5894 O O . GLU B 1 377 ? -9.75 -34.062 1.552 1 98.69 377 GLU B O 1
ATOM 5899 N N . GLN B 1 378 ? -8.469 -32.656 2.662 1 98.81 378 GLN B N 1
ATOM 5900 C CA . GLN B 1 378 ? -9.07 -31.469 2.064 1 98.81 378 GLN B CA 1
ATOM 5901 C C . GLN B 1 378 ? -8.781 -31.391 0.568 1 98.81 378 GLN B C 1
ATOM 5903 O O . GLN B 1 378 ? -9.648 -31.031 -0.222 1 98.81 378 GLN B O 1
ATOM 5908 N N . LEU B 1 379 ? -7.559 -31.719 0.159 1 98.69 379 LEU B N 1
ATOM 5909 C CA . LEU B 1 379 ? -7.215 -31.781 -1.257 1 98.69 379 LEU B CA 1
ATOM 5910 C C . LEU B 1 379 ? -8.117 -32.781 -1.988 1 98.69 379 LEU B C 1
ATOM 5912 O O . LEU B 1 379 ? -8.641 -32.469 -3.061 1 98.69 379 LEU B O 1
ATOM 5916 N N . GLU B 1 380 ? -8.297 -33.906 -1.363 1 98.38 380 GLU B N 1
ATOM 5917 C CA . GLU B 1 380 ? -9.133 -34.938 -1.962 1 98.38 380 GLU B CA 1
ATOM 5918 C C . GLU B 1 380 ? -10.578 -34.469 -2.086 1 98.38 380 GLU B C 1
ATOM 5920 O O . GLU B 1 380 ? -11.242 -34.719 -3.092 1 98.38 380 GLU B O 1
ATOM 5925 N N . ARG B 1 381 ? -11.062 -33.812 -1.093 1 98.62 381 ARG B N 1
ATOM 5926 C CA . ARG B 1 381 ? -12.43 -33.281 -1.13 1 98.62 381 ARG B CA 1
ATOM 5927 C C . ARG B 1 381 ? -12.602 -32.312 -2.285 1 98.62 381 ARG B C 1
ATOM 5929 O O . ARG B 1 381 ? -13.602 -32.344 -3.004 1 98.62 381 ARG B O 1
ATOM 5936 N N . GLY B 1 382 ? -11.625 -31.391 -2.461 1 98.75 382 GLY B N 1
ATOM 5937 C CA . GLY B 1 382 ? -11.68 -30.453 -3.572 1 98.75 382 GLY B CA 1
ATOM 5938 C C . GLY B 1 382 ? -11.68 -31.141 -4.926 1 98.75 382 GLY B C 1
ATOM 5939 O O . GLY B 1 382 ? -12.469 -30.781 -5.809 1 98.75 382 GLY B O 1
ATOM 5940 N N . VAL B 1 383 ? -10.828 -32.156 -5.027 1 98.75 383 VAL B N 1
ATOM 5941 C CA . VAL B 1 383 ? -10.703 -32.875 -6.281 1 98.75 383 VAL B CA 1
ATOM 5942 C C . VAL B 1 383 ? -11.992 -33.656 -6.562 1 98.75 383 VAL B C 1
ATOM 5944 O O . VAL B 1 383 ? -12.438 -33.75 -7.711 1 98.75 383 VAL B O 1
ATOM 5947 N N . THR B 1 384 ? -12.562 -34.219 -5.523 1 98.69 384 THR B N 1
ATOM 5948 C CA . THR B 1 384 ? -13.797 -34.969 -5.66 1 98.69 384 THR B CA 1
ATOM 5949 C C . THR B 1 384 ? -14.922 -34.094 -6.18 1 98.69 384 THR B C 1
ATOM 5951 O O . THR B 1 384 ? -15.672 -34.5 -7.078 1 98.69 384 THR B O 1
ATOM 5954 N N . VAL B 1 385 ? -15.062 -32.938 -5.625 1 98.81 385 VAL B N 1
ATOM 5955 C CA . VAL B 1 385 ? -16.094 -32 -6.059 1 98.81 385 VAL B CA 1
ATOM 5956 C C . VAL B 1 385 ? -15.844 -31.609 -7.516 1 98.81 385 VAL B C 1
ATOM 5958 O O . VAL B 1 385 ? -16.781 -31.562 -8.32 1 98.81 385 VAL B O 1
ATOM 5961 N N . LEU B 1 386 ? -14.594 -31.328 -7.867 1 98.81 386 LEU B N 1
ATOM 5962 C CA . LEU B 1 386 ? -14.242 -30.969 -9.234 1 98.81 386 LEU B CA 1
ATOM 5963 C C . LEU B 1 386 ? -14.57 -32.094 -10.203 1 98.81 386 LEU B C 1
ATOM 5965 O O . LEU B 1 386 ? -15.102 -31.844 -11.289 1 98.81 386 LEU B O 1
ATOM 5969 N N . ALA B 1 387 ? -14.258 -33.312 -9.789 1 98.69 387 ALA B N 1
ATOM 5970 C CA . ALA B 1 387 ? -14.547 -34.469 -10.602 1 98.69 387 ALA B CA 1
ATOM 5971 C C . ALA B 1 387 ? -16.047 -34.594 -10.883 1 98.69 387 ALA B C 1
ATOM 5973 O O . ALA B 1 387 ? -16.453 -34.906 -12.008 1 98.69 387 ALA B O 1
ATOM 5974 N N . GLN B 1 388 ? -16.781 -34.438 -9.859 1 98.56 388 GLN B N 1
ATOM 5975 C CA . GLN B 1 388 ? -18.219 -34.5 -9.992 1 98.56 388 GLN B CA 1
ATOM 5976 C C . GLN B 1 388 ? -18.75 -33.438 -10.953 1 98.56 388 GLN B C 1
ATOM 5978 O O . GLN B 1 388 ? -19.547 -33.75 -11.844 1 98.56 388 GLN B O 1
ATOM 5983 N N . VAL B 1 389 ? -18.312 -32.219 -10.773 1 98.62 389 VAL B N 1
ATOM 5984 C CA . VAL B 1 389 ? -18.75 -31.109 -11.609 1 98.62 389 VAL B CA 1
ATOM 5985 C C . VAL B 1 389 ? -18.375 -31.375 -13.062 1 98.62 389 VAL B C 1
ATOM 5987 O O . VAL B 1 389 ? -19.203 -31.188 -13.969 1 98.62 389 VAL B O 1
ATOM 5990 N N . LEU B 1 390 ? -17.156 -31.859 -13.312 1 98.44 390 LEU B N 1
ATOM 5991 C CA . LEU B 1 390 ? -16.672 -32.094 -14.672 1 98.44 390 LEU B CA 1
ATOM 5992 C C . LEU B 1 390 ? -17.422 -33.25 -15.32 1 98.44 390 LEU B C 1
ATOM 5994 O O . LEU B 1 390 ? -17.672 -33.25 -16.531 1 98.44 390 LEU B O 1
ATOM 5998 N N . SER B 1 391 ? -17.781 -34.25 -14.508 1 97.75 391 SER B N 1
ATOM 5999 C CA . SER B 1 391 ? -18.484 -35.438 -15.031 1 97.75 391 SER B CA 1
ATOM 6000 C C . SER B 1 391 ? -19.875 -35.062 -15.508 1 97.75 391 SER B C 1
ATOM 6002 O O . SER B 1 391 ? -20.438 -35.719 -16.391 1 97.75 391 SER B O 1
ATOM 6004 N N . GLU B 1 392 ? -20.391 -34 -14.977 1 96.69 392 GLU B N 1
ATOM 6005 C CA . GLU B 1 392 ? -21.75 -33.562 -15.312 1 96.69 392 GLU B CA 1
ATOM 6006 C C . GLU B 1 392 ? -21.75 -32.562 -16.469 1 96.69 392 GLU B C 1
ATOM 6008 O O . GLU B 1 392 ? -22.797 -32.188 -16.969 1 96.69 392 GLU B O 1
ATOM 6013 N N . MET B 1 393 ? -20.641 -32.125 -16.859 1 94.75 393 MET B N 1
ATOM 6014 C CA . MET B 1 393 ? -20.516 -31.125 -17.922 1 94.75 393 MET B CA 1
ATOM 6015 C C . MET B 1 393 ? -20.188 -31.781 -19.25 1 94.75 393 MET B C 1
ATOM 6017 O O . MET B 1 393 ? -20.438 -31.203 -20.312 1 94.75 393 MET B O 1
#

Secondary structure (DSSP, 8-state):
--HHHHHHHHHHHB-------S-BEEEEEBTEEEETT--EEEESSHHHHT-TT-BS-HHHHHHHHHHHTT-S--TTSSB-HHHHHHHHHHHHHH--SEEEEESSHHHHHHHHHHHHHHHHHHHH-TT--EEEEEBT----SSHHHHHHSB-GGGGSSSPSPPS-EEEE-TT-HHHHHHHHTTS-EEEEEE-SEETTTTSEEPPHHHHHHHHHHHHHHT-EEEEE-TTTTTTTTSSSSGGGGGT---SEEEE-GGGGTTS--EEEEE-GGGTTSSPTTT---TTTT-HHHHHHHHHHHHH--HHHHHHHHHHHHHHHHHHHTSTTEEEEEEETTEEEEEE-TT--HHHHHHHHHHTTEE-EEETTEEEE---TT--HHHHHHHHHHHHHHHHT-/--HHHHHHHHHHHB-------S-BEEEEEBTEEEETT--EEEESSHHHHT-TT-BS-HHHHHHHHHHHTT-S--TTSSB-HHHHHHHHHHHHHH--SEEEEESSHHHHHHHHHHHHHHHHHHHH-TT--EEEEEBT----SSHHHHHHSB-GGGGSSSPSPPS-EEEE-TT-HHHHHHHHTTS-EEEEEE-SEETTTTSEEPPHHHHHHHHHHHHHHT-EEEEE-TTTTTTTTSSSSGGGGGT---SEEEE-GGGGTTS--EEEEE-GGGTTSSPTTT---TTTT-HHHHHHHHHHHHH--HHHHHHHHHHHHHHHHHHHTSTTEEEEEEETTEEEEEE-TT--HHHHHHHHHHTTEE-EEETTEEEE---TT--HHHHHHHHHHHHHHHHT-

Organism: Haemophilus ducreyi (strain 35000HP / ATCC 700724) (NCBI:txid233412)

Solvent-accessible surface area (backbone atoms only — not comparable to full-atom values): 37513 Å² total; per-residue (Å²): 132,52,48,66,56,35,51,48,38,33,69,61,13,34,51,58,22,57,86,50,53,101,45,35,51,56,36,30,46,43,49,35,36,27,32,67,85,69,52,60,30,42,43,24,27,21,37,77,35,14,16,36,57,25,22,51,35,67,68,41,46,51,42,28,53,57,32,41,62,20,42,36,51,59,32,60,45,44,42,47,57,38,36,20,54,36,27,45,53,53,24,65,76,69,68,40,39,20,30,44,50,25,45,29,43,34,52,9,41,44,50,52,52,37,47,36,21,35,49,29,29,76,74,71,36,87,67,23,42,26,33,38,23,29,52,40,34,78,41,40,67,42,61,54,26,36,47,45,21,24,44,73,83,73,67,78,61,43,55,62,56,31,61,49,54,47,63,42,63,74,75,41,59,65,61,50,58,59,54,57,70,72,67,28,55,17,27,39,47,42,46,64,51,23,57,72,47,35,21,44,57,59,48,62,68,42,53,48,51,50,51,52,52,24,63,75,67,67,26,42,39,30,38,49,26,29,68,40,19,67,33,37,34,23,39,60,41,52,54,64,81,59,73,58,83,58,41,29,39,27,31,13,42,22,43,23,36,30,44,61,33,12,22,27,37,19,16,74,93,51,41,71,63,54,42,65,71,71,54,72,50,69,55,22,53,29,35,31,35,24,28,19,20,42,39,46,57,66,61,60,37,73,68,50,22,51,47,27,34,50,51,21,50,51,48,51,57,57,50,66,72,35,74,60,52,68,46,76,40,50,44,26,41,34,35,16,38,32,50,40,89,87,56,55,47,69,55,53,38,52,54,30,42,77,72,28,30,42,58,43,68,15,79,77,17,38,29,37,22,39,19,68,69,61,48,72,68,58,52,48,51,52,50,51,47,49,45,53,54,47,74,75,105,133,52,49,67,56,34,52,48,38,32,70,62,13,34,51,58,23,58,86,49,54,99,46,36,53,57,35,30,47,44,50,35,36,25,32,67,84,68,51,62,29,41,43,23,26,21,38,78,36,15,17,36,57,25,21,50,36,66,67,40,48,50,41,28,55,57,32,41,60,20,41,34,50,59,33,60,44,44,44,45,56,38,36,20,53,37,28,44,52,52,26,65,76,69,69,41,39,21,30,43,50,25,46,28,43,33,51,8,42,43,50,50,51,37,48,37,22,35,48,27,29,76,72,73,37,90,65,23,41,26,33,39,22,29,51,39,34,78,42,41,68,42,60,54,25,36,48,46,22,25,43,74,83,71,68,77,59,44,55,63,57,32,61,48,51,48,63,43,63,73,74,41,58,66,60,50,59,58,54,56,70,71,66,28,56,16,26,38,49,41,47,64,51,23,56,72,48,36,22,44,59,60,49,64,68,43,53,48,50,50,50,52,52,24,64,74,66,68,25,40,39,30,38,49,26,31,66,40,20,65,34,34,34,24,40,61,39,51,53,65,80,58,73,57,82,57,41,30,39,25,31,12,43,24,43,22,36,30,42,61,32,11,22,26,37,20,16,75,92,50,42,73,62,55,42,65,71,72,52,72,47,72,54,21,51,28,35,30,35,24,27,20,21,41,39,46,56,66,63,60,38,72,69,50,20,50,48,27,34,51,52,21,52,51,49,51,56,58,51,64,72,33,75,59,52,69,47,76,41,50,42,26,41,35,37,16,37,33,52,39,88,87,57,56,45,68,56,54,39,54,54,30,41,76,70,26,31,42,56,42,68,16,78,77,17,37,29,37,23,39,20,66,70,62,46,71,68,58,52,48,51,53,48,50,48,49,43,53,54,47,72,74,102

Radius of gyration: 25.45 Å; Cα contacts (8 Å, |Δi|>4): 1926; chains: 2; bounding box: 55×73×61 Å

Foldseek 3Di:
DALVVVVVCCVPPPDPPDDDDSFAWDFWDFQWTAGRVGFIFGEQCLVVQFQQRTGPDPLLVVLLVVLVVPAQADFPPDDDDLLVVLQVLVCVQQVADTKWKDFAQLVLVVVVLLLLQLLCCVVPNNQARAEEEAALAQRDLPLASLLQGNYVVNVPDDDDGDDRYDYYHAQPLVVVVVVCVVVRHRAYEYECFRQLSQRAGGDLVSQVSVQVVCVVSVRFYEYEQANVACLQQLGNGPVVVSVHDGQKYKYFRHQLSPGGMIMMTGHPSRNPSDDPPNDGDRCTSRSSSSSSNVSSSVPCDNVLSNVLQVLQVVLLVLLVPAPQWDDWHHGRSWIKTAGHPVDQVVQLQVQLVVVRYHWDDRVRTITGRGRSPDDPVSSVVSSVSSRVSNVVD/DALVVVVVCCVPPPDPPDDDDSFAWDFWDFQWTAGRVGFIFGEQCLVVQFQQRTGPDPLLVVLLVVLVVPAQADFPPDDDDLLVVLQVLVCVQQVADTKWKDFAQLVLVVVVLLLLQLLCCVVPNNQARAEEEAALAQRDLPLASLLQGNYVVNVPDDDDGDDRYDYYHAQPLVVVVVVCVVVRHRAYEYECFRQLSQRAGGDLVSQVSVQVVCVVSVRFYEYEQANVACLQQLGNGPVVVSVHDGQKYKYFRHQLSPGGMIMMTGHPSRNPSDDPPNDGDRCTSRSSSSSSNVSSSVPCDNVLSNVLQVLQVVLLVLLVPAPQWDDWHHGRSWIKTAGHPVDQVVQLQVQLVVVRYHWDGRVRTITGRGRSPDDPVSSVVSSVSSRVSNVVD

Sequence (786 aa):
MTSDQIKQLDANYIAQTYAKFDLALSHGQGCEVWDFDGNKYLDFTSGIGVNSLGWADPDWLEAVIAQLHKLSHTSNLFYTEPSARLAKHLVQVSGLKRVFFANSGAEANEGAIKVARKYSHDKYGDTRSTIISLVNSFHGRTISTLAATGQKLFHQHFFPFTAGFEHLIANDLNAFKTRIAQNDICAIILEVVQGEGGVCSLDQAYLQAVQGLCQVQDILLIIDEVQTGIGRTGTMFAYQQFELKPDIVTLAKGLAGGLPIGAFLLADKVAETLAKGDHGSTFGANPVSCAAANAVLTKLEPLFLTEVMRKGQKLRKALQSLPHVKSISGLGLMIGVEFDEHINVADVVTNCLKQGVLFLTAKTKLRMLPPLIINDEQLERGVTVLAQVLSEMMTSDQIKQLDANYIAQTYAKFDLALSHGQGCEVWDFDGNKYLDFTSGIGVNSLGWADPDWLEAVIAQLHKLSHTSNLFYTEPSARLAKHLVQVSGLKRVFFANSGAEANEGAIKVARKYSHDKYGDTRSTIISLVNSFHGRTISTLAATGQKLFHQHFFPFTAGFEHLIANDLNAFKTRIAQNDICAIILEVVQGEGGVCSLDQAYLQAVQGLCQVQDILLIIDEVQTGIGRTGTMFAYQQFELKPDIVTLAKGLAGGLPIGAFLLADKVAETLAKGDHGSTFGANPVSCAAANAVLTKLEPLFLTEVMRKGQKLRKALQSLPHVKSISGLGLMIGVEFDEHINVADVVTNCLKQGVLFLTAKTKLRMLPPLIINDEQLERGVTVLAQVLSEM

InterPro domains:
  IPR004636 Acetylornithine/Succinylornithine transaminase family [MF_01107] (13-393)
  IPR004636 Acetylornithine/Succinylornithine transaminase family [TIGR00707] (13-390)
  IPR005814 Aminotransferase class-III [PF00202] (14-390)
  IPR005814 Aminotransferase class-III [PIRSF000521] (5-392)
  IPR005814 Aminotransferase class-III [cd00610] (6-390)
  IPR015421 Pyridoxal phosphate-dependent transferase, major domain [G3DSA:3.40.640.10] (57-303)
  IPR015422 Pyridoxal phosphate-dependent transferase, small domain [G3DSA:3.90.1150.10] (10-381)
  IPR015424 Pyridoxal phosphate-dependent transferase [SSF53383] (15-392)
  IPR049704 Aminotransferases class-III pyridoxal-phosphate attachment site [PS00600] (221-258)
  IPR050103 Class-III Pyridoxal-phosphate-dependent Aminotransferase [PTHR11986] (3-391)

pLDDT: mean 98.08, std 1.26, range [88.69, 99.0]